Protein AF-0000000066002603 (afdb_homodimer)

Secondary structure (DSSP, 8-state):
---SSSEEEEEEEEE-TTSHHHHHHHHHHHHHHHHHHH-TT-EEEEEEEEETTEEEEEEEEE-SS---HHHHHHHHHHHHT-EEGGGTEETTT-EEEEEEEPPPHHHHHHH--SSGGGPPBSS-EEEEEEEETTSTTS--HHHHHHHHHHHHHHHHHHTSSSTTEEEEEEEEEEEEEETTEEEEEEEEEEEEEE-TT--HHHHHHHHIIIIIHHHHGGGSS--GGGSEEEESTTS---S-HHHHS-EETTTTHHHHTTTTSS---SS--TTB-TTSHHHHHHHHHHHHHHHHHHTTS-SEEEEEEEE-BT-SS-SEEEEE-TTS-SS-HHHHHHHHHHH---SHHHHHHHTT-SSS--GGGSSS-SSS---TT-GGG--TTHHHHHHHHT-/---SSSEEEEEEEEE-TTSHHHHHHHHHHHHHHHHHHH-TT-EEEEEEEEETTEEEEEEEEE-SS---HHHHHHHHHHHHT-EEGGGTEETTT-EEEEEEEPPPHHHHHHH--SSGGGPPBSS-EEEEEEEETTSTTS--HHHHHHHHHHHHHHHHHHTSSSTTEEEEEEEEEEEEEETTEEEEEEEEEEEEEE-TT--HHHHHHHHIIIIIHHHHGGGSS--GGGSEEEESTTS---S-HHHHS-EETTTTHHHHTTTTSS---SS--TTB-TTSHHHHHHHHHHHHHHHHHHTTS-SEEEEEEEE-BT-SS-SEEEEE-TTS-SS-HHHHHHHHHHH---SHHHHHHHTT-SSS--GGGSSS-SSS---TT-GGG--TTHHHHHHHHT-

Foldseek 3Di:
DPALADKDKDKFKFKACQAQQLLFLLLLLLQVQQQLAVFLPKFWQWKWKFAQLEIEIEEAIDGPDDDPSLVSSLVSNVVLPQPDCLQRYHSVRGYYHYYYHHDDPVLVVLQDDPDNLFGAQSAWKKAKAKFFDQDPLRAPPFLLLNLQLNVQLSVCCVVVVPPFFDRTKMKMWMFMDHSRHGAATAEMEIETAGHPPDFPVNQVVCSVVRRVCVRCVVVNRDDPVRYHYHYNVVTHRHHRGNHVDMHIAAPPVCSQHRRPPADGMDGHQRNGALSHCNNLVNLLNNLLQSLCCVLVQANIKMWMFTHDRSGQQTPDIWIDSVPRHPQHRVLLRQLCVVQDDSGSSRSCVQQVRSHSLSSVSSGSYVGSDDDPNSSSSDNPCSVSSVVSSVD/DPALADKDKDKFKFKACQAQQLLFLLLLLLQVQQQLAVFLPKFWQWKWKFAQLEIEIEEAIDGPDDDPSLVSSLVSCVVLPQPDCLQRYHSVRGYYHYYYHHDDPVLVVLQDDPDNLFGAQSAWKKAKAKFFDQDPLRAPPFLLLNLQLNVQLSVCCVVVVPPFFDRTKMKMWMFMDHSRHGAATAEMEIETAGHPPDFPVNQVVCSVVRRVCVRCVVVNRDDPVRYHYHYNVVTHRHHRGNHVDMHIAAPPVCSQHRRPPADGMDRHQRNGALSHCNHLVNLLNNLLQSLCCVLVQANIKMWMFTHHRSGQQTPDIWIDSVPRHPQHRVLLRQLCVVQDDSGSSRSCVQQVRSHSLSSVSSGSYVGSDDDPNSSSSDNPCSVSSVVSSVD

Solvent-accessible surface area (backbone atoms only — not comparable to full-atom values): 36505 Å² total; per-residue (Å²): 74,74,48,61,64,53,69,48,60,48,59,12,39,26,47,19,58,24,24,22,33,28,42,13,12,31,36,17,11,43,55,43,23,51,26,25,67,68,21,55,78,37,44,37,40,35,39,21,40,25,31,67,50,33,39,37,38,34,24,28,48,40,61,90,41,73,72,64,58,64,58,54,43,27,51,46,36,43,71,52,51,33,76,39,64,86,46,31,32,28,34,88,72,40,45,70,46,76,55,75,39,60,56,39,64,48,51,47,56,19,29,59,44,98,48,60,73,53,13,12,26,57,44,60,46,37,21,30,13,45,17,22,73,66,38,98,62,26,30,51,51,33,32,50,51,9,24,50,40,22,51,36,50,50,47,33,35,73,72,48,78,40,73,49,50,48,46,19,30,37,20,30,23,26,27,33,26,51,52,61,34,80,64,31,41,44,32,39,38,40,38,57,21,28,42,84,83,60,46,71,66,55,49,46,51,49,44,46,63,66,24,49,46,69,56,37,50,81,66,73,36,52,46,74,93,68,28,51,76,42,59,37,70,45,54,60,36,44,70,22,27,24,46,41,36,57,8,38,42,26,32,53,52,36,40,33,53,44,21,32,65,38,55,49,46,52,47,47,47,50,10,48,29,57,65,36,39,52,34,40,41,21,41,49,21,26,21,50,14,38,15,41,31,72,46,68,62,18,55,28,22,41,23,40,42,26,35,41,37,32,34,24,60,55,76,42,71,32,31,33,30,62,78,59,31,90,62,52,41,57,49,47,27,50,16,48,59,72,70,46,63,74,22,51,39,48,42,37,58,75,44,59,46,68,52,54,59,48,41,76,39,33,43,63,23,64,50,66,56,85,48,91,78,41,46,42,60,48,62,86,51,23,69,58,42,51,57,42,53,71,105,72,76,48,61,65,54,68,47,60,48,59,12,40,25,46,18,58,23,23,22,33,28,42,12,12,32,36,17,10,42,52,42,22,49,27,24,67,68,22,54,79,38,44,37,40,34,38,20,40,25,32,66,50,33,38,38,38,33,22,27,49,41,63,90,42,74,70,63,57,63,58,52,45,27,52,46,37,42,71,52,52,33,75,38,62,87,47,29,32,27,33,87,72,42,46,71,44,74,54,75,38,61,56,39,65,47,53,46,56,20,28,59,43,97,47,60,73,54,12,12,25,58,45,59,44,37,22,30,13,44,17,23,73,67,37,98,63,27,30,52,50,32,29,52,52,9,23,49,39,22,51,36,50,49,48,34,34,74,72,49,78,40,71,48,50,47,46,19,31,38,22,30,23,27,26,34,26,50,52,59,34,81,65,31,41,44,32,38,37,38,39,58,20,29,43,84,83,60,46,69,67,55,50,46,51,48,43,46,61,65,24,49,44,70,58,37,49,79,65,74,35,52,47,74,93,66,29,51,77,42,59,36,68,45,56,61,37,43,70,21,28,24,47,41,38,56,9,36,42,28,33,52,52,35,40,33,52,45,22,34,63,37,56,50,47,52,47,45,47,49,10,49,30,58,65,36,40,51,34,39,41,22,40,48,21,26,22,49,13,38,16,41,32,72,46,67,61,16,56,26,25,39,22,41,42,27,35,42,36,32,33,25,62,54,76,41,70,34,30,33,31,63,77,58,30,89,61,51,40,58,50,46,27,50,17,49,58,71,72,48,65,75,24,50,42,50,43,36,59,76,44,60,47,67,50,56,59,48,42,76,38,35,43,63,23,64,50,66,57,84,48,91,80,40,46,41,60,48,62,86,51,22,69,58,42,52,58,42,53,70,105

Organism: Oleidesulfovibrio alaskensis (strain ATCC BAA-1058 / DSM 17464 / G20) (NCBI:txid207559)

Sequence (782 aa):
MIPYKGKYHFTSESVTEGHPDKVADQISDAVLDVLLEQDPDSRVACETMVTTGMAIIAGEITTRGYADLPQVVRDTIKEIGYNNSSMGFDWQTCAVLSSIDKQSPDIAQGVDRQDPENQGAGDQGMMFGFACDETPTLMPAPIFWAHQLSQKLTAVRKDGTVDFLRPDGKTQVSFEYVDGRPVRINNVVVSTQHAEQASQTDIIDAIRTHVIRPVLEPSGFFNEKDCEIFINTTGRFVIGGPMGDCGLTGRKIIQDTYGGMGSHGGGAFSGKDPSKVDRSGAYMGRYIAKNVVAAGLAPKCEVQIAYCIGVADPVSVLCTSLGSSDISDEVLTQAVRDVFDLRPYHISKRLDLRRPIYKKSACYGHFGREIPEFSWERTDAVDDLRAAARRMIPYKGKYHFTSESVTEGHPDKVADQISDAVLDVLLEQDPDSRVACETMVTTGMAIIAGEITTRGYADLPQVVRDTIKEIGYNNSSMGFDWQTCAVLSSIDKQSPDIAQGVDRQDPENQGAGDQGMMFGFACDETPTLMPAPIFWAHQLSQKLTAVRKDGTVDFLRPDGKTQVSFEYVDGRPVRINNVVVSTQHAEQASQTDIIDAIRTHVIRPVLEPSGFFNEKDCEIFINTTGRFVIGGPMGDCGLTGRKIIQDTYGGMGSHGGGAFSGKDPSKVDRSGAYMGRYIAKNVVAAGLAPKCEVQIAYCIGVADPVSVLCTSLGSSDISDEVLTQAVRDVFDLRPYHISKRLDLRRPIYKKSACYGHFGREIPEFSWERTDAVDDLRAAARR

Structure (mmCIF, N/CA/C/O backbone):
data_AF-0000000066002603-model_v1
#
loop_
_entity.id
_entity.type
_entity.pdbx_description
1 polymer 'S-adenosylmethionine synthase'
#
loop_
_atom_site.group_PDB
_atom_site.id
_atom_site.type_symbol
_atom_site.label_atom_id
_atom_site.label_alt_id
_atom_site.label_comp_id
_atom_site.label_asym_id
_atom_site.label_entity_id
_atom_site.label_seq_id
_atom_site.pdbx_PDB_ins_code
_atom_site.Cartn_x
_atom_site.Cartn_y
_atom_site.Cartn_z
_atom_site.occupancy
_atom_site.B_iso_or_equiv
_atom_site.auth_seq_id
_atom_site.auth_comp_id
_atom_site.auth_asym_id
_atom_site.auth_atom_id
_atom_site.pdbx_PDB_model_num
ATOM 1 N N . MET A 1 1 ? -15.43 -3.021 1.122 1 45.22 1 MET A N 1
ATOM 2 C CA . MET A 1 1 ? -16.219 -4.125 1.659 1 45.22 1 MET A CA 1
ATOM 3 C C . MET A 1 1 ? -16.766 -5 0.535 1 45.22 1 MET A C 1
ATOM 5 O O . MET A 1 1 ? -17.062 -4.504 -0.555 1 45.22 1 MET A O 1
ATOM 9 N N . ILE A 1 2 ? -16.453 -6.164 0.675 1 58.31 2 ILE A N 1
ATOM 10 C CA . ILE A 1 2 ? -16.938 -7.184 -0.252 1 58.31 2 ILE A CA 1
ATOM 11 C C . ILE A 1 2 ? -18.453 -7.305 -0.152 1 58.31 2 ILE A C 1
ATOM 13 O O . ILE A 1 2 ? -19 -7.359 0.949 1 58.31 2 ILE A O 1
ATOM 17 N N . PRO A 1 3 ? -19.094 -7.102 -1.21 1 60.28 3 PRO A N 1
ATOM 18 C CA . PRO A 1 3 ? -20.547 -7.227 -1.205 1 60.28 3 PRO A CA 1
ATOM 19 C C . PRO A 1 3 ? -21.031 -8.438 -0.421 1 60.28 3 PRO A C 1
ATOM 21 O O . PRO A 1 3 ? -20.391 -9.492 -0.438 1 60.28 3 PRO A O 1
ATOM 24 N N . TYR A 1 4 ? -22.109 -8.195 0.313 1 66.81 4 TYR A N 1
ATOM 25 C CA . TYR A 1 4 ? -22.656 -9.289 1.116 1 66.81 4 TYR A CA 1
ATOM 26 C C . TYR A 1 4 ? -23.766 -10.008 0.375 1 66.81 4 TYR A C 1
ATOM 28 O O . TYR A 1 4 ? -24.172 -11.109 0.767 1 66.81 4 TYR A O 1
ATOM 36 N N . LYS A 1 5 ? -24.109 -9.391 -0.722 1 75.06 5 LYS A N 1
ATOM 37 C CA . LYS A 1 5 ? -25.188 -10.047 -1.456 1 75.06 5 LYS A CA 1
ATOM 38 C C . LYS A 1 5 ? -24.844 -10.164 -2.939 1 75.06 5 LYS A C 1
ATOM 40 O O . LYS A 1 5 ? -24.109 -9.344 -3.48 1 75.06 5 LYS A O 1
ATOM 45 N N . GLY A 1 6 ? -25.359 -11.289 -3.5 1 84.19 6 GLY A N 1
ATOM 46 C CA . GLY A 1 6 ? -25.219 -11.477 -4.938 1 84.19 6 GLY A CA 1
ATOM 47 C C . GLY A 1 6 ? -23.969 -12.25 -5.32 1 84.19 6 GLY A C 1
ATOM 48 O O . GLY A 1 6 ? -23.312 -12.836 -4.461 1 84.19 6 GLY A O 1
ATOM 49 N N . LYS A 1 7 ? -23.844 -12.375 -6.664 1 88.5 7 LYS A N 1
ATOM 50 C CA . LYS A 1 7 ? -22.703 -13.102 -7.223 1 88.5 7 LYS A CA 1
ATOM 51 C C . LYS A 1 7 ? -21.625 -12.141 -7.723 1 88.5 7 LYS A C 1
ATOM 53 O O . LYS A 1 7 ? -21.938 -11.133 -8.359 1 88.5 7 LYS A O 1
ATOM 58 N N . TYR A 1 8 ? -20.391 -12.398 -7.297 1 87.56 8 TYR A N 1
ATOM 59 C CA . TYR A 1 8 ? -19.297 -11.555 -7.754 1 87.56 8 TYR A CA 1
ATOM 60 C C . TYR A 1 8 ? -17.969 -12.297 -7.688 1 87.56 8 TYR A C 1
ATOM 62 O O . TYR A 1 8 ? -17.875 -13.352 -7.047 1 87.56 8 TYR A O 1
ATOM 70 N N . HIS A 1 9 ? -17 -11.797 -8.375 1 90.69 9 HIS A N 1
ATOM 71 C CA . HIS A 1 9 ? -15.648 -12.344 -8.328 1 90.69 9 HIS A CA 1
ATOM 72 C C . HIS A 1 9 ? -14.711 -11.422 -7.551 1 90.69 9 HIS A C 1
ATOM 74 O O . HIS A 1 9 ? -14.836 -10.195 -7.621 1 90.69 9 HIS A O 1
ATOM 80 N N . PHE A 1 10 ? -13.867 -11.992 -6.762 1 92.75 10 PHE A N 1
ATOM 81 C CA . PHE A 1 10 ? -12.812 -11.258 -6.074 1 92.75 10 PHE A CA 1
ATOM 82 C C . PHE A 1 10 ? -11.453 -11.922 -6.281 1 92.75 10 PHE A C 1
ATOM 84 O O . PHE A 1 10 ? -11.344 -13.148 -6.223 1 92.75 10 PHE A O 1
ATOM 91 N N . THR A 1 11 ? -10.484 -11.094 -6.625 1 94.25 11 THR A N 1
ATOM 92 C CA . THR A 1 11 ? -9.164 -11.609 -6.996 1 94.25 11 THR A CA 1
ATOM 93 C C . THR A 1 11 ? -8.094 -11.062 -6.059 1 94.25 11 THR A C 1
ATOM 95 O O . THR A 1 11 ? -8.141 -9.898 -5.66 1 94.25 11 THR A O 1
ATOM 98 N N . SER A 1 12 ? -7.141 -11.883 -5.629 1 96.06 12 SER A N 1
ATOM 99 C CA . SER A 1 12 ? -5.949 -11.477 -4.898 1 96.06 12 SER A CA 1
ATOM 100 C C . SER A 1 12 ? -4.684 -12.062 -5.516 1 96.06 12 SER A C 1
ATOM 102 O O . SER A 1 12 ? -4.742 -13.086 -6.199 1 96.06 12 SER A O 1
ATOM 104 N N . GLU A 1 13 ? -3.623 -11.398 -5.254 1 95.94 13 GLU A N 1
ATOM 105 C CA . GLU A 1 13 ? -2.338 -11.805 -5.816 1 95.94 13 GLU A CA 1
ATOM 106 C C . GLU A 1 13 ? -1.288 -11.984 -4.723 1 95.94 13 GLU A C 1
ATOM 108 O O . GLU A 1 13 ? -1.374 -11.359 -3.664 1 95.94 13 GLU A O 1
ATOM 113 N N . SER A 1 14 ? -0.325 -12.852 -4.961 1 97.31 14 SER A N 1
ATOM 114 C CA . SER A 1 14 ? 0.858 -13.055 -4.129 1 97.31 14 SER A CA 1
ATOM 115 C C . SER A 1 14 ? 2.117 -13.164 -4.984 1 97.31 14 SER A C 1
ATOM 117 O O . SER A 1 14 ? 2.041 -13.461 -6.18 1 97.31 14 SER A O 1
ATOM 119 N N . VAL A 1 15 ? 3.242 -12.883 -4.414 1 97.56 15 VAL A N 1
ATOM 120 C CA . VAL A 1 15 ? 4.52 -13.031 -5.105 1 97.56 15 VAL A CA 1
ATOM 121 C C . VAL A 1 15 ? 5.457 -13.914 -4.273 1 97.56 15 VAL A C 1
ATOM 123 O O . VAL A 1 15 ? 5.277 -14.047 -3.062 1 97.56 15 VAL A O 1
ATOM 126 N N . THR A 1 16 ? 6.363 -14.539 -4.957 1 98.44 16 THR A N 1
ATOM 127 C CA . THR A 1 16 ? 7.297 -15.422 -4.273 1 98.44 16 THR A CA 1
ATOM 128 C C . THR A 1 16 ? 8.406 -14.617 -3.596 1 98.44 16 THR A C 1
ATOM 130 O O . THR A 1 16 ? 8.492 -13.398 -3.775 1 98.44 16 THR A O 1
ATOM 133 N N . GLU A 1 17 ? 9.234 -15.328 -2.865 1 98.38 17 GLU A N 1
ATOM 134 C CA . GLU A 1 17 ? 10.359 -14.727 -2.16 1 98.38 17 GLU A CA 1
ATOM 135 C C . GLU A 1 17 ? 11.375 -14.148 -3.139 1 98.38 17 GLU A C 1
ATOM 137 O O . GLU A 1 17 ? 12.18 -13.281 -2.771 1 98.38 17 GLU A O 1
ATOM 142 N N . GLY A 1 18 ? 11.344 -14.578 -4.383 1 98.19 18 GLY A N 1
ATOM 143 C CA . GLY A 1 18 ? 12.32 -14.117 -5.363 1 98.19 18 GLY A CA 1
ATOM 144 C C . GLY A 1 18 ? 11.906 -12.836 -6.051 1 98.19 18 GLY A C 1
ATOM 145 O O . GLY A 1 18 ? 12.703 -12.211 -6.754 1 98.19 18 GLY A O 1
ATOM 146 N N . HIS A 1 19 ? 10.578 -12.484 -5.898 1 97.62 19 HIS A N 1
ATOM 147 C CA . HIS A 1 19 ? 10.156 -11.203 -6.461 1 97.62 19 HIS A CA 1
ATOM 148 C C . HIS A 1 19 ? 10.992 -10.055 -5.91 1 97.62 19 HIS A C 1
ATOM 150 O O . HIS A 1 19 ? 11.25 -9.992 -4.707 1 97.62 19 HIS A O 1
ATOM 156 N N . PRO A 1 20 ? 11.398 -9.117 -6.727 1 97.38 20 PRO A N 1
ATOM 157 C CA . PRO A 1 20 ? 12.359 -8.094 -6.301 1 97.38 20 PRO A CA 1
ATOM 158 C C . PRO A 1 20 ? 11.875 -7.301 -5.086 1 97.38 20 PRO A C 1
ATOM 160 O O . PRO A 1 20 ? 12.672 -6.988 -4.195 1 97.38 20 PRO A O 1
ATOM 163 N N . ASP A 1 21 ? 10.617 -6.945 -5.062 1 97.69 21 ASP A N 1
ATOM 164 C CA . ASP A 1 21 ? 10.102 -6.234 -3.9 1 97.69 21 ASP A CA 1
ATOM 165 C C . ASP A 1 21 ? 10.25 -7.07 -2.631 1 97.69 21 ASP A C 1
ATOM 167 O O . ASP A 1 21 ? 10.484 -6.527 -1.55 1 97.69 21 ASP A O 1
ATOM 171 N N . LYS A 1 22 ? 10.055 -8.359 -2.748 1 98.38 22 LYS A N 1
ATOM 172 C CA . LYS A 1 22 ? 10.188 -9.227 -1.579 1 98.38 22 LYS A CA 1
ATOM 173 C C . LYS A 1 22 ? 11.656 -9.477 -1.247 1 98.38 22 LYS A C 1
ATOM 175 O O . LYS A 1 22 ? 12.016 -9.664 -0.082 1 98.38 22 LYS A O 1
ATOM 180 N N . VAL A 1 23 ? 12.523 -9.484 -2.295 1 98.62 23 VAL A N 1
ATOM 181 C CA . VAL A 1 23 ? 13.953 -9.5 -2.014 1 98.62 23 VAL A CA 1
ATOM 182 C C . VAL A 1 23 ? 14.32 -8.32 -1.121 1 98.62 23 VAL A C 1
ATOM 184 O O . VAL A 1 23 ? 15.016 -8.484 -0.116 1 98.62 23 VAL A O 1
ATOM 187 N N . ALA A 1 24 ? 13.789 -7.176 -1.46 1 98.62 24 ALA A N 1
ATOM 188 C CA . ALA A 1 24 ? 14.039 -5.969 -0.676 1 98.62 24 ALA A CA 1
ATOM 189 C C . ALA A 1 24 ? 13.477 -6.105 0.735 1 98.62 24 ALA A C 1
ATOM 191 O O . ALA A 1 24 ? 14.148 -5.773 1.714 1 98.62 24 ALA A O 1
ATOM 192 N N . ASP A 1 25 ? 12.25 -6.625 0.872 1 98.62 25 ASP A N 1
ATOM 193 C CA . ASP A 1 25 ? 11.633 -6.828 2.178 1 98.62 25 ASP A CA 1
ATOM 194 C C . ASP A 1 25 ? 12.477 -7.754 3.049 1 98.62 25 ASP A C 1
ATOM 196 O O . ASP A 1 25 ? 12.688 -7.477 4.23 1 98.62 25 ASP A O 1
ATOM 200 N N . GLN A 1 26 ? 12.891 -8.836 2.449 1 98.81 26 GLN A N 1
ATOM 201 C CA . GLN A 1 26 ? 13.641 -9.844 3.189 1 98.81 26 GLN A CA 1
ATOM 202 C C . GLN A 1 26 ? 14.984 -9.289 3.67 1 98.81 26 GLN A C 1
ATOM 204 O O . GLN A 1 26 ? 15.422 -9.594 4.781 1 98.81 26 GLN A O 1
ATOM 209 N N . ILE A 1 27 ? 15.625 -8.531 2.84 1 98.75 27 ILE A N 1
ATOM 210 C C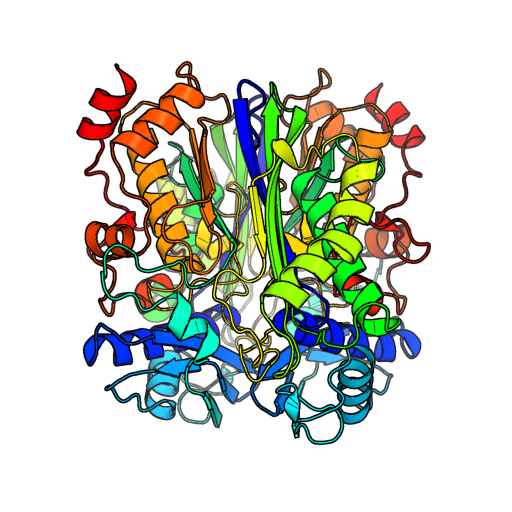A . ILE A 1 27 ? 16.891 -7.926 3.236 1 98.75 27 ILE A CA 1
ATOM 211 C C . ILE A 1 27 ? 16.672 -6.973 4.41 1 98.75 27 ILE A C 1
ATOM 213 O O . ILE A 1 27 ? 17.375 -7.039 5.414 1 98.75 27 ILE A O 1
ATOM 217 N N . SER A 1 28 ? 15.688 -6.121 4.328 1 98.69 28 SER A N 1
ATOM 218 C CA . SER A 1 28 ? 15.391 -5.156 5.379 1 98.69 28 SER A CA 1
ATOM 219 C C . SER A 1 28 ? 15.078 -5.855 6.699 1 98.69 28 SER A C 1
ATOM 221 O O . SER A 1 28 ? 15.594 -5.465 7.75 1 98.69 28 SER A O 1
ATOM 223 N N . ASP A 1 29 ? 14.289 -6.859 6.629 1 98.81 29 ASP A N 1
ATOM 224 C CA . ASP A 1 29 ? 13.898 -7.551 7.855 1 98.81 29 ASP A CA 1
ATOM 225 C C . ASP A 1 29 ? 15.039 -8.414 8.383 1 98.81 29 ASP A C 1
ATOM 227 O O . ASP A 1 29 ? 15.133 -8.656 9.594 1 98.81 29 ASP A O 1
ATOM 231 N N . ALA A 1 30 ? 15.883 -8.922 7.48 1 98.81 30 ALA A N 1
ATOM 232 C CA . ALA A 1 30 ? 17.078 -9.633 7.941 1 98.81 30 ALA A CA 1
ATOM 233 C C . ALA A 1 30 ? 17.969 -8.711 8.758 1 98.81 30 A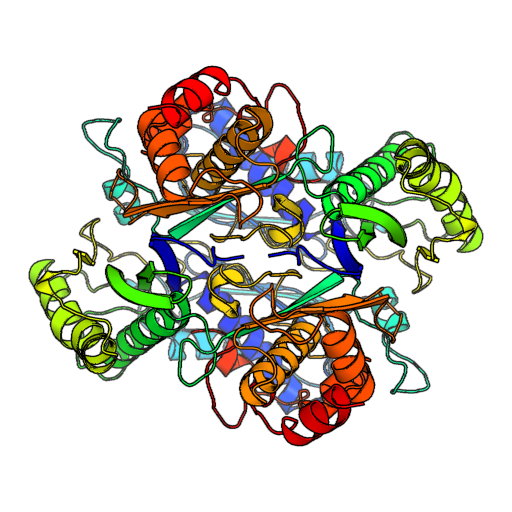LA A C 1
ATOM 235 O O . ALA A 1 30 ? 18.516 -9.125 9.789 1 98.81 30 ALA A O 1
ATOM 236 N N . VAL A 1 31 ? 18.141 -7.508 8.266 1 98.56 31 VAL A N 1
ATOM 237 C CA . VAL A 1 31 ? 18.922 -6.523 9.008 1 98.56 31 VAL A CA 1
ATOM 238 C C . VAL A 1 31 ? 18.297 -6.273 10.367 1 98.56 31 VAL A C 1
ATOM 240 O O . VAL A 1 31 ? 18.984 -6.262 11.391 1 98.56 31 VAL A O 1
ATOM 243 N N . LEU A 1 32 ? 17.016 -6.09 10.383 1 98.62 32 LEU A N 1
ATOM 244 C CA . LEU A 1 32 ? 16.281 -5.871 11.625 1 98.62 32 LEU A CA 1
ATOM 245 C C . LEU A 1 32 ? 16.516 -7.023 12.602 1 98.62 32 LEU A C 1
ATOM 247 O O . LEU A 1 32 ? 16.812 -6.801 13.781 1 98.62 32 LEU A O 1
ATOM 251 N N . ASP A 1 33 ? 16.391 -8.234 12.125 1 98.75 33 ASP A N 1
ATOM 252 C CA . ASP A 1 33 ? 16.516 -9.406 12.984 1 98.75 33 ASP A CA 1
ATOM 253 C C . ASP A 1 33 ? 17.922 -9.5 13.578 1 98.75 33 ASP A C 1
ATOM 255 O O . ASP A 1 33 ? 18.078 -9.812 14.766 1 98.75 33 ASP A O 1
ATOM 259 N N . VAL A 1 34 ? 18.938 -9.234 12.781 1 98.56 34 VAL A N 1
ATOM 260 C CA . VAL A 1 34 ? 20.312 -9.273 13.25 1 98.56 34 VAL A CA 1
ATOM 261 C C . VAL A 1 34 ? 20.5 -8.281 14.398 1 98.56 34 VAL A C 1
ATOM 263 O O . VAL A 1 34 ? 21.156 -8.602 15.398 1 98.56 34 VAL A O 1
ATOM 266 N N . LEU A 1 35 ? 19.891 -7.129 14.25 1 98.31 35 LEU A N 1
ATOM 267 C CA . LEU A 1 35 ? 20.062 -6.07 15.242 1 98.31 35 LEU A CA 1
ATOM 268 C C . LEU A 1 35 ? 19.25 -6.371 16.5 1 98.31 35 LEU A C 1
ATOM 270 O O . LEU A 1 35 ? 19.75 -6.188 17.625 1 98.31 35 LEU A O 1
ATOM 274 N N . LEU A 1 36 ? 18.078 -6.855 16.328 1 98.38 36 LEU A N 1
ATOM 275 C CA . LEU A 1 36 ? 17.219 -7.164 17.469 1 98.38 36 LEU A CA 1
ATOM 276 C C . LEU A 1 36 ? 17.797 -8.328 18.266 1 98.38 36 LEU A C 1
ATOM 278 O O . LEU A 1 36 ? 17.625 -8.391 19.484 1 98.38 36 LEU A O 1
ATOM 282 N N . GLU A 1 37 ? 18.406 -9.25 17.562 1 98.31 37 GLU A N 1
ATOM 283 C CA . GLU A 1 37 ? 19.031 -10.367 18.25 1 98.31 37 GLU A CA 1
ATOM 284 C C . GLU A 1 37 ? 20.094 -9.891 19.25 1 98.31 37 GLU A C 1
ATOM 286 O O . GLU A 1 37 ? 20.25 -10.484 20.312 1 98.31 37 GLU A O 1
ATOM 291 N N . GLN A 1 38 ? 20.766 -8.852 18.938 1 98.06 38 GLN A N 1
ATOM 292 C CA . GLN A 1 38 ? 21.859 -8.32 19.75 1 98.06 38 GLN A CA 1
ATOM 293 C C . GLN A 1 38 ? 21.359 -7.266 20.734 1 98.06 38 GLN A C 1
ATOM 295 O O . GLN A 1 38 ? 21.906 -7.129 21.828 1 98.06 38 GLN A O 1
ATOM 300 N N . ASP A 1 39 ? 20.391 -6.477 20.297 1 97.62 39 ASP A N 1
ATOM 301 C CA . ASP A 1 39 ? 19.844 -5.352 21.047 1 97.62 39 ASP A CA 1
ATOM 302 C C . ASP A 1 39 ? 18.328 -5.246 20.875 1 97.62 39 ASP A C 1
ATOM 304 O O . ASP A 1 39 ? 17.859 -4.578 19.938 1 97.62 39 ASP A O 1
ATOM 308 N N . PRO A 1 40 ? 17.578 -5.758 21.75 1 96.94 40 PRO A N 1
ATOM 309 C CA . PRO A 1 40 ? 16.125 -5.754 21.625 1 96.94 40 PRO A CA 1
ATOM 310 C C . PRO A 1 40 ? 15.539 -4.344 21.594 1 96.94 40 PRO A C 1
ATOM 312 O O . PRO A 1 40 ? 14.375 -4.16 21.219 1 96.94 40 PRO A O 1
ATOM 315 N N . ASP A 1 41 ? 16.281 -3.338 21.922 1 93.75 41 ASP A N 1
ATOM 316 C CA . ASP A 1 41 ? 15.789 -1.965 21.969 1 93.75 41 ASP A CA 1
ATOM 317 C C . ASP A 1 41 ? 16.188 -1.201 20.703 1 93.75 41 ASP A C 1
ATOM 319 O O . ASP A 1 41 ? 16.016 0.018 20.625 1 93.75 41 ASP A O 1
ATOM 323 N N . SER A 1 42 ? 16.734 -1.969 19.766 1 95.75 42 SER A N 1
ATOM 324 C CA . SER A 1 42 ? 17.109 -1.335 18.5 1 95.75 42 SER A CA 1
ATOM 325 C C . SER A 1 42 ? 15.93 -0.605 17.875 1 95.75 42 SER A C 1
ATOM 327 O O . SER A 1 42 ? 14.805 -1.114 17.875 1 95.75 42 SER A O 1
ATOM 329 N N . ARG A 1 43 ? 16.141 0.629 17.453 1 94.69 43 ARG A N 1
ATOM 330 C CA . ARG A 1 43 ? 15.211 1.374 16.609 1 94.69 43 ARG A CA 1
ATOM 331 C C . ARG A 1 43 ? 15.633 1.316 15.148 1 94.69 43 ARG A C 1
ATOM 333 O O . ARG A 1 43 ? 16.703 1.807 14.789 1 94.69 43 ARG A O 1
ATOM 340 N N . VAL A 1 44 ? 14.797 0.704 14.406 1 96.06 44 VAL A N 1
ATOM 341 C CA . VAL A 1 44 ? 15.234 0.391 13.047 1 96.06 44 VAL A CA 1
ATOM 342 C C . VAL A 1 44 ? 14.141 0.79 12.055 1 96.06 44 VAL A C 1
ATOM 344 O O . VAL A 1 44 ? 12.969 0.463 12.242 1 96.06 44 VAL A O 1
ATOM 347 N N . ALA A 1 45 ? 14.43 1.566 11.078 1 96 45 ALA A N 1
ATOM 348 C CA . ALA A 1 45 ? 13.758 1.739 9.789 1 96 45 ALA A CA 1
ATOM 349 C C . ALA A 1 45 ? 14.727 1.501 8.633 1 96 45 ALA A C 1
ATOM 351 O O . ALA A 1 45 ? 15.406 2.426 8.18 1 96 45 ALA A O 1
ATOM 352 N N . CYS A 1 46 ? 14.766 0.289 8.219 1 97.5 46 CYS A N 1
ATOM 353 C CA . CYS A 1 46 ? 15.695 -0.132 7.176 1 97.5 46 CYS A CA 1
ATOM 354 C C . CYS A 1 46 ? 14.984 -0.297 5.84 1 97.5 46 CYS A C 1
ATOM 356 O O . CYS A 1 46 ? 14.023 -1.053 5.734 1 97.5 46 CYS A O 1
ATOM 358 N N . GLU A 1 47 ? 15.43 0.417 4.887 1 97.88 47 GLU A N 1
ATOM 359 C CA . GLU A 1 47 ? 14.891 0.373 3.533 1 97.88 47 GLU A CA 1
ATOM 360 C C . GLU A 1 47 ? 15.898 -0.213 2.553 1 97.88 47 GLU A C 1
ATOM 362 O O . GLU A 1 47 ? 17.109 0.025 2.676 1 97.88 47 GLU A O 1
ATOM 367 N N . THR A 1 48 ? 15.375 -0.965 1.61 1 98.56 48 THR A N 1
ATOM 368 C CA . THR A 1 48 ? 16.234 -1.598 0.611 1 98.56 48 THR A CA 1
ATOM 369 C C . THR A 1 48 ? 15.688 -1.354 -0.795 1 98.56 48 THR A C 1
ATOM 371 O O . THR A 1 48 ? 14.477 -1.415 -1.019 1 98.56 48 THR A O 1
ATOM 374 N N . MET A 1 49 ? 16.531 -0.97 -1.676 1 98.44 49 MET A N 1
ATOM 375 C CA . MET A 1 49 ? 16.297 -0.976 -3.117 1 98.44 49 MET A CA 1
ATOM 376 C C . MET A 1 49 ? 17.188 -2 -3.811 1 98.44 49 MET A C 1
ATOM 378 O O . MET A 1 49 ? 18.391 -2.07 -3.541 1 98.44 49 MET A O 1
ATOM 382 N N . VAL A 1 50 ? 16.594 -2.873 -4.609 1 98.06 50 VAL A N 1
ATOM 383 C CA . VAL A 1 50 ? 17.375 -3.807 -5.402 1 98.06 50 VAL A CA 1
ATOM 384 C C . VAL A 1 50 ? 17.125 -3.559 -6.891 1 98.06 50 VAL A C 1
ATOM 386 O O . VAL A 1 50 ? 16 -3.252 -7.297 1 98.06 50 VAL A O 1
ATOM 389 N N . THR A 1 51 ? 18.141 -3.568 -7.633 1 96.31 51 THR A N 1
ATOM 390 C CA . THR A 1 51 ? 18.109 -3.418 -9.086 1 96.31 51 THR A CA 1
ATOM 391 C C . THR A 1 51 ? 19.203 -4.258 -9.727 1 96.31 51 THR A C 1
ATOM 393 O O . THR A 1 51 ? 19.797 -5.125 -9.078 1 96.31 51 THR A O 1
ATOM 396 N N . THR A 1 52 ? 19.375 -4.148 -11.047 1 93.06 52 THR A N 1
ATOM 397 C CA . THR A 1 52 ? 20.344 -4.969 -11.766 1 93.06 52 THR A CA 1
ATOM 398 C C . THR A 1 52 ? 21.719 -4.898 -11.094 1 93.06 52 THR A C 1
ATOM 400 O O . THR A 1 52 ? 22.359 -3.85 -11.086 1 93.06 52 THR A O 1
ATOM 403 N N . GLY A 1 53 ? 22.094 -6.035 -10.461 1 93.12 53 GLY A N 1
ATOM 404 C CA . GLY A 1 53 ? 23.438 -6.219 -9.953 1 93.12 53 GLY A CA 1
ATOM 405 C C . GLY A 1 53 ? 23.703 -5.48 -8.648 1 93.12 53 GLY A C 1
ATOM 406 O O . GLY A 1 53 ? 24.844 -5.363 -8.211 1 93.12 53 GLY A O 1
ATOM 407 N N . MET A 1 54 ? 22.594 -4.984 -7.988 1 95.5 54 MET A N 1
ATOM 408 C CA . MET A 1 54 ? 22.906 -4.098 -6.871 1 95.5 54 MET A CA 1
ATOM 409 C C . MET A 1 54 ? 21.781 -4.121 -5.832 1 95.5 54 MET A C 1
ATOM 411 O O . MET A 1 54 ? 20.609 -4.195 -6.18 1 95.5 54 MET A O 1
ATOM 415 N N . ALA A 1 55 ? 22.172 -4.082 -4.578 1 97.56 55 ALA A N 1
ATOM 416 C CA . ALA A 1 55 ? 21.312 -3.82 -3.434 1 97.56 55 ALA A CA 1
ATOM 417 C C . ALA A 1 55 ? 21.75 -2.568 -2.684 1 97.56 55 ALA A C 1
ATOM 419 O O . ALA A 1 55 ? 22.938 -2.41 -2.367 1 97.56 55 ALA A O 1
ATOM 420 N N . ILE A 1 56 ? 20.828 -1.661 -2.467 1 97.81 56 ILE A N 1
ATOM 421 C CA . ILE A 1 56 ? 21.094 -0.429 -1.731 1 97.81 56 ILE A CA 1
ATOM 422 C C . ILE A 1 56 ? 20.297 -0.425 -0.427 1 97.81 56 ILE A C 1
ATOM 424 O O . ILE A 1 56 ? 19.078 -0.549 -0.439 1 97.81 56 ILE A O 1
ATOM 428 N N . ILE A 1 57 ? 21.016 -0.323 0.676 1 97.62 57 ILE A N 1
ATOM 429 C CA . ILE A 1 57 ? 20.406 -0.253 1.999 1 97.62 57 ILE A CA 1
ATOM 430 C C . ILE A 1 57 ? 20.453 1.183 2.516 1 97.62 57 ILE A C 1
ATOM 432 O O . ILE A 1 57 ? 21.516 1.817 2.502 1 97.62 57 ILE A O 1
ATOM 436 N N . ALA A 1 58 ? 19.312 1.729 2.885 1 97.19 58 ALA A N 1
ATOM 437 C CA . ALA A 1 58 ? 19.234 3.07 3.459 1 97.19 58 ALA A CA 1
ATOM 438 C C . ALA A 1 58 ? 18.266 3.107 4.637 1 97.19 58 ALA A C 1
ATOM 440 O O . ALA A 1 58 ? 17.578 2.123 4.914 1 97.19 58 ALA A O 1
ATOM 441 N N . GLY A 1 59 ? 18.219 4.172 5.383 1 95.25 59 GLY A N 1
ATOM 442 C CA . GLY A 1 59 ? 17.281 4.355 6.473 1 95.25 59 GLY A CA 1
ATOM 443 C C . GLY A 1 59 ? 17.938 4.785 7.77 1 95.25 59 GLY A C 1
ATOM 444 O O . GLY A 1 59 ? 19.031 5.34 7.758 1 95.25 59 GLY A O 1
ATOM 445 N N . GLU A 1 60 ? 17.203 4.664 8.82 1 93.69 60 GLU A N 1
ATOM 446 C CA . GLU A 1 60 ? 17.625 5.137 10.141 1 93.69 60 GLU A CA 1
ATOM 447 C C . GLU A 1 60 ? 17.75 3.984 11.133 1 93.69 60 GLU A C 1
ATOM 449 O O . GLU A 1 60 ? 16.781 3.24 11.344 1 93.69 60 GLU A O 1
ATOM 454 N N . ILE A 1 61 ? 18.875 3.842 11.734 1 94.81 61 ILE A N 1
ATOM 455 C CA . ILE A 1 61 ? 19.109 2.756 12.68 1 94.81 61 ILE A CA 1
ATOM 456 C C . ILE A 1 61 ? 19.844 3.297 13.906 1 94.81 61 ILE A C 1
ATOM 458 O O . ILE A 1 61 ? 20.875 3.953 13.789 1 94.81 61 ILE A O 1
ATOM 462 N N . THR A 1 62 ? 19.297 3.188 15.023 1 94.31 62 THR A N 1
ATOM 463 C CA . THR A 1 62 ? 19.906 3.41 16.328 1 94.31 62 THR A CA 1
ATOM 464 C C . THR A 1 62 ? 19.969 2.115 17.125 1 94.31 62 THR A C 1
ATOM 466 O O . THR A 1 62 ? 18.922 1.521 17.422 1 94.31 62 THR A O 1
ATOM 469 N N . THR A 1 63 ? 21.188 1.598 17.391 1 95.31 63 THR A N 1
ATOM 470 C CA . THR A 1 63 ? 21.344 0.294 18.016 1 95.31 63 THR A CA 1
ATOM 471 C C . THR A 1 63 ? 22.688 0.185 18.719 1 95.31 63 THR A C 1
ATOM 473 O O . THR A 1 63 ? 23.594 0.985 18.469 1 95.31 63 THR A O 1
ATOM 476 N N . ARG A 1 64 ? 22.766 -0.665 19.719 1 94.31 64 ARG A N 1
ATOM 477 C CA . ARG A 1 64 ? 24.047 -1.056 20.312 1 94.31 64 ARG A CA 1
ATOM 478 C C . ARG A 1 64 ? 24.641 -2.258 19.594 1 94.31 64 ARG A C 1
ATOM 480 O O . ARG A 1 64 ? 25.812 -2.594 19.797 1 94.31 64 ARG A O 1
ATOM 487 N N . GLY A 1 65 ? 23.828 -2.822 18.656 1 94.56 65 GLY A N 1
ATOM 488 C CA . GLY A 1 65 ? 24.281 -3.971 17.891 1 94.56 65 GLY A CA 1
ATOM 489 C C . GLY A 1 65 ? 25.031 -3.586 16.625 1 94.56 65 GLY A C 1
ATOM 490 O O . GLY A 1 65 ? 25.281 -2.404 16.391 1 94.56 65 GLY A O 1
ATOM 491 N N . TYR A 1 66 ? 25.484 -4.652 16.031 1 94.19 66 TYR A N 1
ATOM 492 C CA . TYR A 1 66 ? 26.219 -4.484 14.773 1 94.19 66 TYR A CA 1
ATOM 493 C C . TYR A 1 66 ? 25.703 -5.445 13.703 1 94.19 66 TYR A C 1
ATOM 495 O O . TYR A 1 66 ? 25.422 -6.609 14 1 94.19 66 TYR A O 1
ATOM 503 N N . ALA A 1 67 ? 25.438 -4.855 12.539 1 94.25 67 ALA A N 1
ATOM 504 C CA . ALA A 1 67 ? 25.078 -5.688 11.391 1 94.25 67 ALA A CA 1
ATOM 505 C C . ALA A 1 67 ? 26.078 -5.535 10.258 1 94.25 67 ALA A C 1
ATOM 507 O O . ALA A 1 67 ? 26.312 -4.43 9.758 1 94.25 67 ALA A O 1
ATOM 508 N N . ASP A 1 68 ? 26.766 -6.691 9.906 1 95.69 68 ASP A N 1
ATOM 509 C CA . ASP A 1 68 ? 27.531 -6.719 8.664 1 95.69 68 ASP A CA 1
ATOM 510 C C . ASP A 1 68 ? 26.609 -6.695 7.449 1 95.69 68 ASP A C 1
ATOM 512 O O . ASP A 1 68 ? 26.281 -7.746 6.891 1 95.69 68 ASP A O 1
ATOM 516 N N . LEU A 1 69 ? 26.281 -5.48 7 1 96.38 69 LEU A N 1
ATOM 517 C CA . LEU A 1 69 ? 25.219 -5.293 6.012 1 96.38 69 LEU A CA 1
ATOM 518 C C . LEU A 1 69 ? 25.531 -6.066 4.734 1 96.38 69 LEU A C 1
ATOM 520 O O . LEU A 1 69 ? 24.672 -6.789 4.219 1 96.38 69 LEU A O 1
ATOM 524 N N . PRO A 1 70 ? 26.781 -5.977 4.16 1 96.06 70 PRO A N 1
ATOM 525 C CA . PRO A 1 70 ? 27.062 -6.77 2.959 1 96.06 70 PRO A CA 1
ATOM 526 C C . PRO A 1 70 ? 26.812 -8.258 3.162 1 96.06 70 PRO A C 1
ATOM 528 O O . PRO A 1 70 ? 26.234 -8.922 2.297 1 96.06 70 PRO A O 1
ATOM 531 N N . GLN A 1 71 ? 27.219 -8.727 4.27 1 96.94 71 GLN A N 1
ATOM 532 C CA . GLN A 1 71 ? 27.047 -10.156 4.531 1 96.94 71 GLN A CA 1
ATOM 533 C C . GLN A 1 71 ? 25.578 -10.516 4.695 1 96.94 71 GLN A C 1
ATOM 535 O O . GLN A 1 71 ? 25.125 -11.547 4.199 1 96.94 71 GLN A O 1
ATOM 540 N N . VAL A 1 72 ? 24.812 -9.703 5.461 1 97.94 72 VAL A N 1
ATOM 541 C CA . VAL A 1 72 ? 23.391 -9.938 5.652 1 97.94 72 VAL A CA 1
ATOM 542 C C . VAL A 1 72 ? 22.672 -9.977 4.301 1 97.94 72 VAL A C 1
ATOM 544 O O . VAL A 1 72 ? 21.844 -10.852 4.051 1 97.94 72 VAL A O 1
ATOM 547 N N . VAL A 1 73 ? 23.031 -9.016 3.432 1 98.12 73 VAL A N 1
ATOM 548 C CA . VAL A 1 73 ? 22.438 -8.922 2.104 1 98.12 73 VAL A CA 1
ATOM 549 C C . VAL A 1 73 ? 22.75 -10.18 1.305 1 98.12 73 VAL A C 1
ATOM 551 O O . VAL A 1 73 ? 21.859 -10.82 0.755 1 98.12 73 VAL A O 1
ATOM 554 N N . ARG A 1 74 ? 23.984 -10.578 1.268 1 97.62 74 ARG A N 1
ATOM 555 C CA . ARG A 1 74 ? 24.422 -11.727 0.471 1 97.62 74 ARG A CA 1
ATOM 556 C C . ARG A 1 74 ? 23.797 -13.016 0.986 1 97.62 74 ARG A C 1
ATOM 558 O O . ARG A 1 74 ? 23.344 -13.85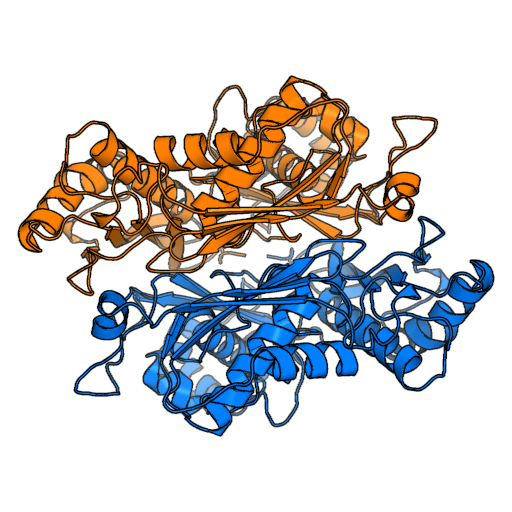2 0.199 1 97.62 74 ARG A O 1
ATOM 565 N N . ASP A 1 75 ? 23.75 -13.18 2.301 1 98.19 75 ASP A N 1
ATOM 566 C CA . ASP A 1 75 ? 23.156 -14.375 2.881 1 98.19 75 ASP A CA 1
ATOM 567 C C . ASP A 1 75 ? 21.672 -14.469 2.529 1 98.19 75 ASP A C 1
ATOM 569 O O . ASP A 1 75 ? 21.156 -15.555 2.238 1 98.19 75 ASP A O 1
ATOM 573 N N . THR A 1 76 ? 21 -13.336 2.586 1 98.56 76 THR A N 1
ATOM 574 C CA . THR A 1 76 ? 19.578 -13.297 2.277 1 98.56 76 THR A CA 1
ATOM 575 C C . THR A 1 76 ? 19.328 -13.672 0.819 1 98.56 76 THR A C 1
ATOM 577 O O . THR A 1 76 ? 18.453 -14.492 0.522 1 98.56 76 THR A O 1
ATOM 580 N N . ILE A 1 77 ? 20.109 -13.078 -0.1 1 98.25 77 ILE A N 1
ATOM 581 C CA . ILE A 1 77 ? 19.953 -13.336 -1.528 1 98.25 77 ILE A CA 1
ATOM 582 C C . ILE A 1 77 ? 20.266 -14.805 -1.819 1 98.25 77 ILE A C 1
ATOM 584 O O . ILE A 1 77 ? 19.578 -15.445 -2.615 1 98.25 77 ILE A O 1
ATOM 588 N N . LYS A 1 78 ? 21.266 -15.352 -1.141 1 98.12 78 LYS A N 1
ATOM 589 C CA . LYS A 1 78 ? 21.625 -16.766 -1.27 1 98.12 78 LYS A CA 1
ATOM 590 C C . LYS A 1 78 ? 20.484 -17.672 -0.828 1 98.12 78 LYS A C 1
ATOM 592 O O . LYS A 1 78 ? 20.141 -18.625 -1.521 1 98.12 78 LYS A O 1
ATOM 597 N N . GLU A 1 79 ? 19.906 -17.344 0.305 1 98.12 79 GLU A N 1
ATOM 598 C CA . GLU A 1 79 ? 18.797 -18.125 0.839 1 98.12 79 GLU A CA 1
ATOM 599 C C . GLU A 1 79 ? 17.609 -18.109 -0.105 1 98.12 79 GLU A C 1
ATOM 601 O O . GLU A 1 79 ? 16.906 -19.109 -0.263 1 98.12 79 GLU A O 1
ATOM 606 N N . ILE A 1 80 ? 17.344 -16.969 -0.727 1 98.06 80 ILE A N 1
ATOM 607 C CA . ILE A 1 80 ? 16.234 -16.828 -1.668 1 98.06 80 ILE A CA 1
ATOM 608 C C . ILE A 1 80 ? 16.469 -17.719 -2.879 1 98.06 80 ILE A C 1
ATOM 610 O O . ILE A 1 80 ? 15.523 -18.328 -3.4 1 98.06 80 ILE A O 1
ATOM 614 N N . GLY A 1 81 ? 17.688 -17.844 -3.338 1 97.44 81 GLY A N 1
ATOM 615 C CA . GLY A 1 81 ? 18 -18.797 -4.398 1 97.44 81 GLY A CA 1
ATOM 616 C C . GLY A 1 81 ? 18.625 -18.141 -5.617 1 97.44 81 GLY A C 1
ATOM 617 O O . GLY A 1 81 ? 18.781 -18.781 -6.66 1 97.44 81 GLY A O 1
ATOM 618 N N . TYR A 1 82 ? 18.969 -16.859 -5.52 1 97 82 TYR A N 1
ATOM 619 C CA . TYR A 1 82 ? 19.734 -16.25 -6.594 1 97 82 TYR A CA 1
ATOM 620 C C . TYR A 1 82 ? 21.219 -16.562 -6.461 1 97 82 TYR A C 1
ATOM 622 O O . TYR A 1 82 ? 22 -15.75 -5.965 1 97 82 TYR A O 1
ATOM 630 N N . ASN A 1 83 ? 21.578 -17.703 -7.035 1 94.19 83 ASN A N 1
ATOM 631 C CA . ASN A 1 83 ? 22.906 -18.281 -6.789 1 94.19 83 ASN A CA 1
ATOM 632 C C . ASN A 1 83 ? 23.734 -18.312 -8.062 1 94.19 83 ASN A C 1
ATOM 634 O O . ASN A 1 83 ? 24.797 -18.938 -8.094 1 94.19 83 ASN A O 1
ATOM 638 N N . ASN A 1 84 ? 23.203 -17.781 -9.047 1 90.69 84 ASN A N 1
ATOM 639 C CA . ASN A 1 84 ? 23.922 -17.734 -10.32 1 90.69 84 ASN A CA 1
ATOM 640 C C . ASN A 1 84 ? 23.5 -16.516 -11.148 1 90.69 84 ASN A C 1
ATOM 642 O O . ASN A 1 84 ? 22.312 -16.172 -11.188 1 90.69 84 ASN A O 1
ATOM 646 N N . SER A 1 85 ? 24.422 -15.961 -11.906 1 86.75 85 SER A N 1
ATOM 647 C CA . SER A 1 85 ? 24.172 -14.742 -12.656 1 86.75 85 SER A CA 1
ATOM 648 C C . SER A 1 85 ? 23.188 -14.984 -13.797 1 86.75 85 SER A C 1
ATOM 650 O O . SER A 1 85 ? 22.484 -14.062 -14.234 1 86.75 85 SER A O 1
ATOM 652 N N . SER A 1 86 ? 23.141 -16.156 -14.203 1 86.44 86 SER A N 1
ATOM 653 C CA . SER A 1 86 ? 22.219 -16.484 -15.281 1 86.44 86 SER A CA 1
ATOM 654 C C . SER A 1 86 ? 20.766 -16.281 -14.852 1 86.44 86 SER A C 1
ATOM 656 O O . SER A 1 86 ? 19.875 -16.203 -15.695 1 86.44 86 SER A O 1
ATOM 658 N N . MET A 1 87 ? 20.562 -16.078 -13.586 1 87.56 87 MET A N 1
ATOM 659 C CA . MET A 1 87 ? 19.219 -15.883 -13.078 1 87.56 87 MET A CA 1
ATOM 660 C C . MET A 1 87 ? 18.875 -14.398 -13.016 1 87.56 87 MET A C 1
ATOM 662 O O . MET A 1 87 ? 17.75 -14.031 -12.68 1 87.56 87 MET A O 1
ATOM 666 N N . GLY A 1 88 ? 19.828 -13.562 -13.305 1 86.5 88 GLY A N 1
ATOM 667 C CA . GLY A 1 88 ? 19.578 -12.133 -13.312 1 86.5 88 GLY A CA 1
ATOM 668 C C . GLY A 1 88 ? 20.047 -11.438 -12.047 1 86.5 88 GLY A C 1
ATOM 669 O O . GLY A 1 88 ? 20 -10.211 -11.953 1 86.5 88 GLY A O 1
ATOM 670 N N . PHE A 1 89 ? 20.484 -12.203 -11.07 1 87.75 89 PHE A N 1
ATOM 671 C CA . PHE A 1 89 ? 20.984 -11.695 -9.797 1 87.75 89 PHE A CA 1
ATOM 672 C C . PHE A 1 89 ? 21.844 -12.742 -9.086 1 87.75 89 PHE A C 1
ATOM 674 O O . PHE A 1 89 ? 21.641 -13.945 -9.281 1 87.75 89 PHE A O 1
ATOM 681 N N . ASP A 1 90 ? 22.844 -12.312 -8.375 1 93.12 90 ASP A N 1
ATOM 682 C CA . ASP A 1 90 ? 23.781 -13.25 -7.773 1 93.12 90 ASP A CA 1
ATOM 683 C C . ASP A 1 90 ? 24.312 -12.719 -6.441 1 93.12 90 ASP A C 1
ATOM 685 O O . ASP A 1 90 ? 24.922 -11.641 -6.391 1 93.12 90 ASP A O 1
ATOM 689 N N . TRP A 1 91 ? 24.172 -13.57 -5.441 1 94.25 91 TRP A N 1
ATOM 690 C CA . TRP A 1 91 ? 24.531 -13.148 -4.094 1 94.25 91 TRP A CA 1
ATOM 691 C C . TRP A 1 91 ? 26.031 -12.891 -3.996 1 94.25 91 TRP A C 1
ATOM 693 O O . TRP A 1 91 ? 26.484 -12.086 -3.178 1 94.25 91 TRP A O 1
ATOM 703 N N . GLN A 1 92 ? 26.812 -13.57 -4.828 1 91.69 92 GLN A N 1
ATOM 704 C CA . GLN A 1 92 ? 28.266 -13.469 -4.723 1 91.69 92 GLN A CA 1
ATOM 705 C C . GLN A 1 92 ? 28.781 -12.195 -5.379 1 91.69 92 GLN A C 1
ATOM 707 O O . GLN A 1 92 ? 29.781 -11.625 -4.938 1 91.69 92 GLN A O 1
ATOM 712 N N . THR A 1 93 ? 28.062 -11.75 -6.391 1 90.44 93 THR A N 1
ATOM 713 C CA . THR A 1 93 ? 28.703 -10.742 -7.23 1 90.44 93 THR A CA 1
ATOM 714 C C . THR A 1 93 ? 27.906 -9.43 -7.18 1 90.44 93 THR A C 1
ATOM 716 O O . THR A 1 93 ? 28.375 -8.406 -7.684 1 90.44 93 THR A O 1
ATOM 719 N N . CYS A 1 94 ? 26.781 -9.422 -6.539 1 92.81 94 CYS A N 1
ATOM 720 C CA . CYS A 1 94 ? 26.031 -8.18 -6.488 1 92.81 94 CYS A CA 1
ATOM 721 C C . CYS A 1 94 ? 26.75 -7.125 -5.66 1 92.81 94 CYS A C 1
ATOM 723 O O . CYS A 1 94 ? 27.438 -7.461 -4.695 1 92.81 94 CYS A O 1
ATOM 725 N N . ALA A 1 95 ? 26.625 -5.832 -6.086 1 94.25 95 ALA A N 1
ATOM 726 C CA . ALA A 1 95 ? 27.125 -4.715 -5.289 1 94.25 95 ALA A CA 1
ATOM 727 C C . ALA A 1 95 ? 26.203 -4.41 -4.117 1 94.25 95 ALA A C 1
ATOM 729 O O . ALA A 1 95 ? 24.984 -4.516 -4.242 1 94.25 95 ALA A O 1
ATOM 730 N N . VAL A 1 96 ? 26.781 -4.082 -2.967 1 95.81 96 VAL A N 1
ATOM 731 C CA . VAL A 1 96 ? 26.031 -3.654 -1.798 1 95.81 96 VAL A CA 1
ATOM 732 C C . VAL A 1 96 ? 26.438 -2.238 -1.402 1 95.81 96 VAL A C 1
ATOM 734 O O . VAL A 1 96 ? 27.609 -1.99 -1.094 1 95.81 96 VAL A O 1
ATOM 737 N N . LEU A 1 97 ? 25.469 -1.334 -1.513 1 94.31 97 LEU A N 1
ATOM 738 C CA . LEU A 1 97 ? 25.672 0.042 -1.069 1 94.31 97 LEU A CA 1
ATOM 739 C C . LEU A 1 97 ? 24.812 0.344 0.161 1 94.31 97 LEU A C 1
ATOM 741 O O . LEU A 1 97 ? 23.719 -0.193 0.306 1 94.31 97 LEU A O 1
ATOM 745 N N . SER A 1 98 ? 25.359 1.115 1.1 1 94.06 98 SER A N 1
ATOM 746 C CA . SER A 1 98 ? 24.578 1.442 2.287 1 94.06 98 SER A CA 1
ATOM 747 C C . SER A 1 98 ? 24.703 2.92 2.641 1 94.06 98 SER A C 1
ATOM 749 O O . SER A 1 98 ? 25.766 3.514 2.484 1 94.06 98 SER A O 1
ATOM 751 N N . SER A 1 99 ? 23.641 3.535 2.914 1 90.25 99 SER A N 1
ATOM 752 C CA . SER A 1 99 ? 23.531 4.871 3.488 1 90.25 99 SER A CA 1
ATOM 753 C C . SER A 1 99 ? 22.609 4.867 4.707 1 90.25 99 SER A C 1
ATOM 755 O O . SER A 1 99 ? 21.391 5.062 4.574 1 90.25 99 SER A O 1
ATOM 757 N N . ILE A 1 100 ? 23.188 4.676 5.883 1 88.25 100 ILE A N 1
ATOM 758 C CA . ILE A 1 100 ? 22.422 4.527 7.113 1 88.25 100 ILE A CA 1
ATOM 759 C C . ILE A 1 100 ? 22.703 5.703 8.047 1 88.25 100 ILE A C 1
ATOM 761 O O . ILE A 1 100 ? 23.875 6.086 8.234 1 88.25 100 ILE A O 1
ATOM 765 N N . ASP A 1 101 ? 21.672 6.242 8.516 1 85.5 101 ASP A N 1
ATOM 766 C CA . ASP A 1 101 ? 21.781 7.32 9.492 1 85.5 101 ASP A CA 1
ATOM 767 C C . ASP A 1 101 ? 21.141 6.918 10.82 1 85.5 101 ASP A C 1
ATOM 769 O O . ASP A 1 101 ? 20.438 5.902 10.906 1 85.5 101 ASP A O 1
ATOM 773 N N . LYS A 1 102 ? 21.484 7.734 11.844 1 83.19 102 LYS A N 1
ATOM 774 C CA . LYS A 1 102 ? 20.812 7.539 13.117 1 83.19 102 LYS A CA 1
ATOM 775 C C . LYS A 1 102 ? 19.375 8.078 13.07 1 83.19 102 LYS A C 1
ATOM 777 O O . LYS A 1 102 ? 19.062 8.953 12.258 1 83.19 102 LYS A O 1
ATOM 782 N N . GLN A 1 103 ? 18.547 7.547 13.906 1 79.94 103 GLN A N 1
ATOM 783 C CA . GLN A 1 103 ? 17.188 8.047 14.008 1 79.94 103 GLN A CA 1
ATOM 784 C C . GLN A 1 103 ? 17.172 9.523 14.391 1 79.94 103 GLN A C 1
ATOM 786 O O . GLN A 1 103 ? 17.938 9.961 15.25 1 79.94 103 GLN A O 1
ATOM 791 N N . SER A 1 104 ? 16.25 10.227 13.773 1 78.81 104 SER A N 1
ATOM 792 C CA . SER A 1 104 ? 16.141 11.641 14.086 1 78.81 104 SER A CA 1
ATOM 793 C C . SER A 1 104 ? 15.859 11.867 15.57 1 78.81 104 SER A C 1
ATOM 795 O O . SER A 1 104 ? 14.977 11.227 16.141 1 78.81 104 SER A O 1
ATOM 797 N N . PRO A 1 105 ? 16.656 12.703 16.203 1 74.06 105 PRO A N 1
ATOM 798 C CA . PRO A 1 105 ? 16.406 13.008 17.609 1 74.06 105 PRO A CA 1
ATOM 799 C C . PRO A 1 105 ? 15.023 13.609 17.844 1 74.06 105 PRO A C 1
ATOM 801 O O . PRO A 1 105 ? 14.43 13.414 18.906 1 74.06 105 PRO A O 1
ATOM 804 N N . ASP A 1 106 ? 14.484 14.266 16.875 1 74.5 106 ASP A N 1
ATOM 805 C CA . ASP A 1 106 ? 13.18 14.914 17.016 1 74.5 106 ASP A CA 1
ATOM 806 C C . ASP A 1 106 ? 12.055 13.875 17.047 1 74.5 106 ASP A C 1
ATOM 808 O O . ASP A 1 106 ? 11.039 14.086 17.719 1 74.5 106 ASP A O 1
ATOM 812 N N . ILE A 1 107 ? 12.258 12.82 16.391 1 71.88 107 ILE A N 1
ATOM 813 C CA . ILE A 1 107 ? 11.305 11.719 16.453 1 71.88 107 ILE A CA 1
ATOM 814 C C . ILE A 1 107 ? 11.516 10.93 17.734 1 71.88 107 ILE A C 1
ATOM 816 O O . ILE A 1 107 ? 10.555 10.555 18.406 1 71.88 107 ILE A O 1
ATOM 820 N N . ALA A 1 108 ? 12.75 10.727 18.094 1 74.38 108 ALA A N 1
ATOM 821 C CA . ALA A 1 108 ? 13.117 9.922 19.266 1 74.38 108 ALA A CA 1
ATOM 822 C C . ALA A 1 108 ? 12.539 10.531 20.531 1 74.38 108 ALA A C 1
ATOM 824 O O . ALA A 1 108 ? 12.141 9.797 21.453 1 74.38 108 ALA A O 1
ATOM 825 N N . GLN A 1 109 ? 12.484 11.812 20.594 1 71.56 109 GLN A N 1
ATOM 826 C CA . GLN A 1 109 ? 11.992 12.508 21.781 1 71.56 109 GLN A CA 1
ATOM 827 C C . GLN A 1 109 ? 10.523 12.188 22.031 1 71.56 109 GLN A C 1
ATOM 829 O O . GLN A 1 109 ? 10.07 12.172 23.172 1 71.56 109 GLN A O 1
ATOM 834 N N . GLY A 1 110 ? 9.805 11.969 20.984 1 72.19 110 GLY A N 1
ATOM 835 C CA . GLY A 1 110 ? 8.391 11.656 21.125 1 72.19 110 GLY A CA 1
ATOM 836 C C . GLY A 1 110 ? 8.133 10.211 21.5 1 72.19 110 GLY A C 1
ATOM 837 O O . GLY A 1 110 ? 7.102 9.891 22.094 1 72.19 110 GLY A O 1
ATOM 838 N N . VAL A 1 111 ? 9.109 9.469 21.234 1 74.44 111 VAL A N 1
ATOM 839 C CA . VAL A 1 111 ? 8.953 8.039 21.453 1 74.44 111 VAL A CA 1
ATOM 840 C C . VAL A 1 111 ? 9.461 7.676 22.859 1 74.44 111 VAL A C 1
ATOM 842 O O . VAL A 1 111 ? 8.844 6.887 23.562 1 74.44 111 VAL A O 1
ATOM 845 N N . ASP A 1 112 ? 10.523 8.359 23.266 1 72.06 112 ASP A N 1
ATOM 846 C CA . ASP A 1 112 ? 11.148 8.055 24.547 1 72.06 112 ASP A CA 1
ATOM 847 C C . ASP A 1 112 ? 10.523 8.859 25.672 1 72.06 112 ASP A C 1
ATOM 849 O O . ASP A 1 112 ? 10.43 10.086 25.594 1 72.06 112 ASP A O 1
ATOM 853 N N . ARG A 1 113 ? 9.828 8.086 26.578 1 72.88 113 ARG A N 1
ATOM 854 C CA . ARG A 1 113 ? 9.273 8.766 27.75 1 72.88 113 ARG A CA 1
ATOM 855 C C . ARG A 1 113 ? 9.867 8.203 29.031 1 72.88 113 ARG A C 1
ATOM 857 O O . ARG A 1 113 ? 10.422 7.102 29.031 1 72.88 113 ARG A O 1
ATOM 864 N N . GLN A 1 114 ? 9.812 9.008 30.062 1 68.69 114 GLN A N 1
ATOM 865 C CA . GLN A 1 114 ? 10.281 8.578 31.375 1 68.69 114 GLN A CA 1
ATOM 866 C C . GLN A 1 114 ? 9.555 7.316 31.828 1 68.69 114 GLN A C 1
ATOM 868 O O . GLN A 1 114 ? 10.18 6.395 32.375 1 68.69 114 GLN A O 1
ATOM 873 N N . ASP A 1 115 ? 8.297 7.301 31.453 1 81.75 115 ASP A N 1
ATOM 874 C CA . ASP A 1 115 ? 7.48 6.117 31.719 1 81.75 115 ASP A CA 1
ATOM 875 C C . ASP A 1 115 ? 7.273 5.309 30.438 1 81.75 115 ASP A C 1
ATOM 877 O O . ASP A 1 115 ? 6.582 5.754 29.516 1 81.75 115 ASP A O 1
ATOM 881 N N . PRO A 1 116 ? 7.883 4.168 30.422 1 81.81 116 PRO A N 1
ATOM 882 C CA . PRO A 1 116 ? 7.812 3.346 29.203 1 81.81 116 PRO A CA 1
ATOM 883 C C . PRO A 1 116 ? 6.383 3.115 28.734 1 81.81 116 PRO A C 1
ATOM 885 O O . PRO A 1 116 ? 6.137 3.012 27.531 1 81.81 116 PRO A O 1
ATOM 888 N N . GLU A 1 117 ? 5.5 3.135 29.672 1 83.12 117 GLU A N 1
ATOM 889 C CA . GLU A 1 117 ? 4.109 2.85 29.328 1 83.12 117 GLU A CA 1
ATOM 890 C C . GLU A 1 117 ? 3.494 3.99 28.516 1 83.12 117 GLU A C 1
ATOM 892 O O . GLU A 1 117 ? 2.479 3.807 27.844 1 83.12 117 GLU A O 1
ATOM 897 N N . ASN A 1 118 ? 4.109 5.102 28.609 1 84.06 118 ASN A N 1
ATOM 898 C CA . ASN A 1 118 ? 3.592 6.266 27.891 1 84.06 118 ASN A CA 1
ATOM 899 C C . ASN A 1 118 ? 4.414 6.562 26.641 1 84.06 118 ASN A C 1
ATOM 901 O O . ASN A 1 118 ? 4.379 7.68 26.125 1 84.06 118 ASN A O 1
ATOM 905 N N . GLN A 1 119 ? 5.098 5.508 26.234 1 84.56 119 GLN A N 1
ATOM 906 C CA . GLN A 1 119 ? 5.781 5.633 24.953 1 84.56 119 GLN A CA 1
ATOM 907 C C . GLN A 1 119 ? 4.812 6.066 23.859 1 84.56 119 GLN A C 1
ATOM 909 O O . GLN A 1 119 ? 3.754 5.457 23.688 1 84.56 119 GLN A O 1
ATOM 914 N N . GLY A 1 120 ? 5.152 7.129 23.188 1 82.44 120 GLY A N 1
ATOM 915 C CA . GLY A 1 120 ? 4.309 7.621 22.109 1 82.44 120 GLY A CA 1
ATOM 916 C C . GLY A 1 120 ? 4.508 6.871 20.797 1 82.44 120 GLY A C 1
ATOM 917 O O . GLY A 1 120 ? 5.504 6.16 20.641 1 82.44 120 GLY A O 1
ATOM 918 N N . ALA A 1 121 ? 3.51 7 20 1 81.44 121 ALA A N 1
ATOM 919 C CA . ALA A 1 121 ? 3.652 6.449 18.656 1 81.44 121 ALA A CA 1
ATOM 920 C C . ALA A 1 121 ? 4.812 7.105 17.922 1 81.44 121 ALA A C 1
ATOM 922 O O . ALA A 1 121 ? 5.031 8.312 18.047 1 81.44 121 ALA A O 1
ATOM 923 N N . GLY A 1 122 ? 5.547 6.355 17.188 1 78.94 122 GLY A N 1
ATOM 924 C CA . GLY A 1 122 ? 6.699 6.855 16.453 1 78.94 122 GLY A CA 1
ATOM 925 C C . GLY A 1 122 ? 6.324 7.602 15.188 1 78.94 122 GLY A C 1
ATOM 926 O O . GLY A 1 122 ? 7.191 8.148 14.5 1 78.94 122 GLY A O 1
ATOM 927 N N . ASP A 1 123 ? 5.023 7.547 14.891 1 83.62 123 ASP A N 1
ATOM 928 C CA . ASP A 1 123 ? 4.469 8.219 13.719 1 83.62 123 ASP A CA 1
ATOM 929 C C . ASP A 1 123 ? 2.955 8.383 13.852 1 83.62 123 ASP A C 1
ATOM 931 O O . ASP A 1 123 ? 2.32 7.711 14.664 1 83.62 123 ASP A O 1
ATOM 935 N N . GLN A 1 124 ? 2.422 9.43 13.188 1 89.38 124 GLN A N 1
ATOM 936 C CA . GLN A 1 124 ? 0.967 9.469 13.07 1 89.38 124 GLN A CA 1
ATOM 937 C C . GLN A 1 124 ? 0.484 8.594 11.922 1 89.38 124 GLN A C 1
ATOM 939 O O . GLN A 1 124 ? 1.23 8.336 10.977 1 89.38 124 GLN A O 1
ATOM 944 N N . GLY A 1 125 ? -0.686 8.031 12.023 1 91 125 GLY A N 1
ATOM 945 C CA . GLY A 1 125 ? -1.259 7.234 10.953 1 91 125 GLY A CA 1
ATOM 946 C C . GLY A 1 125 ? -2.375 6.32 11.422 1 91 125 GLY A C 1
ATOM 947 O O . GLY A 1 125 ? -2.764 6.355 12.586 1 91 125 GLY A O 1
ATOM 948 N N . MET A 1 126 ? -2.906 5.598 10.445 1 92.94 126 MET A N 1
ATOM 949 C CA . MET A 1 126 ? -3.945 4.605 10.711 1 92.94 126 MET A CA 1
ATOM 950 C C . MET A 1 126 ? -3.467 3.203 10.352 1 92.94 126 MET A C 1
ATOM 952 O O . MET A 1 126 ? -2.758 3.021 9.359 1 92.94 126 MET A O 1
ATOM 956 N N . MET A 1 127 ? -3.797 2.307 11.164 1 95.5 127 MET A N 1
ATOM 957 C CA . MET A 1 127 ? -3.512 0.889 10.961 1 95.5 127 MET A CA 1
ATOM 958 C C . MET A 1 127 ? -4.801 0.075 10.922 1 95.5 127 MET A C 1
ATOM 960 O O . MET A 1 127 ? -5.762 0.393 11.625 1 95.5 127 MET A O 1
ATOM 964 N N . PHE A 1 128 ? -4.777 -0.976 10.164 1 95.69 128 PHE A N 1
ATOM 965 C CA . PHE A 1 128 ? -5.969 -1.806 10.016 1 95.69 128 PHE A CA 1
ATOM 966 C C . PHE A 1 128 ? -5.656 -3.264 10.328 1 95.69 128 PHE A C 1
ATOM 968 O O . PHE A 1 128 ? -4.535 -3.725 10.109 1 95.69 128 PHE A O 1
ATOM 975 N N . GLY A 1 129 ? -6.566 -3.939 10.906 1 96.81 129 GLY A N 1
ATOM 976 C CA . GLY A 1 129 ? -6.633 -5.387 11.031 1 96.81 129 GLY A CA 1
ATOM 977 C C . GLY A 1 129 ? -7.891 -5.98 10.422 1 96.81 129 GLY A C 1
ATOM 978 O O . GLY A 1 129 ? -8.914 -5.301 10.32 1 96.81 129 GLY A O 1
ATOM 979 N N . PHE A 1 130 ? -7.801 -7.18 10.008 1 97.12 130 PHE A N 1
ATOM 980 C CA . PHE A 1 130 ? -8.938 -7.824 9.367 1 97.12 130 PHE A CA 1
ATOM 981 C C . PHE A 1 130 ? -8.922 -9.328 9.609 1 97.12 130 PHE A C 1
ATOM 983 O O . PHE A 1 130 ? -7.848 -9.93 9.727 1 97.12 130 PHE A O 1
ATOM 990 N N . ALA A 1 131 ? -10.109 -9.883 9.727 1 98.25 131 ALA A N 1
ATOM 991 C CA . ALA A 1 131 ? -10.289 -11.328 9.797 1 98.25 131 ALA A CA 1
ATOM 992 C C . ALA A 1 131 ? -11.68 -11.734 9.297 1 98.25 131 ALA A C 1
ATOM 994 O O . ALA A 1 131 ? -12.633 -10.953 9.398 1 98.25 131 ALA A O 1
ATOM 995 N N . CYS A 1 132 ? -11.781 -12.852 8.734 1 96.75 132 CYS A N 1
ATOM 996 C CA . CYS A 1 132 ? -13.055 -13.438 8.352 1 96.75 132 CYS A CA 1
ATOM 997 C C . CYS A 1 132 ? -13 -14.953 8.414 1 96.75 132 CYS A C 1
ATOM 999 O O . CYS A 1 132 ? -11.914 -15.539 8.422 1 96.75 132 CYS A O 1
ATOM 1001 N N . ASP A 1 133 ? -14.102 -15.547 8.414 1 97.38 133 ASP A N 1
ATOM 1002 C CA . ASP A 1 133 ? -14.148 -16.984 8.68 1 97.38 133 ASP A CA 1
ATOM 1003 C C . ASP A 1 133 ? -14.172 -17.781 7.375 1 97.38 133 ASP A C 1
ATOM 1005 O O . ASP A 1 133 ? -14.797 -18.828 7.293 1 97.38 133 ASP A O 1
ATOM 1009 N N . GLU A 1 134 ? -13.445 -17.344 6.375 1 96.25 134 GLU A N 1
ATOM 1010 C CA . GLU A 1 134 ? -13.453 -18 5.074 1 96.25 134 GLU A CA 1
ATOM 1011 C C . GLU A 1 134 ? -12.406 -19.109 5.012 1 96.25 134 GLU A C 1
ATOM 1013 O O . GLU A 1 134 ? -12.469 -19.984 4.145 1 96.25 134 GLU A O 1
ATOM 1018 N N . THR A 1 135 ? -11.422 -19.047 5.832 1 97.69 135 THR A N 1
ATOM 1019 C CA . THR A 1 135 ? -10.328 -20.016 5.855 1 97.69 135 THR A CA 1
ATOM 1020 C C . THR A 1 135 ? -10 -20.422 7.289 1 97.69 135 THR A C 1
ATOM 1022 O O . THR A 1 135 ? -10.438 -19.781 8.242 1 97.69 135 THR A O 1
ATOM 1025 N N . PRO A 1 136 ? -9.195 -21.469 7.504 1 96.88 136 PRO A N 1
ATOM 1026 C CA . PRO A 1 136 ? -8.883 -21.953 8.852 1 96.88 136 PRO A CA 1
ATOM 1027 C C . PRO A 1 136 ? -8.109 -20.938 9.68 1 96.88 136 PRO A C 1
ATOM 1029 O O . PRO A 1 136 ? -8.195 -20.922 10.906 1 96.88 136 PRO A O 1
ATOM 1032 N N . THR A 1 137 ? -7.402 -20.062 9.016 1 98.44 137 THR A N 1
ATOM 1033 C CA . THR A 1 137 ? -6.605 -19.078 9.75 1 98.44 137 THR A CA 1
ATOM 1034 C C . THR A 1 137 ? -7.305 -17.734 9.773 1 98.44 137 THR A C 1
ATOM 1036 O O . THR A 1 137 ? -6.684 -16.719 10.086 1 98.44 137 THR A O 1
ATOM 1039 N N . LEU A 1 138 ? -8.57 -17.672 9.32 1 98.62 138 LEU A N 1
ATOM 1040 C CA . LEU A 1 138 ? -9.461 -16.531 9.391 1 98.62 138 LEU A CA 1
ATOM 1041 C C . LEU A 1 138 ? -8.961 -15.398 8.5 1 98.62 138 LEU A C 1
ATOM 1043 O O . LEU A 1 138 ? -8.93 -14.234 8.914 1 98.62 138 LEU A O 1
ATOM 1047 N N . MET A 1 139 ? -8.406 -15.805 7.324 1 98.5 139 MET A N 1
ATOM 1048 C CA . MET A 1 139 ? -8.008 -14.914 6.242 1 98.5 139 MET A CA 1
ATOM 1049 C C . MET A 1 139 ? -9.023 -14.945 5.105 1 98.5 139 MET A C 1
ATOM 1051 O O . MET A 1 139 ? -9.766 -15.914 4.965 1 98.5 139 MET A O 1
ATOM 1055 N N . PRO A 1 140 ? -9.086 -13.859 4.27 1 96.94 140 PRO A N 1
ATOM 1056 C CA . PRO A 1 140 ? -9.867 -13.984 3.037 1 96.94 140 PRO A CA 1
ATOM 1057 C C . PRO A 1 140 ? -9.383 -15.117 2.137 1 96.94 140 PRO A C 1
ATOM 1059 O O . PRO A 1 140 ? -8.18 -15.312 1.985 1 96.94 140 PRO A O 1
ATOM 1062 N N . ALA A 1 141 ? -10.289 -15.836 1.535 1 97.94 141 ALA A N 1
ATOM 1063 C CA . ALA A 1 141 ? -9.969 -17.031 0.76 1 97.94 141 ALA A CA 1
ATOM 1064 C C . ALA A 1 141 ? -9.023 -16.703 -0.392 1 97.94 141 ALA A C 1
ATOM 1066 O O . ALA A 1 141 ? -8.016 -17.391 -0.585 1 97.94 141 ALA A O 1
ATOM 1067 N N . PRO A 1 142 ? -9.242 -15.625 -1.185 1 96.94 142 PRO A N 1
ATOM 1068 C CA . PRO A 1 142 ? -8.391 -15.406 -2.357 1 96.94 142 PRO A CA 1
ATOM 1069 C C . PRO A 1 142 ? -6.922 -15.219 -1.992 1 96.94 142 PRO A C 1
ATOM 1071 O O . PRO A 1 142 ? -6.047 -15.852 -2.588 1 96.94 142 PRO A O 1
ATOM 1074 N N . ILE A 1 143 ? -6.633 -14.414 -0.957 1 97.75 143 ILE A N 1
ATOM 1075 C CA . ILE A 1 143 ? -5.242 -14.125 -0.616 1 97.75 143 ILE A CA 1
ATOM 1076 C C . ILE A 1 143 ? -4.629 -15.336 0.091 1 97.75 143 ILE A C 1
ATOM 1078 O O . ILE A 1 143 ? -3.439 -15.625 -0.078 1 97.75 143 ILE A O 1
ATOM 1082 N N . PHE A 1 144 ? -5.438 -16.062 0.875 1 98.5 144 PHE A N 1
ATOM 1083 C CA . PHE A 1 144 ? -4.969 -17.25 1.57 1 98.5 144 PHE A CA 1
ATOM 1084 C C . PHE A 1 144 ? -4.445 -18.281 0.582 1 98.5 144 PHE A C 1
ATOM 1086 O O . PHE A 1 144 ? -3.326 -18.781 0.731 1 98.5 144 PHE A O 1
ATOM 1093 N N . TRP A 1 145 ? -5.195 -18.516 -0.456 1 98.62 145 TRP A N 1
ATOM 1094 C CA . TRP A 1 145 ? -4.816 -19.547 -1.417 1 98.62 145 TRP A CA 1
ATOM 1095 C C . TRP A 1 145 ? -3.746 -19.031 -2.373 1 98.62 145 TRP A C 1
ATOM 1097 O O . TRP A 1 145 ? -2.885 -19.797 -2.818 1 98.62 145 TRP A O 1
ATOM 1107 N N . ALA A 1 146 ? -3.76 -17.75 -2.711 1 98.31 146 ALA A N 1
ATOM 1108 C CA . ALA A 1 146 ? -2.678 -17.172 -3.51 1 98.31 146 ALA A CA 1
ATOM 1109 C C . ALA A 1 146 ? -1.33 -17.359 -2.818 1 98.31 146 ALA A C 1
ATOM 1111 O O . ALA A 1 146 ? -0.337 -17.703 -3.461 1 98.31 146 ALA A O 1
ATOM 1112 N N . HIS A 1 147 ? -1.319 -17.141 -1.489 1 98.62 147 HIS A N 1
ATOM 1113 C CA . HIS A 1 147 ? -0.098 -17.328 -0.715 1 98.62 147 HIS A CA 1
ATOM 1114 C C . HIS A 1 147 ? 0.336 -18.781 -0.721 1 98.62 147 HIS A C 1
ATOM 1116 O O . HIS A 1 147 ? 1.526 -19.078 -0.84 1 98.62 147 HIS A O 1
ATOM 1122 N N . GLN A 1 148 ? -0.631 -19.672 -0.583 1 98.62 148 GLN A N 1
ATOM 1123 C CA . GLN A 1 148 ? -0.297 -21.094 -0.562 1 98.62 148 GLN A CA 1
ATOM 1124 C C . GLN A 1 148 ? 0.307 -21.531 -1.891 1 98.62 148 GLN A C 1
ATOM 1126 O O . GLN A 1 148 ? 1.234 -22.344 -1.917 1 98.62 148 GLN A O 1
ATOM 1131 N N . LEU A 1 149 ? -0.217 -21 -2.961 1 98.81 149 LEU A N 1
ATOM 1132 C CA . LEU A 1 149 ? 0.343 -21.297 -4.273 1 98.81 149 LEU A CA 1
ATOM 1133 C C . LEU A 1 149 ? 1.774 -20.781 -4.383 1 98.81 149 LEU A C 1
ATOM 1135 O O . LEU A 1 149 ? 2.656 -21.484 -4.875 1 98.81 149 LEU A O 1
ATOM 1139 N N . SER A 1 150 ? 2.031 -19.547 -3.934 1 98.56 150 SER A N 1
ATOM 1140 C CA . SER A 1 150 ? 3.367 -18.969 -4.012 1 98.56 150 SER A CA 1
ATOM 1141 C C . SER A 1 150 ? 4.355 -19.734 -3.133 1 98.56 150 SER A C 1
ATOM 1143 O O . SER A 1 150 ? 5.512 -19.922 -3.514 1 98.56 150 SER A O 1
ATOM 1145 N N . GLN A 1 151 ? 3.908 -20.141 -1.994 1 98.5 151 GLN A N 1
ATOM 1146 C CA . GLN A 1 151 ? 4.742 -20.938 -1.104 1 98.5 151 GLN A CA 1
ATOM 1147 C C . GLN A 1 151 ? 5.105 -22.281 -1.745 1 98.5 151 GLN A C 1
ATOM 1149 O O . GLN A 1 151 ? 6.254 -22.719 -1.662 1 98.5 151 GLN A O 1
ATOM 1154 N N . LYS A 1 152 ? 4.105 -22.906 -2.346 1 98.81 152 LYS A N 1
ATOM 1155 C CA . LYS A 1 152 ? 4.344 -24.203 -3 1 98.81 152 LYS A CA 1
ATOM 1156 C C . LYS A 1 152 ? 5.293 -24.047 -4.188 1 98.81 152 LYS A C 1
ATOM 1158 O O . LYS A 1 152 ? 6.152 -24.891 -4.418 1 98.81 152 LYS A O 1
ATOM 1163 N N . LEU A 1 153 ? 5.078 -22.984 -4.91 1 98.69 153 LEU A N 1
ATOM 1164 C CA . LEU A 1 153 ? 5.953 -22.672 -6.035 1 98.69 153 LEU A CA 1
ATOM 1165 C C . LEU A 1 153 ? 7.406 -22.594 -5.586 1 98.69 153 LEU A C 1
ATOM 1167 O O . LEU A 1 153 ? 8.297 -23.141 -6.242 1 98.69 153 LEU A O 1
ATOM 1171 N N . THR A 1 154 ? 7.668 -21.953 -4.477 1 98.56 154 THR A N 1
ATOM 1172 C CA . THR A 1 154 ? 9.008 -21.828 -3.906 1 98.56 154 THR A CA 1
ATOM 1173 C C . THR A 1 154 ? 9.492 -23.188 -3.402 1 98.56 154 THR A C 1
ATOM 1175 O O . THR A 1 154 ? 10.656 -23.547 -3.607 1 98.56 154 THR A O 1
ATOM 1178 N N . ALA A 1 155 ? 8.633 -23.938 -2.77 1 98.69 155 ALA A N 1
ATOM 1179 C CA . ALA A 1 155 ? 9.008 -25.219 -2.174 1 98.69 155 ALA A CA 1
ATOM 1180 C C . ALA A 1 155 ? 9.477 -26.203 -3.24 1 98.69 155 ALA A C 1
ATOM 1182 O O . ALA A 1 155 ? 10.492 -26.875 -3.061 1 98.69 155 ALA A O 1
ATOM 1183 N N . VAL A 1 156 ? 8.75 -26.281 -4.363 1 98.81 156 VAL A N 1
ATOM 1184 C CA . VAL A 1 156 ? 9.078 -27.266 -5.387 1 98.81 156 VAL A CA 1
ATOM 1185 C C . VAL A 1 156 ? 10.359 -26.859 -6.109 1 98.81 156 VAL A C 1
ATOM 1187 O O . VAL A 1 156 ? 11.07 -27.703 -6.664 1 98.81 156 VAL A O 1
ATOM 1190 N N . ARG A 1 157 ? 10.648 -25.547 -6.145 1 98.44 157 ARG A N 1
ATOM 1191 C CA . ARG A 1 157 ? 11.922 -25.078 -6.668 1 98.44 157 ARG A CA 1
ATOM 1192 C C . ARG A 1 157 ? 13.07 -25.484 -5.746 1 98.44 157 ARG A C 1
ATOM 1194 O O . ARG A 1 157 ? 14.055 -26.062 -6.195 1 98.44 157 ARG A O 1
ATOM 1201 N N . LYS A 1 158 ? 12.914 -25.234 -4.488 1 98.12 158 LYS A N 1
ATOM 1202 C CA . LYS A 1 158 ? 13.992 -25.391 -3.518 1 98.12 158 LYS A CA 1
ATOM 1203 C C . LYS A 1 158 ? 14.289 -26.875 -3.25 1 98.12 158 LYS A C 1
ATOM 1205 O O . LYS A 1 158 ? 15.438 -27.234 -3 1 98.12 158 LYS A O 1
ATOM 1210 N N . ASP A 1 159 ? 13.266 -27.672 -3.283 1 98.19 159 ASP A N 1
ATOM 1211 C CA . ASP A 1 159 ? 13.5 -29.078 -2.965 1 98.19 159 ASP A CA 1
ATOM 1212 C C . ASP A 1 159 ? 13.859 -29.875 -4.219 1 98.19 159 ASP A C 1
ATOM 1214 O O . ASP A 1 159 ? 14.102 -31.078 -4.148 1 98.19 159 ASP A O 1
ATOM 1218 N N . GLY A 1 160 ? 13.828 -29.281 -5.367 1 97.62 160 GLY A N 1
ATOM 1219 C CA . GLY A 1 160 ? 14.312 -29.891 -6.594 1 97.62 160 GLY A CA 1
ATOM 1220 C C . GLY A 1 160 ? 13.25 -30.672 -7.336 1 97.62 160 GLY A C 1
ATOM 1221 O O . GLY A 1 160 ? 13.523 -31.281 -8.367 1 97.62 160 GLY A O 1
ATOM 1222 N N . THR A 1 161 ? 12.016 -30.688 -6.863 1 98.5 161 THR A N 1
ATOM 1223 C CA . THR A 1 161 ? 10.914 -31.344 -7.562 1 98.5 161 THR A CA 1
ATOM 1224 C C . THR A 1 161 ? 10.773 -30.812 -8.984 1 98.5 161 THR A C 1
ATOM 1226 O O . THR A 1 161 ? 10.531 -31.578 -9.922 1 98.5 161 THR A O 1
ATOM 1229 N N . VAL A 1 162 ? 10.867 -29.516 -9.148 1 98.44 162 VAL A N 1
ATOM 1230 C CA . VAL A 1 162 ? 10.922 -28.844 -10.445 1 98.44 162 VAL A CA 1
ATOM 1231 C C . VAL A 1 162 ? 12.234 -28.094 -10.594 1 98.44 162 VAL A C 1
ATOM 1233 O O . VAL A 1 162 ? 12.352 -26.953 -10.141 1 98.44 162 VAL A O 1
ATOM 1236 N N . ASP A 1 163 ? 13.164 -28.547 -11.273 1 96.88 163 ASP A N 1
ATOM 1237 C CA . ASP A 1 163 ? 14.555 -28.109 -11.18 1 96.88 163 ASP A CA 1
ATOM 1238 C C . ASP A 1 163 ? 14.844 -26.953 -12.141 1 96.88 163 ASP A C 1
ATOM 1240 O O . ASP A 1 163 ? 15.938 -26.391 -12.125 1 96.88 163 ASP A O 1
ATOM 1244 N N . PHE A 1 164 ? 13.836 -26.625 -12.992 1 97.56 164 PHE A N 1
ATOM 1245 C CA . PHE A 1 164 ? 14.117 -25.547 -13.93 1 97.56 164 PHE A CA 1
ATOM 1246 C C . PHE A 1 164 ? 13.523 -24.234 -13.438 1 97.56 164 PHE A C 1
ATOM 1248 O O . PHE A 1 164 ? 13.656 -23.203 -14.094 1 97.56 164 PHE A O 1
ATOM 1255 N N . LEU A 1 165 ? 12.852 -24.25 -12.289 1 98.12 165 LEU A N 1
ATOM 1256 C CA . LEU A 1 165 ? 12.273 -23.031 -11.742 1 98.12 165 LEU A CA 1
ATOM 1257 C C . LEU A 1 165 ? 13.359 -22.141 -11.148 1 98.12 165 LEU A C 1
ATOM 1259 O O . LEU A 1 165 ? 14.375 -22.625 -10.664 1 98.12 165 LEU A O 1
ATOM 1263 N N . ARG A 1 166 ? 13.156 -20.875 -11.25 1 97.94 166 ARG A N 1
ATOM 1264 C CA . ARG A 1 166 ? 14 -19.844 -10.648 1 97.94 166 ARG A CA 1
ATOM 1265 C C . ARG A 1 166 ? 13.219 -19.031 -9.625 1 97.94 166 ARG A C 1
ATOM 1267 O O . ARG A 1 166 ? 12.023 -19.25 -9.422 1 97.94 166 ARG A O 1
ATOM 1274 N N . PRO A 1 167 ? 13.828 -18.141 -8.906 1 98.06 167 PRO A N 1
ATOM 1275 C CA . PRO A 1 167 ? 13.25 -17.609 -7.672 1 98.06 167 PRO A CA 1
ATOM 1276 C C . PRO A 1 167 ? 12.031 -16.719 -7.918 1 98.06 167 PRO A C 1
ATOM 1278 O O . PRO A 1 167 ? 11.117 -16.688 -7.09 1 98.06 167 PRO A O 1
ATOM 1281 N N . ASP A 1 168 ? 11.93 -16.016 -8.961 1 97.88 168 ASP A N 1
ATOM 1282 C CA . ASP A 1 168 ? 10.891 -15.016 -9.188 1 97.88 168 ASP A CA 1
ATOM 1283 C C . ASP A 1 168 ? 9.578 -15.672 -9.617 1 97.88 168 ASP A C 1
ATOM 1285 O O . ASP A 1 168 ? 9.578 -16.578 -10.453 1 97.88 168 ASP A O 1
ATOM 1289 N N . GLY A 1 169 ? 8.547 -15.234 -9.055 1 97.56 169 GLY A N 1
ATOM 1290 C CA . GLY A 1 169 ? 7.238 -15.766 -9.398 1 97.56 169 GLY A CA 1
ATOM 1291 C C . GLY A 1 169 ? 6.09 -14.961 -8.828 1 97.56 169 GLY A C 1
ATOM 1292 O O . GLY A 1 169 ? 6.289 -14.148 -7.918 1 97.56 169 GLY A O 1
ATOM 1293 N N . LYS A 1 170 ? 4.859 -15.148 -9.398 1 96.69 170 LYS A N 1
ATOM 1294 C CA . LYS A 1 170 ? 3.609 -14.492 -9.016 1 96.69 170 LYS A CA 1
ATOM 1295 C C . LYS A 1 170 ? 2.426 -15.445 -9.164 1 96.69 170 LYS A C 1
ATOM 1297 O O . LYS A 1 170 ? 2.363 -16.219 -10.117 1 96.69 170 LYS A O 1
ATOM 1302 N N . THR A 1 171 ? 1.555 -15.398 -8.203 1 98.19 171 THR A N 1
ATOM 1303 C CA . THR A 1 171 ? 0.323 -16.172 -8.258 1 98.19 171 THR A CA 1
ATOM 1304 C C . THR A 1 171 ? -0.895 -15.281 -8.055 1 98.19 171 THR A C 1
ATOM 1306 O O . THR A 1 171 ? -0.795 -14.219 -7.434 1 98.19 171 THR A O 1
ATOM 1309 N N . GLN A 1 172 ? -1.974 -15.641 -8.602 1 97.25 172 GLN A N 1
ATOM 1310 C CA . GLN A 1 172 ? -3.234 -14.914 -8.516 1 97.25 172 GLN A CA 1
ATOM 1311 C C . GLN A 1 172 ? -4.422 -15.875 -8.516 1 97.25 172 GLN A C 1
ATOM 1313 O O . GLN A 1 172 ? -4.445 -16.844 -9.281 1 97.25 172 GLN A O 1
ATOM 1318 N N . VAL A 1 173 ? -5.348 -15.656 -7.637 1 97.69 173 VAL A N 1
ATOM 1319 C CA . VAL A 1 173 ? -6.531 -16.5 -7.535 1 97.69 173 VAL A CA 1
ATOM 1320 C C . VAL A 1 173 ? -7.789 -15.641 -7.516 1 97.69 173 VAL A C 1
ATOM 1322 O O . VAL A 1 173 ? -7.871 -14.672 -6.75 1 97.69 173 VAL A O 1
ATOM 1325 N N . SER A 1 174 ? -8.719 -15.953 -8.336 1 96.19 174 SER A N 1
ATOM 1326 C CA . SER A 1 174 ? -10.023 -15.312 -8.352 1 96.19 174 SER A CA 1
ATOM 1327 C C . SER A 1 174 ? -11.117 -16.25 -7.848 1 96.19 174 SER A C 1
ATOM 1329 O O . SER A 1 174 ? -11.258 -17.375 -8.359 1 96.19 174 SER A O 1
ATOM 1331 N N . PHE A 1 175 ? -11.836 -15.867 -6.91 1 96.19 175 PHE A N 1
ATOM 1332 C CA . PHE A 1 175 ? -12.945 -16.641 -6.363 1 96.19 175 PHE A CA 1
ATOM 1333 C C . PHE A 1 175 ? -14.281 -16.094 -6.832 1 96.19 175 PHE A C 1
ATOM 1335 O O . PHE A 1 175 ? -14.445 -14.867 -6.961 1 96.19 175 PHE A O 1
ATOM 1342 N N . GLU A 1 176 ? -15.164 -16.969 -7.098 1 94.5 176 GLU A N 1
ATOM 1343 C CA . GLU A 1 176 ? -16.578 -16.594 -7.164 1 94.5 176 GLU A CA 1
ATOM 1344 C C . GLU A 1 176 ? -17.203 -16.578 -5.773 1 94.5 176 GLU A C 1
ATOM 1346 O O . GLU A 1 176 ? -17.047 -17.531 -5 1 94.5 176 GLU A O 1
ATOM 1351 N N . TYR A 1 177 ? -17.781 -15.492 -5.441 1 93 177 TYR A N 1
ATOM 1352 C CA . TYR A 1 177 ? -18.531 -15.344 -4.191 1 93 177 TYR A CA 1
ATOM 1353 C C . TYR A 1 177 ? -20.031 -15.328 -4.445 1 93 177 TYR A C 1
ATOM 1355 O O . TYR A 1 177 ? -20.484 -14.789 -5.449 1 93 177 TYR A O 1
ATOM 1363 N N . VAL A 1 178 ? -20.781 -16 -3.6 1 93.25 178 VAL A N 1
ATOM 1364 C CA . VAL A 1 178 ? -22.234 -15.93 -3.557 1 93.25 178 VAL A CA 1
ATOM 1365 C C . VAL A 1 178 ? -22.688 -15.523 -2.158 1 93.25 178 VAL A C 1
ATOM 1367 O O . VAL A 1 178 ? -22.391 -16.203 -1.178 1 93.25 178 VAL A O 1
ATOM 1370 N N . ASP A 1 179 ? -23.359 -14.406 -2.064 1 88.44 179 ASP A N 1
ATOM 1371 C CA . ASP A 1 179 ? -23.891 -13.875 -0.813 1 88.44 179 ASP A CA 1
ATOM 1372 C C . ASP A 1 179 ? -22.797 -13.797 0.256 1 88.44 179 ASP A C 1
ATOM 1374 O O . ASP A 1 179 ? -22.984 -14.281 1.376 1 88.44 179 ASP A O 1
ATOM 1378 N N . GLY A 1 180 ? -21.625 -13.367 -0.21 1 86.56 180 GLY A N 1
ATOM 1379 C CA . GLY A 1 180 ? -20.547 -13.047 0.708 1 86.56 180 GLY A CA 1
ATOM 1380 C C . GLY A 1 180 ? -19.688 -14.242 1.062 1 86.56 180 GLY A C 1
ATOM 1381 O O . GLY A 1 180 ? -18.781 -14.141 1.889 1 86.56 180 GLY A O 1
ATOM 1382 N N . ARG A 1 181 ? -19.938 -15.352 0.368 1 92.75 181 ARG A N 1
ATOM 1383 C CA . ARG A 1 181 ? -19.188 -16.562 0.665 1 92.75 181 ARG A CA 1
ATOM 1384 C C . ARG A 1 181 ? -18.453 -17.062 -0.573 1 92.75 181 ARG A C 1
ATOM 1386 O O . ARG A 1 181 ? -19 -17.031 -1.679 1 92.75 181 ARG A O 1
ATOM 1393 N N . PRO A 1 182 ? -17.188 -17.422 -0.354 1 95.88 182 PRO A N 1
ATOM 1394 C CA . PRO A 1 182 ? -16.516 -18.031 -1.5 1 95.88 182 PRO A CA 1
ATOM 1395 C C . PRO A 1 182 ? -17.094 -19.406 -1.863 1 95.88 182 PRO A C 1
ATOM 1397 O O . PRO A 1 182 ? -17.297 -20.234 -0.985 1 95.88 182 PRO A O 1
ATOM 1400 N N . VAL A 1 183 ? -17.281 -19.656 -3.146 1 96.44 183 VAL A N 1
ATOM 1401 C CA . VAL A 1 183 ? -17.953 -20.891 -3.525 1 96.44 183 VAL A CA 1
ATOM 1402 C C . VAL A 1 183 ? -17.047 -21.719 -4.438 1 96.44 183 VAL A C 1
ATOM 1404 O O . VAL A 1 183 ? -17.078 -22.953 -4.406 1 96.44 183 VAL A O 1
ATOM 1407 N N . ARG A 1 184 ? -16.266 -21.047 -5.266 1 97.25 184 ARG A N 1
ATOM 1408 C CA . ARG A 1 184 ? -15.352 -21.781 -6.137 1 97.25 184 ARG A CA 1
ATOM 1409 C C . ARG A 1 184 ? -14.273 -20.859 -6.68 1 97.25 184 ARG A C 1
ATOM 1411 O O . ARG A 1 184 ? -14.461 -19.641 -6.746 1 97.25 184 ARG A O 1
ATOM 1418 N N . ILE A 1 185 ? -13.18 -21.453 -7.098 1 97.88 185 ILE A N 1
ATOM 1419 C CA . ILE A 1 185 ? -12.109 -20.734 -7.77 1 97.88 185 ILE A CA 1
ATOM 1420 C C . ILE A 1 185 ? -12.445 -20.578 -9.25 1 97.88 185 ILE A C 1
ATOM 1422 O O . ILE A 1 185 ? -12.672 -21.562 -9.953 1 97.88 185 ILE A O 1
ATOM 1426 N N . ASN A 1 186 ? -12.492 -19.375 -9.633 1 95.69 186 ASN A N 1
ATOM 1427 C CA . ASN A 1 186 ? -12.859 -19.047 -11.008 1 95.69 186 ASN A CA 1
ATOM 1428 C C . ASN A 1 186 ? -11.648 -19.125 -11.945 1 95.69 186 ASN A C 1
ATOM 1430 O O . ASN A 1 186 ? -11.75 -19.656 -13.047 1 95.69 186 ASN A O 1
ATOM 1434 N N . ASN A 1 187 ? -10.586 -18.562 -11.547 1 95.75 187 ASN A N 1
ATOM 1435 C CA . ASN A 1 187 ? -9.367 -18.656 -12.344 1 95.75 187 ASN A CA 1
ATOM 1436 C C . ASN A 1 187 ? -8.117 -18.562 -11.477 1 95.75 187 ASN A C 1
ATOM 1438 O O . ASN A 1 187 ? -8.188 -18.141 -10.32 1 95.75 187 ASN A O 1
ATOM 1442 N N . VAL A 1 188 ? -7.047 -19.062 -12.031 1 97.69 188 VAL A N 1
ATOM 1443 C CA . VAL A 1 188 ? -5.734 -19.062 -11.398 1 97.69 188 VAL A CA 1
ATOM 1444 C C . VAL A 1 188 ? -4.676 -18.625 -12.406 1 97.69 188 VAL A C 1
ATOM 1446 O O . VAL A 1 188 ? -4.699 -19.031 -13.57 1 97.69 188 VAL A O 1
ATOM 1449 N N . VAL A 1 189 ? -3.846 -17.703 -11.969 1 97.19 189 VAL A N 1
ATOM 1450 C CA . VAL A 1 189 ? -2.723 -17.25 -12.781 1 97.19 189 VAL A CA 1
ATOM 1451 C C . VAL A 1 189 ? -1.409 -17.547 -12.062 1 97.19 189 VAL A C 1
ATOM 1453 O O . VAL A 1 189 ? -1.254 -17.219 -10.883 1 97.19 189 VAL A O 1
ATOM 1456 N N . VAL A 1 190 ? -0.489 -18.188 -12.695 1 98.12 190 VAL A N 1
ATOM 1457 C CA . VAL A 1 190 ? 0.852 -18.422 -12.172 1 98.12 190 VAL A CA 1
ATOM 1458 C C . VAL A 1 190 ? 1.894 -17.969 -13.195 1 98.12 190 VAL A C 1
ATOM 1460 O O . VAL A 1 190 ? 1.914 -18.453 -14.328 1 98.12 190 VAL A O 1
ATOM 1463 N N . SER A 1 191 ? 2.654 -17.016 -12.852 1 96.88 191 SER A N 1
ATOM 1464 C CA . SER A 1 191 ? 3.855 -16.625 -13.586 1 96.88 191 SER A CA 1
ATOM 1465 C C . SER A 1 191 ? 5.117 -17.016 -12.828 1 96.88 191 SER A C 1
ATOM 1467 O O . SER A 1 191 ? 5.266 -16.703 -11.648 1 96.88 191 SER A O 1
ATOM 1469 N N . THR A 1 192 ? 5.992 -17.734 -13.484 1 97.94 192 THR A N 1
ATOM 1470 C CA . THR A 1 192 ? 7.172 -18.219 -12.773 1 97.94 192 THR A CA 1
ATOM 1471 C C . THR A 1 192 ? 8.414 -18.125 -13.648 1 97.94 192 THR A C 1
ATOM 1473 O O . THR A 1 192 ? 8.359 -18.422 -14.844 1 97.94 192 THR A O 1
ATOM 1476 N N . GLN A 1 193 ? 9.438 -17.625 -13.062 1 97.31 193 GLN A N 1
ATOM 1477 C CA . GLN A 1 193 ? 10.75 -17.594 -13.711 1 97.31 193 GLN A CA 1
ATOM 1478 C C . GLN A 1 193 ? 11.273 -19.016 -13.93 1 97.31 193 GLN A C 1
ATOM 1480 O O . GLN A 1 193 ? 11.062 -19.891 -13.094 1 97.31 193 GLN A O 1
ATOM 1485 N N . HIS A 1 194 ? 11.945 -19.156 -15.031 1 97.38 194 HIS A N 1
ATOM 1486 C CA . HIS A 1 194 ? 12.43 -20.5 -15.344 1 97.38 194 HIS A CA 1
ATOM 1487 C C . HIS A 1 194 ? 13.75 -20.453 -16.109 1 97.38 194 HIS A C 1
ATOM 1489 O O . HIS A 1 194 ? 14.125 -19.391 -16.625 1 97.38 194 HIS A O 1
ATOM 1495 N N . ALA A 1 195 ? 14.406 -21.562 -16.109 1 96.25 195 ALA A N 1
ATOM 1496 C CA . ALA A 1 195 ? 15.633 -21.719 -16.891 1 96.25 195 ALA A CA 1
ATOM 1497 C C . ALA A 1 195 ? 15.352 -21.656 -18.391 1 96.25 195 ALA A C 1
ATOM 1499 O O . ALA A 1 195 ? 14.266 -22.031 -18.844 1 96.25 195 ALA A O 1
ATOM 1500 N N . GLU A 1 196 ? 16.328 -21.25 -19.125 1 93.75 196 GLU A N 1
ATOM 1501 C CA . GLU A 1 196 ? 16.188 -20.984 -20.547 1 93.75 196 GLU A CA 1
ATOM 1502 C C . GLU A 1 196 ? 15.789 -22.25 -21.312 1 93.75 196 GLU A C 1
ATOM 1504 O O . GLU A 1 196 ? 15.062 -22.172 -22.312 1 93.75 196 GLU A O 1
ATOM 1509 N N . GLN A 1 197 ? 16.125 -23.328 -20.844 1 94.62 197 GLN A N 1
ATOM 1510 C CA . GLN A 1 197 ? 15.961 -24.578 -21.578 1 94.62 197 GLN A CA 1
ATOM 1511 C C . GLN A 1 197 ? 14.562 -25.141 -21.375 1 94.62 197 GLN A C 1
ATOM 1513 O O . GLN A 1 197 ? 14.148 -26.062 -22.094 1 94.62 197 GLN A O 1
ATOM 1518 N N . ALA A 1 198 ? 13.852 -24.672 -20.406 1 95.94 198 ALA A N 1
ATOM 1519 C CA . ALA A 1 198 ? 12.523 -25.219 -20.109 1 95.94 198 ALA A CA 1
ATOM 1520 C C . ALA A 1 198 ? 11.523 -24.812 -21.188 1 95.94 198 ALA A C 1
ATOM 1522 O O . ALA A 1 198 ? 11.477 -23.656 -21.609 1 95.94 198 ALA A O 1
ATOM 1523 N N . SER A 1 199 ? 10.758 -25.781 -21.672 1 96.69 199 SER A N 1
ATOM 1524 C CA . SER A 1 199 ? 9.727 -25.484 -22.656 1 96.69 199 SER A CA 1
ATOM 1525 C C . SER A 1 199 ? 8.438 -25.031 -21.984 1 96.69 199 SER A C 1
ATOM 1527 O O . SER A 1 199 ? 8.203 -25.328 -20.812 1 96.69 199 SER A O 1
ATOM 1529 N N . GLN A 1 200 ? 7.652 -24.375 -22.766 1 96.31 200 GLN A N 1
ATOM 1530 C CA . GLN A 1 200 ? 6.352 -23.938 -22.266 1 96.31 200 GLN A CA 1
ATOM 1531 C C . GLN A 1 200 ? 5.512 -25.125 -21.797 1 96.31 200 GLN A C 1
ATOM 1533 O O . GLN A 1 200 ? 4.816 -25.031 -20.781 1 96.31 200 GLN A O 1
ATOM 1538 N N . THR A 1 201 ? 5.547 -26.172 -22.516 1 97.5 201 THR A N 1
ATOM 1539 C CA . THR A 1 201 ? 4.789 -27.375 -22.172 1 97.5 201 THR A CA 1
ATOM 1540 C C . THR A 1 201 ? 5.258 -27.938 -20.844 1 97.5 201 THR A C 1
ATOM 1542 O O . THR A 1 201 ? 4.441 -28.328 -20 1 97.5 201 THR A O 1
ATOM 1545 N N . ASP A 1 202 ? 6.582 -27.969 -20.672 1 97.19 202 ASP A N 1
ATOM 1546 C CA . ASP A 1 202 ? 7.148 -28.453 -19.406 1 97.19 202 ASP A CA 1
ATOM 1547 C C . ASP A 1 202 ? 6.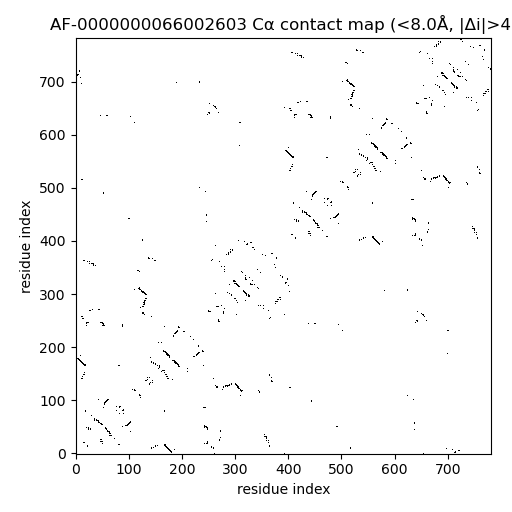68 -27.594 -18.234 1 97.19 202 ASP A C 1
ATOM 1549 O O . ASP A 1 202 ? 6.34 -28.125 -17.172 1 97.19 202 ASP A O 1
ATOM 1553 N N . ILE A 1 203 ? 6.723 -26.344 -18.438 1 98.06 203 ILE A N 1
ATOM 1554 C CA . ILE A 1 203 ? 6.352 -25.406 -17.391 1 98.06 203 ILE A CA 1
ATOM 1555 C C . ILE A 1 203 ? 4.887 -25.609 -17 1 98.06 203 ILE A C 1
ATOM 1557 O O . ILE A 1 203 ? 4.562 -25.734 -15.82 1 98.06 203 ILE A O 1
ATOM 1561 N N . ILE A 1 204 ? 4.02 -25.672 -17.984 1 98.19 204 ILE A N 1
ATOM 1562 C CA . ILE A 1 204 ? 2.586 -25.812 -17.75 1 98.19 204 ILE A CA 1
ATOM 1563 C C . ILE A 1 204 ? 2.311 -27.125 -17.016 1 98.19 204 ILE A C 1
ATOM 1565 O O . ILE A 1 204 ? 1.572 -27.141 -16.031 1 98.19 204 ILE A O 1
ATOM 1569 N N . ASP A 1 205 ? 2.92 -28.141 -17.484 1 98.25 205 ASP A N 1
ATOM 1570 C CA . ASP A 1 205 ? 2.703 -29.453 -16.875 1 98.25 205 ASP A CA 1
ATOM 1571 C C . ASP A 1 205 ? 3.211 -29.484 -15.438 1 98.25 205 ASP A C 1
ATOM 1573 O O . ASP A 1 205 ? 2.531 -30 -14.547 1 98.25 205 ASP A O 1
ATOM 1577 N N . ALA A 1 206 ? 4.398 -28.984 -15.219 1 98.69 206 ALA A N 1
ATOM 1578 C CA . ALA A 1 206 ? 5 -29 -13.891 1 98.69 206 ALA A CA 1
ATOM 1579 C C . ALA A 1 206 ? 4.168 -28.172 -12.906 1 98.69 206 ALA A C 1
ATOM 1581 O O . ALA A 1 206 ? 3.934 -28.609 -11.773 1 98.69 206 ALA A O 1
ATOM 1582 N N . ILE A 1 207 ? 3.754 -26.984 -13.305 1 98.75 207 ILE A N 1
ATOM 1583 C CA . ILE A 1 207 ? 3.023 -26.078 -12.43 1 98.75 207 ILE A CA 1
ATOM 1584 C C . ILE A 1 207 ? 1.649 -26.672 -12.109 1 98.75 207 ILE A C 1
ATOM 1586 O O . ILE A 1 207 ? 1.19 -26.594 -10.969 1 98.75 207 ILE A O 1
ATOM 1590 N N . ARG A 1 208 ? 0.986 -27.266 -13.078 1 98.56 208 ARG A N 1
ATOM 1591 C CA . ARG A 1 208 ? -0.306 -27.891 -12.836 1 98.56 208 ARG A CA 1
ATOM 1592 C C . ARG A 1 208 ? -0.173 -29.047 -11.859 1 98.56 208 ARG A C 1
ATOM 1594 O O . ARG A 1 208 ? -0.952 -29.156 -10.906 1 98.56 208 ARG A O 1
ATOM 1601 N N . THR A 1 209 ? 0.852 -29.828 -12.078 1 98.69 209 THR A N 1
ATOM 1602 C CA . THR A 1 209 ? 1.003 -31.094 -11.375 1 98.69 209 THR A CA 1
ATOM 1603 C C . THR A 1 209 ? 1.559 -30.875 -9.969 1 98.69 209 THR A C 1
ATOM 1605 O O . THR A 1 209 ? 1.12 -31.516 -9.016 1 98.69 209 THR A O 1
ATOM 1608 N N . HIS A 1 210 ? 2.514 -29.953 -9.859 1 98.81 210 HIS A N 1
ATOM 1609 C CA . HIS A 1 210 ? 3.273 -29.906 -8.617 1 98.81 210 HIS A CA 1
ATOM 1610 C C . HIS A 1 210 ? 2.9 -28.672 -7.789 1 98.81 210 HIS A C 1
ATOM 1612 O O . HIS A 1 210 ? 3.256 -28.594 -6.613 1 98.81 210 HIS A O 1
ATOM 1618 N N . VAL A 1 211 ? 2.148 -27.734 -8.328 1 98.88 211 VAL A N 1
ATOM 1619 C CA . VAL A 1 211 ? 1.85 -26.516 -7.59 1 98.88 211 VAL A CA 1
ATOM 1620 C C . VAL A 1 211 ? 0.337 -26.344 -7.465 1 98.88 211 VAL A C 1
ATOM 1622 O O . VAL A 1 211 ? -0.215 -26.453 -6.367 1 98.88 211 VAL A O 1
ATOM 1625 N N . ILE A 1 212 ? -0.39 -26.297 -8.57 1 98.81 212 ILE A N 1
ATOM 1626 C CA . ILE A 1 212 ? -1.802 -25.938 -8.562 1 98.81 212 ILE A CA 1
ATOM 1627 C C . ILE A 1 212 ? -2.625 -27.062 -7.949 1 98.81 212 ILE A C 1
ATOM 1629 O O . ILE A 1 212 ? -3.346 -26.859 -6.969 1 98.81 212 ILE A O 1
ATOM 1633 N N . ARG A 1 213 ? -2.52 -28.297 -8.453 1 98.56 213 ARG A N 1
ATOM 1634 C CA . ARG A 1 213 ? -3.359 -29.406 -8.023 1 98.56 213 ARG A CA 1
ATOM 1635 C C . ARG A 1 213 ? -3.121 -29.75 -6.551 1 98.56 213 ARG A C 1
ATOM 1637 O O . ARG A 1 213 ? -4.066 -29.828 -5.766 1 98.56 213 ARG A O 1
ATOM 1644 N N . PRO A 1 214 ? -1.852 -29.812 -6.133 1 98.5 214 PRO A N 1
ATOM 1645 C CA . PRO A 1 214 ? -1.62 -30.188 -4.734 1 98.5 214 PRO A CA 1
ATOM 1646 C C . PRO A 1 214 ? -2.158 -29.141 -3.752 1 98.5 214 PRO A C 1
ATOM 1648 O O . PRO A 1 214 ? -2.57 -29.5 -2.645 1 98.5 214 PRO A O 1
ATOM 1651 N N . VAL A 1 215 ? -2.18 -27.891 -4.152 1 98.62 215 VAL A N 1
ATOM 1652 C CA . VAL A 1 215 ? -2.588 -26.812 -3.25 1 98.62 215 VAL A CA 1
ATOM 1653 C C . VAL A 1 215 ? -4.105 -26.656 -3.295 1 98.62 215 VAL A C 1
ATOM 1655 O O . VAL A 1 215 ? -4.754 -26.531 -2.254 1 98.62 215 VAL A O 1
ATOM 1658 N N . LEU A 1 216 ? -4.688 -26.672 -4.461 1 98.62 216 LEU A N 1
ATOM 1659 C CA . LEU A 1 216 ? -6.062 -26.203 -4.602 1 98.62 216 LEU A CA 1
ATOM 1660 C C . LEU A 1 216 ? -7.043 -27.375 -4.547 1 98.62 216 LEU A C 1
ATOM 1662 O O . LEU A 1 216 ? -8.203 -27.203 -4.16 1 98.62 216 LEU A O 1
ATOM 1666 N N . GLU A 1 217 ? -6.637 -28.578 -4.945 1 97.44 217 GLU A N 1
ATOM 1667 C CA . GLU A 1 217 ? -7.551 -29.719 -4.957 1 97.44 217 GLU A CA 1
ATOM 1668 C C . GLU A 1 217 ? -8.086 -30 -3.559 1 97.44 217 GLU A C 1
ATOM 1670 O O . GLU A 1 217 ? -9.289 -30.203 -3.381 1 97.44 217 GLU A O 1
ATOM 1675 N N . PRO A 1 218 ? -7.223 -29.969 -2.533 1 96.44 218 PRO A N 1
ATOM 1676 C CA . PRO A 1 218 ? -7.723 -30.266 -1.19 1 96.44 218 PRO A CA 1
ATOM 1677 C C . PRO A 1 218 ? -8.586 -29.156 -0.616 1 96.44 218 PRO A C 1
ATOM 1679 O O . PRO A 1 218 ? -9.211 -29.328 0.434 1 96.44 218 PRO A O 1
ATOM 1682 N N . SER A 1 219 ? -8.641 -28 -1.229 1 95.56 219 SER A N 1
ATOM 1683 C CA . SER A 1 219 ? -9.344 -26.828 -0.703 1 95.56 219 SER A CA 1
ATOM 1684 C C . SER A 1 219 ? -10.859 -27.062 -0.699 1 95.56 219 SER A C 1
ATOM 1686 O O . SER A 1 219 ? -11.578 -26.453 0.102 1 95.56 219 SER A O 1
ATOM 1688 N N . GLY A 1 220 ? -11.352 -27.844 -1.652 1 95.81 220 GLY A N 1
ATOM 1689 C CA . GLY A 1 220 ? -12.781 -28.031 -1.843 1 95.81 220 GLY A CA 1
ATOM 1690 C C . GLY A 1 220 ? -13.398 -26.984 -2.742 1 95.81 220 GLY A C 1
ATOM 1691 O O . GLY A 1 220 ? -14.578 -27.078 -3.092 1 95.81 220 GLY A O 1
ATOM 1692 N N . PHE A 1 221 ? -12.602 -26 -3.176 1 97.56 221 PHE A N 1
ATOM 1693 C CA . PHE A 1 221 ? -13.109 -24.891 -3.988 1 97.56 221 PHE A CA 1
ATOM 1694 C C . PHE A 1 221 ? -12.695 -25.062 -5.445 1 97.56 221 PHE A C 1
ATOM 1696 O O . PHE A 1 221 ? -13.148 -24.328 -6.316 1 97.56 221 PHE A O 1
ATOM 1703 N N . PHE A 1 222 ? -11.852 -26.172 -5.727 1 98.19 222 PHE A N 1
ATOM 1704 C CA . PHE A 1 222 ? -11.164 -26.234 -7.012 1 98.19 222 PHE A CA 1
ATOM 1705 C C . PHE A 1 222 ? -11.695 -27.391 -7.848 1 98.19 222 PHE A C 1
ATOM 1707 O O . PHE A 1 222 ? -11.688 -28.547 -7.402 1 98.19 222 PHE A O 1
ATOM 1714 N N . ASN A 1 223 ? -12.234 -27.062 -8.977 1 97.31 223 ASN A N 1
ATOM 1715 C CA . ASN A 1 223 ? -12.539 -27.969 -10.078 1 97.31 223 ASN A CA 1
ATOM 1716 C C . ASN A 1 223 ? -11.828 -27.531 -11.367 1 97.31 223 ASN A C 1
ATOM 1718 O O . ASN A 1 223 ? -12.195 -26.531 -11.977 1 97.31 223 ASN A O 1
ATOM 1722 N N . GLU A 1 224 ? -10.82 -28.25 -11.758 1 95.69 224 GLU A N 1
ATOM 1723 C CA . GLU A 1 224 ? -9.945 -27.859 -12.859 1 95.69 224 GLU A CA 1
ATOM 1724 C C . GLU A 1 224 ? -10.734 -27.641 -14.141 1 95.69 224 GLU A C 1
ATOM 1726 O O . GLU A 1 224 ? -10.383 -26.781 -14.953 1 95.69 224 GLU A O 1
ATOM 1731 N N . LYS A 1 225 ? -11.836 -28.406 -14.344 1 95.5 225 LYS A N 1
ATOM 1732 C CA . LYS A 1 225 ? -12.641 -28.281 -15.555 1 95.5 225 LYS A CA 1
ATOM 1733 C C . LYS A 1 225 ? -13.391 -26.953 -15.586 1 95.5 225 LYS A C 1
ATOM 1735 O O . LYS A 1 225 ? -13.727 -26.453 -16.656 1 95.5 225 LYS A O 1
ATOM 1740 N N . ASP A 1 226 ? -13.586 -26.391 -14.398 1 95.06 226 ASP A N 1
ATOM 1741 C CA . ASP A 1 226 ? -14.367 -25.172 -14.297 1 95.06 226 ASP A CA 1
ATOM 1742 C C . ASP A 1 226 ? -13.477 -23.984 -13.953 1 95.06 226 ASP A C 1
ATOM 1744 O O . ASP A 1 226 ? -13.969 -22.906 -13.602 1 95.06 226 ASP A O 1
ATOM 1748 N N . CYS A 1 227 ? -12.188 -24.172 -13.938 1 96.81 227 CYS A N 1
ATOM 1749 C CA . CYS A 1 227 ? -11.242 -23.125 -13.562 1 96.81 227 CYS A CA 1
ATOM 1750 C C . CYS A 1 227 ? -10.352 -22.75 -14.742 1 96.81 227 CYS A C 1
ATOM 1752 O O . CYS A 1 227 ? -9.727 -23.625 -15.359 1 96.81 227 CYS A O 1
ATOM 1754 N N . GLU A 1 228 ? -10.398 -21.484 -15.109 1 96.38 228 GLU A N 1
ATOM 1755 C CA . GLU A 1 228 ? -9.438 -21.016 -16.109 1 96.38 228 GLU A CA 1
ATOM 1756 C C . GLU A 1 228 ? -8.031 -20.922 -15.523 1 96.38 228 GLU A C 1
ATOM 1758 O O . GLU A 1 228 ? -7.816 -20.234 -14.523 1 96.38 228 GLU A O 1
ATOM 1763 N N . ILE A 1 229 ? -7.125 -21.641 -16.172 1 97.5 229 ILE A N 1
ATOM 1764 C CA . ILE A 1 229 ? -5.77 -21.703 -15.633 1 97.5 229 ILE A CA 1
ATOM 1765 C C . ILE A 1 229 ? -4.805 -21.031 -16.609 1 97.5 229 ILE A C 1
ATOM 1767 O O . ILE A 1 229 ? -4.715 -21.438 -17.781 1 97.5 229 ILE A O 1
ATOM 1771 N N . PHE A 1 230 ? -4.133 -19.969 -16.141 1 96.56 230 PHE A N 1
ATOM 1772 C CA . PHE A 1 230 ? -3.145 -19.234 -16.922 1 96.56 230 PHE A CA 1
ATOM 1773 C C . PHE A 1 230 ? -1.744 -19.438 -16.359 1 96.56 230 PHE A C 1
ATOM 1775 O O . PHE A 1 230 ? -1.477 -19.094 -15.203 1 96.56 230 PHE A O 1
ATOM 1782 N N . ILE A 1 231 ? -0.891 -20.016 -17.125 1 97.31 231 ILE A N 1
ATOM 1783 C CA . ILE A 1 231 ? 0.482 -20.25 -16.688 1 97.31 231 ILE A CA 1
ATOM 1784 C C . ILE A 1 231 ? 1.453 -19.656 -17.703 1 97.31 231 ILE A C 1
ATOM 1786 O O . ILE A 1 231 ? 1.477 -20.047 -18.875 1 97.31 231 ILE A O 1
ATOM 1790 N N . ASN A 1 232 ? 2.236 -18.672 -17.219 1 95.81 232 ASN A N 1
ATOM 1791 C CA . ASN A 1 232 ? 3.229 -18.016 -18.062 1 95.81 232 ASN A CA 1
ATOM 1792 C C . ASN A 1 232 ? 2.65 -17.641 -19.438 1 95.81 232 ASN A C 1
ATOM 1794 O O . ASN A 1 232 ? 3.211 -18 -20.469 1 95.81 232 ASN A O 1
ATOM 1798 N N . THR A 1 233 ? 1.684 -16.766 -19.406 1 91 233 THR A N 1
ATOM 1799 C CA . THR A 1 233 ? 0.902 -16.453 -20.594 1 91 233 THR A CA 1
ATOM 1800 C C . THR A 1 233 ? 1.722 -15.625 -21.578 1 91 233 THR A C 1
ATOM 1802 O O . THR A 1 233 ? 1.411 -15.578 -22.766 1 91 233 THR A O 1
ATOM 1805 N N . THR A 1 234 ? 2.801 -15.031 -21.078 1 86.5 234 THR A N 1
ATOM 1806 C CA . THR A 1 234 ? 3.668 -14.273 -21.969 1 86.5 234 THR A CA 1
ATOM 1807 C C . THR A 1 234 ? 4.684 -15.188 -22.641 1 86.5 234 THR A C 1
ATOM 1809 O O . THR A 1 234 ? 5.445 -14.75 -23.516 1 86.5 234 THR A O 1
ATOM 1812 N N . GLY A 1 235 ? 4.648 -16.438 -22.219 1 88.25 235 GLY A N 1
ATOM 1813 C CA . GLY A 1 235 ? 5.641 -17.375 -22.719 1 88.25 235 GLY A CA 1
ATOM 1814 C C . GLY A 1 235 ? 6.895 -17.438 -21.875 1 88.25 235 GLY A C 1
ATOM 1815 O O . GLY A 1 235 ? 6.828 -17.75 -20.688 1 88.25 235 GLY A O 1
ATOM 1816 N N . ARG A 1 236 ? 7.867 -16.797 -22.453 1 90.06 236 ARG A N 1
ATOM 1817 C CA . ARG A 1 236 ? 9.18 -16.891 -21.844 1 90.06 236 ARG A CA 1
ATOM 1818 C C . ARG A 1 236 ? 9.289 -15.945 -20.641 1 90.06 236 ARG A C 1
ATOM 1820 O O . ARG A 1 236 ? 8.859 -14.789 -20.719 1 90.06 236 ARG A O 1
ATOM 1827 N N . PHE A 1 237 ? 9.781 -16.469 -19.453 1 92.88 237 PHE A N 1
ATOM 1828 C CA . PHE A 1 237 ? 10.117 -15.711 -18.25 1 92.88 237 PHE A CA 1
ATOM 1829 C C . PHE A 1 237 ? 11.461 -16.156 -17.688 1 92.88 237 PHE A C 1
ATOM 1831 O O . PHE A 1 237 ? 11.516 -16.766 -16.625 1 92.88 237 PHE A O 1
ATOM 1838 N N . VAL A 1 238 ? 12.516 -15.789 -18.406 1 93 238 VAL A N 1
ATOM 1839 C CA . VAL A 1 238 ? 13.867 -16.234 -18.078 1 93 238 VAL A CA 1
ATOM 1840 C C . VAL A 1 238 ? 14.57 -15.148 -17.25 1 93 238 VAL A C 1
ATOM 1842 O O . VAL A 1 238 ? 15.234 -15.445 -16.266 1 93 238 VAL A O 1
ATOM 1845 N N . ILE A 1 239 ? 14.352 -13.906 -17.688 1 89.12 239 ILE A N 1
ATOM 1846 C CA . ILE A 1 239 ? 14.93 -12.773 -16.984 1 89.12 239 ILE A CA 1
ATOM 1847 C C . ILE A 1 239 ? 14 -12.344 -15.852 1 89.12 239 ILE A C 1
ATOM 1849 O O . ILE A 1 239 ? 12.898 -11.844 -16.109 1 89.12 239 ILE A O 1
ATOM 1853 N N . GLY A 1 240 ? 14.422 -12.539 -14.609 1 92 240 GLY A N 1
ATOM 1854 C CA . GLY A 1 240 ? 13.625 -12.156 -13.453 1 92 240 GLY A CA 1
ATOM 1855 C C . GLY A 1 240 ? 14.453 -11.531 -12.344 1 92 240 GLY A C 1
ATOM 1856 O O . GLY A 1 240 ? 15.547 -11.016 -12.594 1 92 240 GLY A O 1
ATOM 1857 N N . GLY A 1 241 ? 13.859 -11.414 -11.258 1 94.19 241 GLY A N 1
ATOM 1858 C CA . GLY A 1 241 ? 14.562 -10.812 -10.133 1 94.19 241 GLY A CA 1
ATOM 1859 C C . GLY A 1 241 ? 14.914 -9.359 -10.352 1 94.19 241 GLY A C 1
ATOM 1860 O O . GLY A 1 241 ? 14.227 -8.656 -11.102 1 94.19 241 GLY A O 1
ATOM 1861 N N . PRO A 1 242 ? 15.883 -8.898 -9.68 1 94.69 242 PRO A N 1
ATOM 1862 C CA . PRO A 1 242 ? 16.25 -7.477 -9.719 1 94.69 242 PRO A CA 1
ATOM 1863 C C . PRO A 1 242 ? 16.75 -7.027 -11.086 1 94.69 242 PRO A C 1
ATOM 1865 O O . PRO A 1 242 ? 16.844 -5.828 -11.352 1 94.69 242 PRO A O 1
ATOM 1868 N N . MET A 1 243 ? 17.125 -7.98 -11.984 1 92.12 243 MET A N 1
ATOM 1869 C CA . MET A 1 243 ? 17.5 -7.641 -13.359 1 92.12 243 MET A CA 1
ATOM 1870 C C . MET A 1 243 ? 16.266 -7.305 -14.188 1 92.12 243 MET A C 1
ATOM 1872 O O . MET A 1 243 ? 16.328 -6.473 -15.094 1 92.12 243 MET A O 1
ATOM 1876 N N . GLY A 1 244 ? 15.141 -7.988 -13.844 1 89.56 244 GLY A N 1
ATOM 1877 C CA . GLY A 1 244 ? 13.898 -7.762 -14.578 1 89.56 244 GLY A CA 1
ATOM 1878 C C . GLY A 1 244 ? 13.117 -6.566 -14.07 1 89.56 244 GLY A C 1
ATOM 1879 O O . GLY A 1 244 ? 12.523 -5.828 -14.859 1 89.56 244 GLY A O 1
ATOM 1880 N N . ASP A 1 245 ? 13.094 -6.418 -12.758 1 91.25 245 ASP A N 1
ATOM 1881 C CA . ASP A 1 245 ? 12.328 -5.348 -12.125 1 91.25 245 ASP A CA 1
ATOM 1882 C C . ASP A 1 245 ? 13.055 -4.809 -10.898 1 91.25 245 ASP A C 1
ATOM 1884 O O . ASP A 1 245 ? 13.633 -5.578 -10.125 1 91.25 245 ASP A O 1
ATOM 1888 N N . CYS A 1 246 ? 12.961 -3.457 -10.773 1 95.19 246 CYS A N 1
ATOM 1889 C CA . CYS A 1 246 ? 13.453 -2.848 -9.539 1 95.19 246 CYS A CA 1
ATOM 1890 C C . CYS A 1 246 ? 12.555 -3.199 -8.359 1 95.19 246 CYS A C 1
ATOM 1892 O O . CYS A 1 246 ? 11.336 -3.287 -8.508 1 95.19 246 CYS A O 1
ATOM 1894 N N . GLY A 1 247 ? 13.172 -3.516 -7.211 1 97.31 247 GLY A N 1
ATOM 1895 C CA . GLY A 1 247 ? 12.422 -3.828 -6.004 1 97.31 247 GLY A CA 1
ATOM 1896 C C . GLY A 1 247 ? 12.656 -2.834 -4.883 1 97.31 247 GLY A C 1
ATOM 1897 O O . GLY A 1 247 ? 13.773 -2.352 -4.695 1 97.31 247 GLY A O 1
ATOM 1898 N N . LEU A 1 248 ? 11.609 -2.492 -4.156 1 98.12 248 LEU A N 1
ATOM 1899 C CA . LEU A 1 248 ? 11.672 -1.583 -3.016 1 98.12 248 LEU A CA 1
ATOM 1900 C C . LEU A 1 248 ? 10.961 -2.184 -1.806 1 98.12 248 LEU A C 1
ATOM 1902 O O . LEU A 1 248 ? 9.906 -2.811 -1.943 1 98.12 248 LEU A O 1
ATOM 1906 N N . THR A 1 249 ? 11.508 -1.984 -0.644 1 97.81 249 THR A N 1
ATOM 1907 C CA . THR A 1 249 ? 10.891 -2.414 0.605 1 97.81 249 THR A CA 1
ATOM 1908 C C . THR A 1 249 ? 9.484 -1.844 0.735 1 97.81 249 THR A C 1
ATOM 1910 O O . THR A 1 249 ? 9.273 -0.642 0.55 1 97.81 249 THR A O 1
ATOM 1913 N N . GLY A 1 250 ? 8.523 -2.67 1.009 1 95.94 250 GLY A N 1
ATOM 1914 C CA . GLY A 1 250 ? 7.211 -2.205 1.423 1 95.94 250 GLY A CA 1
ATOM 1915 C C . GLY A 1 250 ? 6.27 -1.957 0.258 1 95.94 250 GLY A C 1
ATOM 1916 O O . GLY A 1 250 ? 5.18 -1.408 0.438 1 95.94 250 GLY A O 1
ATOM 1917 N N . ARG A 1 251 ? 6.637 -2.475 -0.963 1 95.06 251 ARG A N 1
ATOM 1918 C CA . ARG A 1 251 ? 5.867 -2.15 -2.16 1 95.06 251 ARG A CA 1
ATOM 1919 C C . ARG A 1 251 ? 4.723 -3.139 -2.359 1 95.06 251 ARG A C 1
ATOM 1921 O O . ARG A 1 251 ? 3.838 -2.91 -3.184 1 95.06 251 ARG A O 1
ATOM 1928 N N . LYS A 1 252 ? 4.711 -4.188 -1.651 1 94.56 252 LYS A N 1
ATOM 1929 C CA . LYS A 1 252 ? 3.682 -5.211 -1.794 1 94.56 252 LYS A CA 1
ATOM 1930 C C . LYS A 1 252 ? 2.818 -5.301 -0.539 1 94.56 252 LYS A C 1
ATOM 1932 O O . LYS A 1 252 ? 2.547 -6.398 -0.044 1 94.56 252 LYS A O 1
ATOM 1937 N N . ILE A 1 253 ? 2.391 -4.18 -0.078 1 93.38 253 ILE A N 1
ATOM 1938 C CA . ILE A 1 253 ? 1.733 -4.09 1.222 1 93.38 253 ILE A CA 1
ATOM 1939 C C . ILE A 1 253 ? 0.354 -4.742 1.148 1 93.38 253 ILE A C 1
ATOM 1941 O O . ILE A 1 253 ? -0.125 -5.305 2.133 1 93.38 253 ILE A O 1
ATOM 1945 N N . ILE A 1 254 ? -0.279 -4.789 -0.024 1 93.81 254 ILE A N 1
ATOM 1946 C CA . ILE A 1 254 ? -1.611 -5.367 -0.159 1 93.81 254 ILE A CA 1
ATOM 1947 C C . ILE A 1 254 ? -1.529 -6.887 -0.033 1 93.81 254 ILE A C 1
ATOM 1949 O O . ILE A 1 254 ? -2.387 -7.512 0.595 1 93.81 254 ILE A O 1
ATOM 1953 N N . GLN A 1 255 ? -0.515 -7.492 -0.644 1 93.38 255 GLN A N 1
ATOM 1954 C CA . GLN A 1 255 ? -0.357 -8.938 -0.499 1 93.38 255 GLN A CA 1
ATOM 1955 C C . GLN A 1 255 ? 0.18 -9.297 0.884 1 93.38 255 GLN A C 1
ATOM 1957 O O . GLN A 1 255 ? -0.092 -10.383 1.398 1 93.38 255 GLN A O 1
ATOM 1962 N N . ASP A 1 256 ? 0.887 -8.328 1.535 1 95.62 256 ASP A N 1
ATOM 1963 C CA . ASP A 1 256 ? 1.392 -8.531 2.889 1 95.62 256 ASP A CA 1
ATOM 1964 C C . ASP A 1 256 ? 0.245 -8.641 3.893 1 95.62 256 ASP A C 1
ATOM 1966 O O . ASP A 1 256 ? 0.409 -9.211 4.973 1 95.62 256 ASP A O 1
ATOM 1970 N N . THR A 1 257 ? -0.849 -8.102 3.484 1 95.94 257 THR A N 1
ATOM 1971 C CA . THR A 1 257 ? -1.962 -8.047 4.426 1 95.94 257 THR A CA 1
ATOM 1972 C C . THR A 1 257 ? -3.117 -8.922 3.949 1 95.94 257 THR A C 1
ATOM 1974 O O . THR A 1 257 ? -3.033 -10.148 4.004 1 95.94 257 THR A O 1
ATOM 1977 N N . TYR A 1 258 ? -4.168 -8.281 3.352 1 96.12 258 TYR A N 1
ATOM 1978 C CA . TYR A 1 258 ? -5.395 -9.062 3.234 1 96.12 258 TYR A CA 1
ATOM 1979 C C . TYR A 1 258 ? -5.84 -9.164 1.779 1 96.12 258 TYR A C 1
ATOM 1981 O O . TYR A 1 258 ? -7.016 -9.391 1.498 1 96.12 258 TYR A O 1
ATOM 1989 N N . GLY A 1 259 ? -4.961 -8.906 0.842 1 94.19 259 GLY A N 1
ATOM 1990 C CA . GLY A 1 259 ? -5.195 -9.156 -0.572 1 94.19 259 GLY A CA 1
ATOM 1991 C C . GLY A 1 259 ? -6.25 -8.25 -1.172 1 94.19 259 GLY A C 1
ATOM 1992 O O . GLY A 1 259 ? -6.969 -8.648 -2.094 1 94.19 259 GLY A O 1
ATOM 1993 N N . GLY A 1 260 ? -6.406 -7.133 -0.578 1 92 260 GLY A N 1
ATOM 1994 C CA . GLY A 1 260 ? -7.348 -6.168 -1.118 1 92 260 GLY A CA 1
ATOM 1995 C C . GLY A 1 260 ? -8.703 -6.207 -0.439 1 92 260 GLY A C 1
ATOM 1996 O O . GLY A 1 260 ? -9.508 -5.293 -0.598 1 92 260 GLY A O 1
ATOM 1997 N N . MET A 1 261 ? -8.969 -7.211 0.306 1 91.56 261 MET A N 1
ATOM 1998 C CA . MET A 1 261 ? -10.281 -7.355 0.931 1 91.56 261 MET A CA 1
ATOM 1999 C C . MET A 1 261 ? -10.344 -6.574 2.238 1 91.56 261 MET A C 1
ATOM 2001 O O . MET A 1 261 ? -11.414 -6.105 2.633 1 91.56 261 MET A O 1
ATOM 2005 N N . GLY A 1 262 ? -9.289 -6.477 2.934 1 91.31 262 GLY A N 1
ATOM 2006 C CA . GLY A 1 262 ? -9.195 -5.625 4.109 1 91.31 262 GLY A CA 1
ATOM 2007 C C . GLY A 1 262 ? -8.562 -4.277 3.822 1 91.31 262 GLY A C 1
ATOM 2008 O O . GLY A 1 262 ? -7.754 -4.148 2.9 1 91.31 262 GLY A O 1
ATOM 2009 N N . SER A 1 263 ? -8.961 -3.32 4.598 1 90.88 263 SER A N 1
ATOM 2010 C CA . SER A 1 263 ? -8.375 -1.993 4.449 1 90.88 263 SER A CA 1
ATOM 2011 C C . SER A 1 263 ? -6.91 -1.989 4.875 1 90.88 263 SER A C 1
ATOM 2013 O O . SER A 1 263 ? -6.434 -2.945 5.492 1 90.88 263 SER A O 1
ATOM 2015 N N . HIS A 1 264 ? -6.297 -1.021 4.371 1 88.94 264 HIS A N 1
ATOM 2016 C CA . HIS A 1 264 ? -4.891 -0.858 4.707 1 88.94 264 HIS A CA 1
ATOM 2017 C C . HIS A 1 264 ? -4.566 0.593 5.051 1 88.94 264 HIS A C 1
ATOM 2019 O O . HIS A 1 264 ? -5.207 1.513 4.535 1 88.94 264 HIS A O 1
ATOM 2025 N N . GLY A 1 265 ? -3.684 0.65 5.984 1 85.31 265 GLY A N 1
ATOM 2026 C CA . GLY A 1 265 ? -3.096 1.937 6.324 1 85.31 265 GLY A CA 1
ATOM 2027 C C . GLY A 1 265 ? -1.582 1.901 6.398 1 85.31 265 GLY A C 1
ATOM 2028 O O . GLY A 1 265 ? -0.969 0.853 6.184 1 85.31 265 GLY A O 1
ATOM 2029 N N . GLY A 1 266 ? -0.918 2.959 6.504 1 73.25 266 GLY A N 1
ATOM 2030 C CA . GLY A 1 266 ? 0.517 3.037 6.727 1 73.25 266 GLY A CA 1
ATOM 2031 C C . GLY A 1 266 ? 1.326 2.869 5.453 1 73.25 266 GLY A C 1
ATOM 2032 O O . GLY A 1 266 ? 0.767 2.834 4.355 1 73.25 266 GLY A O 1
ATOM 2033 N N . GLY A 1 267 ? 2.646 2.855 5.594 1 80.31 267 GLY A N 1
ATOM 2034 C CA . GLY A 1 267 ? 3.521 2.824 4.434 1 80.31 267 GLY A CA 1
ATOM 2035 C C . GLY A 1 267 ? 4.129 1.456 4.176 1 80.31 267 GLY A C 1
ATOM 2036 O O . GLY A 1 267 ? 4.102 0.961 3.049 1 80.31 267 GLY A O 1
ATOM 2037 N N . ALA A 1 268 ? 4.75 0.828 5.195 1 91.25 268 ALA A N 1
ATOM 2038 C CA . ALA A 1 268 ? 5.438 -0.453 5.059 1 91.25 268 ALA A CA 1
ATOM 2039 C C . ALA A 1 268 ? 5.578 -1.147 6.41 1 91.25 268 ALA A C 1
ATOM 2041 O O . ALA A 1 268 ? 5.527 -0.498 7.457 1 91.25 268 ALA A O 1
ATOM 2042 N N . PHE A 1 269 ? 5.703 -2.527 6.387 1 96.75 269 PHE A N 1
ATOM 2043 C CA . PHE A 1 269 ? 5.977 -3.299 7.594 1 96.75 269 PHE A CA 1
ATOM 2044 C C . PHE A 1 269 ? 7.457 -3.648 7.688 1 96.75 269 PHE A C 1
ATOM 2046 O O . PHE A 1 269 ? 8.102 -3.389 8.711 1 96.75 269 PHE A O 1
ATOM 2053 N N . SER A 1 270 ? 7.934 -4.145 6.605 1 97.94 270 SER A N 1
ATOM 2054 C CA . SER A 1 270 ? 9.273 -4.727 6.602 1 97.94 270 SER A CA 1
ATOM 2055 C C . SER A 1 270 ? 10.336 -3.668 6.879 1 97.94 270 SER A C 1
ATOM 2057 O O . SER A 1 270 ? 10.242 -2.539 6.395 1 97.94 270 SER A O 1
ATOM 2059 N N . GLY A 1 271 ? 11.297 -4.047 7.66 1 97.88 271 GLY A N 1
ATOM 2060 C CA . GLY A 1 271 ? 12.43 -3.184 7.977 1 97.88 271 GLY A CA 1
ATOM 2061 C C . GLY A 1 271 ? 12.195 -2.32 9.203 1 97.88 271 GLY A C 1
ATOM 2062 O O . GLY A 1 271 ? 13.117 -1.684 9.703 1 97.88 271 GLY A O 1
ATOM 2063 N N . LYS A 1 272 ? 10.992 -2.357 9.758 1 97 272 LYS A N 1
ATOM 2064 C CA . LYS A 1 272 ? 10.648 -1.484 10.883 1 97 272 LYS A CA 1
ATOM 2065 C C . LYS A 1 272 ? 10.625 -2.26 12.195 1 97 272 LYS A C 1
ATOM 2067 O O . LYS A 1 272 ? 10.055 -3.352 12.266 1 97 272 LYS A O 1
ATOM 2072 N N . ASP A 1 273 ? 11.227 -1.687 13.203 1 96.69 273 ASP A N 1
ATOM 2073 C CA . ASP A 1 273 ? 11.117 -2.279 14.531 1 96.69 273 ASP A CA 1
ATOM 2074 C C . ASP A 1 273 ? 9.742 -2.018 15.141 1 96.69 273 ASP A C 1
ATOM 2076 O O . ASP A 1 273 ? 8.969 -1.215 14.617 1 96.69 273 ASP A O 1
ATOM 2080 N N . PRO A 1 274 ? 9.445 -2.643 16.281 1 95.12 274 PRO A N 1
ATOM 2081 C CA . PRO A 1 274 ? 8.078 -2.596 16.797 1 95.12 274 PRO A CA 1
ATOM 2082 C C . PRO A 1 274 ? 7.703 -1.22 17.344 1 95.12 274 PRO A C 1
ATOM 2084 O O . PRO A 1 274 ? 6.535 -0.973 17.656 1 95.12 274 PRO A O 1
ATOM 2087 N N . SER A 1 275 ? 8.609 -0.292 17.516 1 92.62 275 SER A N 1
ATOM 2088 C CA . SER A 1 275 ? 8.25 1.062 17.922 1 92.62 275 SER A CA 1
ATOM 2089 C C . SER A 1 275 ? 7.508 1.796 16.812 1 92.62 275 SER A C 1
ATOM 2091 O O . SER A 1 275 ? 6.859 2.814 17.062 1 92.62 275 SER A O 1
ATOM 2093 N N . LYS A 1 276 ? 7.66 1.347 15.625 1 92.38 276 LYS A N 1
ATOM 2094 C CA . LYS A 1 276 ? 6.91 1.9 14.5 1 92.38 276 LYS A CA 1
ATOM 2095 C C . LYS A 1 276 ? 5.52 1.278 14.414 1 92.38 276 LYS A C 1
ATOM 2097 O O . LYS A 1 276 ? 5.379 0.117 14.023 1 92.38 276 LYS A O 1
ATOM 2102 N N . VAL A 1 277 ? 4.516 2.057 14.602 1 93.19 277 VAL A N 1
ATOM 2103 C CA . VAL A 1 277 ? 3.15 1.568 14.75 1 93.19 277 VAL A CA 1
ATOM 2104 C C . VAL A 1 277 ? 2.635 1.056 13.406 1 93.19 277 VAL A C 1
ATOM 2106 O O . VAL A 1 277 ? 1.688 0.266 13.359 1 93.19 277 VAL A O 1
ATOM 2109 N N . ASP A 1 278 ? 3.295 1.468 12.336 1 93.31 278 ASP A N 1
ATOM 2110 C CA . ASP A 1 278 ? 2.928 0.893 11.039 1 93.31 278 ASP A CA 1
ATOM 2111 C C . ASP A 1 278 ? 2.902 -0.632 11.109 1 93.31 278 ASP A C 1
ATOM 2113 O O . ASP A 1 278 ? 2.008 -1.269 10.547 1 93.31 278 ASP A O 1
ATOM 2117 N N . ARG A 1 279 ? 3.85 -1.177 11.773 1 96.19 279 ARG A N 1
ATOM 2118 C CA . ARG A 1 279 ? 3.949 -2.629 11.891 1 96.19 279 ARG A CA 1
ATOM 2119 C C . ARG A 1 279 ? 3.217 -3.129 13.133 1 96.19 279 ARG A C 1
ATOM 2121 O O . ARG A 1 279 ? 2.283 -3.928 13.031 1 96.19 279 ARG A O 1
ATOM 2128 N N . SER A 1 280 ? 3.596 -2.592 14.32 1 96.75 280 SER A N 1
ATOM 2129 C CA . SER A 1 280 ? 3.053 -3.123 15.57 1 96.75 280 SER A CA 1
ATOM 2130 C C . SER A 1 280 ? 1.551 -2.879 15.672 1 96.75 280 SER A C 1
ATOM 2132 O O . SER A 1 280 ? 0.803 -3.752 16.109 1 96.75 280 SER A O 1
ATOM 2134 N N . GLY A 1 281 ? 1.152 -1.69 15.25 1 96.62 281 GLY A N 1
ATOM 2135 C CA . GLY A 1 281 ? -0.275 -1.408 15.234 1 96.62 281 GLY A CA 1
ATOM 2136 C C . GLY A 1 281 ? -1.052 -2.309 14.297 1 96.62 281 GLY A C 1
ATOM 2137 O O . GLY A 1 281 ? -2.158 -2.744 14.617 1 96.62 281 GLY A O 1
ATOM 2138 N N . ALA A 1 282 ? -0.519 -2.58 13.117 1 97.38 282 ALA A N 1
ATOM 2139 C CA . ALA A 1 282 ? -1.163 -3.48 12.164 1 97.38 282 ALA A CA 1
ATOM 2140 C C . ALA A 1 282 ? -1.227 -4.902 12.703 1 97.38 282 ALA A C 1
ATOM 2142 O O . ALA A 1 282 ? -2.238 -5.59 12.547 1 97.38 282 ALA A O 1
ATOM 2143 N N . TYR A 1 283 ? -0.074 -5.34 13.312 1 98.38 283 TYR A N 1
ATOM 2144 C CA . TYR A 1 283 ? -0.056 -6.664 13.922 1 98.38 283 TYR A CA 1
ATOM 2145 C C . TYR A 1 283 ? -1.115 -6.773 15.016 1 98.38 283 TYR A C 1
ATOM 2147 O O . TYR A 1 283 ? -1.813 -7.785 15.117 1 98.38 283 TYR A O 1
ATOM 2155 N N . MET A 1 284 ? -1.244 -5.719 15.812 1 98.62 284 MET A N 1
ATOM 2156 C CA . MET A 1 284 ? -2.256 -5.695 16.875 1 98.62 284 MET A CA 1
ATOM 2157 C C . MET A 1 284 ? -3.66 -5.711 16.281 1 98.62 284 MET A C 1
ATOM 2159 O O . MET A 1 284 ? -4.547 -6.398 16.781 1 98.62 284 MET A O 1
ATOM 2163 N N . GLY A 1 285 ? -3.879 -4.883 15.242 1 97.94 285 GLY A N 1
ATOM 2164 C CA . GLY A 1 285 ? -5.156 -4.91 14.547 1 97.94 285 GLY A CA 1
ATOM 2165 C C . GLY A 1 285 ? -5.555 -6.297 14.086 1 97.94 285 GLY A C 1
ATOM 2166 O O . GLY A 1 285 ? -6.691 -6.727 14.289 1 97.94 285 GLY A O 1
ATOM 2167 N N . ARG A 1 286 ? -4.637 -7 13.461 1 98.75 286 ARG A N 1
ATOM 2168 C CA . ARG A 1 286 ? -4.867 -8.383 13.047 1 98.75 286 ARG A CA 1
ATOM 2169 C C . ARG A 1 286 ? -5.211 -9.266 14.242 1 98.75 286 ARG A C 1
ATOM 2171 O O . ARG A 1 286 ? -6.168 -10.039 14.188 1 98.75 286 ARG A O 1
ATOM 2178 N N . TYR A 1 287 ? -4.43 -9.109 15.266 1 98.88 287 TYR A N 1
ATOM 2179 C CA . TYR A 1 287 ? -4.633 -9.898 16.469 1 98.88 287 TYR A CA 1
ATOM 2180 C C . TYR A 1 287 ? -6.043 -9.703 17.016 1 98.88 287 TYR A C 1
ATOM 2182 O O . TYR A 1 287 ? -6.73 -10.68 17.328 1 98.88 287 TYR A O 1
ATOM 2190 N N . ILE A 1 288 ? -6.48 -8.5 17.094 1 98.88 288 ILE A N 1
ATOM 2191 C CA . ILE A 1 288 ? -7.801 -8.164 17.625 1 98.88 288 ILE A CA 1
ATOM 2192 C C . ILE A 1 288 ? -8.883 -8.734 16.703 1 98.88 288 ILE A C 1
ATOM 2194 O O . ILE A 1 288 ? -9.781 -9.445 17.156 1 98.88 288 ILE A O 1
ATOM 2198 N N . ALA A 1 289 ? -8.812 -8.453 15.43 1 98.62 289 ALA A N 1
ATOM 2199 C CA . ALA A 1 289 ? -9.82 -8.906 14.477 1 98.62 289 ALA A CA 1
ATOM 2200 C C . ALA A 1 289 ? -9.953 -10.43 14.492 1 98.62 289 ALA A C 1
ATOM 2202 O O . ALA A 1 289 ? -11.062 -10.961 14.477 1 98.62 289 ALA A O 1
ATOM 2203 N N . LYS A 1 290 ? -8.758 -11.07 14.5 1 98.88 290 LYS A N 1
ATOM 2204 C CA . LYS A 1 290 ? -8.75 -12.531 14.5 1 98.88 290 LYS A CA 1
ATOM 2205 C C . LYS A 1 290 ? -9.438 -13.078 15.75 1 98.88 290 LYS A C 1
ATOM 2207 O O . LYS A 1 290 ? -10.203 -14.039 15.68 1 98.88 290 LYS A O 1
ATOM 2212 N N . ASN A 1 291 ? -9.188 -12.484 16.875 1 98.94 291 ASN A N 1
ATOM 2213 C CA . ASN A 1 291 ? -9.805 -12.93 18.125 1 98.94 291 ASN A CA 1
ATOM 2214 C C . ASN A 1 291 ? -11.297 -12.625 18.141 1 98.94 291 ASN A C 1
ATOM 2216 O O . ASN A 1 291 ? -12.078 -13.391 18.719 1 98.94 291 ASN A O 1
ATOM 2220 N N . VAL A 1 292 ? -11.742 -11.562 17.562 1 98.75 292 VAL A N 1
ATOM 2221 C CA . VAL A 1 292 ? -13.164 -11.234 17.484 1 98.75 292 VAL A CA 1
ATOM 2222 C C . VAL A 1 292 ? -13.898 -12.305 16.672 1 98.75 292 VAL A C 1
ATOM 2224 O O . VAL A 1 292 ? -14.953 -12.789 17.094 1 98.75 292 VAL A O 1
ATOM 2227 N N . VAL A 1 293 ? -13.359 -12.656 15.523 1 98.56 293 VAL A N 1
ATOM 2228 C CA . VAL A 1 293 ? -13.984 -13.656 14.672 1 98.56 293 VAL A CA 1
ATOM 2229 C C . VAL A 1 293 ? -13.922 -15.023 15.352 1 98.56 293 VAL A C 1
ATOM 2231 O O . VAL A 1 293 ? -14.906 -15.773 15.367 1 98.56 293 VAL A O 1
ATOM 2234 N N . ALA A 1 294 ? -12.758 -15.328 15.938 1 98.75 294 ALA A N 1
ATOM 2235 C CA . ALA A 1 294 ? -12.586 -16.609 16.625 1 98.75 294 ALA A CA 1
ATOM 2236 C C . ALA A 1 294 ? -13.547 -16.719 17.812 1 98.75 294 ALA A C 1
ATOM 2238 O O . ALA A 1 294 ? -13.969 -17.828 18.156 1 98.75 294 ALA A O 1
ATOM 2239 N N . ALA A 1 295 ? -13.891 -15.633 18.391 1 98.62 295 ALA A N 1
ATOM 2240 C CA . ALA A 1 295 ? -14.789 -15.609 19.531 1 98.62 295 ALA A CA 1
ATOM 2241 C C . ALA A 1 295 ? -16.234 -15.82 19.109 1 98.62 295 ALA A C 1
ATOM 2243 O O . ALA A 1 295 ? -17.125 -16 19.953 1 98.62 295 ALA A O 1
ATOM 2244 N N . GLY A 1 296 ? -16.516 -15.82 17.828 1 98 296 GLY A N 1
ATOM 2245 C CA . GLY A 1 296 ? -17.875 -15.984 17.328 1 98 296 GLY A CA 1
ATOM 2246 C C . GLY A 1 296 ? -18.703 -14.719 17.422 1 98 296 GLY A C 1
ATOM 2247 O O . GLY A 1 296 ? -19.938 -14.773 17.359 1 98 296 GLY A O 1
ATOM 2248 N N . LEU A 1 297 ? -18.047 -13.586 17.625 1 97.81 297 LEU A N 1
ATOM 2249 C CA . LEU A 1 297 ? -18.766 -12.328 17.797 1 97.81 297 LEU A CA 1
ATOM 2250 C C . LEU A 1 297 ? -19.188 -11.758 16.453 1 97.81 297 LEU A C 1
ATOM 2252 O O . LEU A 1 297 ? -20.156 -11 16.359 1 97.81 297 LEU A O 1
ATOM 2256 N N . ALA A 1 298 ? -18.453 -12.078 15.43 1 95.44 298 ALA A N 1
ATOM 2257 C CA . ALA A 1 298 ? -18.766 -11.68 14.062 1 95.44 298 ALA A CA 1
ATOM 2258 C C . ALA A 1 298 ? -18.094 -12.602 13.055 1 95.44 298 ALA A C 1
ATOM 2260 O O . ALA A 1 298 ? -16.953 -13.039 13.25 1 95.44 298 ALA A O 1
ATOM 2261 N N . PRO A 1 299 ? -18.75 -12.914 11.945 1 95.19 299 PRO A N 1
ATOM 2262 C CA . PRO A 1 299 ? -18.109 -13.711 10.898 1 95.19 299 PRO A CA 1
ATOM 2263 C C . PRO A 1 299 ? -16.969 -12.969 10.211 1 95.19 299 PRO A C 1
ATOM 2265 O O . PRO A 1 299 ? -16.047 -13.602 9.68 1 95.19 299 PRO A O 1
ATOM 2268 N N . LYS A 1 300 ? -17.062 -11.648 10.141 1 94.56 300 LYS A N 1
ATOM 2269 C CA . LYS A 1 300 ? -16.062 -10.742 9.586 1 94.56 300 LYS A CA 1
ATOM 2270 C C . LYS A 1 300 ? -15.805 -9.57 10.523 1 94.56 300 LYS A C 1
ATOM 2272 O O . LYS A 1 300 ? -16.734 -9.07 11.172 1 94.56 300 LYS A O 1
ATOM 2277 N N . CYS A 1 301 ? -14.547 -9.148 10.562 1 95.94 301 CYS A N 1
ATOM 2278 C CA . CYS A 1 301 ? -14.211 -8.062 11.469 1 95.94 301 CYS A CA 1
ATOM 2279 C C . CYS A 1 301 ? -13.078 -7.215 10.914 1 95.94 301 CYS A C 1
ATOM 2281 O O . CYS A 1 301 ? -12.086 -7.754 10.414 1 95.94 301 CYS A O 1
ATOM 2283 N N . GLU A 1 302 ? -13.219 -5.969 10.898 1 95.44 302 GLU A N 1
ATOM 2284 C CA . GLU A 1 302 ? -12.156 -5.008 10.609 1 95.44 302 GLU A CA 1
ATOM 2285 C C . GLU A 1 302 ? -11.922 -4.082 11.805 1 95.44 302 GLU A C 1
ATOM 2287 O O . GLU A 1 302 ? -12.867 -3.645 12.453 1 95.44 302 GLU A O 1
ATOM 2292 N N . VAL A 1 303 ? -10.688 -3.838 12.078 1 96.56 303 VAL A N 1
ATOM 2293 C CA . VAL A 1 303 ? -10.281 -2.953 13.164 1 96.56 303 VAL A CA 1
ATOM 2294 C C . VAL A 1 303 ? -9.453 -1.799 12.602 1 96.56 303 VAL A C 1
ATOM 2296 O O . VAL A 1 303 ? -8.57 -2.008 11.766 1 96.56 303 VAL A O 1
ATOM 2299 N N . GLN A 1 304 ? -9.734 -0.612 12.953 1 95 304 GLN A N 1
ATOM 2300 C CA . GLN A 1 304 ? -8.906 0.551 12.664 1 95 304 GLN A CA 1
ATOM 2301 C C . GLN A 1 304 ? -8.391 1.202 13.945 1 95 304 GLN A C 1
ATOM 2303 O O . GLN A 1 304 ? -9.164 1.435 14.875 1 95 304 GLN A O 1
ATOM 2308 N N . ILE A 1 305 ? -7.133 1.423 13.992 1 96 305 ILE A N 1
ATOM 2309 C CA . ILE A 1 305 ? -6.492 2.17 15.07 1 96 305 ILE A CA 1
ATOM 2310 C C . ILE A 1 305 ? -5.758 3.379 14.5 1 96 305 ILE A C 1
ATOM 2312 O O . ILE A 1 305 ? -4.988 3.25 13.547 1 96 305 ILE A O 1
ATOM 2316 N N . ALA A 1 306 ? -5.957 4.512 15 1 94.56 306 ALA A N 1
ATOM 2317 C CA . ALA A 1 306 ? -5.266 5.715 14.547 1 94.56 306 ALA A CA 1
ATOM 2318 C C . ALA A 1 306 ? -4.453 6.344 15.672 1 94.56 306 ALA A C 1
ATOM 2320 O O . ALA A 1 306 ? -4.906 6.391 16.812 1 94.56 306 ALA A O 1
ATOM 2321 N N . TYR A 1 307 ? -3.287 6.766 15.336 1 93.44 307 TYR A N 1
ATOM 2322 C CA . TYR A 1 307 ? -2.391 7.359 16.328 1 93.44 307 TYR A CA 1
ATOM 2323 C C . TYR A 1 307 ? -1.976 8.766 15.906 1 93.44 307 TYR A C 1
ATOM 2325 O O . TYR A 1 307 ? -1.938 9.078 14.711 1 93.44 307 TYR A O 1
ATOM 2333 N N . CYS A 1 308 ? -1.774 9.555 16.859 1 90.44 308 CYS A N 1
ATOM 2334 C CA . CYS A 1 308 ? -1.029 10.805 16.734 1 90.44 308 CYS A CA 1
ATOM 2335 C C . CYS A 1 308 ? 0.415 10.625 17.188 1 90.44 308 CYS A C 1
ATOM 2337 O O . CYS A 1 308 ? 0.678 9.961 18.188 1 90.44 308 CYS A O 1
ATOM 2339 N N . ILE A 1 309 ? 1.27 11.125 16.391 1 86.62 309 ILE A N 1
ATOM 2340 C CA . ILE A 1 309 ? 2.684 10.977 16.719 1 86.62 309 ILE A CA 1
ATOM 2341 C C . ILE A 1 309 ? 2.951 11.508 18.125 1 86.62 309 ILE A C 1
ATOM 2343 O O . ILE A 1 309 ? 2.418 12.547 18.516 1 86.62 309 ILE A O 1
ATOM 2347 N N . GLY A 1 310 ? 3.684 10.781 18.938 1 85.31 310 GLY A N 1
ATOM 2348 C CA . GLY A 1 310 ? 4.113 11.195 20.25 1 85.31 310 GLY A CA 1
ATOM 2349 C C . GLY A 1 310 ? 3.037 11.023 21.312 1 85.31 310 GLY A C 1
ATOM 2350 O O . GLY A 1 310 ? 3.271 11.289 22.5 1 85.31 310 GLY A O 1
ATOM 2351 N N . VAL A 1 311 ? 1.914 10.648 20.906 1 87.94 311 VAL A N 1
ATOM 2352 C CA . VAL A 1 311 ? 0.813 10.406 21.828 1 87.94 311 VAL A CA 1
ATOM 2353 C C . VAL A 1 311 ? 0.596 8.898 22 1 87.94 311 VAL A C 1
ATOM 2355 O O . VAL A 1 311 ? 0.461 8.18 21.016 1 87.94 311 VAL A O 1
ATOM 2358 N N . ALA A 1 312 ? 0.594 8.469 23.219 1 89.38 312 ALA A N 1
ATOM 2359 C CA . ALA A 1 312 ? 0.541 7.031 23.469 1 89.38 312 ALA A CA 1
ATOM 2360 C C . ALA A 1 312 ? -0.844 6.469 23.172 1 89.38 312 ALA A C 1
ATOM 2362 O O . ALA A 1 312 ? -0.97 5.453 22.484 1 89.38 312 ALA A O 1
ATOM 2363 N N . ASP A 1 313 ? -1.823 7.176 23.625 1 92.88 313 ASP A N 1
ATOM 2364 C CA . ASP A 1 313 ? -3.184 6.691 23.406 1 92.88 313 ASP A CA 1
ATOM 2365 C C . ASP A 1 313 ? -3.607 6.879 21.953 1 92.88 313 ASP A C 1
ATOM 2367 O O . ASP A 1 313 ? -3.332 7.914 21.344 1 92.88 313 ASP A O 1
ATOM 2371 N N . PRO A 1 314 ? -4.242 5.836 21.391 1 94.81 314 PRO A N 1
ATOM 2372 C CA . PRO A 1 314 ? -4.805 6.066 20.047 1 94.81 314 PRO A CA 1
ATOM 2373 C C . PRO A 1 314 ? -5.871 7.16 20.047 1 94.81 314 PRO A C 1
ATOM 2375 O O . PRO A 1 314 ? -6.621 7.305 21.016 1 94.81 314 PRO A O 1
ATOM 2378 N N . VAL A 1 315 ? -5.934 7.844 18.953 1 91.5 315 VAL A N 1
ATOM 2379 C CA . VAL A 1 315 ? -6.898 8.93 18.844 1 91.5 315 VAL A CA 1
ATOM 2380 C C . VAL A 1 315 ? -8.242 8.383 18.375 1 91.5 315 VAL A C 1
ATOM 2382 O O . VAL A 1 315 ? -9.273 9.047 18.516 1 91.5 315 VAL A O 1
ATOM 2385 N N . SER A 1 316 ? -8.219 7.207 17.812 1 91.56 316 SER A N 1
ATOM 2386 C CA . SER A 1 316 ? -9.469 6.562 17.422 1 91.56 316 SER A CA 1
ATOM 2387 C C . SER A 1 316 ? -9.305 5.051 17.312 1 91.56 316 SER A C 1
ATOM 2389 O O . SER A 1 316 ? -8.219 4.562 16.984 1 91.56 316 SER A O 1
ATOM 2391 N N . VAL A 1 317 ? -10.344 4.344 17.688 1 94.25 317 VAL A N 1
ATOM 2392 C CA . VAL A 1 317 ? -10.438 2.895 17.547 1 94.25 317 VAL A CA 1
ATOM 2393 C C . VAL A 1 317 ? -11.812 2.516 17 1 94.25 317 VAL A C 1
ATOM 2395 O O . VAL A 1 317 ? -12.836 3.055 17.438 1 94.25 317 VAL A O 1
ATOM 2398 N N . LEU A 1 318 ? -11.836 1.704 16.016 1 93.56 318 LEU A N 1
ATOM 2399 C CA . LEU A 1 318 ? -13.07 1.163 15.453 1 93.56 318 LEU A CA 1
ATOM 2400 C C . LEU A 1 318 ? -12.953 -0.342 15.234 1 93.56 318 LEU A C 1
ATOM 2402 O O . LEU A 1 318 ? -11.992 -0.812 14.625 1 93.56 318 LEU A O 1
ATOM 2406 N N . CYS A 1 319 ? -13.844 -1.05 15.836 1 95.38 319 CYS A N 1
ATOM 2407 C CA . CYS A 1 319 ? -14.047 -2.459 15.516 1 95.38 319 CYS A CA 1
ATOM 2408 C C . CYS A 1 319 ? -15.406 -2.68 14.867 1 95.38 319 CYS A C 1
ATOM 2410 O O . CYS A 1 319 ? -16.438 -2.387 15.469 1 95.38 319 CYS A O 1
ATOM 2412 N N . THR A 1 320 ? -15.398 -3.27 13.672 1 92.75 320 THR A N 1
ATOM 2413 C CA . THR A 1 320 ? -16.641 -3.398 12.922 1 92.75 320 THR A CA 1
ATOM 2414 C C . THR A 1 320 ? -16.797 -4.805 12.344 1 92.75 320 THR A C 1
ATOM 2416 O O . THR A 1 320 ? -15.812 -5.402 11.906 1 92.75 320 THR A O 1
ATOM 2419 N N . SER A 1 321 ? -18.047 -5.262 12.414 1 91.5 321 SER A N 1
ATOM 2420 C CA . SER A 1 321 ? -18.359 -6.535 11.773 1 91.5 321 SER A CA 1
ATOM 2421 C C . SER A 1 321 ? -18.703 -6.34 10.297 1 91.5 321 SER A C 1
ATOM 2423 O O . SER A 1 321 ? -19 -7.309 9.594 1 91.5 321 SER A O 1
ATOM 2425 N N . LEU A 1 322 ? -18.641 -5.031 9.883 1 84.75 322 LEU A N 1
ATOM 2426 C CA . LEU A 1 322 ? -19.016 -4.668 8.516 1 84.75 322 LEU A CA 1
ATOM 2427 C C . LEU A 1 322 ? -20.406 -5.195 8.172 1 84.75 322 LEU A C 1
ATOM 2429 O O . LEU A 1 322 ? -20.641 -5.676 7.062 1 84.75 322 LEU A O 1
ATOM 2433 N N . GLY A 1 323 ? -21.266 -5.246 9.125 1 81.62 323 GLY A N 1
ATOM 2434 C CA . GLY A 1 323 ? -22.656 -5.629 8.938 1 81.62 323 GLY A CA 1
ATOM 2435 C C . GLY A 1 323 ? -22.875 -7.133 9 1 81.62 323 GLY A C 1
ATOM 2436 O O . GLY A 1 323 ? -23.984 -7.609 8.797 1 81.62 323 GLY A O 1
ATOM 2437 N N . SER A 1 324 ? -21.922 -7.883 9.336 1 86.44 324 SER A N 1
ATOM 2438 C CA . SER A 1 324 ? -22.016 -9.336 9.297 1 86.44 324 SER A CA 1
ATOM 2439 C C . SER A 1 324 ? -22.531 -9.898 10.617 1 86.44 324 SER A C 1
ATOM 2441 O O . SER A 1 324 ? -22.812 -11.094 10.719 1 86.44 324 SER A O 1
ATOM 2443 N N . SER A 1 325 ? -22.609 -9.078 11.617 1 90.25 325 SER A N 1
ATOM 2444 C CA . SER A 1 325 ? -23.031 -9.523 12.938 1 90.25 325 SER A CA 1
ATOM 2445 C C . SER A 1 325 ? -24.203 -8.695 13.453 1 90.25 325 SER A C 1
ATOM 2447 O O . SER A 1 325 ? -24.391 -7.555 13.039 1 90.25 325 SER A O 1
ATOM 2449 N N . ASP A 1 326 ? -24.969 -9.305 14.344 1 90.44 326 ASP A N 1
ATOM 2450 C CA . ASP A 1 326 ? -26.062 -8.586 14.992 1 90.44 326 ASP A CA 1
ATOM 2451 C C . ASP A 1 326 ? -25.547 -7.738 16.156 1 90.44 326 ASP A C 1
ATOM 2453 O O . ASP A 1 326 ? -26.25 -6.836 16.625 1 90.44 326 ASP A O 1
ATOM 2457 N N . ILE A 1 327 ? -24.375 -8.055 16.641 1 92.75 327 ILE A N 1
ATOM 2458 C CA . ILE A 1 327 ? -23.766 -7.219 17.656 1 92.75 327 ILE A CA 1
ATOM 2459 C C . ILE A 1 327 ? -23.344 -5.883 17.047 1 92.75 327 ILE A C 1
ATOM 2461 O O . ILE A 1 327 ? -22.703 -5.844 15.992 1 92.75 327 ILE A O 1
ATOM 2465 N N . SER A 1 328 ? -23.734 -4.809 17.656 1 90.81 328 SER A N 1
ATOM 2466 C CA . SER A 1 328 ? -23.422 -3.496 17.094 1 90.81 328 SER A CA 1
ATOM 2467 C C . SER A 1 328 ? -21.922 -3.215 17.109 1 90.81 328 SER A C 1
ATOM 2469 O O . SER A 1 328 ? -21.219 -3.713 17.984 1 90.81 328 SER A O 1
ATOM 2471 N N . ASP A 1 329 ? -21.469 -2.412 16.219 1 91.44 329 ASP A N 1
ATOM 2472 C CA . ASP A 1 329 ? -20.062 -2.033 16.156 1 91.44 329 ASP A CA 1
ATOM 2473 C C . ASP A 1 329 ? -19.656 -1.24 17.391 1 91.44 329 ASP A C 1
ATOM 2475 O O . ASP A 1 329 ? -18.484 -1.285 17.812 1 91.44 329 ASP A O 1
ATOM 2479 N N . GLU A 1 330 ? -20.594 -0.516 17.984 1 92.12 330 GLU A N 1
ATOM 2480 C CA . GLU A 1 330 ? -20.328 0.198 19.219 1 92.12 330 GLU A CA 1
ATOM 2481 C C . GLU A 1 330 ? -19.953 -0.768 20.344 1 92.12 330 GLU A C 1
ATOM 2483 O O . GLU A 1 330 ? -19.016 -0.528 21.094 1 92.12 330 GLU A O 1
ATOM 2488 N N . VAL A 1 331 ? -20.719 -1.854 20.406 1 95.12 331 VAL A N 1
ATOM 2489 C CA . VAL A 1 331 ? -20.469 -2.867 21.422 1 95.12 331 VAL A CA 1
ATOM 2490 C C . VAL A 1 331 ? -19.125 -3.547 21.156 1 95.12 331 VAL A C 1
ATOM 2492 O O . VAL A 1 331 ? -18.328 -3.754 22.078 1 95.12 331 VAL A O 1
ATOM 2495 N N . LEU A 1 332 ? -18.859 -3.891 19.906 1 96 332 LEU A N 1
ATOM 2496 C CA . LEU A 1 332 ? -17.594 -4.516 19.531 1 96 332 LEU A CA 1
ATOM 2497 C C . LEU A 1 332 ? -16.422 -3.602 19.875 1 96 332 LEU A C 1
ATOM 2499 O O . LEU A 1 332 ? -15.422 -4.051 20.422 1 96 332 LEU A O 1
ATOM 2503 N N . THR A 1 333 ? -16.562 -2.326 19.531 1 95.81 333 THR A N 1
ATOM 2504 C CA . THR A 1 333 ? -15.492 -1.354 19.766 1 95.81 333 THR A CA 1
ATOM 2505 C C . THR A 1 333 ? -15.234 -1.198 21.266 1 95.81 333 THR A C 1
ATOM 2507 O O . THR A 1 333 ? -14.078 -1.153 21.688 1 95.81 333 THR A O 1
ATOM 2510 N N . GLN A 1 334 ? -16.266 -1.121 22.016 1 96.44 334 GLN A N 1
ATOM 2511 C CA . GLN A 1 334 ? -16.109 -0.99 23.469 1 96.44 334 GLN A CA 1
ATOM 2512 C C . GLN A 1 334 ? -15.461 -2.234 24.062 1 96.44 334 GLN A C 1
ATOM 2514 O O . GLN A 1 334 ? -14.609 -2.133 24.953 1 96.44 334 GLN A O 1
ATOM 2519 N N . ALA A 1 335 ? -15.891 -3.416 23.578 1 98.25 335 ALA A N 1
ATOM 2520 C CA . ALA A 1 335 ? -15.281 -4.66 24.047 1 98.25 335 ALA A CA 1
ATOM 2521 C C . ALA A 1 335 ? -13.781 -4.664 23.781 1 98.25 335 ALA A C 1
ATOM 2523 O O . ALA A 1 335 ? -12.992 -5.078 24.641 1 98.25 335 ALA A O 1
ATOM 2524 N N . VAL A 1 336 ? -13.383 -4.23 22.609 1 98.19 336 VAL A N 1
ATOM 2525 C CA . VAL A 1 336 ? -11.969 -4.164 22.234 1 98.19 336 VAL A CA 1
ATOM 2526 C C . VAL A 1 336 ? -11.227 -3.213 23.156 1 98.19 336 VAL A C 1
ATOM 2528 O O . VAL A 1 336 ? -10.133 -3.529 23.641 1 98.19 336 VAL A O 1
ATOM 2531 N N . ARG A 1 337 ? -11.797 -2.088 23.484 1 97.12 337 ARG A N 1
ATOM 2532 C CA . ARG A 1 337 ? -11.164 -1.098 24.344 1 97.12 337 ARG A CA 1
ATOM 2533 C C . ARG A 1 337 ? -11.047 -1.617 25.781 1 97.12 337 ARG A C 1
ATOM 2535 O O . ARG A 1 337 ? -10.086 -1.299 26.484 1 97.12 337 ARG A O 1
ATOM 2542 N N . ASP A 1 338 ? -11.969 -2.416 26.172 1 97.88 338 ASP A N 1
ATOM 2543 C CA . ASP A 1 338 ? -11.969 -2.973 27.516 1 97.88 338 ASP A CA 1
ATOM 2544 C C . ASP A 1 338 ? -10.891 -4.039 27.672 1 97.88 338 ASP A C 1
ATOM 2546 O O . ASP A 1 338 ? -10.297 -4.18 28.75 1 97.88 338 ASP A O 1
ATOM 2550 N N . VAL A 1 339 ? -10.648 -4.754 26.641 1 98.44 339 VAL A N 1
ATOM 2551 C CA . VAL A 1 339 ? -9.812 -5.949 26.734 1 98.44 339 VAL A CA 1
ATOM 2552 C C . VAL A 1 339 ? -8.359 -5.59 26.422 1 98.44 339 VAL A C 1
ATOM 2554 O O . VAL A 1 339 ? -7.438 -6.176 26.984 1 98.44 339 VAL A O 1
ATOM 2557 N N . PHE A 1 340 ? -8.148 -4.641 25.547 1 98.5 340 PHE A N 1
ATOM 2558 C CA . PHE A 1 340 ? -6.801 -4.418 25.031 1 98.5 340 PHE A CA 1
ATOM 2559 C C . PHE A 1 340 ? -6.316 -3.014 25.375 1 98.5 340 PHE A C 1
ATOM 2561 O O . PHE A 1 340 ? -7.059 -2.041 25.219 1 98.5 340 PHE A O 1
ATOM 2568 N N . ASP A 1 341 ? -5.129 -2.914 25.891 1 97.62 341 ASP A N 1
ATOM 2569 C CA . ASP A 1 341 ? -4.402 -1.649 25.953 1 97.62 341 ASP A CA 1
ATOM 2570 C C . ASP A 1 341 ? -3.668 -1.37 24.641 1 97.62 341 ASP A C 1
ATOM 2572 O O . ASP A 1 341 ? -2.719 -2.074 24.297 1 97.62 341 ASP A O 1
ATOM 2576 N N . LEU A 1 342 ? -4.074 -0.32 23.938 1 97.5 342 LEU A N 1
ATOM 2577 C CA . LEU A 1 342 ? -3.631 -0.119 22.562 1 97.5 342 LEU A CA 1
ATOM 2578 C C . LEU A 1 342 ? -2.512 0.915 22.5 1 97.5 342 LEU A C 1
ATOM 2580 O O . LEU A 1 342 ? -2.18 1.413 21.422 1 97.5 342 LEU A O 1
ATOM 2584 N N . ARG A 1 343 ? -1.932 1.253 23.672 1 95.88 343 ARG A N 1
ATOM 2585 C CA . ARG A 1 343 ? -0.709 2.051 23.672 1 95.88 343 ARG A CA 1
ATOM 2586 C C . ARG A 1 343 ? 0.473 1.24 23.156 1 95.88 343 ARG A C 1
ATOM 2588 O O . ARG A 1 343 ? 0.587 0.046 23.438 1 95.88 343 ARG A O 1
ATOM 2595 N N . PRO A 1 344 ? 1.385 1.839 22.391 1 94.38 344 PRO A N 1
ATOM 2596 C CA . PRO A 1 344 ? 2.461 1.133 21.688 1 94.38 344 PRO A CA 1
ATOM 2597 C C . PRO A 1 344 ? 3.266 0.22 22.609 1 94.38 344 PRO A C 1
ATOM 2599 O O . PRO A 1 344 ? 3.588 -0.911 22.234 1 94.38 344 PRO A O 1
ATOM 2602 N N . TYR A 1 345 ? 3.555 0.667 23.812 1 94.44 345 TYR A N 1
ATOM 2603 C CA . TYR A 1 345 ? 4.316 -0.134 24.75 1 94.44 345 TYR A CA 1
ATOM 2604 C C . TYR A 1 345 ? 3.596 -1.439 25.062 1 94.44 345 TYR A C 1
ATOM 2606 O O . TYR A 1 345 ? 4.207 -2.512 25.062 1 94.44 345 TYR A O 1
ATOM 2614 N N . HIS A 1 346 ? 2.359 -1.368 25.312 1 96.31 346 HIS A N 1
ATOM 2615 C CA . HIS A 1 346 ? 1.578 -2.533 25.719 1 96.31 346 HIS A CA 1
ATOM 2616 C C . HIS A 1 346 ? 1.347 -3.473 24.531 1 96.31 346 HIS A C 1
ATOM 2618 O O . HIS A 1 346 ? 1.271 -4.691 24.719 1 96.31 346 HIS A O 1
ATOM 2624 N N . ILE A 1 347 ? 1.229 -2.939 23.328 1 97.44 347 ILE A N 1
ATOM 2625 C CA . ILE A 1 347 ? 1.14 -3.771 22.141 1 97.44 347 ILE A CA 1
ATOM 2626 C C . ILE A 1 347 ? 2.396 -4.629 22.016 1 97.44 347 ILE A C 1
ATOM 2628 O O . ILE A 1 347 ? 2.309 -5.844 21.812 1 97.44 347 ILE A O 1
ATOM 2632 N N . SER A 1 348 ? 3.541 -3.977 22.125 1 96.38 348 SER A N 1
ATOM 2633 C CA . SER A 1 348 ? 4.816 -4.676 22 1 96.38 348 SER A CA 1
ATOM 2634 C C . SER A 1 348 ? 4.945 -5.777 23.047 1 96.38 348 SER A C 1
ATOM 2636 O O . SER A 1 348 ? 5.477 -6.852 22.766 1 96.38 348 SER A O 1
ATOM 2638 N N . LYS A 1 349 ? 4.457 -5.5 24.219 1 96.69 349 LYS A N 1
ATOM 2639 C CA . LYS A 1 349 ? 4.523 -6.473 25.312 1 96.69 349 LYS A CA 1
ATOM 2640 C C . LYS A 1 349 ? 3.543 -7.621 25.078 1 96.69 349 LYS A C 1
ATOM 2642 O O . LYS A 1 349 ? 3.914 -8.789 25.188 1 96.69 349 LYS A O 1
ATOM 2647 N N . ARG A 1 350 ? 2.332 -7.297 24.781 1 97.5 350 ARG A N 1
ATOM 2648 C CA . ARG A 1 350 ? 1.285 -8.297 24.578 1 97.5 350 ARG A CA 1
ATOM 2649 C C . ARG A 1 350 ? 1.677 -9.281 23.484 1 97.5 350 ARG A C 1
ATOM 2651 O O . ARG A 1 350 ? 1.471 -10.492 23.641 1 97.5 350 ARG A O 1
ATOM 2658 N N . LEU A 1 351 ? 2.26 -8.758 22.422 1 98.44 351 LEU A N 1
ATOM 2659 C CA . LEU A 1 351 ? 2.578 -9.594 21.281 1 98.44 351 LEU A CA 1
ATOM 2660 C C . LEU A 1 351 ? 4.039 -10.031 21.297 1 98.44 351 LEU A C 1
ATOM 2662 O O . LEU A 1 351 ? 4.512 -10.703 20.391 1 98.44 351 LEU A O 1
ATOM 2666 N N . ASP A 1 352 ? 4.781 -9.625 22.297 1 98.25 352 ASP A N 1
ATOM 2667 C CA . ASP A 1 352 ? 6.184 -10 22.453 1 98.25 352 ASP A CA 1
ATOM 2668 C C . ASP A 1 352 ? 6.969 -9.727 21.172 1 98.25 352 ASP A C 1
ATOM 2670 O O . ASP A 1 352 ? 7.59 -10.633 20.609 1 98.25 352 ASP A O 1
ATOM 2674 N N . LEU A 1 353 ? 7.039 -8.43 20.828 1 98.31 353 LEU A N 1
ATOM 2675 C CA . LEU A 1 353 ? 7.473 -8.094 19.469 1 98.31 353 LEU A CA 1
ATOM 2676 C C . LEU A 1 353 ? 8.961 -7.773 19.438 1 98.31 353 LEU A C 1
ATOM 2678 O O . LEU A 1 353 ? 9.57 -7.727 18.375 1 98.31 353 LEU A O 1
ATOM 2682 N N . ARG A 1 354 ? 9.602 -7.523 20.5 1 97.56 354 ARG A N 1
ATOM 2683 C CA . ARG A 1 354 ? 11.016 -7.16 20.5 1 97.56 354 ARG A CA 1
ATOM 2684 C C . ARG A 1 354 ? 11.898 -8.398 20.438 1 97.56 354 ARG A C 1
ATOM 2686 O O . ARG A 1 354 ? 12.711 -8.625 21.344 1 97.56 354 ARG A O 1
ATOM 2693 N N . ARG A 1 355 ? 11.742 -9.18 19.375 1 98 355 ARG A N 1
ATOM 2694 C CA . ARG A 1 355 ? 12.453 -10.414 19.078 1 98 355 ARG A CA 1
ATOM 2695 C C . ARG A 1 355 ? 12.844 -10.477 17.594 1 98 355 ARG A C 1
ATOM 2697 O O . ARG A 1 355 ? 12.266 -9.773 16.766 1 98 355 ARG A O 1
ATOM 2704 N N . PRO A 1 356 ? 13.891 -11.164 17.266 1 98.38 356 PRO A N 1
ATOM 2705 C CA . PRO A 1 356 ? 14.289 -11.312 15.867 1 98.38 356 PRO A CA 1
ATOM 2706 C C . PRO A 1 356 ? 13.414 -12.312 15.102 1 98.38 356 PRO A C 1
ATOM 2708 O O . PRO A 1 356 ? 13.875 -13.398 14.742 1 98.38 356 PRO A O 1
ATOM 2711 N N . ILE A 1 357 ? 12.219 -11.984 14.719 1 98.31 357 ILE A N 1
ATOM 2712 C CA . ILE A 1 357 ? 11.234 -12.906 14.172 1 98.31 357 ILE A CA 1
ATOM 2713 C C . ILE A 1 357 ? 10.711 -12.367 12.844 1 98.31 357 ILE A C 1
ATOM 2715 O O . ILE A 1 357 ? 9.789 -12.938 12.25 1 98.31 357 ILE A O 1
ATOM 2719 N N . TYR A 1 358 ? 11.312 -11.336 12.289 1 98.56 358 TYR A N 1
ATOM 2720 C CA . TYR A 1 358 ? 10.625 -10.539 11.281 1 98.56 358 TYR A CA 1
ATOM 2721 C C . TYR A 1 358 ? 10.969 -11.031 9.875 1 98.56 358 TYR A C 1
ATOM 2723 O O . TYR A 1 358 ? 10.148 -10.922 8.961 1 98.56 358 TYR A O 1
ATOM 2731 N N . LYS A 1 359 ? 12.133 -11.57 9.625 1 98.31 359 LYS A N 1
ATOM 2732 C CA . LYS A 1 359 ? 12.492 -12.078 8.312 1 98.31 359 LYS A CA 1
ATOM 2733 C C . LYS A 1 359 ? 11.469 -13.102 7.82 1 98.31 359 LYS A C 1
ATOM 2735 O O . LYS A 1 359 ? 11.148 -13.148 6.629 1 98.31 359 LYS A O 1
ATOM 2740 N N . LYS A 1 360 ? 10.898 -13.875 8.688 1 97.31 360 LYS A N 1
ATOM 2741 C CA . LYS A 1 360 ? 9.922 -14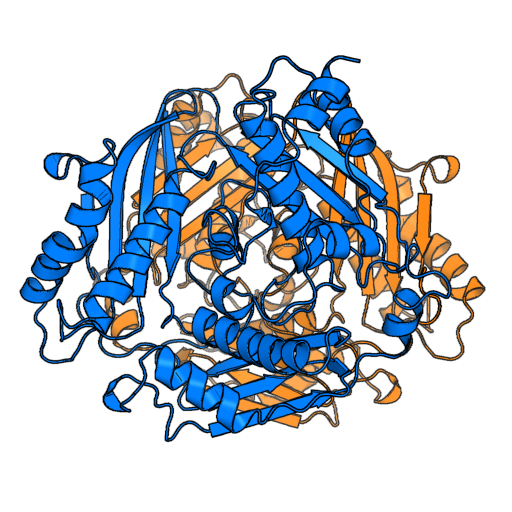.914 8.352 1 97.31 360 LYS A CA 1
ATOM 2742 C C . LYS A 1 360 ? 8.633 -14.297 7.812 1 97.31 360 LYS A C 1
ATOM 2744 O O . LYS A 1 360 ? 7.879 -14.945 7.09 1 97.31 360 LYS A O 1
ATOM 2749 N N . SER A 1 361 ? 8.367 -13.062 8.156 1 97.69 361 SER A N 1
ATOM 2750 C CA . SER A 1 361 ? 7.117 -12.422 7.75 1 97.69 361 SER A CA 1
ATOM 2751 C C . SER A 1 361 ? 7.285 -11.664 6.438 1 97.69 361 SER A C 1
ATOM 2753 O O . SER A 1 361 ? 6.301 -11.203 5.852 1 97.69 361 SER A O 1
ATOM 2755 N N . ALA A 1 362 ? 8.484 -11.586 5.922 1 97.75 362 ALA A N 1
ATOM 2756 C CA . ALA A 1 362 ? 8.812 -10.688 4.824 1 97.75 362 ALA A CA 1
ATOM 2757 C C . ALA A 1 362 ? 8.219 -11.18 3.508 1 97.75 362 ALA A C 1
ATOM 2759 O O . ALA A 1 362 ? 8.195 -10.445 2.518 1 97.75 362 ALA A O 1
ATOM 2760 N N . CYS A 1 363 ? 7.703 -12.422 3.459 1 96.81 363 CYS A N 1
ATOM 2761 C CA . CYS A 1 363 ? 7.074 -12.977 2.268 1 96.81 363 CYS A CA 1
ATOM 2762 C C . CYS A 1 363 ? 5.891 -13.867 2.641 1 96.81 363 CYS A C 1
ATOM 2764 O O . CYS A 1 363 ? 5.762 -14.273 3.793 1 96.81 363 CYS A O 1
ATOM 2766 N N . TYR A 1 364 ? 4.973 -14.047 1.678 1 97.5 364 TYR A N 1
ATOM 2767 C CA . TYR A 1 364 ? 3.836 -14.953 1.769 1 97.5 364 TYR A CA 1
ATOM 2768 C C . TYR A 1 364 ? 2.82 -14.453 2.791 1 97.5 364 TYR A C 1
ATOM 2770 O O . TYR A 1 364 ? 2.1 -15.25 3.398 1 97.5 364 TYR A O 1
ATOM 2778 N N . GLY A 1 365 ? 2.873 -13.133 3.09 1 96.69 365 GLY A N 1
ATOM 2779 C CA . GLY A 1 365 ? 1.904 -12.508 3.977 1 96.69 365 GLY A CA 1
ATOM 2780 C C . GLY A 1 365 ? 2.4 -12.375 5.406 1 96.69 365 GLY A C 1
ATOM 2781 O O . GLY A 1 365 ? 3.004 -13.305 5.945 1 96.69 365 GLY A O 1
ATOM 2782 N N . HIS A 1 366 ? 2.18 -11.258 5.98 1 97.88 366 HIS A N 1
ATOM 2783 C CA . HIS A 1 366 ? 2.467 -11.055 7.395 1 97.88 366 HIS A CA 1
ATOM 2784 C C . HIS A 1 366 ? 1.405 -11.711 8.273 1 97.88 366 HIS A C 1
ATOM 2786 O O . HIS A 1 366 ? 1.619 -11.906 9.469 1 97.88 366 HIS A O 1
ATOM 2792 N N . PHE A 1 367 ? 0.296 -12.062 7.707 1 98.38 367 PHE A N 1
ATOM 2793 C CA . PHE A 1 367 ? -0.852 -12.602 8.43 1 98.38 367 PHE A CA 1
ATOM 2794 C C . PHE A 1 367 ? -1.294 -13.93 7.828 1 98.38 367 PHE A C 1
ATOM 2796 O O . PHE A 1 367 ? -0.931 -14.258 6.695 1 98.38 367 PHE A O 1
ATOM 2803 N N . GLY A 1 368 ? -1.977 -14.727 8.57 1 97.88 368 GLY A N 1
ATOM 2804 C CA . GLY A 1 368 ? -2.58 -15.953 8.078 1 97.88 368 GLY A CA 1
ATOM 2805 C C . GLY A 1 368 ? -1.706 -17.172 8.289 1 97.88 368 GLY A C 1
ATOM 2806 O O . GLY A 1 368 ? -2.111 -18.297 7.973 1 97.88 368 GLY A O 1
ATOM 2807 N N . ARG A 1 369 ? -0.52 -17.031 8.781 1 97.62 369 ARG A N 1
ATOM 2808 C CA . ARG A 1 369 ? 0.378 -18.141 9.102 1 97.62 369 ARG A CA 1
ATOM 2809 C C . ARG A 1 369 ? 0.497 -18.328 10.609 1 97.62 369 ARG A C 1
ATOM 2811 O O . ARG A 1 369 ? 0.935 -17.422 11.32 1 97.62 369 ARG A O 1
ATOM 2818 N N . GLU A 1 370 ? 0.171 -19.484 11.016 1 97.44 370 GLU A N 1
ATOM 2819 C CA . GLU A 1 370 ? 0.141 -19.75 12.453 1 97.44 370 GLU A CA 1
ATOM 2820 C C . GLU A 1 370 ? 1.393 -20.5 12.906 1 97.44 370 GLU A C 1
ATOM 2822 O O . GLU A 1 370 ? 1.329 -21.672 13.227 1 97.44 370 GLU A O 1
ATOM 2827 N N . ILE A 1 371 ? 2.48 -19.797 12.961 1 96.5 371 ILE A N 1
ATOM 2828 C CA . ILE A 1 371 ? 3.748 -20.312 13.453 1 96.5 371 ILE A CA 1
ATOM 2829 C C . ILE A 1 371 ? 4.059 -19.703 14.82 1 96.5 371 ILE A C 1
ATOM 2831 O O . ILE A 1 371 ? 3.527 -18.641 15.164 1 96.5 371 ILE A O 1
ATOM 2835 N N . PRO A 1 372 ? 4.84 -20.297 15.594 1 96.5 372 PRO A N 1
ATOM 2836 C CA . PRO A 1 372 ? 5.059 -19.875 16.984 1 96.5 372 PRO A CA 1
ATOM 2837 C C . PRO A 1 372 ? 5.543 -18.422 17.094 1 96.5 372 PRO A C 1
ATOM 2839 O O . PRO A 1 372 ? 5.227 -17.734 18.062 1 96.5 372 PRO A O 1
ATOM 2842 N N . GLU A 1 373 ? 6.25 -17.969 16.109 1 97.06 373 GLU A N 1
ATOM 2843 C CA . GLU A 1 373 ? 6.84 -16.641 16.156 1 97.06 373 GLU A CA 1
ATOM 2844 C C . GLU A 1 373 ? 5.777 -15.562 15.953 1 97.06 373 GLU A C 1
ATOM 2846 O O . GLU A 1 373 ? 5.934 -14.43 16.422 1 97.06 373 GLU A O 1
ATOM 2851 N N . PHE A 1 374 ? 4.691 -15.922 15.25 1 98.44 374 PHE A N 1
ATOM 2852 C CA . PHE A 1 374 ? 3.682 -14.938 14.891 1 98.44 374 PHE A CA 1
ATOM 2853 C C . PHE A 1 374 ? 2.604 -14.844 15.961 1 98.44 374 PHE A C 1
ATOM 2855 O O . PHE A 1 374 ? 1.48 -15.312 15.766 1 98.44 374 PHE A O 1
ATOM 2862 N N . SER A 1 375 ? 2.934 -14.172 17.016 1 98.56 375 SER A N 1
ATOM 2863 C CA . SER A 1 375 ? 2.057 -14.055 18.172 1 98.56 375 SER A CA 1
ATOM 2864 C C . SER A 1 375 ? 0.756 -13.344 17.812 1 98.56 375 SER A C 1
ATOM 2866 O O . SER A 1 375 ? -0.28 -13.57 18.438 1 98.56 375 SER A O 1
ATOM 2868 N N . TRP A 1 376 ? 0.756 -12.539 16.812 1 98.75 376 TRP A N 1
ATOM 2869 C CA . TRP A 1 376 ? -0.426 -11.781 16.406 1 98.75 376 TRP A CA 1
ATOM 2870 C C . TRP A 1 376 ? -1.44 -12.695 15.727 1 98.75 376 TRP A C 1
ATOM 2872 O O . TRP A 1 376 ? -2.545 -12.258 15.391 1 98.75 376 TRP A O 1
ATOM 2882 N N . GLU A 1 377 ? -1.079 -13.945 15.516 1 98.81 377 GLU A N 1
ATOM 2883 C CA . GLU A 1 377 ? -1.993 -14.898 14.898 1 98.81 377 GLU A CA 1
ATOM 2884 C C . GLU A 1 377 ? -2.645 -15.797 15.945 1 98.81 377 GLU A C 1
ATOM 2886 O O . GLU A 1 377 ? -3.471 -16.656 15.617 1 98.81 377 GLU A O 1
ATOM 2891 N N . ARG A 1 378 ? -2.324 -15.57 17.203 1 98.69 378 ARG A N 1
ATOM 2892 C CA . ARG A 1 378 ? -2.916 -16.359 18.281 1 98.69 378 ARG A CA 1
ATOM 2893 C C . ARG A 1 378 ? -4.352 -15.914 18.547 1 98.69 378 ARG A C 1
ATOM 2895 O O . ARG A 1 378 ? -4.742 -14.805 18.203 1 98.69 378 ARG A O 1
ATOM 2902 N N . THR A 1 379 ? -5.152 -16.766 19.109 1 98.69 379 THR A N 1
ATOM 2903 C CA . THR A 1 379 ? -6.535 -16.469 19.469 1 98.69 379 THR A CA 1
ATOM 2904 C C . THR A 1 379 ? -6.758 -16.688 20.969 1 98.69 379 THR A C 1
ATOM 2906 O O . THR A 1 379 ? -7.711 -17.359 21.359 1 98.69 379 THR A O 1
ATOM 2909 N N . ASP A 1 380 ? -5.914 -16.078 21.719 1 98.62 380 ASP A N 1
ATOM 2910 C CA . ASP A 1 380 ? -5.918 -16.328 23.156 1 98.62 380 ASP A CA 1
ATOM 2911 C C . ASP A 1 380 ? -6.684 -15.242 23.906 1 98.62 380 ASP A C 1
ATOM 2913 O O . ASP A 1 380 ? -6.586 -15.133 25.125 1 98.62 380 ASP A O 1
ATOM 2917 N N . ALA A 1 381 ? -7.391 -14.367 23.25 1 98.62 381 ALA A N 1
ATOM 2918 C CA . ALA A 1 381 ? -8.188 -13.328 23.891 1 98.62 381 AL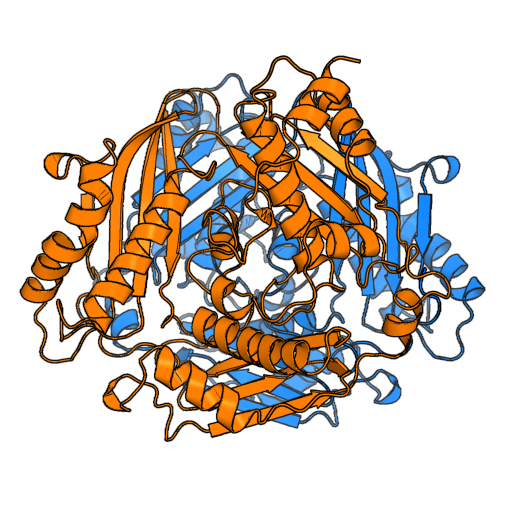A A CA 1
ATOM 2919 C C . ALA A 1 381 ? -9.68 -13.57 23.688 1 98.62 381 ALA A C 1
ATOM 2921 O O . ALA A 1 381 ? -10.5 -12.695 23.969 1 98.62 381 ALA A O 1
ATOM 2922 N N . VAL A 1 382 ? -10.047 -14.75 23.203 1 98.56 382 VAL A N 1
ATOM 2923 C CA . VAL A 1 382 ? -11.414 -15.102 22.828 1 98.56 382 VAL A CA 1
ATOM 2924 C C . VAL A 1 382 ? -12.336 -14.961 24.031 1 98.56 382 VAL A C 1
ATOM 2926 O O . VAL A 1 382 ? -13.375 -14.305 23.953 1 98.56 382 VAL A O 1
ATOM 2929 N N . ASP A 1 383 ? -11.977 -15.531 25.172 1 98.5 383 ASP A N 1
ATOM 2930 C CA . ASP A 1 383 ? -12.828 -15.523 26.344 1 98.5 383 ASP A CA 1
ATOM 2931 C C . ASP A 1 383 ? -13 -14.109 26.906 1 98.5 383 ASP A C 1
ATOM 2933 O O . ASP A 1 383 ? -14.086 -13.734 27.328 1 98.5 383 ASP A O 1
ATOM 2937 N N . ASP A 1 384 ? -11.961 -13.398 26.875 1 98.5 384 ASP A N 1
ATOM 2938 C CA . ASP A 1 384 ? -12.016 -12.016 27.359 1 98.5 384 ASP A CA 1
ATOM 2939 C C . ASP A 1 384 ? -12.977 -11.18 26.516 1 98.5 384 ASP A C 1
ATOM 2941 O O . ASP A 1 384 ? -13.758 -10.398 27.047 1 98.5 384 ASP A O 1
ATOM 2945 N N . LEU A 1 385 ? -12.914 -11.344 25.219 1 98.69 385 LEU A N 1
ATOM 2946 C CA . LEU A 1 385 ? -13.758 -10.578 24.297 1 98.69 385 LEU A CA 1
ATOM 2947 C C . LEU A 1 385 ? -15.219 -10.977 24.438 1 98.69 385 LEU A C 1
ATOM 2949 O O . LEU A 1 385 ? -16.109 -10.125 24.406 1 98.69 385 LEU A O 1
ATOM 2953 N N . ARG A 1 386 ? -15.453 -12.258 24.641 1 98.06 386 ARG A N 1
ATOM 2954 C CA . ARG A 1 386 ? -16.812 -12.734 24.844 1 98.06 386 ARG A CA 1
ATOM 2955 C C . ARG A 1 386 ? -17.406 -12.125 26.109 1 98.06 386 ARG A C 1
ATOM 2957 O O . ARG A 1 386 ? -18.562 -11.688 26.125 1 98.06 386 ARG A O 1
ATOM 2964 N N . ALA A 1 387 ? -16.672 -12.109 27.141 1 98.06 387 ALA A N 1
ATOM 2965 C CA . ALA A 1 387 ? -17.109 -11.547 28.406 1 98.06 387 ALA A CA 1
ATOM 2966 C C . ALA A 1 387 ? -17.391 -10.055 28.281 1 98.06 387 ALA A C 1
ATOM 2968 O O . ALA A 1 387 ? -18.391 -9.555 28.812 1 98.06 387 ALA A O 1
ATOM 2969 N N . ALA A 1 388 ? -16.531 -9.391 27.594 1 97.88 388 ALA A N 1
ATOM 2970 C CA . ALA A 1 388 ? -16.656 -7.941 27.453 1 97.88 388 ALA A CA 1
ATOM 2971 C C . ALA A 1 388 ? -17.844 -7.57 26.578 1 97.88 388 ALA A C 1
ATOM 2973 O O . ALA A 1 388 ? -18.5 -6.551 26.797 1 97.88 388 ALA A O 1
ATOM 2974 N N . ALA A 1 389 ? -18.109 -8.359 25.562 1 96.25 389 ALA A N 1
ATOM 2975 C CA . ALA A 1 389 ? -19.156 -8.055 24.594 1 96.25 389 ALA A CA 1
ATOM 2976 C C . ALA A 1 389 ? -20.547 -8.344 25.188 1 96.25 389 ALA A C 1
ATOM 2978 O O . ALA A 1 389 ? -21.562 -7.871 24.672 1 96.25 389 ALA A O 1
ATOM 2979 N N . ARG A 1 390 ? -20.641 -9.055 26.266 1 90.62 390 ARG A N 1
ATOM 2980 C CA . ARG A 1 390 ? -21.906 -9.383 26.922 1 90.62 390 ARG A CA 1
ATOM 2981 C C . ARG A 1 390 ? -22.297 -8.289 27.906 1 90.62 390 ARG A C 1
ATOM 2983 O O . ARG A 1 390 ? -23.453 -8.227 28.344 1 90.62 390 ARG A O 1
ATOM 2990 N N . ARG A 1 391 ? -21.531 -7.402 28.266 1 78.81 391 ARG A N 1
ATOM 2991 C CA . ARG A 1 391 ? -21.844 -6.344 29.219 1 78.81 391 ARG A CA 1
ATOM 2992 C C . ARG A 1 391 ? -22.641 -5.227 28.562 1 78.81 391 ARG A C 1
ATOM 2994 O O . ARG A 1 391 ? -22.438 -4.922 27.375 1 78.81 391 ARG A O 1
ATOM 3001 N N . MET B 1 1 ? -15.016 -2.059 4.117 1 44.78 1 MET B N 1
ATOM 3002 C CA . MET B 1 1 ? -16.281 -1.331 4 1 44.78 1 MET B CA 1
ATOM 3003 C C . MET B 1 1 ? -16.625 -0.617 5.305 1 44.78 1 MET B C 1
ATOM 3005 O O . MET B 1 1 ? -16.297 -1.111 6.391 1 44.78 1 MET B O 1
ATOM 3009 N N . ILE B 1 2 ? -16.766 0.585 5.145 1 57.84 2 ILE B N 1
ATOM 3010 C CA . ILE B 1 2 ? -17.156 1.449 6.25 1 57.84 2 ILE B CA 1
ATOM 3011 C C . ILE B 1 2 ? -18.562 1.073 6.723 1 57.84 2 ILE B C 1
ATOM 3013 O O . ILE B 1 2 ? -19.469 0.872 5.906 1 57.84 2 ILE B O 1
ATOM 3017 N N . PRO B 1 3 ? -18.672 0.755 7.914 1 59.81 3 PRO B N 1
ATOM 3018 C CA . PRO B 1 3 ? -19.984 0.413 8.453 1 59.81 3 PRO B CA 1
ATOM 3019 C C . PRO B 1 3 ? -21.078 1.358 7.965 1 59.81 3 PRO B C 1
ATOM 3021 O O . PRO B 1 3 ? -20.844 2.557 7.797 1 59.81 3 PRO B O 1
ATOM 3024 N N . TYR B 1 4 ? -22.219 0.737 7.668 1 66.69 4 TYR B N 1
ATOM 3025 C CA . TYR B 1 4 ? -23.328 1.544 7.172 1 66.69 4 TYR B CA 1
ATOM 3026 C C . TYR B 1 4 ? -24.266 1.93 8.305 1 66.69 4 TYR B C 1
ATOM 3028 O O . TYR B 1 4 ? -25.109 2.809 8.133 1 66.69 4 TYR B O 1
ATOM 3036 N N . LYS B 1 5 ? -23.969 1.322 9.414 1 74.88 5 LYS B N 1
ATOM 3037 C CA . LYS B 1 5 ? -24.859 1.652 10.523 1 74.88 5 LYS B CA 1
ATOM 3038 C C . LYS B 1 5 ? -24.078 1.96 11.789 1 74.88 5 LYS B C 1
ATOM 3040 O O . LYS B 1 5 ? -22.969 1.452 11.984 1 74.88 5 LYS B O 1
ATOM 3045 N N . GLY B 1 6 ? -24.672 2.898 12.562 1 84.25 6 GLY B N 1
ATOM 3046 C CA . GLY B 1 6 ? -24.109 3.205 13.859 1 84.25 6 GLY B CA 1
ATOM 3047 C C . GLY B 1 6 ? -23.125 4.355 13.82 1 84.25 6 GLY B C 1
ATOM 3048 O O . GLY B 1 6 ? -23.016 5.066 12.82 1 84.25 6 GLY B O 1
ATOM 3049 N N . LYS B 1 7 ? -22.578 4.602 15.039 1 88.88 7 LYS B N 1
ATOM 3050 C CA . LYS B 1 7 ? -21.609 5.684 15.203 1 88.88 7 LYS B CA 1
ATOM 3051 C C . LYS B 1 7 ? -20.172 5.141 15.234 1 88.88 7 LYS B C 1
ATOM 3053 O O . LYS B 1 7 ? -19.906 4.129 15.883 1 88.88 7 LYS B O 1
ATOM 3058 N N . TYR B 1 8 ? -19.312 5.742 14.406 1 87.94 8 TYR B N 1
ATOM 3059 C CA . TYR B 1 8 ? -17.922 5.312 14.398 1 87.94 8 TYR B CA 1
ATOM 3060 C C . TYR B 1 8 ? -17.016 6.43 13.906 1 87.94 8 TYR B C 1
ATOM 3062 O O . TYR B 1 8 ? -17.484 7.418 13.336 1 87.94 8 TYR B O 1
ATOM 3070 N N . HIS B 1 9 ? -15.766 6.297 14.164 1 90.88 9 HIS B N 1
ATOM 3071 C CA . HIS B 1 9 ? -14.758 7.23 13.664 1 90.88 9 HIS B CA 1
ATOM 3072 C C . HIS B 1 9 ? -13.922 6.605 12.555 1 90.88 9 HIS B C 1
ATOM 3074 O O . HIS B 1 9 ? -13.625 5.406 12.594 1 90.88 9 HIS B O 1
ATOM 3080 N N . PHE B 1 10 ? -13.633 7.363 11.547 1 92.81 10 PHE B N 1
ATOM 3081 C CA . PHE B 1 10 ? -12.719 6.953 10.484 1 92.81 10 PHE B CA 1
ATOM 3082 C C . PHE B 1 10 ? -11.664 8.023 10.242 1 92.81 10 PHE B C 1
ATOM 3084 O O . PHE B 1 10 ? -11.969 9.219 10.219 1 92.81 10 PHE B O 1
ATOM 3091 N N . THR B 1 11 ? -10.43 7.566 10.164 1 94.31 11 THR B N 1
ATOM 3092 C CA . THR B 1 11 ? -9.297 8.484 10.078 1 94.31 11 THR B CA 1
ATOM 3093 C C . THR B 1 11 ? -8.508 8.25 8.789 1 94.31 11 THR B C 1
ATOM 3095 O O . THR B 1 11 ? -8.328 7.109 8.367 1 94.31 11 THR B O 1
ATOM 3098 N N . SER B 1 12 ? -8.086 9.297 8.102 1 96.12 12 SER B N 1
ATOM 3099 C CA . SER B 1 12 ? -7.164 9.242 6.973 1 96.12 12 SER B CA 1
ATOM 3100 C C . SER B 1 12 ? -6.02 10.234 7.141 1 96.12 12 SER B C 1
ATOM 3102 O O . SER B 1 12 ? -6.152 11.227 7.863 1 96.12 12 SER B O 1
ATOM 3104 N N . GLU B 1 13 ? -4.969 9.938 6.465 1 96 13 GLU B N 1
ATOM 3105 C CA . GLU B 1 13 ? -3.768 10.766 6.559 1 96 13 GLU B CA 1
ATOM 3106 C C . GLU B 1 13 ? -3.289 11.195 5.176 1 96 13 GLU B C 1
ATOM 3108 O O . GLU B 1 13 ? -3.549 10.516 4.18 1 96 13 GLU B O 1
ATOM 3113 N N . SER B 1 14 ? -2.623 12.328 5.109 1 97.31 14 SER B N 1
ATOM 3114 C CA . SER B 1 14 ? -1.944 12.852 3.926 1 97.31 14 SER B CA 1
ATOM 3115 C C . SER B 1 14 ? -0.568 13.406 4.277 1 97.31 14 SER B C 1
ATOM 3117 O O . SER B 1 14 ? -0.306 13.742 5.434 1 97.31 14 SER B O 1
ATOM 3119 N N . VAL B 1 15 ? 0.307 13.453 3.328 1 97.62 15 VAL B N 1
ATOM 3120 C CA . VAL B 1 15 ? 1.632 14.031 3.523 1 97.62 15 VAL B CA 1
ATOM 3121 C C . VAL B 1 15 ? 1.884 15.109 2.471 1 97.62 15 VAL B C 1
ATOM 3123 O O . VAL B 1 15 ? 1.259 15.102 1.408 1 97.62 15 VAL B O 1
ATOM 3126 N N . THR B 1 16 ? 2.727 16.031 2.828 1 98.44 16 THR B N 1
ATOM 3127 C CA . THR B 1 16 ? 3.027 17.125 1.909 1 98.44 16 THR B CA 1
ATOM 3128 C C . THR B 1 16 ? 4.012 16.672 0.835 1 98.44 16 THR B C 1
ATOM 3130 O O . THR B 1 16 ? 4.535 15.555 0.896 1 98.44 16 THR B O 1
ATOM 3133 N N . GLU B 1 17 ? 4.262 17.562 -0.096 1 98.38 17 GLU B N 1
ATOM 3134 C CA . GLU B 1 17 ? 5.191 17.297 -1.191 1 98.38 17 GLU B CA 1
ATOM 3135 C C . GLU B 1 17 ? 6.617 17.141 -0.675 1 98.38 17 GLU B C 1
ATOM 3137 O O . GLU B 1 17 ? 7.465 16.547 -1.354 1 98.38 17 GLU B O 1
ATOM 3142 N N . GLY B 1 18 ? 6.891 17.609 0.52 1 98.19 18 GLY B N 1
ATOM 3143 C CA . GLY B 1 18 ? 8.242 17.547 1.062 1 98.19 18 GLY B CA 1
ATOM 3144 C C . GLY B 1 18 ? 8.531 16.234 1.777 1 98.19 18 GLY B C 1
ATOM 3145 O O . GLY B 1 18 ? 9.68 15.945 2.107 1 98.19 18 GLY B O 1
ATOM 3146 N N . HIS B 1 19 ? 7.418 15.469 2.084 1 97.62 19 HIS B N 1
ATOM 3147 C CA . HIS B 1 19 ? 7.648 14.164 2.684 1 97.62 19 HIS B CA 1
ATOM 3148 C C . HIS B 1 19 ? 8.555 13.305 1.803 1 97.62 19 HIS B C 1
ATOM 3150 O O . HIS B 1 19 ? 8.375 13.266 0.582 1 97.62 19 HIS B O 1
ATOM 3156 N N . PRO B 1 20 ? 9.5 12.594 2.359 1 97.38 20 PRO B N 1
ATOM 3157 C CA . PRO B 1 20 ? 10.516 11.906 1.559 1 97.38 20 PRO B CA 1
ATOM 3158 C C . PRO B 1 20 ? 9.906 10.93 0.551 1 97.38 20 PRO B C 1
ATOM 3160 O O . PRO B 1 20 ? 10.383 10.828 -0.581 1 97.38 20 PRO B O 1
ATOM 3163 N N . ASP B 1 21 ? 8.906 10.188 0.953 1 97.69 21 ASP B N 1
ATOM 3164 C CA . ASP B 1 21 ? 8.258 9.281 0.011 1 97.69 21 ASP B CA 1
ATOM 3165 C C . ASP B 1 21 ? 7.672 10.039 -1.177 1 97.69 21 ASP B C 1
ATOM 3167 O O . ASP B 1 21 ? 7.676 9.547 -2.303 1 97.69 21 ASP B O 1
ATOM 3171 N N . LYS B 1 22 ? 7.137 11.203 -0.919 1 98.38 22 LYS B N 1
ATOM 3172 C CA . LYS B 1 22 ? 6.566 12 -2.006 1 98.38 22 LYS B CA 1
ATOM 3173 C C . LYS B 1 22 ? 7.66 12.68 -2.822 1 98.38 22 LYS B C 1
ATOM 3175 O O . LYS B 1 22 ? 7.5 12.898 -4.023 1 98.38 22 LYS B O 1
ATOM 3180 N N . VAL B 1 23 ? 8.789 13.031 -2.148 1 98.62 23 VAL B N 1
ATOM 3181 C CA . VAL B 1 23 ? 9.945 13.484 -2.92 1 98.62 23 VAL B CA 1
ATOM 3182 C C . VAL B 1 23 ? 10.32 12.422 -3.953 1 98.62 23 VAL B C 1
ATOM 3184 O O . VAL B 1 23 ? 10.523 12.734 -5.129 1 98.62 23 VAL B O 1
ATOM 3187 N N . ALA B 1 24 ? 10.336 11.188 -3.523 1 98.62 24 ALA B N 1
ATOM 3188 C CA . ALA B 1 24 ? 10.656 10.078 -4.418 1 98.62 24 ALA B CA 1
ATOM 3189 C C . ALA B 1 24 ? 9.609 9.945 -5.523 1 98.62 24 ALA B C 1
ATOM 3191 O O . ALA B 1 24 ? 9.961 9.789 -6.695 1 98.62 24 ALA B O 1
ATOM 3192 N N . ASP B 1 25 ? 8.328 10.047 -5.184 1 98.62 25 ASP B N 1
ATOM 3193 C CA . ASP B 1 25 ? 7.25 9.961 -6.164 1 98.62 25 ASP B CA 1
ATOM 3194 C C . ASP B 1 25 ? 7.387 11.055 -7.223 1 98.62 25 ASP B C 1
ATOM 3196 O O . ASP B 1 25 ? 7.242 10.797 -8.414 1 98.62 25 ASP B O 1
ATOM 3200 N N . GLN B 1 26 ? 7.629 12.258 -6.75 1 98.81 26 GLN B N 1
ATOM 3201 C CA . GLN B 1 26 ? 7.707 13.406 -7.645 1 98.81 26 GLN B CA 1
ATOM 3202 C C . GLN B 1 26 ? 8.891 13.273 -8.602 1 98.81 26 GLN B C 1
ATOM 3204 O O . GLN B 1 26 ? 8.781 13.633 -9.781 1 98.81 26 GLN B O 1
ATOM 3209 N N . ILE B 1 27 ? 9.992 12.797 -8.102 1 98.75 27 ILE B N 1
ATOM 3210 C CA . ILE B 1 27 ? 11.156 12.602 -8.961 1 98.75 27 ILE B CA 1
ATOM 3211 C C . ILE B 1 27 ? 10.836 11.562 -10.031 1 98.75 27 ILE B C 1
ATOM 3213 O O . ILE B 1 27 ? 11.078 11.789 -11.219 1 98.75 27 ILE B O 1
ATOM 3217 N N . SER B 1 28 ? 10.273 10.445 -9.656 1 98.69 28 SER B N 1
ATOM 3218 C CA . SER B 1 28 ? 9.938 9.375 -10.586 1 98.69 28 SER B CA 1
ATOM 3219 C C . SER B 1 28 ? 8.977 9.859 -11.672 1 98.69 28 SER B C 1
ATOM 3221 O O . SER B 1 28 ? 9.18 9.586 -12.852 1 98.69 28 SER B O 1
ATOM 3223 N N . ASP B 1 29 ? 7.988 10.57 -11.25 1 98.81 29 ASP B N 1
ATOM 3224 C CA . ASP B 1 29 ? 6.992 11.031 -12.219 1 98.81 29 ASP B CA 1
ATOM 3225 C C . ASP B 1 29 ? 7.535 12.18 -13.062 1 98.81 29 ASP B C 1
ATOM 3227 O O . ASP B 1 29 ? 7.113 12.367 -14.211 1 98.81 29 ASP B O 1
ATOM 3231 N N . ALA B 1 30 ? 8.445 12.977 -12.492 1 98.81 30 ALA B N 1
ATOM 3232 C CA . ALA B 1 30 ? 9.102 14 -13.305 1 98.81 30 ALA B CA 1
ATOM 3233 C C . ALA B 1 30 ? 9.898 13.367 -14.445 1 98.81 30 ALA B C 1
ATOM 3235 O O . ALA B 1 30 ? 9.875 13.859 -15.57 1 98.81 30 ALA B O 1
ATOM 3236 N N . VAL B 1 31 ? 10.594 12.297 -14.117 1 98.56 31 VAL B N 1
ATOM 3237 C CA . VAL B 1 31 ? 11.328 11.57 -15.148 1 98.56 31 VAL B CA 1
ATOM 3238 C C . VAL B 1 31 ? 10.359 11.047 -16.203 1 98.56 31 VAL B C 1
ATOM 3240 O O . VAL B 1 31 ? 10.609 11.195 -17.406 1 98.56 31 VAL B O 1
ATOM 3243 N N . LEU B 1 32 ? 9.297 10.484 -15.789 1 98.62 32 LEU B N 1
ATOM 3244 C CA . LEU B 1 32 ? 8.273 9.969 -16.688 1 98.62 32 LEU B CA 1
ATOM 3245 C C . LEU B 1 32 ? 7.766 11.07 -17.609 1 98.62 32 LEU B C 1
ATOM 3247 O O . LEU B 1 32 ? 7.676 10.883 -18.828 1 98.62 32 LEU B O 1
ATOM 3251 N N . ASP B 1 33 ? 7.445 12.203 -17.047 1 98.75 33 ASP B N 1
ATOM 3252 C CA . ASP B 1 33 ? 6.883 13.305 -17.828 1 98.75 33 ASP B CA 1
ATOM 3253 C C . ASP B 1 33 ? 7.879 13.805 -18.875 1 98.75 33 ASP B C 1
ATOM 3255 O O . ASP B 1 33 ? 7.5 14.07 -20.016 1 98.75 33 ASP B O 1
ATOM 3259 N N . VAL B 1 34 ? 9.141 13.922 -18.516 1 98.62 34 VAL B N 1
ATOM 3260 C CA . VAL B 1 34 ? 10.18 14.367 -19.438 1 98.62 34 VAL B CA 1
ATOM 3261 C C . VAL B 1 34 ? 10.25 13.414 -20.625 1 98.62 34 VAL B C 1
ATOM 3263 O O . VAL B 1 34 ? 10.359 13.859 -21.781 1 98.62 34 VAL B O 1
ATOM 3266 N N . LEU B 1 35 ? 10.125 12.133 -20.344 1 98.31 35 LEU B N 1
ATOM 3267 C CA . LEU B 1 35 ? 10.25 11.125 -21.391 1 98.31 35 LEU B CA 1
ATOM 3268 C C . LEU B 1 35 ? 8.992 11.078 -22.266 1 98.31 35 LEU B C 1
ATOM 3270 O O . LEU B 1 35 ? 9.086 10.992 -23.484 1 98.31 35 LEU B O 1
ATOM 3274 N N . LEU B 1 36 ? 7.867 11.188 -21.656 1 98.38 36 LEU B N 1
ATOM 3275 C CA . LEU B 1 36 ? 6.617 11.141 -22.391 1 98.38 36 LEU B CA 1
ATOM 3276 C C . LEU B 1 36 ? 6.469 12.383 -23.281 1 98.38 36 LEU B C 1
ATOM 3278 O O . LEU B 1 36 ? 5.859 12.312 -24.344 1 98.38 36 LEU B O 1
ATOM 3282 N N . GLU B 1 37 ? 6.984 13.484 -22.781 1 98.38 37 GLU B N 1
ATOM 3283 C CA . GLU B 1 37 ? 6.934 14.703 -23.578 1 98.38 37 GLU B CA 1
ATOM 3284 C C . GLU B 1 37 ? 7.656 14.516 -24.906 1 98.38 37 GLU B C 1
ATOM 3286 O O . GLU B 1 37 ? 7.238 15.07 -25.938 1 98.38 37 GLU B O 1
ATOM 3291 N N . GLN B 1 38 ? 8.68 13.758 -24.938 1 98.06 38 GLN B N 1
ATOM 3292 C CA . GLN B 1 38 ? 9.523 13.555 -26.109 1 98.06 38 GLN B CA 1
ATOM 3293 C C . GLN B 1 38 ? 9.07 12.336 -26.906 1 98.06 38 GLN B C 1
ATOM 3295 O O . GLN B 1 38 ? 9.195 12.305 -28.125 1 98.06 38 GLN B O 1
ATOM 3300 N N . ASP B 1 39 ? 8.609 11.305 -26.188 1 97.62 39 ASP B N 1
ATOM 3301 C CA . ASP B 1 39 ? 8.219 10.023 -26.766 1 97.62 39 ASP B CA 1
ATOM 3302 C C . ASP B 1 39 ? 6.984 9.461 -26.062 1 97.62 39 ASP B C 1
ATOM 3304 O O . ASP B 1 39 ? 7.105 8.734 -25.078 1 97.62 39 ASP B O 1
ATOM 3308 N N . PRO B 1 40 ? 5.848 9.656 -26.594 1 96.94 40 PRO B N 1
ATOM 3309 C CA . PRO B 1 40 ? 4.613 9.203 -25.953 1 96.94 40 PRO B CA 1
ATOM 3310 C C . PRO B 1 40 ? 4.547 7.688 -25.797 1 96.94 40 PRO B C 1
ATOM 3312 O O . PRO B 1 40 ? 3.721 7.172 -25.047 1 96.94 40 PRO B O 1
ATOM 3315 N N . ASP B 1 41 ? 5.41 6.949 -26.438 1 93.75 41 ASP B N 1
ATOM 3316 C CA . ASP B 1 41 ? 5.395 5.492 -26.375 1 93.75 41 ASP B CA 1
ATOM 3317 C C . ASP B 1 41 ? 6.434 4.973 -25.375 1 93.75 41 ASP B C 1
ATOM 3319 O O . ASP B 1 41 ? 6.691 3.768 -25.312 1 93.75 41 ASP B O 1
ATOM 3323 N N . SER B 1 42 ? 7.016 5.926 -24.656 1 95.69 42 SER B N 1
ATOM 3324 C CA . SER B 1 42 ? 7.988 5.52 -23.641 1 95.69 42 SER B CA 1
ATOM 3325 C C . SER B 1 42 ? 7.395 4.492 -22.688 1 95.69 42 SER B C 1
ATOM 3327 O O . SER B 1 42 ? 6.246 4.625 -22.266 1 95.69 42 SER B O 1
ATOM 3329 N N . ARG B 1 43 ? 8.117 3.414 -22.438 1 94.62 43 ARG B N 1
ATOM 3330 C CA . ARG B 1 43 ? 7.836 2.467 -21.375 1 94.62 43 ARG B CA 1
ATOM 3331 C C . ARG B 1 43 ? 8.711 2.738 -20.156 1 94.62 43 ARG B C 1
ATOM 3333 O O . ARG B 1 43 ? 9.938 2.633 -20.234 1 94.62 43 ARG B O 1
ATOM 3340 N N . VAL B 1 44 ? 8.039 3.096 -19.125 1 96.06 44 VAL B N 1
ATOM 3341 C CA . VAL B 1 44 ? 8.805 3.609 -18 1 96.06 44 VAL B CA 1
ATOM 3342 C C . VAL B 1 44 ? 8.328 2.945 -16.703 1 96.06 44 VAL B C 1
ATOM 3344 O O . VAL B 1 44 ? 7.125 2.879 -16.438 1 96.06 44 VAL B O 1
ATOM 3347 N N . ALA B 1 45 ? 9.18 2.359 -15.945 1 96 45 ALA B N 1
ATOM 3348 C CA . ALA B 1 45 ? 9.102 2.062 -14.516 1 96 45 ALA B CA 1
ATOM 3349 C C . ALA B 1 45 ? 10.289 2.662 -13.766 1 96 45 ALA B C 1
ATOM 3351 O O . ALA B 1 45 ? 11.344 2.025 -13.648 1 96 45 ALA B O 1
ATOM 3352 N N . CYS B 1 46 ? 10.094 3.854 -13.328 1 97.5 46 CYS B N 1
ATOM 3353 C CA . CYS B 1 46 ? 11.156 4.609 -12.672 1 97.5 46 CYS B CA 1
ATOM 3354 C C . CYS B 1 46 ? 10.953 4.625 -11.164 1 97.5 46 CYS B C 1
ATOM 3356 O O . CYS B 1 46 ? 9.906 5.051 -10.672 1 97.5 46 CYS B O 1
ATOM 3358 N N . GLU B 1 47 ? 11.914 4.137 -10.477 1 97.88 47 GLU B N 1
ATOM 3359 C CA . GLU B 1 47 ? 11.898 4.094 -9.016 1 97.88 47 GLU B CA 1
ATOM 3360 C C . GLU B 1 47 ? 12.961 5.023 -8.43 1 97.88 47 GLU B C 1
ATOM 3362 O O . GLU B 1 47 ? 14.047 5.172 -8.984 1 97.88 47 GLU B O 1
ATOM 3367 N N . THR B 1 48 ? 12.594 5.637 -7.316 1 98.56 48 THR B N 1
ATOM 3368 C CA . THR B 1 48 ? 13.5 6.562 -6.652 1 98.56 48 THR B CA 1
ATOM 3369 C C . THR B 1 48 ? 13.602 6.246 -5.16 1 98.56 48 THR B C 1
ATOM 3371 O O . THR B 1 48 ? 12.594 5.938 -4.52 1 98.56 48 THR B O 1
ATOM 3374 N N . MET B 1 49 ? 14.781 6.188 -4.668 1 98.44 49 MET B N 1
ATOM 3375 C CA . MET B 1 49 ? 15.086 6.207 -3.24 1 98.44 49 MET B CA 1
ATOM 3376 C C . MET B 1 49 ? 15.789 7.5 -2.85 1 98.44 49 MET B C 1
ATOM 3378 O O . MET B 1 49 ? 16.719 7.93 -3.527 1 98.44 49 MET B O 1
ATOM 3382 N N . VAL B 1 50 ? 15.266 8.195 -1.84 1 98.12 50 VAL B N 1
ATOM 3383 C CA . VAL B 1 50 ? 15.953 9.375 -1.323 1 98.12 50 VAL B CA 1
ATOM 3384 C C . VAL B 1 50 ? 16.344 9.148 0.136 1 98.12 50 VAL B C 1
ATOM 3386 O O . VAL B 1 50 ? 15.594 8.523 0.896 1 98.12 50 VAL B O 1
ATOM 3389 N N . THR B 1 51 ? 17.484 9.516 0.477 1 96.38 51 THR B N 1
ATOM 3390 C CA . THR B 1 51 ? 18.031 9.445 1.829 1 96.38 51 THR B CA 1
ATOM 3391 C C . THR B 1 51 ? 18.953 10.633 2.096 1 96.38 51 THR B C 1
ATOM 3393 O O . THR B 1 51 ? 18.969 11.602 1.334 1 96.38 51 THR B O 1
ATOM 3396 N N . THR B 1 52 ? 19.609 10.648 3.262 1 93.06 52 THR B N 1
ATOM 3397 C CA . THR B 1 52 ? 20.453 11.781 3.637 1 93.06 52 THR B CA 1
ATOM 3398 C C . THR B 1 52 ? 21.438 12.109 2.518 1 93.06 52 THR B C 1
ATOM 3400 O O . THR B 1 52 ? 22.344 11.32 2.223 1 93.06 52 THR B O 1
ATOM 3403 N N . GLY B 1 53 ? 21.188 13.266 1.854 1 93.12 53 GLY B N 1
ATOM 3404 C CA . GLY B 1 53 ? 22.141 13.836 0.913 1 93.12 53 GLY B CA 1
ATOM 3405 C C . GLY B 1 53 ? 22.141 13.148 -0.436 1 93.12 53 GLY B C 1
ATOM 3406 O O . GLY B 1 53 ? 23.016 13.375 -1.261 1 93.12 53 GLY B O 1
ATOM 3407 N N . MET B 1 54 ? 21.078 12.289 -0.694 1 95.5 54 MET B N 1
ATOM 3408 C CA . MET B 1 54 ? 21.234 11.484 -1.902 1 95.5 54 MET B CA 1
ATOM 3409 C C . MET B 1 54 ? 19.875 11.086 -2.473 1 95.5 54 MET B C 1
ATOM 3411 O O . MET B 1 54 ? 18.938 10.812 -1.721 1 95.5 54 MET B O 1
ATOM 3415 N N . ALA B 1 55 ? 19.797 11.102 -3.783 1 97.56 55 ALA B N 1
ATOM 3416 C CA . ALA B 1 55 ? 18.703 10.508 -4.555 1 97.56 55 ALA B CA 1
ATOM 3417 C C . ALA B 1 55 ? 19.219 9.414 -5.484 1 97.56 55 ALA B C 1
ATOM 3419 O O . ALA B 1 55 ? 20.188 9.617 -6.215 1 97.56 55 ALA B O 1
ATOM 3420 N N . ILE B 1 56 ? 18.625 8.25 -5.418 1 97.81 56 ILE B N 1
ATOM 3421 C CA . ILE B 1 56 ? 18.984 7.125 -6.27 1 97.81 56 ILE B CA 1
ATOM 3422 C C . ILE B 1 56 ? 17.828 6.789 -7.203 1 97.81 56 ILE B C 1
ATOM 3424 O O . ILE B 1 56 ? 16.719 6.516 -6.75 1 97.81 56 ILE B O 1
ATOM 3428 N N . ILE B 1 57 ? 18.094 6.848 -8.492 1 97.56 57 ILE B N 1
ATOM 3429 C CA . ILE B 1 57 ? 17.109 6.508 -9.508 1 97.56 57 ILE B CA 1
ATOM 3430 C C . ILE B 1 57 ? 17.422 5.129 -10.086 1 97.56 57 ILE B C 1
ATOM 3432 O O . ILE B 1 57 ? 18.562 4.855 -10.477 1 97.56 57 ILE B O 1
ATOM 3436 N N . ALA B 1 58 ? 16.453 4.242 -10.07 1 97.19 58 ALA B N 1
ATOM 3437 C CA . ALA B 1 58 ? 16.594 2.91 -10.656 1 97.19 58 ALA B CA 1
ATOM 3438 C C . ALA B 1 58 ? 15.336 2.502 -11.414 1 97.19 58 ALA B C 1
ATOM 3440 O O . ALA B 1 58 ? 14.328 3.213 -11.383 1 97.19 58 ALA B O 1
ATOM 3441 N N . GLY B 1 59 ? 15.367 1.419 -12.141 1 95.25 59 GLY B N 1
ATOM 3442 C CA . GLY B 1 59 ? 14.203 0.883 -12.828 1 95.25 59 GLY B CA 1
ATOM 3443 C C . GLY B 1 59 ? 14.453 0.605 -14.297 1 95.25 59 GLY B C 1
ATOM 3444 O O . GLY B 1 59 ? 15.594 0.421 -14.711 1 95.25 59 GLY B O 1
ATOM 3445 N N . GLU B 1 60 ? 13.391 0.44 -15.016 1 93.69 60 GLU B N 1
ATOM 3446 C CA . GLU B 1 60 ? 13.438 0.044 -16.422 1 93.69 60 GLU B CA 1
ATOM 3447 C C . GLU B 1 60 ? 12.828 1.117 -17.312 1 93.69 60 GLU B C 1
ATOM 3449 O O . GLU B 1 60 ? 11.672 1.511 -17.125 1 93.69 60 GLU B O 1
ATOM 3454 N N . ILE B 1 61 ? 13.562 1.561 -18.281 1 94.81 61 ILE B N 1
ATOM 3455 C CA . ILE B 1 61 ? 13.102 2.609 -19.172 1 94.81 61 ILE B CA 1
ATOM 3456 C C . ILE B 1 61 ? 13.469 2.252 -20.609 1 94.81 61 ILE B C 1
ATOM 3458 O O . ILE B 1 61 ? 14.633 1.968 -20.906 1 94.81 61 ILE B O 1
ATOM 3462 N N . THR B 1 62 ? 12.562 2.117 -21.453 1 94.38 62 THR B N 1
ATOM 3463 C CA . THR B 1 62 ? 12.711 2.023 -22.906 1 94.38 62 THR B CA 1
ATOM 3464 C C . THR B 1 62 ? 12.07 3.221 -23.594 1 94.38 62 THR B C 1
ATOM 3466 O O . THR B 1 62 ? 10.859 3.441 -23.469 1 94.38 62 THR B O 1
ATOM 3469 N N . THR B 1 63 ? 12.891 4.082 -24.25 1 95.31 63 THR B N 1
ATOM 3470 C CA . THR B 1 63 ? 12.383 5.328 -24.812 1 95.31 63 THR B CA 1
ATOM 3471 C C . THR B 1 63 ? 13.289 5.812 -25.938 1 95.31 63 THR B C 1
ATOM 3473 O O . THR B 1 63 ? 14.43 5.355 -26.078 1 95.31 63 THR B O 1
ATOM 3476 N N . ARG B 1 64 ? 12.734 6.578 -26.844 1 94.38 64 ARG B N 1
ATOM 3477 C CA . ARG B 1 64 ? 13.516 7.312 -27.828 1 94.38 64 ARG B CA 1
ATOM 3478 C C . ARG B 1 64 ? 13.922 8.68 -27.297 1 94.38 64 ARG B C 1
ATOM 3480 O O . ARG B 1 64 ? 14.773 9.359 -27.875 1 94.38 64 ARG B O 1
ATOM 3487 N N . GLY B 1 65 ? 13.375 9.016 -26.094 1 94.56 65 GLY B N 1
ATOM 3488 C CA . GLY B 1 65 ? 13.688 10.289 -25.484 1 94.56 65 GLY B CA 1
ATOM 3489 C C . GLY B 1 65 ? 14.914 10.234 -24.578 1 94.56 65 GLY B C 1
ATOM 3490 O O . GLY B 1 65 ? 15.602 9.219 -24.531 1 94.56 65 GLY B O 1
ATOM 3491 N N . TYR B 1 66 ? 15.195 11.43 -24.109 1 94.12 66 TYR B N 1
ATOM 3492 C CA . TYR B 1 66 ? 16.328 11.578 -23.219 1 94.12 66 TYR B CA 1
ATOM 3493 C C . TYR B 1 66 ? 15.953 12.391 -21.984 1 94.12 66 TYR B C 1
ATOM 3495 O O . TYR B 1 66 ? 15.234 13.383 -22.094 1 94.12 66 TYR B O 1
ATOM 3503 N N . ALA B 1 67 ? 16.328 11.828 -20.844 1 94.25 67 ALA B N 1
ATOM 3504 C CA . ALA B 1 67 ? 16.156 12.57 -19.594 1 94.25 67 ALA B CA 1
ATOM 3505 C C . ALA B 1 67 ? 17.5 12.812 -18.906 1 94.25 67 ALA B C 1
ATOM 3507 O O . ALA B 1 67 ? 18.219 11.867 -18.578 1 94.25 67 ALA B O 1
ATOM 3508 N N . ASP B 1 68 ? 17.844 14.148 -18.75 1 95.69 68 ASP B N 1
ATOM 3509 C CA . ASP B 1 68 ? 18.953 14.492 -17.859 1 95.69 68 ASP B CA 1
ATOM 3510 C C . ASP B 1 68 ? 18.578 14.25 -16.406 1 95.69 68 ASP B C 1
ATOM 3512 O O . ASP B 1 68 ? 18.156 15.172 -15.711 1 95.69 68 ASP B O 1
ATOM 3516 N N . LEU B 1 69 ? 18.844 13.016 -15.953 1 96.38 69 LEU B N 1
ATOM 3517 C CA . LEU B 1 69 ? 18.328 12.562 -14.664 1 96.38 69 LEU B CA 1
ATOM 3518 C C . LEU B 1 69 ? 18.812 13.477 -13.539 1 96.38 69 LEU B C 1
ATOM 3520 O O . LEU B 1 69 ? 18.016 13.922 -12.711 1 96.38 69 LEU B O 1
ATOM 3524 N N . PRO B 1 70 ? 20.141 13.82 -13.445 1 96.06 70 PRO B N 1
ATOM 3525 C CA . PRO B 1 70 ? 20.562 14.727 -12.375 1 96.06 70 PRO B CA 1
ATOM 3526 C C . PRO B 1 70 ? 19.812 16.047 -12.391 1 96.06 70 PRO B C 1
ATOM 3528 O O . PRO B 1 70 ? 19.391 16.547 -11.336 1 96.06 70 PRO B O 1
ATOM 3531 N N . GLN B 1 71 ? 19.609 16.547 -13.539 1 96.94 71 GLN B N 1
ATOM 3532 C CA . GLN B 1 71 ? 18.922 17.828 -13.641 1 96.94 71 GLN B CA 1
ATOM 3533 C C . GLN B 1 71 ? 17.453 17.703 -13.25 1 96.94 71 GLN B C 1
ATOM 3535 O O . GLN B 1 71 ? 16.906 18.562 -12.562 1 96.94 71 GLN B O 1
ATOM 3540 N N . VAL B 1 72 ? 16.766 16.641 -13.734 1 97.94 72 VAL B N 1
ATOM 3541 C CA . VAL B 1 72 ? 15.375 16.406 -13.391 1 97.94 72 VAL B CA 1
ATOM 3542 C C . VAL B 1 72 ? 15.227 16.297 -11.875 1 97.94 72 VAL B C 1
ATOM 3544 O O . VAL B 1 72 ? 14.305 16.875 -11.297 1 97.94 72 VAL B O 1
ATOM 3547 N N . VAL B 1 73 ? 16.156 15.555 -11.258 1 98.12 73 VAL B N 1
ATOM 3548 C CA . VAL B 1 73 ? 16.125 15.359 -9.812 1 98.12 73 VAL B CA 1
ATOM 3549 C C . VAL B 1 73 ? 16.297 16.703 -9.102 1 98.12 73 VAL B C 1
ATOM 3551 O O . VAL B 1 73 ? 15.5 17.062 -8.234 1 98.12 73 VAL B O 1
ATOM 3554 N N . ARG B 1 74 ? 17.25 17.469 -9.484 1 97.56 74 ARG B N 1
ATOM 3555 C CA . ARG B 1 74 ? 17.562 18.734 -8.828 1 97.56 74 ARG B CA 1
ATOM 3556 C C . ARG B 1 74 ? 16.438 19.734 -9.008 1 97.56 74 ARG B C 1
ATOM 3558 O O . ARG B 1 74 ? 16.047 20.438 -8.062 1 97.56 74 ARG B O 1
ATOM 3565 N N . ASP B 1 75 ? 15.867 19.797 -10.203 1 98.19 75 ASP B N 1
ATOM 3566 C CA . ASP B 1 75 ? 14.758 20.703 -10.461 1 98.19 75 ASP B CA 1
ATOM 3567 C C . ASP B 1 75 ? 13.547 20.344 -9.602 1 98.19 75 ASP B C 1
ATOM 3569 O O . ASP B 1 75 ? 12.859 21.234 -9.078 1 98.19 75 ASP B O 1
ATOM 3573 N N . THR B 1 76 ? 13.297 19.062 -9.477 1 98.56 76 THR B N 1
ATOM 3574 C CA . THR B 1 76 ? 12.164 18.594 -8.688 1 98.56 76 THR B CA 1
ATOM 3575 C C . THR B 1 76 ? 12.352 18.953 -7.215 1 98.56 76 THR B C 1
ATOM 3577 O O . THR B 1 76 ? 11.43 19.469 -6.578 1 98.56 76 THR B O 1
ATOM 3580 N N . ILE B 1 77 ? 13.547 18.703 -6.676 1 98.25 77 ILE B N 1
ATOM 3581 C CA . ILE B 1 77 ? 13.844 18.984 -5.277 1 98.25 77 ILE B CA 1
ATOM 3582 C C . ILE B 1 77 ? 13.758 20.484 -5.027 1 98.25 77 ILE B C 1
ATOM 3584 O O . ILE B 1 77 ? 13.234 20.922 -4 1 98.25 77 ILE B O 1
ATOM 3588 N N . LYS B 1 78 ? 14.227 21.281 -5.98 1 98.12 78 LYS B N 1
ATOM 3589 C CA . LYS B 1 78 ? 14.148 22.734 -5.906 1 98.12 78 LYS B CA 1
ATOM 3590 C C . LYS B 1 78 ? 12.703 23.203 -5.859 1 98.12 78 LYS B C 1
ATOM 3592 O O . LYS B 1 78 ? 12.344 24.047 -5.031 1 98.12 78 LYS B O 1
ATOM 3597 N N . GLU B 1 79 ? 11.898 22.641 -6.727 1 98.12 79 GLU B N 1
ATOM 3598 C CA . GLU B 1 79 ? 10.484 23.016 -6.785 1 98.12 79 GLU B CA 1
ATOM 3599 C C . GLU B 1 79 ? 9.773 22.672 -5.48 1 98.12 79 GLU B C 1
ATOM 3601 O O . GLU B 1 79 ? 8.898 23.406 -5.027 1 98.12 79 GLU B O 1
ATOM 3606 N N . ILE B 1 80 ? 10.117 21.547 -4.875 1 98.06 80 ILE B N 1
ATOM 3607 C CA . ILE B 1 80 ? 9.523 21.109 -3.613 1 98.06 80 ILE B CA 1
ATOM 3608 C C . ILE B 1 80 ? 9.875 22.109 -2.512 1 98.06 80 ILE B C 1
ATOM 3610 O O . ILE B 1 80 ? 9.039 22.422 -1.656 1 98.06 80 ILE B O 1
ATOM 3614 N N . GLY B 1 81 ? 11.078 22.641 -2.512 1 97.5 81 GLY B N 1
ATOM 3615 C CA . GLY B 1 81 ? 11.43 23.703 -1.571 1 97.5 81 GLY B CA 1
ATOM 3616 C C . GLY B 1 81 ? 12.625 23.359 -0.702 1 97.5 81 GLY B C 1
ATOM 3617 O O . GLY B 1 81 ? 12.93 24.062 0.254 1 97.5 81 GLY B O 1
ATOM 3618 N N . TYR B 1 82 ? 13.281 22.25 -0.992 1 97 82 TYR B N 1
ATOM 3619 C CA . TYR B 1 82 ? 14.539 21.953 -0.302 1 97 82 TYR B CA 1
ATOM 3620 C C . TYR B 1 82 ? 15.695 22.719 -0.932 1 97 82 TYR B C 1
ATOM 3622 O O . TYR B 1 82 ? 16.453 22.156 -1.719 1 97 82 TYR B O 1
ATOM 3630 N N . ASN B 1 83 ? 15.852 23.953 -0.46 1 94.19 83 ASN B N 1
ATOM 3631 C CA . ASN B 1 83 ? 16.75 24.906 -1.118 1 94.19 83 ASN B CA 1
ATOM 3632 C C . ASN B 1 83 ? 17.938 25.266 -0.227 1 94.19 83 ASN B C 1
ATOM 3634 O O . ASN B 1 83 ? 18.688 26.203 -0.531 1 94.19 83 ASN B O 1
ATOM 3638 N N . ASN B 1 84 ? 17.969 24.641 0.845 1 90.5 84 ASN B N 1
ATOM 3639 C CA . ASN B 1 84 ? 19.062 24.891 1.782 1 90.5 84 ASN B CA 1
ATOM 3640 C C . ASN B 1 84 ? 19.359 23.656 2.633 1 90.5 84 ASN B C 1
ATOM 3642 O O . ASN B 1 84 ? 18.438 22.953 3.066 1 90.5 84 ASN B O 1
ATOM 3646 N N . SER B 1 85 ? 20.609 23.453 2.973 1 86.44 85 SER B N 1
ATOM 3647 C CA . SER B 1 85 ? 21.031 22.25 3.691 1 86.44 85 SER B CA 1
ATOM 3648 C C . SER B 1 85 ? 20.484 22.25 5.117 1 86.44 85 SER B C 1
ATOM 3650 O O . SER B 1 85 ? 20.312 21.188 5.711 1 86.44 85 SER B O 1
ATOM 3652 N N . SER B 1 86 ? 20.234 23.375 5.582 1 86.44 86 SER B N 1
ATOM 3653 C CA . SER B 1 86 ? 19.703 23.453 6.938 1 86.44 86 SER B CA 1
ATOM 3654 C C . SER B 1 86 ? 18.328 22.781 7.035 1 86.44 86 SER B C 1
ATOM 3656 O O . SER B 1 86 ? 17.859 22.469 8.133 1 86.44 86 SER B O 1
ATOM 3658 N N . MET B 1 87 ? 17.781 22.469 5.91 1 87.44 87 MET B N 1
ATOM 3659 C CA . MET B 1 87 ? 16.469 21.828 5.902 1 87.44 87 MET B CA 1
ATOM 3660 C C . MET B 1 87 ? 16.594 20.297 5.863 1 87.44 87 MET B C 1
ATOM 3662 O O . MET B 1 87 ? 15.602 19.578 5.906 1 87.44 87 MET B O 1
ATOM 3666 N N . GLY B 1 88 ? 17.797 19.828 5.746 1 86.38 88 GLY B N 1
ATOM 3667 C CA . GLY B 1 88 ? 18.016 18.391 5.746 1 86.38 88 GLY B CA 1
ATOM 3668 C C . GLY B 1 88 ? 18.203 17.812 4.355 1 86.38 88 GLY B C 1
ATOM 3669 O O . GLY B 1 88 ? 18.516 16.625 4.207 1 86.38 88 GLY B O 1
ATOM 3670 N N . PHE B 1 89 ? 18.047 18.641 3.346 1 87.75 89 PHE B N 1
ATOM 3671 C CA . PHE B 1 89 ? 18.188 18.234 1.95 1 87.75 89 PHE B CA 1
ATOM 3672 C C . PHE B 1 89 ? 18.359 19.453 1.056 1 87.75 89 PHE B C 1
ATOM 3674 O O . PHE B 1 89 ? 17.875 20.547 1.38 1 87.75 89 PHE B O 1
ATOM 3681 N N . ASP B 1 90 ? 19.141 19.344 0.008 1 93.19 90 ASP B N 1
ATOM 3682 C CA . ASP B 1 90 ? 19.469 20.484 -0.834 1 93.19 90 ASP B CA 1
ATOM 3683 C C . ASP B 1 90 ? 19.625 20.062 -2.295 1 93.19 90 ASP B C 1
ATOM 3685 O O . ASP B 1 90 ? 20.484 19.234 -2.619 1 93.19 90 ASP B O 1
ATOM 3689 N N . TRP B 1 91 ? 18.875 20.766 -3.117 1 94.25 91 TRP B N 1
ATOM 3690 C CA . TRP B 1 91 ? 18.859 20.406 -4.531 1 94.25 91 TRP B CA 1
ATOM 3691 C C . TRP B 1 91 ? 20.219 20.625 -5.172 1 94.25 91 TRP B C 1
ATOM 3693 O O . TRP B 1 91 ? 20.578 19.953 -6.137 1 94.25 91 TRP B O 1
ATOM 3703 N N . GLN B 1 92 ? 20.984 21.578 -4.633 1 91.75 92 GLN B N 1
ATOM 3704 C CA . GLN B 1 92 ? 22.25 21.938 -5.258 1 91.75 92 GLN B CA 1
ATOM 3705 C C . GLN B 1 92 ? 23.344 20.922 -4.906 1 91.75 92 GLN B C 1
ATOM 3707 O O . GLN B 1 92 ? 24.234 20.672 -5.707 1 91.75 92 GLN B O 1
ATOM 3712 N N . THR B 1 93 ? 23.203 20.344 -3.738 1 90.56 93 THR B N 1
ATOM 3713 C CA . THR B 1 93 ? 24.375 19.625 -3.242 1 90.56 93 THR B CA 1
ATOM 3714 C C . THR B 1 93 ? 24.078 18.141 -3.092 1 90.56 93 THR B C 1
ATOM 3716 O O . THR B 1 93 ? 24.984 17.344 -2.85 1 90.56 93 THR B O 1
ATOM 3719 N N . CYS B 1 94 ? 22.859 17.734 -3.291 1 92.88 94 CYS B N 1
ATOM 3720 C CA . CYS B 1 94 ? 22.562 16.312 -3.143 1 92.88 94 CYS B CA 1
ATOM 3721 C C . CYS B 1 94 ? 23.25 15.492 -4.234 1 92.88 94 CYS B C 1
ATOM 3723 O O . CYS B 1 94 ? 23.406 15.969 -5.363 1 92.88 94 CYS B O 1
ATOM 3725 N N . ALA B 1 95 ? 23.688 14.258 -3.861 1 94.31 95 ALA B N 1
ATOM 3726 C CA . ALA B 1 95 ? 24.203 13.312 -4.848 1 94.31 95 ALA B CA 1
ATOM 3727 C C . ALA B 1 95 ? 23.078 12.656 -5.625 1 94.31 95 ALA B C 1
ATOM 3729 O O . ALA B 1 95 ? 22.016 12.375 -5.07 1 94.31 95 ALA B O 1
ATOM 3730 N N . VAL B 1 96 ? 23.281 12.453 -6.926 1 95.81 96 VAL B N 1
ATOM 3731 C CA . VAL B 1 96 ? 22.328 11.734 -7.766 1 95.81 96 VAL B CA 1
ATOM 3732 C C . VAL B 1 96 ? 23 10.5 -8.367 1 95.81 96 VAL B C 1
ATOM 3734 O O . VAL B 1 96 ? 24 10.617 -9.086 1 95.81 96 VAL B O 1
ATOM 3737 N N . LEU B 1 97 ? 22.469 9.344 -7.977 1 94.31 97 LEU B N 1
ATOM 3738 C CA . LEU B 1 97 ? 22.922 8.078 -8.539 1 94.31 97 LEU B CA 1
ATOM 3739 C C . LEU B 1 97 ? 21.828 7.449 -9.398 1 94.31 97 LEU B C 1
ATOM 3741 O O . LEU B 1 97 ? 20.641 7.598 -9.109 1 94.31 97 LEU B O 1
ATOM 3745 N N . SER B 1 98 ? 22.219 6.836 -10.523 1 94.06 98 SER B N 1
ATOM 3746 C CA . SER B 1 98 ? 21.219 6.211 -11.375 1 94.06 98 SER B CA 1
ATOM 3747 C C . SER B 1 98 ? 21.656 4.824 -11.828 1 94.06 98 SER B C 1
ATOM 3749 O O . SER B 1 98 ? 22.844 4.605 -12.094 1 94.06 98 SER B O 1
ATOM 3751 N N . SER B 1 99 ? 20.812 3.896 -11.734 1 90.19 99 SER B N 1
ATOM 3752 C CA . SER B 1 99 ? 20.922 2.555 -12.305 1 90.19 99 SER B CA 1
ATOM 3753 C C . SER B 1 99 ? 19.672 2.193 -13.109 1 90.19 99 SER B C 1
ATOM 3755 O O . SER B 1 99 ? 18.719 1.631 -12.57 1 90.19 99 SER B O 1
ATOM 3757 N N . ILE B 1 100 ? 19.719 2.49 -14.398 1 88.31 100 ILE B N 1
ATOM 3758 C CA . ILE B 1 100 ? 18.547 2.312 -15.266 1 88.31 100 ILE B CA 1
ATOM 3759 C C . ILE B 1 100 ? 18.844 1.232 -16.297 1 88.31 100 ILE B C 1
ATOM 3761 O O . ILE B 1 100 ? 19.906 1.225 -16.922 1 88.31 100 ILE B O 1
ATOM 3765 N N . ASP B 1 101 ? 17.922 0.375 -16.406 1 85.31 101 ASP B N 1
ATOM 3766 C CA . ASP B 1 101 ? 18 -0.672 -17.422 1 85.31 101 ASP B CA 1
ATOM 3767 C C . ASP B 1 101 ? 16.844 -0.573 -18.406 1 85.31 101 ASP B C 1
ATOM 3769 O O . ASP B 1 101 ? 15.883 0.16 -18.172 1 85.31 101 ASP B O 1
ATOM 3773 N N . LYS B 1 102 ? 17.047 -1.305 -19.531 1 83 102 LYS B N 1
ATOM 3774 C CA . LYS B 1 102 ? 15.93 -1.406 -20.469 1 83 102 LYS B CA 1
ATOM 3775 C C . LYS B 1 102 ? 14.859 -2.369 -19.953 1 83 102 LYS B C 1
ATOM 3777 O O . LYS B 1 102 ? 15.148 -3.252 -19.141 1 83 102 LYS B O 1
ATOM 3782 N N . GLN B 1 103 ? 13.664 -2.189 -20.391 1 79.81 103 GLN B N 1
ATOM 3783 C CA . GLN B 1 103 ? 12.586 -3.105 -20.047 1 79.81 103 GLN B CA 1
ATOM 3784 C C . GLN B 1 103 ? 12.906 -4.531 -20.484 1 79.81 103 GLN B C 1
ATOM 3786 O O . GLN B 1 103 ? 13.414 -4.742 -21.594 1 79.81 103 GLN B O 1
ATOM 3791 N N . SER B 1 104 ? 12.539 -5.434 -19.641 1 78.25 104 SER B N 1
ATOM 3792 C CA . SER B 1 104 ? 12.781 -6.832 -19.984 1 78.25 104 SER B CA 1
ATOM 3793 C C . SER B 1 104 ? 12.086 -7.219 -21.281 1 78.25 104 SER B C 1
ATOM 3795 O O . SER B 1 104 ? 10.898 -6.922 -21.453 1 78.25 104 SER B O 1
ATOM 3797 N N . PRO B 1 105 ? 12.828 -7.797 -22.203 1 73.38 105 PRO B N 1
ATOM 3798 C CA . PRO B 1 105 ? 12.203 -8.25 -23.438 1 73.38 105 PRO B CA 1
ATOM 3799 C C . PRO B 1 105 ? 11.086 -9.266 -23.203 1 73.38 105 PRO B C 1
ATOM 3801 O O . PRO B 1 105 ? 10.133 -9.328 -23.984 1 73.38 105 PRO B O 1
ATOM 3804 N N . ASP B 1 106 ? 11.164 -10 -22.156 1 74 106 ASP B N 1
ATOM 3805 C CA . ASP B 1 106 ? 10.172 -11.031 -21.844 1 74 106 ASP B CA 1
ATOM 3806 C C . ASP B 1 106 ? 8.844 -10.406 -21.438 1 74 106 ASP B C 1
ATOM 3808 O O . ASP B 1 106 ? 7.773 -10.945 -21.734 1 74 106 ASP B O 1
ATOM 3812 N N . ILE B 1 107 ? 8.93 -9.305 -20.812 1 71.81 107 ILE B N 1
ATOM 3813 C CA . ILE B 1 107 ? 7.727 -8.562 -20.453 1 71.81 107 ILE B CA 1
ATOM 3814 C C . ILE B 1 107 ? 7.203 -7.82 -21.688 1 71.81 107 ILE B C 1
ATOM 3816 O O . ILE B 1 107 ? 6 -7.809 -21.938 1 71.81 107 ILE B O 1
ATOM 3820 N N . ALA B 1 108 ? 8.094 -7.262 -22.438 1 73.5 108 ALA B N 1
ATOM 3821 C CA . ALA B 1 108 ? 7.75 -6.461 -23.609 1 73.5 108 ALA B CA 1
ATOM 3822 C C . ALA B 1 108 ? 6.977 -7.289 -24.625 1 73.5 108 ALA B C 1
ATOM 3824 O O . ALA B 1 108 ? 6.066 -6.781 -25.297 1 73.5 108 ALA B O 1
ATOM 3825 N N . GLN B 1 109 ? 7.312 -8.531 -24.75 1 71.25 109 GLN B N 1
ATOM 3826 C CA . GLN B 1 109 ? 6.676 -9.414 -25.719 1 71.25 109 GLN B CA 1
ATOM 3827 C C . GLN B 1 109 ? 5.191 -9.594 -25.406 1 71.25 109 GLN B C 1
ATOM 3829 O O . GLN B 1 109 ? 4.379 -9.781 -26.312 1 71.25 109 GLN B O 1
ATOM 3834 N N . GLY B 1 110 ? 4.867 -9.555 -24.172 1 71.81 110 GLY B N 1
ATOM 3835 C CA . GLY B 1 110 ? 3.479 -9.719 -23.766 1 71.81 110 GLY B CA 1
ATOM 3836 C C . GLY B 1 110 ? 2.66 -8.445 -23.938 1 71.81 110 GLY B C 1
ATOM 3837 O O . GLY B 1 110 ? 1.44 -8.508 -24.109 1 71.81 110 GLY B O 1
ATOM 3838 N N . VAL B 1 111 ? 3.383 -7.414 -23.984 1 74.25 111 VAL B N 1
ATOM 3839 C CA . VAL B 1 111 ? 2.703 -6.125 -24.062 1 74.25 111 VAL B CA 1
ATOM 3840 C C . VAL B 1 111 ? 2.545 -5.703 -25.516 1 74.25 111 VAL B C 1
ATOM 3842 O O . VAL B 1 111 ? 1.491 -5.195 -25.906 1 74.25 111 VAL B O 1
ATOM 3845 N N . ASP B 1 112 ? 3.545 -6.023 -26.328 1 72 112 ASP B N 1
ATOM 3846 C CA . ASP B 1 112 ? 3.541 -5.605 -27.734 1 72 112 ASP B CA 1
ATOM 3847 C C . ASP B 1 112 ? 2.854 -6.648 -28.609 1 72 112 ASP B C 1
ATOM 3849 O O . ASP B 1 112 ? 3.205 -7.828 -28.578 1 72 112 ASP B O 1
ATOM 3853 N N . ARG B 1 113 ? 1.675 -6.203 -29.156 1 72.75 113 ARG B N 1
ATOM 3854 C CA . ARG B 1 113 ? 0.997 -7.09 -30.094 1 72.75 113 ARG B CA 1
ATOM 3855 C C . ARG B 1 113 ? 0.882 -6.449 -31.469 1 72.75 113 ARG B C 1
ATOM 3857 O O . ARG B 1 113 ? 1.018 -5.23 -31.594 1 72.75 113 ARG B O 1
ATOM 3864 N N . GLN B 1 114 ? 0.715 -7.27 -32.469 1 68.38 114 GLN B N 1
ATOM 3865 C CA . GLN B 1 114 ? 0.529 -6.789 -33.812 1 68.38 114 GLN B CA 1
ATOM 3866 C C . GLN B 1 114 ? -0.668 -5.848 -33.906 1 68.38 114 GLN B C 1
ATOM 3868 O O . GLN B 1 114 ? -0.598 -4.809 -34.562 1 68.38 114 GLN B O 1
ATOM 3873 N N . ASP B 1 115 ? -1.655 -6.215 -33.125 1 81.38 115 ASP B N 1
ATOM 3874 C CA . ASP B 1 115 ? -2.832 -5.359 -33 1 81.38 115 ASP B CA 1
ATOM 3875 C C . ASP B 1 115 ? -2.809 -4.582 -31.672 1 81.38 115 ASP B C 1
ATOM 3877 O O . ASP B 1 115 ? -2.943 -5.168 -30.594 1 81.38 115 ASP B O 1
ATOM 3881 N N . PRO B 1 116 ? -2.637 -3.316 -31.812 1 81.31 116 PRO B N 1
ATOM 3882 C CA . PRO B 1 116 ? -2.523 -2.486 -30.609 1 81.31 116 PRO B CA 1
ATOM 3883 C C . PRO B 1 116 ? -3.682 -2.693 -29.641 1 81.31 116 PRO B C 1
ATOM 3885 O O . PRO B 1 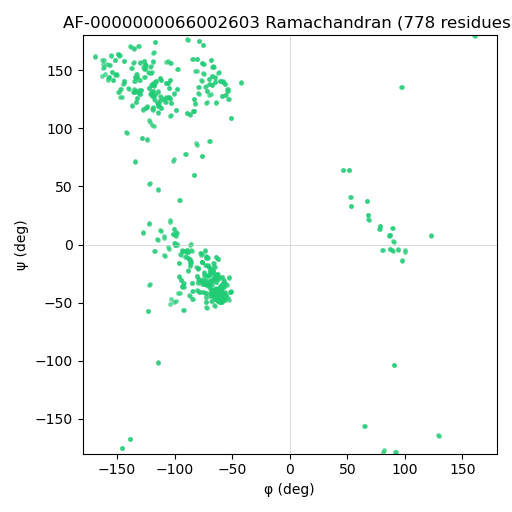116 ? -3.496 -2.6 -28.422 1 81.31 116 PRO B O 1
ATOM 3888 N N . GLU B 1 117 ? -4.781 -3.049 -30.203 1 82.81 117 GLU B N 1
ATOM 3889 C CA . GLU B 1 117 ? -5.969 -3.197 -29.359 1 82.81 117 GLU B CA 1
ATOM 3890 C C . GLU B 1 117 ? -5.855 -4.426 -28.469 1 82.81 117 GLU B C 1
ATOM 3892 O O . GLU B 1 117 ? -6.562 -4.527 -27.453 1 82.81 117 GLU B O 1
ATOM 3897 N N . ASN B 1 118 ? -4.996 -5.285 -28.828 1 83.88 118 ASN B N 1
ATOM 3898 C CA . ASN B 1 118 ? -4.828 -6.508 -28.047 1 83.88 118 ASN B CA 1
ATOM 3899 C C . ASN B 1 118 ? -3.568 -6.457 -27.188 1 83.88 118 ASN B C 1
ATOM 3901 O O . ASN B 1 118 ? -3.064 -7.496 -26.766 1 83.88 118 ASN B O 1
ATOM 3905 N N . GLN B 1 119 ? -3.158 -5.223 -27.016 1 84.38 119 GLN B N 1
ATOM 3906 C CA . GLN B 1 119 ? -2.062 -5.051 -26.062 1 84.38 119 GLN B CA 1
ATOM 3907 C C . GLN B 1 119 ? -2.391 -5.695 -24.719 1 84.38 119 GLN B C 1
ATOM 3909 O O . GLN B 1 119 ? -3.447 -5.434 -24.141 1 84.38 119 GLN B O 1
ATOM 3914 N N . GLY B 1 120 ? -1.519 -6.559 -24.281 1 82.19 120 GLY B N 1
ATOM 3915 C CA . GLY B 1 120 ? -1.728 -7.223 -23 1 82.19 120 GLY B CA 1
ATOM 3916 C C . GLY B 1 120 ? -1.329 -6.371 -21.812 1 82.19 120 GLY B C 1
ATOM 3917 O O . GLY B 1 120 ? -0.621 -5.371 -21.969 1 82.19 120 GLY B O 1
ATOM 3918 N N . ALA B 1 121 ? -1.885 -6.762 -20.719 1 81 121 ALA B N 1
ATOM 3919 C CA . ALA B 1 121 ? -1.461 -6.109 -19.484 1 81 121 ALA B CA 1
ATOM 3920 C C . ALA B 1 121 ? 0.03 -6.32 -19.234 1 81 121 ALA B C 1
ATOM 3922 O O . ALA B 1 121 ? 0.562 -7.402 -19.5 1 81 121 ALA B O 1
ATOM 3923 N N . GLY B 1 122 ? 0.697 -5.32 -18.766 1 77.81 122 GLY B N 1
ATOM 3924 C CA . GLY B 1 122 ? 2.129 -5.383 -18.531 1 77.81 122 GLY B CA 1
ATOM 3925 C C . GLY B 1 122 ? 2.486 -6.137 -17.266 1 77.81 122 GLY B C 1
ATOM 3926 O O . GLY B 1 122 ? 3.664 -6.34 -16.969 1 77.81 122 GLY B O 1
ATOM 3927 N N . ASP B 1 123 ? 1.431 -6.484 -16.516 1 83.44 123 ASP B N 1
ATOM 3928 C CA . ASP B 1 123 ? 1.574 -7.238 -15.273 1 83.44 123 ASP B CA 1
ATOM 3929 C C . ASP B 1 123 ? 0.247 -7.867 -14.852 1 83.44 123 ASP B C 1
ATOM 3931 O O . ASP B 1 123 ? -0.815 -7.465 -15.336 1 83.44 123 ASP B O 1
ATOM 3935 N N . GLN B 1 124 ? 0.344 -8.992 -14.125 1 89.06 124 GLN B N 1
ATOM 3936 C CA . GLN B 1 124 ? -0.881 -9.484 -13.492 1 89.06 124 GLN B CA 1
ATOM 3937 C C . GLN B 1 124 ? -1.173 -8.727 -12.203 1 89.06 124 GLN B C 1
ATOM 3939 O O . GLN B 1 124 ? -0.261 -8.188 -11.57 1 89.06 124 GLN B O 1
ATOM 3944 N N . GLY B 1 125 ? -2.418 -8.578 -11.844 1 90.94 125 GLY B N 1
ATOM 3945 C CA . GLY B 1 125 ? -2.793 -7.938 -10.594 1 90.94 125 GLY B CA 1
ATOM 3946 C C . GLY B 1 125 ? -4.23 -7.449 -10.586 1 90.94 125 GLY B C 1
ATOM 3947 O O . GLY B 1 125 ? -4.977 -7.68 -11.539 1 90.94 125 GLY B O 1
ATOM 3948 N N . MET B 1 126 ? -4.582 -6.863 -9.445 1 92.88 126 MET B N 1
ATOM 3949 C CA . MET B 1 126 ? -5.902 -6.266 -9.273 1 92.88 126 MET B CA 1
ATOM 3950 C C . MET B 1 126 ? -5.797 -4.766 -9.023 1 92.88 126 MET B C 1
ATOM 3952 O O . MET B 1 126 ? -4.875 -4.309 -8.344 1 92.88 126 MET B O 1
ATOM 3956 N N . MET B 1 127 ? -6.66 -4.078 -9.602 1 95.62 127 MET B N 1
ATOM 3957 C CA . MET B 1 127 ? -6.785 -2.633 -9.43 1 95.62 127 MET B CA 1
ATOM 3958 C C . MET B 1 127 ? -8.164 -2.266 -8.891 1 95.62 127 MET B C 1
ATOM 3960 O O . MET B 1 127 ? -9.156 -2.908 -9.219 1 95.62 127 MET B O 1
ATOM 3964 N N . PHE B 1 128 ? -8.195 -1.223 -8.125 1 95.69 128 PHE B N 1
ATOM 3965 C CA . PHE B 1 128 ? -9.453 -0.803 -7.512 1 95.69 128 PHE B CA 1
ATOM 3966 C C . PHE B 1 128 ? -9.75 0.659 -7.828 1 95.69 128 PHE B C 1
ATOM 3968 O O . PHE B 1 128 ? -8.828 1.464 -7.98 1 95.69 128 PHE B O 1
ATOM 3975 N N . GLY B 1 129 ? -10.969 0.977 -8.016 1 96.81 129 GLY B N 1
ATOM 3976 C CA . GLY B 1 129 ? -11.523 2.322 -8.016 1 96.81 129 GLY B CA 1
ATOM 3977 C C . GLY B 1 129 ? -12.602 2.523 -6.965 1 96.81 129 GLY B C 1
ATOM 3978 O O . GLY B 1 129 ? -13.25 1.564 -6.547 1 96.81 129 GLY B O 1
ATOM 3979 N N . PHE B 1 130 ? -12.75 3.715 -6.547 1 97.06 130 PHE B N 1
ATOM 3980 C CA . PHE B 1 130 ? -13.727 4.008 -5.504 1 97.06 130 PHE B CA 1
ATOM 3981 C C . PHE B 1 130 ? -14.266 5.426 -5.648 1 97.06 130 PHE B C 1
ATOM 3983 O O . PHE B 1 130 ? -13.555 6.324 -6.098 1 97.06 130 PHE B O 1
ATOM 3990 N N . ALA B 1 131 ? -15.531 5.566 -5.289 1 98.19 131 ALA B N 1
ATOM 3991 C CA . ALA B 1 131 ? -16.172 6.875 -5.203 1 98.19 131 ALA B CA 1
ATOM 3992 C C . ALA B 1 131 ? -17.344 6.852 -4.223 1 98.19 131 ALA B C 1
ATOM 3994 O O . ALA B 1 131 ? -17.969 5.809 -4.023 1 98.19 131 ALA B O 1
ATOM 3995 N N . CYS B 1 132 ? -17.578 7.906 -3.6 1 96.75 132 CYS B N 1
ATOM 3996 C CA . CYS B 1 132 ? -18.75 8.086 -2.752 1 96.75 132 CYS B CA 1
ATOM 3997 C C . CYS B 1 132 ? -19.203 9.539 -2.738 1 96.75 132 CYS B C 1
ATOM 3999 O O . CYS B 1 132 ? -18.422 10.438 -3.092 1 96.75 132 CYS B O 1
ATOM 4001 N N . ASP B 1 133 ? -20.359 9.758 -2.312 1 97.38 133 ASP B N 1
ATOM 4002 C CA . ASP B 1 133 ? -20.938 11.086 -2.451 1 97.38 133 ASP B CA 1
ATOM 4003 C C . ASP B 1 133 ? -20.734 11.906 -1.179 1 97.38 133 ASP B C 1
ATOM 4005 O O . ASP B 1 133 ? -21.609 12.711 -0.815 1 97.38 133 ASP B O 1
ATOM 4009 N N . GLU B 1 134 ? -19.609 11.789 -0.53 1 96.31 134 GLU B N 1
ATOM 4010 C CA . GLU B 1 134 ? -19.359 12.484 0.727 1 96.31 134 GLU B CA 1
ATOM 4011 C C . GLU B 1 134 ? -18.766 13.867 0.482 1 96.31 134 GLU B C 1
ATOM 4013 O O . GLU B 1 134 ? -18.781 14.727 1.367 1 96.31 134 GLU B O 1
ATOM 4018 N N . THR B 1 135 ? -18.172 14.062 -0.64 1 97.69 135 THR B N 1
ATOM 4019 C CA . THR B 1 135 ? -17.531 15.328 -0.99 1 97.69 135 THR B CA 1
ATOM 4020 C C . THR B 1 135 ? -17.891 15.734 -2.418 1 97.69 135 THR B C 1
ATOM 4022 O O . THR B 1 135 ? -18.406 14.93 -3.188 1 97.69 135 THR B O 1
ATOM 4025 N N . PRO B 1 136 ? -17.578 16.969 -2.844 1 96.88 136 PRO B N 1
ATOM 4026 C CA . PRO B 1 136 ? -17.922 17.453 -4.184 1 96.88 136 PRO B CA 1
ATOM 4027 C C . PRO B 1 136 ? -17.219 16.672 -5.293 1 96.88 136 PRO B C 1
ATOM 4029 O O . PRO B 1 136 ? -17.734 16.578 -6.41 1 96.88 136 PRO B O 1
ATOM 4032 N N . THR B 1 137 ? -16.094 16.109 -4.973 1 98.44 137 THR B N 1
ATOM 4033 C CA . THR B 1 137 ? -15.344 15.391 -6 1 98.44 137 THR B CA 1
ATOM 4034 C C . THR B 1 137 ? -15.547 13.883 -5.863 1 98.44 137 THR B C 1
ATOM 4036 O O . THR B 1 137 ? -14.797 13.102 -6.445 1 98.44 137 THR B O 1
ATOM 4039 N N . LEU B 1 138 ? -16.484 13.469 -4.988 1 98.62 138 LEU B N 1
ATOM 4040 C CA . LEU B 1 138 ? -16.922 12.086 -4.812 1 98.62 138 LEU B CA 1
ATOM 4041 C C . LEU B 1 138 ? -15.812 11.227 -4.227 1 98.62 138 LEU B C 1
ATOM 4043 O O . LEU B 1 138 ? -15.57 10.117 -4.699 1 98.62 138 LEU B O 1
ATOM 4047 N N . MET B 1 139 ? -15.047 11.859 -3.301 1 98.5 139 MET B N 1
ATOM 4048 C CA . MET B 1 139 ? -14.023 11.203 -2.486 1 98.5 139 MET B CA 1
ATOM 4049 C C . MET B 1 139 ? -14.523 10.977 -1.063 1 98.5 139 MET B C 1
ATOM 4051 O O . MET B 1 139 ? -15.438 11.672 -0.608 1 98.5 139 MET B O 1
ATOM 4055 N N . PRO B 1 140 ? -13.945 9.984 -0.325 1 96.94 140 PRO B N 1
ATOM 4056 C CA . PRO B 1 140 ? -14.227 9.922 1.11 1 96.94 140 PRO B CA 1
ATOM 4057 C C . PRO B 1 140 ? -13.836 11.203 1.845 1 96.94 140 PRO B C 1
ATOM 4059 O O . PRO B 1 140 ? -12.789 11.781 1.562 1 96.94 140 PRO B O 1
ATOM 4062 N N . ALA B 1 141 ? -14.641 11.633 2.771 1 97.94 141 ALA B N 1
ATOM 4063 C CA . ALA B 1 141 ? -14.461 12.914 3.451 1 97.94 141 ALA B CA 1
ATOM 4064 C C . ALA B 1 141 ? -13.117 12.977 4.172 1 97.94 141 ALA B C 1
ATOM 4066 O O . ALA B 1 141 ? -12.375 13.945 4.031 1 97.94 141 ALA B O 1
ATOM 4067 N N . PRO B 1 142 ? -12.688 11.93 4.922 1 97 142 PRO B N 1
ATOM 4068 C CA . PRO B 1 142 ? -11.453 12.062 5.699 1 97 142 PRO B CA 1
ATOM 4069 C C . PRO B 1 142 ? -10.234 12.32 4.824 1 97 142 PRO B C 1
ATOM 4071 O O . PRO B 1 142 ? -9.453 13.234 5.105 1 97 142 PRO B O 1
ATOM 4074 N N . ILE B 1 143 ? -10.086 11.586 3.709 1 97.81 143 ILE B N 1
ATOM 4075 C CA . ILE B 1 143 ? -8.898 11.734 2.879 1 97.81 143 ILE B CA 1
ATOM 4076 C C . ILE B 1 143 ? -8.992 13.031 2.074 1 97.81 143 ILE B C 1
ATOM 4078 O O . ILE B 1 143 ? -7.977 13.688 1.826 1 97.81 143 ILE B O 1
ATOM 4082 N N . PHE B 1 144 ? -10.203 13.414 1.678 1 98.5 144 PHE B N 1
ATOM 4083 C CA . PHE B 1 144 ? -10.414 14.648 0.932 1 98.5 144 PHE B CA 1
ATOM 4084 C C . PHE B 1 144 ? -9.93 15.852 1.728 1 98.5 144 PHE B C 1
ATOM 4086 O O . PHE B 1 144 ? -9.156 16.672 1.217 1 98.5 144 PHE B O 1
ATOM 4093 N N . TRP B 1 145 ? -10.297 15.906 2.979 1 98.62 145 TRP B N 1
ATOM 4094 C CA . TRP B 1 145 ? -9.945 17.062 3.803 1 98.62 145 TRP B CA 1
ATOM 4095 C C . TRP B 1 145 ? -8.5 16.969 4.285 1 98.62 145 TRP B C 1
ATOM 4097 O O . TRP B 1 145 ? -7.824 17.984 4.441 1 98.62 145 TRP B O 1
ATOM 4107 N N . ALA B 1 146 ? -7.984 15.758 4.523 1 98.31 146 ALA B N 1
ATOM 4108 C CA . ALA B 1 146 ? -6.57 15.602 4.852 1 98.31 146 ALA B CA 1
ATOM 4109 C C . ALA B 1 146 ? -5.684 16.156 3.738 1 98.31 146 ALA B C 1
ATOM 4111 O O . ALA B 1 146 ? -4.691 16.828 4.004 1 98.31 146 ALA B O 1
ATOM 4112 N N . HIS B 1 147 ? -6.074 15.867 2.48 1 98.62 147 HIS B N 1
ATOM 4113 C CA . HIS B 1 147 ? -5.332 16.391 1.335 1 98.62 147 HIS B CA 1
ATOM 4114 C C . HIS B 1 147 ? -5.406 17.906 1.271 1 98.62 147 HIS B C 1
ATOM 4116 O O . HIS B 1 147 ? -4.41 18.562 0.974 1 98.62 147 HIS B O 1
ATOM 4122 N N . GLN B 1 148 ? -6.582 18.438 1.545 1 98.62 148 GLN B N 1
ATOM 4123 C CA . GLN B 1 148 ? -6.742 19.891 1.489 1 98.62 148 GLN B CA 1
ATOM 4124 C C . GLN B 1 148 ? -5.875 20.578 2.541 1 98.62 148 GLN B C 1
ATOM 4126 O O . GLN B 1 148 ? -5.305 21.641 2.285 1 98.62 148 GLN B O 1
ATOM 4131 N N . LEU B 1 149 ? -5.789 19.953 3.697 1 98.81 149 LEU B N 1
ATOM 4132 C CA . LEU B 1 149 ? -4.922 20.484 4.742 1 98.81 149 LEU B CA 1
ATOM 4133 C C . LEU B 1 149 ? -3.461 20.453 4.305 1 98.81 149 LEU B C 1
ATOM 4135 O O . LEU B 1 149 ? -2.73 21.438 4.492 1 98.81 149 LEU B O 1
ATOM 4139 N N . SER B 1 150 ? -3.02 19.359 3.717 1 98.62 150 SER B N 1
ATOM 4140 C CA . SER B 1 150 ? -1.634 19.219 3.277 1 98.62 150 SER B CA 1
ATOM 4141 C C . SER B 1 150 ? -1.316 20.203 2.156 1 98.62 150 SER B C 1
ATOM 4143 O O . SER B 1 150 ? -0.223 20.781 2.115 1 98.62 150 SER B O 1
ATOM 4145 N N . GLN B 1 151 ? -2.244 20.406 1.272 1 98.5 151 GLN B N 1
ATOM 4146 C CA . GLN B 1 151 ? -2.076 21.375 0.195 1 98.5 151 GLN B CA 1
ATOM 4147 C C . GLN B 1 151 ? -1.947 22.781 0.746 1 98.5 151 GLN B C 1
ATOM 4149 O O . GLN B 1 151 ? -1.104 23.562 0.287 1 98.5 151 GLN B O 1
ATOM 4154 N N . LYS B 1 152 ? -2.807 23.109 1.702 1 98.81 152 LYS B N 1
ATOM 4155 C CA . LYS B 1 152 ? -2.766 24.438 2.305 1 98.81 152 LYS B CA 1
ATOM 4156 C C . LYS B 1 152 ? -1.463 24.656 3.068 1 98.81 152 LYS B C 1
ATOM 4158 O O . LYS B 1 152 ? -0.891 25.75 3.029 1 98.81 152 LYS B O 1
ATOM 4163 N N . LEU B 1 153 ? -1.063 23.609 3.75 1 98.69 153 LEU B N 1
ATOM 4164 C CA . LEU B 1 153 ? 0.203 23.672 4.473 1 98.69 153 LEU B CA 1
ATOM 4165 C C . LEU B 1 153 ? 1.351 24.016 3.533 1 98.69 153 LEU B C 1
ATOM 4167 O O . LEU B 1 153 ? 2.193 24.859 3.865 1 98.69 153 LEU B O 1
ATOM 4171 N N . THR B 1 154 ? 1.384 23.438 2.369 1 98.62 154 THR B N 1
ATOM 4172 C CA . THR B 1 154 ? 2.395 23.719 1.355 1 98.62 154 THR B CA 1
ATOM 4173 C C . THR B 1 154 ? 2.219 25.125 0.792 1 98.62 154 THR B C 1
ATOM 4175 O O . THR B 1 154 ? 3.199 25.844 0.595 1 98.62 154 THR B O 1
ATOM 4178 N N . ALA B 1 155 ? 1.008 25.516 0.554 1 98.69 155 ALA B N 1
ATOM 4179 C CA . ALA B 1 155 ? 0.724 26.812 -0.056 1 98.69 155 ALA B CA 1
ATOM 4180 C C . ALA B 1 155 ? 1.211 27.953 0.83 1 98.69 155 ALA B C 1
ATOM 4182 O O . ALA B 1 155 ? 1.825 28.906 0.343 1 98.69 155 ALA B O 1
ATOM 4183 N N . VAL B 1 156 ? 0.94 27.891 2.133 1 98.81 156 VAL B N 1
ATOM 4184 C CA . VAL B 1 156 ? 1.282 28.984 3.033 1 98.81 156 VAL B CA 1
ATOM 4185 C C . VAL B 1 156 ? 2.795 29.047 3.227 1 98.81 156 VAL B C 1
ATOM 4187 O O . VAL B 1 156 ? 3.346 30.094 3.549 1 98.81 156 VAL B O 1
ATOM 4190 N N . ARG B 1 157 ? 3.467 27.875 3.08 1 98.44 157 ARG B N 1
ATOM 4191 C CA . ARG B 1 157 ? 4.926 27.859 3.084 1 98.44 157 ARG B CA 1
ATOM 4192 C C . ARG B 1 157 ? 5.48 28.562 1.843 1 98.44 157 ARG B C 1
ATOM 4194 O O . ARG B 1 157 ? 6.32 29.453 1.948 1 98.44 157 ARG B O 1
ATOM 4201 N N . LYS B 1 158 ? 4.969 28.219 0.718 1 98.12 158 LYS B N 1
ATOM 4202 C CA . LYS B 1 158 ? 5.527 28.641 -0.561 1 98.12 158 LYS B CA 1
ATOM 4203 C C . LYS B 1 158 ? 5.227 30.109 -0.826 1 98.12 158 LYS B C 1
ATOM 4205 O O . LYS B 1 158 ? 6.031 30.812 -1.444 1 98.12 158 LYS B O 1
ATOM 4210 N N . ASP B 1 159 ? 4.082 30.562 -0.386 1 98.19 159 ASP B N 1
ATOM 4211 C CA . ASP B 1 159 ? 3.736 31.953 -0.682 1 98.19 159 ASP B CA 1
ATOM 4212 C C . ASP B 1 159 ? 4.25 32.875 0.407 1 98.19 159 ASP B C 1
ATOM 4214 O O . ASP B 1 159 ? 4.055 34.094 0.33 1 98.19 159 ASP B O 1
ATOM 4218 N N . GLY B 1 160 ? 4.809 32.375 1.456 1 97.62 160 GLY B N 1
ATOM 4219 C CA . GLY B 1 160 ? 5.484 33.188 2.465 1 97.62 160 GLY B CA 1
ATOM 4220 C C . GLY B 1 160 ? 4.562 33.625 3.582 1 97.62 160 GLY B C 1
ATOM 4221 O O . GLY B 1 160 ? 4.98 34.375 4.484 1 97.62 160 GLY B O 1
ATOM 4222 N N . THR B 1 161 ? 3.303 33.219 3.582 1 98.5 161 THR B N 1
ATOM 4223 C CA . THR B 1 161 ? 2.377 33.562 4.664 1 98.5 161 THR B CA 1
ATOM 4224 C C . THR B 1 161 ? 2.926 33.062 6.004 1 98.5 161 THR B C 1
ATOM 4226 O O . THR B 1 161 ? 2.805 33.781 7.012 1 98.5 161 THR B O 1
ATOM 4229 N N . VAL B 1 162 ? 3.477 31.891 6.047 1 98.44 162 VAL B N 1
ATOM 4230 C CA . VAL B 1 162 ? 4.191 31.359 7.203 1 98.44 162 VAL B CA 1
ATOM 4231 C C . VAL B 1 162 ? 5.641 31.062 6.82 1 98.44 162 VAL B C 1
ATOM 4233 O O . VAL B 1 162 ? 5.941 29.984 6.297 1 98.44 162 VAL B O 1
ATOM 4236 N N . ASP B 1 163 ? 6.555 31.828 7.168 1 96.88 163 ASP B N 1
ATOM 4237 C CA . ASP B 1 163 ? 7.879 31.844 6.551 1 96.88 163 ASP B CA 1
ATOM 4238 C C . ASP B 1 163 ? 8.836 30.906 7.273 1 96.88 163 ASP B C 1
ATOM 4240 O O . ASP B 1 163 ? 9.969 30.703 6.832 1 96.88 163 ASP B O 1
ATOM 4244 N N . PHE B 1 164 ? 8.359 30.328 8.398 1 97.56 164 PHE B N 1
ATOM 4245 C CA . PHE B 1 164 ? 9.281 29.438 9.109 1 97.56 164 PHE B CA 1
ATOM 4246 C C . PHE B 1 164 ? 8.992 27.984 8.781 1 97.56 164 PHE B C 1
ATOM 4248 O O . PHE B 1 164 ? 9.672 27.078 9.281 1 97.56 164 PHE B O 1
ATOM 4255 N N . LEU B 1 165 ? 7.988 27.703 7.945 1 98.12 165 LEU B N 1
ATOM 4256 C CA . LEU B 1 165 ? 7.676 26.328 7.57 1 98.12 165 LEU B CA 1
ATOM 4257 C C . LEU B 1 165 ? 8.703 25.797 6.574 1 98.12 165 LEU B C 1
ATOM 4259 O O . LEU B 1 165 ? 9.273 26.562 5.793 1 98.12 165 LEU B O 1
ATOM 4263 N N . ARG B 1 166 ? 8.953 24.547 6.664 1 97.94 166 ARG B N 1
ATOM 4264 C CA . ARG B 1 166 ? 9.805 23.797 5.746 1 97.94 166 ARG B CA 1
ATOM 4265 C C . ARG B 1 166 ? 9.008 22.719 5.016 1 97.94 166 ARG B C 1
ATOM 4267 O O . ARG B 1 166 ? 7.816 22.547 5.266 1 97.94 166 ARG B O 1
ATOM 4274 N N . PRO B 1 167 ? 9.578 22.031 4.078 1 98.06 167 PRO B N 1
ATOM 4275 C CA . PRO B 1 167 ? 8.789 21.281 3.098 1 98.06 167 PRO B CA 1
ATOM 4276 C C . PRO B 1 167 ? 8.086 20.062 3.705 1 98.06 167 PRO B C 1
ATOM 4278 O O . PRO B 1 167 ? 7.004 19.688 3.254 1 98.06 167 PRO B O 1
ATOM 4281 N N . ASP B 1 168 ? 8.586 19.422 4.68 1 97.88 168 ASP B N 1
ATOM 4282 C CA . ASP B 1 168 ? 8.062 18.172 5.195 1 97.88 168 ASP B CA 1
ATOM 4283 C C . ASP B 1 168 ? 6.855 18.406 6.098 1 97.88 168 ASP B C 1
ATOM 4285 O O . ASP B 1 168 ? 6.867 19.312 6.934 1 97.88 168 ASP B O 1
ATOM 4289 N N . GLY B 1 169 ? 5.879 17.625 5.914 1 97.62 169 GLY B N 1
ATOM 4290 C CA . GLY B 1 169 ? 4.688 17.734 6.738 1 97.62 169 GLY B CA 1
ATOM 4291 C C . GLY B 1 169 ? 3.727 16.578 6.562 1 97.62 169 GLY B C 1
ATOM 4292 O O . GLY B 1 169 ? 3.84 15.812 5.602 1 97.62 169 GLY B O 1
ATOM 4293 N N . LYS B 1 170 ? 2.795 16.391 7.547 1 96.69 170 LYS B N 1
ATOM 4294 C CA . LYS B 1 170 ? 1.766 15.359 7.594 1 96.69 170 LYS B CA 1
ATOM 4295 C C . LYS B 1 170 ? 0.477 15.898 8.211 1 96.69 170 LYS B C 1
ATOM 4297 O O . LYS B 1 170 ? 0.517 16.672 9.172 1 96.69 170 LYS B O 1
ATOM 4302 N N . THR B 1 171 ? -0.623 15.516 7.621 1 98.25 171 THR B N 1
ATOM 4303 C CA . THR B 1 171 ? -1.934 15.875 8.156 1 98.25 171 THR B CA 1
ATOM 4304 C C . THR B 1 171 ? -2.795 14.625 8.344 1 98.25 171 THR B C 1
ATOM 4306 O O . THR B 1 171 ? -2.594 13.617 7.668 1 98.25 171 THR B O 1
ATOM 4309 N N . GLN B 1 172 ? -3.668 14.664 9.258 1 97.31 172 GLN B N 1
ATOM 4310 C CA . GLN B 1 172 ? -4.582 13.57 9.586 1 97.31 172 GLN B CA 1
ATOM 4311 C C . GLN B 1 172 ? -5.926 14.109 10.07 1 97.31 172 GLN B C 1
ATOM 4313 O O . GLN B 1 172 ? -5.977 15.062 10.844 1 97.31 172 GLN B O 1
ATOM 4318 N N . VAL B 1 173 ? -6.988 13.562 9.555 1 97.69 173 VAL B N 1
ATOM 4319 C CA . VAL B 1 173 ? -8.328 13.992 9.93 1 97.69 173 VAL B CA 1
ATOM 4320 C C . VAL B 1 173 ? -9.172 12.773 10.305 1 97.69 173 VAL B C 1
ATOM 4322 O O . VAL B 1 173 ? -9.211 11.781 9.562 1 97.69 173 VAL B O 1
ATOM 4325 N N . SER B 1 174 ? -9.797 12.828 11.43 1 96.25 174 SER B N 1
ATOM 4326 C CA . SER B 1 174 ? -10.742 11.805 11.867 1 96.25 174 SER B CA 1
ATOM 4327 C C . SER B 1 174 ? -12.172 12.328 11.844 1 96.25 174 SER B C 1
ATOM 4329 O O . SER B 1 174 ? -12.469 13.367 12.438 1 96.25 174 SER B O 1
ATOM 4331 N N . PHE B 1 175 ? -13.016 11.68 11.195 1 96.31 175 PHE B N 1
ATOM 4332 C CA . PHE B 1 175 ? -14.43 12.039 11.125 1 96.31 175 PHE B CA 1
ATOM 4333 C C . PHE B 1 175 ? -15.266 11.117 12.008 1 96.31 175 PHE B C 1
ATOM 4335 O O . PHE B 1 175 ? -14.984 9.922 12.109 1 96.31 175 PHE B O 1
ATOM 4342 N N . GLU B 1 176 ? -16.219 11.695 12.625 1 94.75 176 GLU B N 1
ATOM 4343 C CA . GLU B 1 176 ? -17.328 10.898 13.164 1 94.75 176 GLU B CA 1
ATOM 4344 C C . GLU B 1 176 ? -18.375 10.609 12.086 1 94.75 176 GLU B C 1
ATOM 4346 O O . GLU B 1 176 ? -18.797 11.508 11.367 1 94.75 176 GLU B O 1
ATOM 4351 N N . TYR B 1 177 ? -18.656 9.367 11.914 1 93.12 177 TYR B N 1
ATOM 4352 C CA . TYR B 1 177 ? -19.703 8.914 11.008 1 93.12 177 TYR B CA 1
ATOM 4353 C C . TYR B 1 177 ? -20.922 8.453 11.773 1 93.12 177 TYR B C 1
ATOM 4355 O O . TYR B 1 177 ? -20.812 7.852 12.844 1 93.12 177 TYR B O 1
ATOM 4363 N N . VAL B 1 178 ? -22.094 8.797 11.297 1 93.31 178 VAL B N 1
ATOM 4364 C CA . VAL B 1 178 ? -23.375 8.273 11.773 1 93.31 178 VAL B CA 1
ATOM 4365 C C . VAL B 1 178 ? -24.141 7.664 10.602 1 93.31 178 VAL B C 1
ATOM 4367 O O . VAL B 1 178 ? -24.453 8.352 9.625 1 93.31 178 VAL B O 1
ATOM 4370 N N . ASP B 1 179 ? -24.406 6.391 10.688 1 88.5 179 ASP B N 1
ATOM 4371 C CA . ASP B 1 179 ? -25.156 5.645 9.672 1 88.5 179 ASP B CA 1
ATOM 4372 C C . ASP B 1 179 ? -24.547 5.852 8.289 1 88.5 179 ASP B C 1
ATOM 4374 O O . ASP B 1 179 ? -25.266 6.18 7.336 1 88.5 179 ASP B O 1
ATOM 4378 N N . GLY B 1 180 ? -23.219 5.832 8.289 1 86.44 180 GLY B N 1
ATOM 4379 C CA . GLY B 1 180 ? -22.5 5.812 7.031 1 86.44 180 GLY B CA 1
ATOM 4380 C C . GLY B 1 180 ? -22.25 7.195 6.461 1 86.44 180 GLY B C 1
ATOM 4381 O O . GLY B 1 180 ? -21.719 7.336 5.355 1 86.44 180 GLY B O 1
ATOM 4382 N N . ARG B 1 181 ? -22.562 8.219 7.254 1 92.69 181 ARG B N 1
ATOM 4383 C CA . ARG B 1 181 ? -22.375 9.586 6.781 1 92.69 181 ARG B CA 1
ATOM 4384 C C . ARG B 1 181 ? -21.453 10.367 7.703 1 92.69 181 ARG B C 1
ATOM 4386 O O . ARG B 1 181 ? -21.531 10.234 8.93 1 92.69 181 ARG B O 1
ATOM 4393 N N . PRO B 1 182 ? -20.531 11.086 7.07 1 95.88 182 PRO B N 1
ATOM 4394 C CA . PRO B 1 182 ? -19.734 11.945 7.938 1 95.88 182 PRO B CA 1
ATOM 4395 C C . PRO B 1 182 ? -20.547 13.078 8.562 1 95.88 182 PRO B C 1
ATOM 4397 O O . PRO B 1 182 ? -21.297 13.758 7.863 1 95.88 182 PRO B O 1
ATOM 4400 N N . VAL B 1 183 ? -20.328 13.344 9.844 1 96.5 183 VAL B N 1
ATOM 4401 C CA . VAL B 1 183 ? -21.188 14.328 10.508 1 96.5 183 VAL B CA 1
ATOM 4402 C C . VAL B 1 183 ? -20.312 15.453 11.086 1 96.5 183 VAL B C 1
ATOM 4404 O O . VAL B 1 183 ? -20.75 16.609 11.141 1 96.5 183 VAL B O 1
ATOM 4407 N N . ARG B 1 184 ? -19.141 15.109 11.547 1 97.31 184 ARG B N 1
ATOM 4408 C CA . ARG B 1 184 ? -18.25 16.141 12.078 1 97.31 184 ARG B CA 1
ATOM 4409 C C . ARG B 1 184 ? -16.812 15.633 12.141 1 97.31 184 ARG B C 1
ATOM 4411 O O . ARG B 1 184 ? -16.562 14.43 12.203 1 97.31 184 ARG B O 1
ATOM 4418 N N . ILE B 1 185 ? -15.898 16.578 12.18 1 97.94 185 ILE B N 1
ATOM 4419 C CA . ILE B 1 185 ? -14.484 16.266 12.391 1 97.94 185 ILE B CA 1
ATOM 4420 C C . ILE B 1 185 ? -14.203 16.094 13.883 1 97.94 185 ILE B C 1
ATOM 4422 O O . ILE B 1 185 ? -14.469 17 14.672 1 97.94 185 ILE B O 1
ATOM 4426 N N . ASN B 1 186 ? -13.727 14.961 14.172 1 95.94 186 ASN B N 1
ATOM 4427 C CA . ASN B 1 186 ? -13.461 14.617 15.562 1 95.94 186 ASN B CA 1
ATOM 4428 C C . ASN B 1 186 ? -12.094 15.125 16.016 1 95.94 186 ASN B C 1
ATOM 4430 O O . ASN B 1 186 ? -11.953 15.664 17.109 1 95.94 186 ASN B O 1
ATOM 4434 N N . ASN B 1 187 ? -11.125 14.898 15.234 1 95.94 187 ASN B N 1
ATOM 4435 C CA . ASN B 1 187 ? -9.797 15.414 15.555 1 95.94 187 ASN B CA 1
ATOM 4436 C C . ASN B 1 187 ? -8.969 15.672 14.297 1 95.94 187 ASN B C 1
ATOM 4438 O O . ASN B 1 187 ? -9.305 15.18 13.219 1 95.94 187 ASN B O 1
ATOM 4442 N N . VAL B 1 188 ? -7.988 16.5 14.469 1 97.75 188 VAL B N 1
ATOM 4443 C CA . VAL B 1 188 ? -7.055 16.891 13.414 1 97.75 188 VAL B CA 1
ATOM 4444 C C . VAL B 1 188 ? -5.625 16.859 13.945 1 97.75 188 VAL B C 1
ATOM 4446 O O . VAL B 1 188 ? -5.363 17.297 15.07 1 97.75 188 VAL B O 1
ATOM 4449 N N . VAL B 1 189 ? -4.754 16.219 13.188 1 97.31 189 VAL B N 1
ATOM 4450 C CA . VAL B 1 189 ? -3.334 16.203 13.516 1 97.31 189 VAL B CA 1
ATOM 4451 C C . VAL B 1 189 ? -2.527 16.844 12.398 1 97.31 189 VAL B C 1
ATOM 4453 O O . VAL B 1 189 ? -2.705 16.516 11.227 1 97.31 189 VAL B O 1
ATOM 4456 N N . VAL B 1 190 ? -1.697 17.781 12.703 1 98.19 190 VAL B N 1
ATOM 4457 C CA . VAL B 1 190 ? -0.778 18.406 11.75 1 98.19 190 VAL B CA 1
ATOM 4458 C C . VAL B 1 190 ? 0.644 18.359 12.305 1 98.19 190 VAL B C 1
ATOM 4460 O O . VAL B 1 190 ? 0.914 18.891 13.383 1 98.19 190 VAL B O 1
ATOM 4463 N N . SER B 1 191 ? 1.49 17.672 11.656 1 96.94 191 SER B N 1
ATOM 4464 C CA . SER B 1 191 ? 2.93 17.734 11.891 1 96.94 191 SER B CA 1
ATOM 4465 C C . SER B 1 191 ? 3.645 18.453 10.758 1 96.94 191 SER B C 1
ATOM 4467 O O . SER B 1 191 ? 3.451 18.141 9.586 1 96.94 191 SER B O 1
ATOM 4469 N N . THR B 1 192 ? 4.43 19.453 11.109 1 97.94 192 THR B N 1
ATOM 4470 C CA . THR B 1 192 ? 5.059 20.234 10.055 1 97.94 192 THR B CA 1
ATOM 4471 C C . THR B 1 192 ? 6.496 20.594 10.43 1 97.94 192 THR B C 1
ATOM 4473 O O . THR B 1 192 ? 6.777 20.938 11.578 1 97.94 192 THR B O 1
ATOM 4476 N N . GLN B 1 193 ? 7.344 20.406 9.484 1 97.38 193 GLN B N 1
ATOM 4477 C CA . GLN B 1 193 ? 8.734 20.828 9.617 1 97.38 193 GLN B CA 1
ATOM 4478 C C . GLN B 1 193 ? 8.836 22.344 9.719 1 97.38 193 GLN B C 1
ATOM 4480 O O . GLN B 1 193 ? 8.078 23.062 9.07 1 97.38 193 GLN B O 1
ATOM 4485 N N . HIS B 1 194 ? 9.766 22.766 10.523 1 97.38 194 HIS B N 1
ATOM 4486 C CA . HIS B 1 194 ? 9.883 24.203 10.727 1 97.38 194 HIS B CA 1
ATOM 4487 C C . HIS B 1 194 ? 11.336 24.609 10.961 1 97.38 194 HIS B C 1
ATOM 4489 O O . HIS B 1 194 ? 12.18 23.766 11.25 1 97.38 194 HIS B O 1
ATOM 4495 N N . ALA B 1 195 ? 11.562 25.875 10.812 1 96.31 195 ALA B N 1
ATOM 4496 C CA . ALA B 1 195 ? 12.867 26.453 11.109 1 96.31 195 ALA B CA 1
ATOM 4497 C C . ALA B 1 195 ? 13.172 26.375 12.602 1 96.31 195 ALA B C 1
ATOM 4499 O O . ALA B 1 195 ? 12.258 26.438 13.43 1 96.31 195 ALA B O 1
ATOM 4500 N N . GLU B 1 196 ? 14.422 26.344 12.922 1 93.81 196 GLU B N 1
ATOM 4501 C CA . GLU B 1 196 ? 14.883 26.141 14.289 1 93.81 196 GLU B CA 1
ATOM 4502 C C . GLU B 1 196 ? 14.406 27.266 15.211 1 93.81 196 GLU B C 1
ATOM 4504 O O . GLU B 1 196 ? 14.148 27.031 16.391 1 93.81 196 GLU B O 1
ATOM 4509 N N . GLN B 1 197 ? 14.203 28.359 14.711 1 94.62 197 GLN B N 1
ATOM 4510 C CA . GLN B 1 197 ? 13.922 29.531 15.539 1 94.62 197 GLN B CA 1
ATOM 4511 C C . GLN B 1 197 ? 12.438 29.625 15.875 1 94.62 197 GLN B C 1
ATOM 4513 O O . GLN B 1 197 ? 12.047 30.406 16.75 1 94.62 197 GLN B O 1
ATOM 4518 N N . ALA B 1 198 ? 11.617 28.891 15.195 1 95.94 198 ALA B N 1
ATOM 4519 C CA . ALA B 1 198 ? 10.18 28.984 15.43 1 95.94 198 ALA B CA 1
ATOM 4520 C C . ALA B 1 198 ? 9.805 28.344 16.766 1 95.94 198 ALA B C 1
ATOM 4522 O O . ALA B 1 198 ? 10.273 27.266 17.109 1 95.94 198 ALA B O 1
ATOM 4523 N N . SER B 1 199 ? 9.008 29.062 17.547 1 96.62 199 SER B N 1
ATOM 4524 C CA . SER B 1 199 ? 8.539 28.516 18.812 1 96.62 199 SER B CA 1
ATOM 4525 C C . SER B 1 199 ? 7.309 27.641 18.609 1 96.62 199 SER B C 1
ATOM 4527 O O . SER B 1 199 ? 6.594 27.781 17.625 1 96.62 199 SER B O 1
ATOM 4529 N N . GLN B 1 200 ? 7.094 26.828 19.562 1 96.31 200 GLN B N 1
ATOM 4530 C CA . GLN B 1 200 ? 5.914 25.969 19.547 1 96.31 200 GLN B CA 1
ATOM 4531 C C . GLN B 1 200 ? 4.633 26.797 19.469 1 96.31 200 GLN B C 1
ATOM 4533 O O . GLN B 1 200 ? 3.689 26.438 18.766 1 96.31 200 GLN B O 1
ATOM 4538 N N . THR B 1 201 ? 4.59 27.844 20.203 1 97.5 201 THR B N 1
ATOM 4539 C CA . THR B 1 201 ? 3.42 28.719 20.219 1 97.5 201 THR B CA 1
ATOM 4540 C C . THR B 1 201 ? 3.18 29.328 18.844 1 97.5 201 THR B C 1
ATOM 4542 O O . THR B 1 201 ? 2.041 29.391 18.375 1 97.5 201 THR B O 1
ATOM 4545 N N . ASP B 1 202 ? 4.273 29.75 18.203 1 97.19 202 ASP B N 1
ATOM 4546 C CA . ASP B 1 202 ? 4.172 30.312 16.859 1 97.19 202 ASP B CA 1
ATOM 4547 C C . ASP B 1 202 ? 3.613 29.297 15.875 1 97.19 202 ASP B C 1
ATOM 4549 O O . ASP B 1 202 ? 2.771 29.625 15.039 1 97.19 202 ASP B O 1
ATOM 4553 N N . ILE B 1 203 ? 4.113 28.141 15.984 1 98.06 203 ILE B N 1
ATOM 4554 C CA . ILE B 1 203 ? 3.713 27.062 15.078 1 98.06 203 ILE B CA 1
ATOM 4555 C C . ILE B 1 203 ? 2.223 26.766 15.25 1 98.06 203 ILE B C 1
ATOM 4557 O O . ILE B 1 203 ? 1.475 26.719 14.273 1 98.06 203 ILE B O 1
ATOM 4561 N N . ILE B 1 204 ? 1.787 26.609 16.469 1 98.19 204 ILE B N 1
ATOM 4562 C CA . ILE B 1 204 ? 0.399 26.281 16.781 1 98.19 204 ILE B CA 1
ATOM 4563 C C . ILE B 1 204 ? -0.519 27.391 16.266 1 98.19 204 ILE B C 1
ATOM 4565 O O . ILE B 1 204 ? -1.525 27.125 15.609 1 98.19 204 ILE B O 1
ATOM 4569 N N . ASP B 1 205 ? -0.134 28.578 16.547 1 98.31 205 ASP B N 1
ATOM 4570 C CA . ASP B 1 205 ? -0.952 29.719 16.141 1 98.31 205 ASP B CA 1
ATOM 4571 C C . ASP B 1 205 ? -1.027 29.828 14.625 1 98.31 205 ASP B C 1
ATOM 4573 O O . ASP B 1 205 ? -2.102 30.047 14.062 1 98.31 205 ASP B O 1
ATOM 4577 N N . ALA B 1 206 ? 0.1 29.703 13.969 1 98.69 206 ALA B N 1
ATOM 4578 C CA . ALA B 1 206 ? 0.153 29.828 12.516 1 98.69 206 ALA B CA 1
ATOM 4579 C C . ALA B 1 206 ? -0.67 28.734 11.844 1 98.69 206 ALA B C 1
ATOM 4581 O O . ALA B 1 206 ? -1.414 29 10.898 1 98.69 206 ALA B O 1
ATOM 4582 N N . ILE B 1 207 ? -0.527 27.5 12.289 1 98.75 207 ILE B N 1
ATOM 4583 C CA . ILE B 1 207 ? -1.196 26.359 11.68 1 98.75 207 ILE B CA 1
ATOM 4584 C C . ILE B 1 207 ? -2.703 26.469 11.906 1 98.75 207 ILE B C 1
ATOM 4586 O O . ILE B 1 207 ? -3.492 26.188 11 1 98.75 207 ILE B O 1
ATOM 4590 N N . ARG B 1 208 ? -3.127 26.875 13.086 1 98.56 208 ARG B N 1
ATOM 4591 C CA . ARG B 1 208 ? -4.551 27.062 13.359 1 98.56 208 ARG B CA 1
ATOM 4592 C C . ARG B 1 208 ? -5.145 28.141 12.461 1 98.56 208 ARG B C 1
ATOM 4594 O O . ARG B 1 208 ? -6.203 27.938 11.859 1 98.56 208 ARG B O 1
ATOM 4601 N N . THR B 1 209 ? -4.398 29.203 12.344 1 98.69 209 THR B N 1
ATOM 4602 C CA . THR B 1 209 ? -4.918 30.406 11.711 1 98.69 209 THR B CA 1
ATOM 4603 C C . THR B 1 209 ? -4.855 30.297 10.188 1 98.69 209 THR B C 1
ATOM 4605 O O . THR B 1 209 ? -5.781 30.703 9.492 1 98.69 209 THR B O 1
ATOM 4608 N N . HIS B 1 210 ? -3.758 29.703 9.688 1 98.81 210 HIS B N 1
ATOM 4609 C CA . HIS B 1 210 ? -3.512 29.828 8.258 1 98.81 210 HIS B CA 1
ATOM 4610 C C . HIS B 1 210 ? -3.746 28.5 7.543 1 98.81 210 HIS B C 1
ATOM 4612 O O . HIS B 1 210 ? -3.816 28.453 6.312 1 98.81 210 HIS B O 1
ATOM 4618 N N . VAL B 1 211 ? -3.939 27.406 8.273 1 98.88 211 VAL B N 1
ATOM 4619 C CA . VAL B 1 211 ? -4.078 26.109 7.613 1 98.88 211 VAL B CA 1
ATOM 4620 C C . VAL B 1 211 ? -5.402 25.469 8.016 1 98.88 211 VAL B C 1
ATOM 4622 O O . VAL B 1 211 ? -6.312 25.328 7.195 1 98.88 211 VAL B O 1
ATOM 4625 N N . ILE B 1 212 ? -5.633 25.266 9.305 1 98.81 212 ILE B N 1
ATOM 4626 C CA . ILE B 1 212 ? -6.766 24.469 9.773 1 98.81 212 ILE B CA 1
ATOM 4627 C C . ILE B 1 212 ? -8.062 25.25 9.57 1 98.81 212 ILE B C 1
ATOM 4629 O O . ILE B 1 212 ? -8.977 24.766 8.898 1 98.81 212 ILE B O 1
ATOM 4633 N N . ARG B 1 213 ? -8.18 26.484 10.062 1 98.56 213 ARG B N 1
ATOM 4634 C CA . ARG B 1 213 ? -9.422 27.25 10.031 1 98.56 213 ARG B CA 1
ATOM 4635 C C . ARG B 1 213 ? -9.836 27.547 8.594 1 98.56 213 ARG B C 1
ATOM 4637 O O . ARG B 1 213 ? -10.969 27.281 8.203 1 98.56 213 ARG B O 1
ATOM 4644 N N . PRO B 1 214 ? -8.883 27.984 7.754 1 98.5 214 PRO B N 1
ATOM 4645 C CA . PRO B 1 214 ? -9.297 28.328 6.391 1 98.5 214 PRO B CA 1
ATOM 4646 C C . PRO B 1 214 ? -9.789 27.125 5.602 1 98.5 214 PRO B C 1
ATOM 4648 O O . PRO B 1 214 ? -10.648 27.25 4.73 1 98.5 214 PRO B O 1
ATOM 4651 N N . VAL B 1 215 ? -9.273 25.938 5.914 1 98.62 215 VAL B N 1
ATOM 4652 C CA . VAL B 1 215 ? -9.609 24.75 5.152 1 98.62 215 VAL B CA 1
ATOM 4653 C C . VAL B 1 215 ? -10.883 24.109 5.719 1 98.62 215 VAL B C 1
ATOM 4655 O O . VAL B 1 215 ? -11.781 23.734 4.969 1 98.62 215 VAL B O 1
ATOM 4658 N N . LEU B 1 216 ? -10.984 24.016 7.012 1 98.62 216 LEU B N 1
ATOM 4659 C CA . LEU B 1 216 ? -12 23.141 7.602 1 98.62 216 LEU B CA 1
ATOM 4660 C C . LEU B 1 216 ? -13.25 23.938 7.969 1 98.62 216 LEU B C 1
ATOM 4662 O O . LEU B 1 216 ? -14.352 23.391 8.008 1 98.62 216 LEU B O 1
ATOM 4666 N N . GLU B 1 217 ? -13.125 25.25 8.266 1 97.44 217 GLU B N 1
ATOM 4667 C CA . GLU B 1 217 ? -14.289 26.031 8.664 1 97.44 217 GLU B CA 1
ATOM 4668 C C . GLU B 1 217 ? -15.344 26.047 7.57 1 97.44 217 GLU B C 1
ATOM 4670 O O . GLU B 1 217 ? -16.531 25.859 7.84 1 97.44 217 GLU B O 1
ATOM 4675 N N . PRO B 1 218 ? -14.938 26.234 6.297 1 96.44 218 PRO B N 1
ATOM 4676 C CA . PRO B 1 218 ? -15.953 26.281 5.242 1 96.44 218 PRO B CA 1
ATOM 4677 C C . PRO B 1 218 ? -16.562 24.906 4.945 1 96.44 218 PRO B C 1
ATOM 4679 O O . PRO B 1 218 ? -17.531 24.812 4.195 1 96.44 218 PRO B O 1
ATOM 4682 N N . SER B 1 219 ? -16.031 23.828 5.477 1 95.56 219 SER B N 1
ATOM 4683 C CA . SER B 1 219 ? -16.469 22.484 5.172 1 95.56 219 SER B CA 1
ATOM 4684 C C . SER B 1 219 ? -17.875 22.219 5.715 1 95.56 219 SER B C 1
ATOM 4686 O O . SER B 1 219 ? -18.594 21.375 5.191 1 95.56 219 SER B O 1
ATOM 4688 N N . GLY B 1 220 ? -18.219 22.875 6.816 1 95.88 220 GLY B N 1
ATOM 4689 C CA . GLY B 1 220 ? -19.469 22.609 7.512 1 95.88 220 GLY B CA 1
ATOM 4690 C C . GLY B 1 220 ? -19.375 21.484 8.516 1 95.88 220 GLY B C 1
ATOM 4691 O O . GLY B 1 220 ? -20.312 21.219 9.266 1 95.88 220 GLY B O 1
ATOM 4692 N N . PHE B 1 221 ? -18.203 20.828 8.586 1 97.62 221 PHE B N 1
ATOM 4693 C CA . PHE B 1 221 ? -18.016 19.672 9.461 1 97.62 221 PHE B CA 1
ATOM 4694 C C . PHE B 1 221 ? -17.172 20.047 10.68 1 97.62 221 PHE B C 1
ATOM 4696 O O . PHE B 1 221 ? -17.031 19.25 11.609 1 97.62 221 PHE B O 1
ATOM 4703 N N . PHE B 1 222 ? -16.703 21.375 10.719 1 98.19 222 PHE B N 1
ATOM 4704 C CA . PHE B 1 222 ? -15.656 21.719 11.672 1 98.19 222 PHE B CA 1
ATOM 4705 C C . PHE B 1 222 ? -16.188 22.703 12.711 1 98.19 222 PHE B C 1
ATOM 4707 O O . PHE B 1 222 ? -16.703 23.766 12.367 1 98.19 222 PHE B O 1
ATOM 4714 N N . ASN B 1 223 ? -16.156 22.297 13.93 1 97.38 223 ASN B N 1
ATOM 4715 C CA . 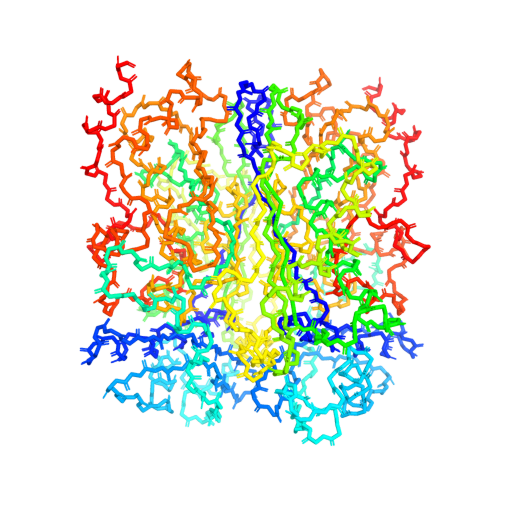ASN B 1 223 ? -16.312 23.109 15.125 1 97.38 223 ASN B CA 1
ATOM 4716 C C . ASN B 1 223 ? -15.094 23.016 16.047 1 97.38 223 ASN B C 1
ATOM 4718 O O . ASN B 1 223 ? -14.891 21.984 16.688 1 97.38 223 ASN B O 1
ATOM 4722 N N . GLU B 1 224 ? -14.297 24.016 16.094 1 95.75 224 GLU B N 1
ATOM 4723 C CA . GLU B 1 224 ? -13.008 23.984 16.781 1 95.75 224 GLU B CA 1
ATOM 4724 C C . GLU B 1 224 ? -13.18 23.609 18.25 1 95.75 224 GLU B C 1
ATOM 4726 O O . GLU B 1 224 ? -12.312 22.953 18.828 1 95.75 224 GLU B O 1
ATOM 4731 N N . LYS B 1 225 ? -14.32 24 18.875 1 95.56 225 LYS B N 1
ATOM 4732 C CA . LYS B 1 225 ? -14.562 23.719 20.281 1 95.56 225 LYS B CA 1
ATOM 4733 C C . LYS B 1 225 ? -14.789 22.219 20.5 1 95.56 225 LYS B C 1
ATOM 4735 O O . LYS B 1 225 ? -14.562 21.703 21.594 1 95.56 225 LYS B O 1
ATOM 4740 N N . ASP B 1 226 ? -15.195 21.562 19.422 1 95.12 226 ASP B N 1
ATOM 4741 C CA . ASP B 1 226 ? -15.539 20.141 19.531 1 95.12 226 ASP B CA 1
ATOM 4742 C C . ASP B 1 226 ? -14.5 19.266 18.828 1 95.12 226 ASP B C 1
ATOM 4744 O O . ASP B 1 226 ? -14.719 18.078 18.625 1 95.12 226 ASP B O 1
ATOM 4748 N N . CYS B 1 227 ? -13.438 19.859 18.359 1 96.94 227 CYS B N 1
ATOM 4749 C CA . CYS B 1 227 ? -12.406 19.141 17.625 1 96.94 227 CYS B CA 1
ATOM 4750 C C . CYS B 1 227 ? -11.086 19.125 18.391 1 96.94 227 CYS B C 1
ATOM 4752 O O . CYS B 1 227 ? -10.594 20.188 18.797 1 96.94 227 CYS B O 1
ATOM 4754 N N . GLU B 1 228 ? -10.602 17.938 18.672 1 96.5 228 GLU B N 1
ATOM 4755 C CA . GLU B 1 228 ? -9.258 17.859 19.234 1 96.5 228 GLU B CA 1
ATOM 4756 C C . GLU B 1 228 ? -8.195 18.172 18.188 1 96.5 228 GLU B C 1
ATOM 4758 O O . GLU B 1 228 ? -8.141 17.531 17.141 1 96.5 228 GLU B O 1
ATOM 4763 N N . ILE B 1 229 ? -7.398 19.188 18.5 1 97.56 229 ILE B N 1
ATOM 4764 C CA . ILE B 1 229 ? -6.406 19.625 17.531 1 97.56 229 ILE B CA 1
ATOM 4765 C C . ILE B 1 229 ? -5.004 19.344 18.062 1 97.56 229 ILE B C 1
ATOM 4767 O O . ILE B 1 229 ? -4.637 19.828 19.141 1 97.56 229 ILE B O 1
ATOM 4771 N N . PHE B 1 230 ? -4.25 18.531 17.312 1 96.69 230 PHE B N 1
ATOM 4772 C CA . PHE B 1 230 ? -2.871 18.188 17.641 1 96.69 230 PHE B CA 1
ATOM 4773 C C . PHE B 1 230 ? -1.905 18.797 16.625 1 96.69 230 PHE B C 1
ATOM 4775 O O . PHE B 1 230 ? -1.97 18.484 15.438 1 96.69 230 PHE B O 1
ATOM 4782 N N . ILE B 1 231 ? -1.062 19.656 17.078 1 97.44 231 ILE B N 1
ATOM 4783 C CA . ILE B 1 231 ? -0.081 20.297 16.203 1 97.44 231 ILE B CA 1
ATOM 4784 C C . ILE B 1 231 ? 1.323 20.078 16.766 1 97.44 231 ILE B C 1
ATOM 4786 O O . ILE B 1 231 ? 1.632 20.531 17.875 1 97.44 231 ILE B O 1
ATOM 4790 N N . ASN B 1 232 ? 2.145 19.375 15.977 1 95.88 232 ASN B N 1
ATOM 4791 C CA . ASN B 1 232 ? 3.525 19.125 16.375 1 95.88 232 ASN B CA 1
ATOM 4792 C C . ASN B 1 232 ? 3.613 18.672 17.828 1 95.88 232 ASN B C 1
ATOM 4794 O O . ASN B 1 232 ? 4.355 19.25 18.625 1 95.88 232 ASN B O 1
ATOM 4798 N N . THR B 1 233 ? 3.035 17.531 18.094 1 91.19 233 THR B N 1
ATOM 4799 C CA . THR B 1 233 ? 2.865 17.062 19.469 1 91.19 233 THR B CA 1
ATOM 4800 C C . THR B 1 233 ? 4.199 16.594 20.047 1 91.19 233 THR B C 1
ATOM 4802 O O . THR B 1 233 ? 4.359 16.531 21.266 1 91.19 233 THR B O 1
ATOM 4805 N N . THR B 1 234 ? 5.152 16.344 19.172 1 86.81 234 THR B N 1
ATOM 4806 C CA . THR B 1 234 ? 6.473 15.961 19.656 1 86.81 234 THR B CA 1
ATOM 4807 C C . THR B 1 234 ? 7.316 17.188 19.984 1 86.81 234 THR B C 1
ATOM 4809 O O . THR B 1 234 ? 8.43 17.062 20.5 1 86.81 234 THR B O 1
ATOM 4812 N N . GLY B 1 235 ? 6.754 18.328 19.672 1 88.25 235 GLY B N 1
ATOM 4813 C CA . GLY B 1 235 ? 7.5 19.562 19.844 1 88.25 235 GLY B CA 1
ATOM 4814 C C . GLY B 1 235 ? 8.289 19.953 18.609 1 88.25 235 GLY B C 1
ATOM 4815 O O . GLY B 1 235 ? 7.711 20.203 17.547 1 88.25 235 GLY B O 1
ATOM 4816 N N . ARG B 1 236 ? 9.547 19.688 18.766 1 90.12 236 ARG B N 1
ATOM 4817 C CA . ARG B 1 236 ? 10.469 20.141 17.734 1 90.12 236 ARG B CA 1
ATOM 4818 C C . ARG B 1 236 ? 10.43 19.203 16.516 1 90.12 236 ARG B C 1
ATOM 4820 O O . ARG B 1 236 ? 10.438 17.984 16.672 1 90.12 236 ARG B O 1
ATOM 4827 N N . PHE B 1 237 ? 10.266 19.797 15.258 1 92.94 237 PHE B N 1
ATOM 4828 C CA . PHE B 1 237 ? 10.375 19.109 13.977 1 92.94 237 PHE B CA 1
ATOM 4829 C C . PHE B 1 237 ? 11.219 19.906 12.992 1 92.94 237 PHE B C 1
ATOM 4831 O O . PHE B 1 237 ? 10.695 20.453 12.016 1 92.94 237 PHE B O 1
ATOM 4838 N N . VAL B 1 238 ? 12.523 19.953 13.266 1 93.25 238 VAL B N 1
ATOM 4839 C CA . VAL B 1 238 ? 13.461 20.766 12.5 1 93.25 238 VAL B CA 1
ATOM 4840 C C . VAL B 1 238 ? 14.125 19.906 11.422 1 93.25 238 VAL B C 1
ATOM 4842 O O . VAL B 1 238 ? 14.258 20.344 10.273 1 93.25 238 VAL B O 1
ATOM 4845 N N . ILE B 1 239 ? 14.477 18.688 11.852 1 89.56 239 ILE B N 1
ATOM 4846 C CA . ILE B 1 239 ? 15.086 17.75 10.914 1 89.56 239 ILE B CA 1
ATOM 4847 C C . ILE B 1 239 ? 14 16.984 10.172 1 89.56 239 ILE B C 1
ATOM 4849 O O . ILE B 1 239 ? 13.281 16.188 10.766 1 89.56 239 ILE B O 1
ATOM 4853 N N . GLY B 1 240 ? 13.875 17.234 8.852 1 92.19 240 GLY B N 1
ATOM 4854 C CA . GLY B 1 240 ? 12.883 16.562 8.031 1 92.19 240 GLY B CA 1
ATOM 4855 C C . GLY B 1 240 ? 13.414 16.156 6.668 1 92.19 240 GLY B C 1
ATOM 4856 O O . GLY B 1 240 ? 14.625 16.016 6.484 1 92.19 240 GLY B O 1
ATOM 4857 N N . GLY B 1 241 ? 12.547 15.805 5.852 1 94.31 241 GLY B N 1
ATOM 4858 C CA . GLY B 1 241 ? 12.953 15.398 4.516 1 94.31 241 GLY B CA 1
ATOM 4859 C C . GLY B 1 241 ? 13.797 14.133 4.508 1 94.31 241 GLY B C 1
ATOM 4860 O O . GLY B 1 241 ? 13.688 13.305 5.414 1 94.31 241 GLY B O 1
ATOM 4861 N N . PRO B 1 242 ? 14.562 13.961 3.516 1 94.69 242 PRO B N 1
ATOM 4862 C CA . PRO B 1 242 ? 15.344 12.734 3.334 1 94.69 242 PRO B CA 1
ATOM 4863 C C . PRO B 1 242 ? 16.422 12.555 4.406 1 94.69 242 PRO B C 1
ATOM 4865 O O . PRO B 1 242 ? 16.953 11.461 4.562 1 94.69 242 PRO B O 1
ATOM 4868 N N . MET B 1 243 ? 16.766 13.625 5.168 1 92.25 243 MET B N 1
ATOM 4869 C CA . MET B 1 243 ? 17.688 13.508 6.297 1 92.25 243 MET B CA 1
ATOM 4870 C C . MET B 1 243 ? 17 12.852 7.488 1 92.25 243 MET B C 1
ATOM 4872 O O . MET B 1 243 ? 17.641 12.133 8.258 1 92.25 243 MET B O 1
ATOM 4876 N N . GLY B 1 244 ? 15.672 13.109 7.609 1 89.69 244 GLY B N 1
ATOM 4877 C CA . GLY B 1 244 ? 14.922 12.555 8.719 1 89.69 244 GLY B CA 1
ATOM 4878 C C . GLY B 1 244 ? 14.43 11.141 8.453 1 89.69 244 GLY B C 1
ATOM 4879 O O . GLY B 1 244 ? 14.414 10.305 9.359 1 89.69 244 GLY B O 1
ATOM 4880 N N . ASP B 1 245 ? 13.984 10.922 7.227 1 91.38 245 ASP B N 1
ATOM 4881 C CA . ASP B 1 245 ? 13.422 9.633 6.844 1 91.38 245 ASP B CA 1
ATOM 4882 C C . ASP B 1 245 ? 13.797 9.281 5.406 1 91.38 245 ASP B C 1
ATOM 4884 O O . ASP B 1 245 ? 13.781 10.141 4.523 1 91.38 245 ASP B O 1
ATOM 4888 N N . CYS B 1 246 ? 14.102 7.957 5.242 1 95.25 246 CYS B N 1
ATOM 4889 C CA . CYS B 1 246 ? 14.281 7.465 3.881 1 95.25 246 CYS B CA 1
ATOM 4890 C C . CYS B 1 246 ? 12.961 7.441 3.127 1 95.25 246 CYS B C 1
ATOM 4892 O O . CYS B 1 246 ? 11.914 7.148 3.707 1 95.25 246 CYS B O 1
ATOM 4894 N N . GLY B 1 247 ? 12.992 7.863 1.847 1 97.31 247 GLY B N 1
ATOM 4895 C CA . GLY B 1 247 ? 11.805 7.844 1.012 1 97.31 247 GLY B CA 1
ATOM 4896 C C . GLY B 1 247 ? 11.922 6.91 -0.177 1 97.31 247 GLY B C 1
ATOM 4897 O O . GLY B 1 247 ? 12.992 6.797 -0.778 1 97.31 247 GLY B O 1
ATOM 4898 N N . LEU B 1 248 ? 10.852 6.215 -0.502 1 98.12 248 LEU B N 1
ATOM 4899 C CA . LEU B 1 248 ? 10.781 5.309 -1.644 1 98.12 248 LEU B CA 1
ATOM 4900 C C . LEU B 1 248 ? 9.539 5.59 -2.484 1 98.12 248 LEU B C 1
ATOM 4902 O O . LEU B 1 248 ? 8.469 5.863 -1.944 1 98.12 248 LEU B O 1
ATOM 4906 N N . THR B 1 249 ? 9.672 5.5 -3.779 1 97.75 249 THR B N 1
ATOM 4907 C CA . THR B 1 249 ? 8.547 5.641 -4.695 1 97.75 249 THR B CA 1
ATOM 4908 C C . THR B 1 249 ? 7.445 4.645 -4.352 1 97.75 249 THR B C 1
ATOM 4910 O O . THR B 1 249 ? 7.707 3.451 -4.184 1 97.75 249 THR B O 1
ATOM 4913 N N . GLY B 1 250 ? 6.238 5.113 -4.211 1 95.94 250 GLY B N 1
ATOM 4914 C CA . GLY B 1 250 ? 5.082 4.234 -4.16 1 95.94 250 GLY B CA 1
ATOM 4915 C C . GLY B 1 250 ? 4.746 3.773 -2.752 1 95.94 250 GLY B C 1
ATOM 4916 O O . GLY B 1 250 ? 3.904 2.893 -2.564 1 95.94 250 GLY B O 1
ATOM 4917 N N . ARG B 1 251 ? 5.348 4.457 -1.722 1 95.12 251 ARG B N 1
ATOM 4918 C CA . ARG B 1 251 ? 5.199 3.98 -0.351 1 95.12 251 ARG B CA 1
ATOM 4919 C C . ARG B 1 251 ? 3.951 4.566 0.301 1 95.12 251 ARG B C 1
ATOM 4921 O O . ARG B 1 251 ? 3.543 4.129 1.38 1 95.12 251 ARG B O 1
ATOM 4928 N N . LYS B 1 252 ? 3.344 5.516 -0.292 1 94.62 252 LYS B N 1
ATOM 4929 C CA . LYS B 1 252 ? 2.162 6.168 0.268 1 94.62 252 LYS B CA 1
ATOM 4930 C C . LYS B 1 252 ? 0.929 5.902 -0.592 1 94.62 252 LYS B C 1
ATOM 4932 O O . LYS B 1 252 ? 0.162 6.824 -0.883 1 94.62 252 LYS B O 1
ATOM 4937 N N . ILE B 1 253 ? 0.743 4.684 -0.947 1 93.31 253 ILE B N 1
ATOM 4938 C CA . ILE B 1 253 ? -0.269 4.312 -1.931 1 93.31 253 ILE B CA 1
ATOM 4939 C C . ILE B 1 253 ? -1.661 4.5 -1.334 1 93.31 253 ILE B C 1
ATOM 4941 O O . ILE B 1 253 ? -2.611 4.824 -2.049 1 93.31 253 ILE B O 1
ATOM 4945 N N . ILE B 1 254 ? -1.814 4.418 -0.009 1 93.94 254 ILE B N 1
ATOM 4946 C CA . ILE B 1 254 ? -3.121 4.559 0.626 1 93.94 254 ILE B CA 1
ATOM 4947 C C . ILE B 1 254 ? -3.57 6.016 0.568 1 93.94 254 ILE B C 1
ATOM 4949 O O . ILE B 1 254 ? -4.746 6.301 0.323 1 93.94 254 ILE B O 1
ATOM 4953 N N . GLN B 1 255 ? -2.648 6.941 0.813 1 93.44 255 GLN B N 1
ATOM 4954 C CA . GLN B 1 255 ? -3.014 8.352 0.709 1 93.44 255 GLN B CA 1
ATOM 4955 C C . GLN B 1 255 ? -3.145 8.781 -0.75 1 93.44 255 GLN B C 1
ATOM 4957 O O . GLN B 1 255 ? -3.904 9.695 -1.067 1 93.44 255 GLN B O 1
ATOM 4962 N N . ASP B 1 256 ? -2.451 8.039 -1.666 1 95.69 256 ASP B N 1
ATOM 4963 C CA . ASP B 1 256 ? -2.557 8.312 -3.096 1 95.69 256 ASP B CA 1
ATOM 4964 C C . ASP B 1 256 ? -3.957 7.996 -3.615 1 95.69 256 ASP B C 1
ATOM 4966 O O . ASP B 1 256 ? -4.375 8.523 -4.645 1 95.69 256 ASP B O 1
ATOM 4970 N N . THR B 1 257 ? -4.609 7.176 -2.869 1 95.94 257 THR B N 1
ATOM 4971 C CA . THR B 1 257 ? -5.91 6.719 -3.35 1 95.94 257 THR B CA 1
ATOM 4972 C C . THR B 1 257 ? -7.027 7.215 -2.439 1 95.94 257 THR B C 1
ATOM 4974 O O . THR B 1 257 ? -7.355 8.406 -2.443 1 95.94 257 THR B O 1
ATOM 4977 N N . TYR B 1 258 ? -7.539 6.312 -1.56 1 96.06 258 TYR B N 1
ATOM 4978 C CA . TYR B 1 258 ? -8.82 6.668 -0.963 1 96.06 258 TYR B CA 1
ATOM 4979 C C . TYR B 1 258 ? -8.727 6.711 0.557 1 96.06 258 TYR B C 1
ATOM 4981 O O . TYR B 1 258 ? -9.734 6.57 1.255 1 96.06 258 TYR B O 1
ATOM 4989 N N . GLY B 1 259 ? -7.535 6.793 1.099 1 94.25 259 GLY B N 1
ATOM 4990 C CA . GLY B 1 259 ? -7.309 7.039 2.514 1 94.25 259 GLY B CA 1
ATOM 4991 C C . GLY B 1 259 ? -7.742 5.883 3.396 1 94.25 259 GLY B C 1
ATOM 4992 O O . GLY B 1 259 ? -8.172 6.09 4.535 1 94.25 259 GLY B O 1
ATOM 4993 N N . GLY B 1 260 ? -7.75 4.742 2.838 1 92 260 GLY B N 1
ATOM 4994 C CA . GLY B 1 260 ? -8.086 3.562 3.619 1 92 260 GLY B CA 1
ATOM 4995 C C . GLY B 1 260 ? -9.531 3.137 3.469 1 92 260 GLY B C 1
ATOM 4996 O O . GLY B 1 260 ? -9.898 2.025 3.855 1 92 260 GLY B O 1
ATOM 4997 N N . MET B 1 261 ? -10.344 3.957 2.924 1 91.56 261 MET B N 1
ATOM 4998 C CA . MET B 1 261 ? -11.758 3.643 2.812 1 91.56 261 MET B CA 1
ATOM 4999 C C . MET B 1 261 ? -12.039 2.807 1.568 1 91.56 261 MET B C 1
ATOM 5001 O O . MET B 1 261 ? -12.977 2.002 1.552 1 91.56 261 MET B O 1
ATOM 5005 N N . GLY B 1 262 ? -11.32 3.002 0.537 1 91.31 262 GLY B N 1
ATOM 5006 C CA . GLY B 1 262 ? -11.391 2.156 -0.644 1 91.31 262 GLY B CA 1
ATOM 5007 C C . GLY B 1 262 ? -10.312 1.093 -0.683 1 91.31 262 GLY B C 1
ATOM 5008 O O . GLY B 1 262 ? -9.234 1.276 -0.117 1 91.31 262 GLY B O 1
ATOM 5009 N N . SER B 1 263 ? -10.633 0.008 -1.323 1 90.88 263 SER B N 1
ATOM 5010 C CA . SER B 1 263 ? -9.648 -1.056 -1.471 1 90.88 263 SER B CA 1
ATOM 5011 C C . SER B 1 263 ? -8.508 -0.625 -2.385 1 90.88 263 SER B C 1
ATOM 5013 O O . SER B 1 263 ? -8.602 0.392 -3.074 1 90.88 263 SER B O 1
ATOM 5015 N N . HIS B 1 264 ? -7.48 -1.329 -2.178 1 89.12 264 HIS B N 1
ATOM 5016 C CA . HIS B 1 264 ? -6.301 -1.051 -2.99 1 89.12 264 HIS B CA 1
ATOM 5017 C C . HIS B 1 264 ? -5.684 -2.338 -3.525 1 89.12 264 HIS B C 1
ATOM 5019 O O . HIS B 1 264 ? -5.773 -3.389 -2.885 1 89.12 264 HIS B O 1
ATOM 5025 N N . GLY B 1 265 ? -5.219 -2.158 -4.719 1 85.75 265 GLY B N 1
ATOM 5026 C CA . GLY B 1 265 ? -4.406 -3.199 -5.328 1 85.75 265 GLY B CA 1
ATOM 5027 C C . GLY B 1 265 ? -3.125 -2.674 -5.945 1 85.75 265 GLY B C 1
ATOM 5028 O O . GLY B 1 265 ? -2.861 -1.47 -5.91 1 85.75 265 GLY B O 1
ATOM 5029 N N . GLY B 1 266 ? -2.252 -3.482 -6.355 1 74.94 266 GLY B N 1
ATOM 5030 C CA . GLY B 1 266 ? -1.042 -3.094 -7.066 1 74.94 266 GLY B CA 1
ATOM 5031 C C . GLY B 1 266 ? 0.062 -2.613 -6.145 1 74.94 266 GLY B C 1
ATOM 5032 O O . GLY B 1 266 ? -0.088 -2.639 -4.918 1 74.94 266 GLY B O 1
ATOM 5033 N N . GLY B 1 267 ? 1.186 -2.223 -6.734 1 80.94 267 GLY B N 1
ATOM 5034 C CA . GLY B 1 267 ? 2.355 -1.866 -5.949 1 80.94 267 GLY B CA 1
ATOM 5035 C C . GLY B 1 267 ? 2.57 -0.368 -5.848 1 80.94 267 GLY B C 1
ATOM 5036 O O . GLY B 1 267 ? 2.861 0.152 -4.766 1 80.94 267 GLY B O 1
ATOM 5037 N N . ALA B 1 268 ? 2.482 0.364 -6.984 1 91.38 268 ALA B N 1
ATOM 5038 C CA . ALA B 1 268 ? 2.746 1.8 -7.027 1 91.38 268 ALA B CA 1
ATOM 5039 C C . ALA B 1 268 ? 2.164 2.426 -8.289 1 91.38 268 ALA B C 1
ATOM 5041 O O . ALA B 1 268 ? 1.929 1.731 -9.281 1 91.38 268 ALA B O 1
ATOM 5042 N N . PHE B 1 269 ? 1.879 3.771 -8.227 1 96.75 269 PHE B N 1
ATOM 5043 C CA . PHE B 1 269 ? 1.447 4.52 -9.398 1 96.75 269 PHE B CA 1
ATOM 5044 C C . PHE B 1 269 ? 2.605 5.312 -9.992 1 96.75 269 PHE B C 1
ATOM 5046 O O . PHE B 1 269 ? 2.891 5.203 -11.188 1 96.75 269 PHE B O 1
ATOM 5053 N N . SER B 1 270 ? 3.256 6 -9.133 1 97.94 270 SER B N 1
ATOM 5054 C CA . SER B 1 270 ? 4.254 6.973 -9.57 1 97.94 270 SER B CA 1
ATOM 5055 C C . SER B 1 270 ? 5.422 6.285 -10.266 1 97.94 270 SER B C 1
ATOM 5057 O O . SER B 1 270 ? 5.863 5.215 -9.844 1 97.94 270 SER B O 1
ATOM 5059 N N . GLY B 1 271 ? 5.879 6.902 -11.312 1 97.88 271 GLY B N 1
ATOM 5060 C CA . GLY B 1 271 ? 7.027 6.422 -12.062 1 97.88 271 GLY B CA 1
ATOM 5061 C C . GLY B 1 271 ? 6.656 5.457 -13.172 1 97.88 271 GLY B C 1
ATOM 5062 O O . GLY B 1 271 ? 7.492 5.105 -14 1 97.88 271 GLY B O 1
ATOM 5063 N N . LYS B 1 272 ? 5.383 5.086 -13.266 1 97 272 LYS B N 1
ATOM 5064 C CA . LYS B 1 272 ? 4.957 4.082 -14.242 1 97 272 LYS B CA 1
ATOM 5065 C C . LYS B 1 272 ? 4.227 4.73 -15.414 1 97 272 LYS B C 1
ATOM 5067 O O . LYS B 1 272 ? 3.354 5.578 -15.211 1 97 272 LYS B O 1
ATOM 5072 N N . ASP B 1 273 ? 4.578 4.316 -16.594 1 96.62 273 ASP B N 1
ATOM 5073 C CA . ASP B 1 273 ? 3.826 4.762 -17.766 1 96.62 273 ASP B CA 1
ATOM 5074 C C . ASP B 1 273 ? 2.482 4.043 -17.859 1 96.62 273 ASP B C 1
ATOM 5076 O O . ASP B 1 273 ? 2.24 3.072 -17.141 1 96.62 273 ASP B O 1
ATOM 5080 N N . PRO B 1 274 ? 1.617 4.477 -18.781 1 95.06 274 PRO B N 1
ATOM 5081 C CA . PRO B 1 274 ? 0.243 3.969 -18.781 1 95.06 274 PRO B CA 1
ATOM 5082 C C . PRO B 1 274 ? 0.154 2.514 -19.234 1 95.06 274 PRO B C 1
ATOM 5084 O O . PRO B 1 274 ? -0.904 1.891 -19.125 1 95.06 274 PRO B O 1
ATOM 5087 N N . SER B 1 275 ? 1.194 1.921 -19.781 1 92.56 275 SER B N 1
ATOM 5088 C CA . SER B 1 275 ? 1.16 0.501 -20.109 1 92.56 275 SER B CA 1
ATOM 5089 C C . SER B 1 275 ? 1.134 -0.363 -18.859 1 92.56 275 SER B C 1
ATOM 5091 O O . SER B 1 275 ? 0.798 -1.548 -18.922 1 92.56 275 SER B O 1
ATOM 5093 N N . LYS B 1 276 ? 1.541 0.177 -17.781 1 92.38 276 LYS B N 1
ATOM 5094 C CA . LYS B 1 276 ? 1.457 -0.518 -16.5 1 92.38 276 LYS B CA 1
ATOM 5095 C C . LYS B 1 276 ? 0.071 -0.363 -15.875 1 92.38 276 LYS B C 1
ATOM 5097 O O . LYS B 1 276 ? -0.28 0.714 -15.391 1 92.38 276 LYS B O 1
ATOM 5102 N N . VAL B 1 277 ? -0.637 -1.423 -15.742 1 93.12 277 VAL B N 1
ATOM 5103 C CA . VAL B 1 277 ? -2.047 -1.401 -15.367 1 93.12 277 VAL B CA 1
ATOM 5104 C C . VAL B 1 277 ? -2.182 -1.001 -13.898 1 93.12 277 VAL B C 1
ATOM 5106 O O . VAL B 1 277 ? -3.246 -0.55 -13.469 1 93.12 277 VAL B O 1
ATOM 5109 N N . ASP B 1 278 ? -1.085 -1.114 -13.164 1 93.25 278 ASP B N 1
ATOM 5110 C CA . ASP B 1 278 ? -1.128 -0.611 -11.797 1 93.25 278 ASP B CA 1
ATOM 5111 C C . ASP B 1 278 ? -1.652 0.822 -11.75 1 93.25 278 ASP B C 1
ATOM 5113 O O . ASP B 1 278 ? -2.432 1.178 -10.867 1 93.25 278 ASP B O 1
ATOM 5117 N N . ARG B 1 279 ? -1.235 1.59 -12.688 1 96.25 279 ARG B N 1
ATOM 5118 C CA . ARG B 1 279 ? -1.647 2.988 -12.742 1 96.25 279 ARG B CA 1
ATOM 5119 C C . ARG B 1 279 ? -2.889 3.162 -13.609 1 96.25 279 ARG B C 1
ATOM 5121 O O . ARG B 1 279 ? -3.926 3.629 -13.133 1 96.25 279 ARG B O 1
ATOM 5128 N N . SER B 1 280 ? -2.809 2.703 -14.883 1 96.75 280 SER B N 1
ATOM 5129 C CA . SER B 1 280 ? -3.895 2.963 -15.82 1 96.75 280 SER B CA 1
ATOM 5130 C C . SER B 1 280 ? -5.176 2.254 -15.398 1 96.75 280 SER B C 1
ATOM 5132 O O . SER B 1 280 ? -6.266 2.82 -15.5 1 96.75 280 SER B O 1
ATOM 5134 N N . GLY B 1 281 ? -5.008 1.026 -14.938 1 96.56 281 GLY B N 1
ATOM 5135 C CA . GLY B 1 281 ? -6.172 0.31 -14.43 1 96.56 281 GLY B CA 1
ATOM 5136 C C . GLY B 1 281 ? -6.805 0.971 -13.227 1 96.56 281 GLY B C 1
ATOM 5137 O O . GLY B 1 281 ? -8.031 1.02 -13.109 1 96.56 281 GLY B O 1
ATOM 5138 N N . ALA B 1 282 ? -6 1.461 -12.297 1 97.44 282 ALA B N 1
ATOM 5139 C CA . ALA B 1 282 ? -6.508 2.164 -11.125 1 97.44 282 ALA B CA 1
ATOM 5140 C C . ALA B 1 282 ? -7.207 3.461 -11.523 1 97.44 282 ALA B C 1
ATOM 5142 O O . ALA B 1 282 ? -8.258 3.803 -10.969 1 97.44 282 ALA B O 1
ATOM 5143 N N . TYR B 1 283 ? -6.547 4.203 -12.469 1 98.38 283 TYR B N 1
ATOM 5144 C CA . TYR B 1 283 ? -7.164 5.426 -12.961 1 98.38 283 TYR B CA 1
ATOM 5145 C C . TYR B 1 283 ? -8.516 5.133 -13.602 1 98.38 283 TYR B C 1
ATOM 5147 O O . TYR B 1 283 ? -9.484 5.867 -13.383 1 98.38 283 TYR B O 1
ATOM 5155 N N . MET B 1 284 ? -8.586 4.051 -14.367 1 98.62 284 MET B N 1
ATOM 5156 C CA . MET B 1 284 ? -9.844 3.648 -14.992 1 98.62 284 MET B CA 1
ATOM 5157 C C . MET B 1 284 ? -10.875 3.256 -13.938 1 98.62 284 MET B C 1
ATOM 5159 O O . MET B 1 284 ? -12.055 3.598 -14.055 1 98.62 284 MET B O 1
ATOM 5163 N N . GLY B 1 285 ? -10.438 2.463 -12.945 1 98 285 GLY B N 1
ATOM 5164 C CA . GLY B 1 285 ? -11.328 2.127 -11.852 1 98 285 GLY B CA 1
ATOM 5165 C C . GLY B 1 285 ? -11.945 3.344 -11.188 1 98 285 GLY B C 1
ATOM 5166 O O . GLY B 1 285 ? -13.156 3.381 -10.953 1 98 285 GLY B O 1
ATOM 5167 N N . ARG B 1 286 ? -11.133 4.336 -10.898 1 98.75 286 ARG B N 1
ATOM 5168 C CA . ARG B 1 286 ? -11.617 5.594 -10.336 1 98.75 286 ARG B CA 1
ATOM 5169 C C . ARG B 1 286 ? -12.625 6.258 -11.273 1 98.75 286 ARG B C 1
ATOM 5171 O O . ARG B 1 286 ? -13.688 6.699 -10.844 1 98.75 286 ARG B O 1
ATOM 5178 N N . TYR B 1 287 ? -12.258 6.297 -12.516 1 98.88 287 TYR B N 1
ATOM 5179 C CA . TYR B 1 287 ? -13.117 6.906 -13.523 1 98.88 287 TYR B CA 1
ATOM 5180 C C . TYR B 1 287 ? -14.492 6.254 -13.547 1 98.88 287 TYR B C 1
ATOM 5182 O O . TYR B 1 287 ? -15.516 6.941 -13.531 1 98.88 287 TYR B O 1
ATOM 5190 N N . ILE B 1 288 ? -14.523 4.969 -13.539 1 98.88 288 ILE B N 1
ATOM 5191 C CA . ILE B 1 288 ? -15.766 4.203 -13.578 1 98.88 288 ILE B CA 1
ATOM 5192 C C . ILE B 1 288 ? -16.562 4.461 -12.305 1 98.88 288 ILE B C 1
ATOM 5194 O O . ILE B 1 288 ? -17.75 4.82 -12.367 1 98.88 288 ILE B O 1
ATOM 5198 N N . ALA B 1 289 ? -15.969 4.285 -11.156 1 98.62 289 ALA B N 1
ATOM 5199 C CA . ALA B 1 289 ? -16.656 4.453 -9.883 1 98.62 289 ALA B CA 1
ATOM 5200 C C . ALA B 1 289 ? -17.25 5.852 -9.758 1 98.62 289 ALA B C 1
ATOM 5202 O O . ALA B 1 289 ? -18.391 6.012 -9.32 1 98.62 289 ALA B O 1
ATOM 5203 N N . LYS B 1 290 ? -16.406 6.84 -10.148 1 98.88 290 LYS B N 1
ATOM 5204 C CA . LYS B 1 290 ? -16.859 8.227 -10.07 1 98.88 290 LYS B CA 1
ATOM 5205 C C . LYS B 1 290 ? -18.078 8.453 -10.961 1 98.88 290 LYS B C 1
ATOM 5207 O O . LYS B 1 290 ? -19.031 9.133 -10.555 1 98.88 290 LYS B O 1
ATOM 5212 N N . ASN B 1 291 ? -18.078 7.902 -12.125 1 98.94 291 ASN B N 1
ATOM 5213 C CA . ASN B 1 291 ? -19.203 8.062 -13.047 1 98.94 291 ASN B CA 1
ATOM 5214 C C . ASN B 1 291 ? -20.438 7.305 -12.555 1 98.94 291 ASN B C 1
ATOM 5216 O O . ASN B 1 291 ? -21.562 7.754 -12.766 1 98.94 291 ASN B O 1
ATOM 5220 N N . VAL B 1 292 ? -20.281 6.188 -11.93 1 98.69 292 VAL B N 1
ATOM 5221 C CA . VAL B 1 292 ? -21.406 5.434 -11.375 1 98.69 292 VAL B CA 1
ATOM 5222 C C . VAL B 1 292 ? -22.094 6.262 -10.289 1 98.69 292 VAL B C 1
ATOM 5224 O O . VAL B 1 292 ? -23.312 6.367 -10.273 1 98.69 292 VAL B O 1
ATOM 5227 N N . VAL B 1 293 ? -21.328 6.832 -9.391 1 98.56 293 VAL B N 1
ATOM 5228 C CA . VAL B 1 293 ? -21.891 7.637 -8.312 1 98.56 293 VAL B CA 1
ATOM 5229 C C . VAL B 1 293 ? -22.5 8.914 -8.883 1 98.56 293 VAL B C 1
ATOM 5231 O O . VAL B 1 293 ? -23.609 9.312 -8.5 1 98.56 293 VAL B O 1
ATOM 5234 N N . ALA B 1 294 ? -21.781 9.531 -9.828 1 98.75 294 ALA B N 1
ATOM 5235 C CA . ALA B 1 294 ? -22.281 10.75 -10.461 1 98.75 294 ALA B CA 1
ATOM 5236 C C . ALA B 1 294 ? -23.578 10.5 -11.211 1 98.75 294 ALA B C 1
ATOM 5238 O O . ALA B 1 294 ? -24.422 11.391 -11.32 1 98.75 294 ALA B O 1
ATOM 5239 N N . ALA B 1 295 ? -23.75 9.328 -11.688 1 98.56 295 ALA B N 1
ATOM 5240 C CA . ALA B 1 295 ? -24.938 8.953 -12.445 1 98.56 295 ALA B CA 1
ATOM 5241 C C . ALA B 1 295 ? -26.125 8.727 -11.516 1 98.56 295 ALA B C 1
ATOM 5243 O O . ALA B 1 295 ? -27.266 8.562 -11.977 1 98.56 295 ALA B O 1
ATOM 5244 N N . GLY B 1 296 ? -25.922 8.703 -10.234 1 98 296 GLY B N 1
ATOM 5245 C CA . GLY B 1 296 ? -26.984 8.461 -9.273 1 98 296 GLY B CA 1
ATOM 5246 C C . GLY B 1 296 ? -27.359 6.996 -9.148 1 98 296 GLY B C 1
ATOM 5247 O O . GLY B 1 296 ? -28.438 6.668 -8.641 1 98 296 GLY B O 1
ATOM 5248 N N . LEU B 1 297 ? -26.5 6.121 -9.641 1 97.81 297 LEU B N 1
ATOM 5249 C CA . LEU B 1 297 ? -26.797 4.691 -9.617 1 97.81 297 LEU B CA 1
ATOM 5250 C C . LEU B 1 297 ? -26.5 4.102 -8.242 1 97.81 297 LEU B C 1
ATOM 5252 O O . LEU B 1 297 ? -27.078 3.086 -7.859 1 97.81 297 LEU B O 1
ATOM 5256 N N . ALA B 1 298 ? -25.594 4.695 -7.531 1 95.38 298 ALA B N 1
ATOM 5257 C CA . ALA B 1 298 ? -25.25 4.293 -6.168 1 95.38 298 ALA B CA 1
ATOM 5258 C C . ALA B 1 298 ? -24.594 5.441 -5.406 1 95.38 298 ALA B C 1
ATOM 5260 O O . ALA B 1 298 ? -23.797 6.195 -5.973 1 95.38 298 ALA B O 1
ATOM 5261 N N . PRO B 1 299 ? -24.891 5.598 -4.121 1 95.12 299 PRO B N 1
ATOM 5262 C CA . PRO B 1 299 ? -24.203 6.613 -3.32 1 95.12 299 PRO B CA 1
ATOM 5263 C C . PRO B 1 299 ? -22.719 6.312 -3.131 1 95.12 299 PRO B C 1
ATOM 5265 O O . PRO B 1 299 ? -21.906 7.23 -2.928 1 95.12 299 PRO B O 1
ATOM 5268 N N . LYS B 1 300 ? -22.359 5.039 -3.109 1 94.5 300 LYS B N 1
ATOM 5269 C CA . LYS B 1 300 ? -21 4.531 -3.008 1 94.5 300 LYS B CA 1
ATOM 5270 C C . LYS B 1 300 ? -20.734 3.439 -4.043 1 94.5 300 LYS B C 1
ATOM 5272 O O . LYS B 1 300 ? -21.625 2.641 -4.348 1 94.5 300 LYS B O 1
ATOM 5277 N N . CYS B 1 301 ? -19.5 3.432 -4.543 1 95.88 301 CYS B N 1
ATOM 5278 C CA . CYS B 1 301 ? -19.188 2.451 -5.574 1 95.88 301 CYS B CA 1
ATOM 5279 C C . CYS B 1 301 ? -17.734 2.041 -5.508 1 95.88 301 CYS B C 1
ATOM 5281 O O . CYS B 1 301 ? -16.844 2.891 -5.363 1 95.88 301 CYS B O 1
ATOM 5283 N N . GLU B 1 302 ? -17.453 0.814 -5.52 1 95.44 302 GLU B N 1
ATOM 5284 C CA . GLU B 1 302 ? -16.125 0.252 -5.688 1 95.44 302 GLU B CA 1
ATOM 5285 C C . GLU B 1 302 ? -16.047 -0.619 -6.938 1 95.44 302 GLU B C 1
ATOM 5287 O O . GLU B 1 302 ? -16.969 -1.371 -7.238 1 95.44 302 GLU B O 1
ATOM 5292 N N . VAL B 1 303 ? -14.984 -0.477 -7.648 1 96.5 303 VAL B N 1
ATOM 5293 C CA . VAL B 1 303 ? -14.727 -1.249 -8.859 1 96.5 303 VAL B CA 1
ATOM 5294 C C . VAL B 1 303 ? -13.438 -2.049 -8.703 1 96.5 303 VAL B C 1
ATOM 5296 O O . VAL B 1 303 ? -12.43 -1.525 -8.219 1 96.5 303 VAL B O 1
ATOM 5299 N N . GLN B 1 304 ? -13.445 -3.291 -8.992 1 94.94 304 GLN B N 1
ATOM 5300 C CA . GLN B 1 304 ? -12.242 -4.117 -9.078 1 94.94 304 GLN B CA 1
ATOM 5301 C C . GLN B 1 304 ? -12.039 -4.648 -10.492 1 94.94 304 GLN B C 1
ATOM 5303 O O . GLN B 1 304 ? -12.977 -5.164 -11.109 1 94.94 304 GLN B O 1
ATOM 5308 N N . ILE B 1 305 ? -10.875 -4.461 -11.008 1 95.94 305 ILE B N 1
ATOM 5309 C CA . ILE B 1 305 ? -10.461 -5.031 -12.281 1 95.94 305 ILE B CA 1
ATOM 5310 C C . ILE B 1 305 ? -9.234 -5.914 -12.078 1 95.94 305 ILE B C 1
ATOM 5312 O O . ILE B 1 305 ? -8.258 -5.496 -11.445 1 95.94 305 ILE B O 1
ATOM 5316 N N . ALA B 1 306 ? -9.227 -7.086 -12.547 1 94.44 306 ALA B N 1
ATOM 5317 C CA . ALA B 1 306 ? -8.078 -7.98 -12.438 1 94.44 306 ALA B CA 1
ATOM 5318 C C . ALA B 1 306 ? -7.566 -8.391 -13.812 1 94.44 306 ALA B C 1
ATOM 5320 O O . ALA B 1 306 ? -8.352 -8.641 -14.727 1 94.44 306 ALA B O 1
ATOM 5321 N N . TYR B 1 307 ? -6.285 -8.391 -13.938 1 93.5 307 TYR B N 1
ATOM 5322 C CA . TYR B 1 307 ? -5.66 -8.727 -15.211 1 93.5 307 TYR B CA 1
ATOM 5323 C C . TYR B 1 307 ? -4.703 -9.906 -15.055 1 93.5 307 TYR B C 1
ATOM 5325 O O . TYR B 1 307 ? -4.148 -10.125 -13.977 1 93.5 307 TYR B O 1
ATOM 5333 N N . CYS B 1 308 ? -4.609 -10.656 -16.062 1 90.19 308 CYS B N 1
ATOM 5334 C CA . CYS B 1 308 ? -3.516 -11.594 -16.281 1 90.19 308 CYS B CA 1
ATOM 5335 C C . CYS B 1 308 ? -2.461 -10.992 -17.219 1 90.19 308 CYS B C 1
ATOM 5337 O O . CYS B 1 308 ? -2.797 -10.344 -18.203 1 90.19 308 CYS B O 1
ATOM 5339 N N . ILE B 1 309 ? -1.27 -11.148 -16.797 1 86.56 309 ILE B N 1
ATOM 5340 C CA . ILE B 1 309 ? -0.185 -10.586 -17.594 1 86.56 309 ILE B CA 1
ATOM 5341 C C . ILE B 1 309 ? -0.282 -11.086 -19.031 1 86.56 309 ILE B C 1
ATOM 5343 O O . ILE B 1 309 ? -0.566 -12.266 -19.266 1 86.56 309 ILE B O 1
ATOM 5347 N N . GLY B 1 310 ? -0.15 -10.219 -20.016 1 85 310 GLY B N 1
ATOM 5348 C CA . GLY B 1 310 ? -0.114 -10.555 -21.438 1 85 310 GLY B CA 1
ATOM 5349 C C . GLY B 1 310 ? -1.489 -10.797 -22.016 1 85 310 GLY B C 1
ATOM 5350 O O . GLY B 1 310 ? -1.62 -11.047 -23.219 1 85 310 GLY B O 1
ATOM 5351 N N . VAL B 1 311 ? -2.451 -10.766 -21.219 1 87.94 311 VAL B N 1
ATOM 5352 C CA . VAL B 1 311 ? -3.824 -10.938 -21.672 1 87.94 311 VAL B CA 1
ATOM 5353 C C . VAL B 1 311 ? -4.547 -9.594 -21.656 1 87.94 311 VAL B C 1
ATOM 5355 O O . VAL B 1 311 ? -4.547 -8.891 -20.656 1 87.94 311 VAL B O 1
ATOM 5358 N N . ALA B 1 312 ? -5.125 -9.25 -22.766 1 89.44 312 ALA B N 1
ATOM 5359 C CA . ALA B 1 312 ? -5.715 -7.926 -22.906 1 89.44 312 ALA B CA 1
ATOM 5360 C C . ALA B 1 312 ? -7.004 -7.809 -22.094 1 89.44 312 ALA B C 1
ATOM 5362 O O . ALA B 1 312 ? -7.188 -6.844 -21.344 1 89.44 312 ALA B O 1
ATOM 5363 N N . ASP B 1 313 ? -7.801 -8.805 -22.219 1 92.81 313 ASP B N 1
ATOM 5364 C CA . ASP B 1 313 ? -9.07 -8.766 -21.5 1 92.81 313 ASP B CA 1
ATOM 5365 C C . ASP B 1 313 ? -8.875 -8.984 -20 1 92.81 313 ASP B C 1
ATOM 5367 O O . ASP B 1 313 ? -8.086 -9.844 -19.594 1 92.81 313 ASP B O 1
ATOM 5371 N N . PRO B 1 314 ? -9.562 -8.18 -19.188 1 94.69 314 PRO B N 1
ATOM 5372 C CA . PRO B 1 314 ? -9.508 -8.492 -17.766 1 94.69 314 PRO B CA 1
ATOM 5373 C C . PRO B 1 314 ? -10.109 -9.859 -17.438 1 94.69 314 PRO B C 1
ATOM 5375 O O . PRO B 1 314 ? -11.062 -10.289 -18.094 1 94.69 314 PRO B O 1
ATOM 5378 N N . VAL B 1 315 ? -9.562 -10.469 -16.438 1 91.31 315 VAL B N 1
ATOM 5379 C CA . VAL B 1 315 ? -10.039 -11.797 -16.078 1 91.31 315 VAL B CA 1
ATOM 5380 C C . VAL B 1 315 ? -11.227 -11.672 -15.125 1 91.31 315 VAL B C 1
ATOM 5382 O O . VAL B 1 315 ? -11.984 -12.633 -14.938 1 91.31 315 VAL B O 1
ATOM 5385 N N . SER B 1 316 ? -11.383 -10.516 -14.531 1 91.38 316 SER B N 1
ATOM 5386 C CA . SER B 1 316 ? -12.539 -10.273 -13.68 1 91.38 316 SER B CA 1
ATOM 5387 C C . SER B 1 316 ? -12.836 -8.781 -13.562 1 91.38 316 SER B C 1
ATOM 5389 O O . SER B 1 316 ? -11.914 -7.957 -13.594 1 91.38 316 SER B O 1
ATOM 5391 N N . VAL B 1 317 ? -14.102 -8.461 -13.492 1 94.19 317 VAL B N 1
ATOM 5392 C CA . VAL B 1 317 ? -14.594 -7.109 -13.242 1 94.19 317 VAL B CA 1
ATOM 5393 C C . VAL B 1 317 ? -15.727 -7.152 -12.227 1 94.19 317 VAL B C 1
ATOM 5395 O O . VAL B 1 317 ? -16.609 -8.008 -12.305 1 94.19 317 VAL B O 1
ATOM 5398 N N . LEU B 1 318 ? -15.641 -6.316 -11.242 1 93.5 318 LEU B N 1
ATOM 5399 C CA . LEU B 1 318 ? -16.703 -6.156 -10.25 1 93.5 318 LEU B CA 1
ATOM 5400 C C . LEU B 1 318 ? -17 -4.684 -10 1 93.5 318 LEU B C 1
ATOM 5402 O O . LEU B 1 318 ? -16.078 -3.896 -9.758 1 93.5 318 LEU B O 1
ATOM 5406 N N . CYS B 1 319 ? -18.219 -4.336 -10.203 1 95.25 319 CYS B N 1
ATOM 5407 C CA . CYS B 1 319 ? -18.734 -3.047 -9.75 1 95.25 319 CYS B CA 1
ATOM 5408 C C . CYS B 1 319 ? -19.766 -3.225 -8.641 1 95.25 319 CYS B C 1
ATOM 5410 O O . CYS B 1 319 ? -20.797 -3.861 -8.852 1 95.25 319 CYS B O 1
ATOM 5412 N N . THR B 1 320 ? -19.531 -2.584 -7.496 1 92.56 320 THR B N 1
ATOM 5413 C CA . THR B 1 320 ? -20.391 -2.812 -6.352 1 92.56 320 THR B CA 1
ATOM 5414 C C . THR B 1 320 ? -20.766 -1.492 -5.68 1 92.56 320 THR B C 1
ATOM 5416 O O . THR B 1 320 ? -19.938 -0.587 -5.582 1 92.56 320 THR B O 1
ATOM 5419 N N . SER B 1 321 ? -22.031 -1.461 -5.27 1 91.31 321 SER B N 1
ATOM 5420 C CA . SER B 1 321 ? -22.484 -0.317 -4.484 1 91.31 321 SER B CA 1
ATOM 5421 C C . SER B 1 321 ? -22.203 -0.517 -3.002 1 91.31 321 SER B C 1
ATOM 5423 O O . SER B 1 321 ? -22.5 0.353 -2.184 1 91.31 321 SER B O 1
ATOM 5425 N N . LEU B 1 322 ? -21.594 -1.707 -2.707 1 84.38 322 LEU B N 1
ATOM 5426 C CA . LEU B 1 322 ? -21.312 -2.082 -1.323 1 84.38 322 LEU B CA 1
ATOM 5427 C C . LEU B 1 322 ? -22.578 -1.999 -0.476 1 84.38 322 LEU B C 1
ATOM 5429 O O . LEU B 1 322 ? -22.531 -1.552 0.672 1 84.38 322 LEU B O 1
ATOM 5433 N N . GLY B 1 323 ? -23.672 -2.277 -1.041 1 81.31 323 GLY B N 1
ATOM 5434 C CA . GLY B 1 323 ? -24.953 -2.338 -0.349 1 81.31 323 GLY B CA 1
ATOM 5435 C C . GLY B 1 323 ? -25.641 -0.988 -0.242 1 81.31 323 GLY B C 1
ATOM 5436 O O . GLY B 1 323 ? -26.703 -0.872 0.374 1 81.31 323 GLY B O 1
ATOM 5437 N N . SER B 1 324 ? -25.172 -0.002 -0.864 1 86.19 324 SER B N 1
ATOM 5438 C CA . SER B 1 324 ? -25.703 1.349 -0.704 1 86.19 324 SER B CA 1
ATOM 5439 C C . SER B 1 324 ? -26.797 1.636 -1.724 1 86.19 324 SER B C 1
ATOM 5441 O O . SER B 1 324 ? -27.469 2.672 -1.651 1 86.19 324 SER B O 1
ATOM 5443 N N . SER B 1 325 ? -26.953 0.774 -2.684 1 90.06 325 SER B N 1
ATOM 5444 C CA . SER B 1 325 ? -27.938 0.987 -3.74 1 90.06 325 SER B CA 1
ATOM 5445 C C . SER B 1 325 ? -28.891 -0.199 -3.857 1 90.06 325 SER B C 1
ATOM 5447 O O . SER B 1 325 ? -28.547 -1.317 -3.471 1 90.06 325 SER B O 1
ATOM 5449 N N . ASP B 1 326 ? -30.078 0.085 -4.375 1 90.25 326 ASP B N 1
ATOM 5450 C CA . ASP B 1 326 ? -31.047 -0.977 -4.641 1 90.25 326 ASP B CA 1
ATOM 5451 C C . ASP B 1 326 ? -30.719 -1.695 -5.949 1 90.25 326 ASP B C 1
ATOM 5453 O O . ASP B 1 326 ? -31.219 -2.795 -6.199 1 90.25 326 ASP B O 1
ATOM 5457 N N . ILE B 1 327 ? -29.969 -1.056 -6.797 1 92.56 327 ILE B N 1
ATOM 5458 C CA . ILE B 1 327 ? -29.516 -1.715 -8.016 1 92.56 327 ILE B CA 1
ATOM 5459 C C . ILE B 1 327 ? -28.531 -2.818 -7.672 1 92.56 327 ILE B C 1
ATOM 5461 O O . ILE B 1 327 ? -27.578 -2.592 -6.918 1 92.56 327 ILE B O 1
ATOM 5465 N N . SER B 1 328 ? -28.734 -3.988 -8.172 1 90.62 328 SER B N 1
ATOM 5466 C CA . SER B 1 328 ? -27.859 -5.102 -7.828 1 90.62 328 SER B CA 1
ATOM 5467 C C . SER B 1 328 ? -26.469 -4.898 -8.398 1 90.62 328 SER B C 1
ATOM 5469 O O . SER B 1 328 ? -26.297 -4.258 -9.438 1 90.62 328 SER B O 1
ATOM 5471 N N . ASP B 1 329 ? -25.484 -5.469 -7.766 1 91.25 329 ASP B N 1
ATOM 5472 C CA . ASP B 1 329 ? -24.109 -5.383 -8.234 1 91.25 329 ASP B CA 1
ATOM 5473 C C . ASP B 1 329 ? -23.938 -6.074 -9.586 1 91.25 329 ASP B C 1
ATOM 5475 O O . ASP B 1 329 ? -23.078 -5.695 -10.383 1 91.25 329 ASP B O 1
ATOM 5479 N N . GLU B 1 330 ? -24.75 -7.086 -9.836 1 91.94 330 GLU B N 1
ATOM 5480 C CA . GLU B 1 330 ? -24.734 -7.75 -11.133 1 91.94 330 GLU B CA 1
ATOM 5481 C C . GLU B 1 330 ? -25.109 -6.789 -12.25 1 91.94 330 GLU B C 1
ATOM 5483 O O . GLU B 1 330 ? -24.469 -6.762 -13.305 1 91.94 330 GLU B O 1
ATOM 5488 N N . VAL B 1 331 ? -26.156 -6.012 -11.977 1 95.06 331 VAL B N 1
ATOM 5489 C CA . VAL B 1 331 ? -26.609 -5.027 -12.953 1 95.06 331 VAL B CA 1
ATOM 5490 C C . VAL B 1 331 ? -25.547 -3.947 -13.133 1 95.06 331 VAL B C 1
ATOM 5492 O O . VAL B 1 331 ? -25.234 -3.553 -14.266 1 95.06 331 VAL B O 1
ATOM 5495 N N . LEU B 1 332 ? -24.969 -3.457 -12.047 1 95.88 332 LEU B N 1
ATOM 5496 C CA . LEU B 1 332 ? -23.922 -2.445 -12.117 1 95.88 332 LEU B CA 1
ATOM 5497 C C . LEU B 1 332 ? -22.719 -2.963 -12.898 1 95.88 332 LEU B C 1
ATOM 5499 O O . LEU B 1 332 ? -22.172 -2.254 -13.75 1 95.88 332 LEU B O 1
ATOM 5503 N N . THR B 1 333 ? -22.312 -4.191 -12.602 1 95.75 333 THR B N 1
ATOM 5504 C CA . THR B 1 333 ? -21.156 -4.793 -13.258 1 95.75 333 THR B CA 1
ATOM 5505 C C . THR B 1 333 ? -21.406 -4.945 -14.758 1 95.75 333 THR B C 1
ATOM 5507 O O . THR B 1 333 ? -20.531 -4.652 -15.57 1 95.75 333 THR B O 1
ATOM 5510 N N . GLN B 1 334 ? -22.562 -5.387 -15.109 1 96.38 334 GLN B N 1
ATOM 5511 C CA . GLN B 1 334 ? -22.906 -5.547 -16.516 1 96.38 334 GLN B CA 1
ATOM 5512 C C . GLN B 1 334 ? -22.938 -4.199 -17.234 1 96.38 334 GLN B C 1
ATOM 5514 O O . GLN B 1 334 ? -22.469 -4.078 -18.375 1 96.38 334 GLN B O 1
ATOM 5519 N N . ALA B 1 335 ? -23.5 -3.186 -16.562 1 98.25 335 ALA B N 1
ATOM 5520 C CA . ALA B 1 335 ? -23.531 -1.845 -17.141 1 98.25 335 ALA B CA 1
ATOM 5521 C C . ALA B 1 335 ? -22.109 -1.351 -17.438 1 98.25 335 ALA B C 1
ATOM 5523 O O . ALA B 1 335 ? -21.859 -0.763 -18.484 1 98.25 335 ALA B O 1
ATOM 5524 N N . VAL B 1 336 ? -21.203 -1.576 -16.5 1 98.19 336 VAL B N 1
ATOM 5525 C CA . VAL B 1 336 ? -19.812 -1.172 -16.656 1 98.19 336 VAL B CA 1
ATOM 5526 C C . VAL B 1 336 ? -19.188 -1.896 -17.844 1 98.19 336 VAL B C 1
ATOM 5528 O O . VAL B 1 336 ? -18.5 -1.281 -18.656 1 98.19 336 VAL B O 1
ATOM 5531 N N . ARG B 1 337 ? -19.453 -3.154 -18 1 97.12 337 ARG B N 1
ATOM 5532 C CA . ARG B 1 337 ? -18.891 -3.947 -19.094 1 97.12 337 ARG B CA 1
ATOM 5533 C C . ARG B 1 337 ? -19.469 -3.5 -20.438 1 97.12 337 ARG B C 1
ATOM 5535 O O . ARG B 1 337 ? -18.766 -3.539 -21.453 1 97.12 337 ARG B O 1
ATOM 5542 N N . ASP B 1 338 ? -20.672 -3.059 -20.422 1 97.88 338 ASP B N 1
ATOM 5543 C CA . ASP B 1 338 ? -21.312 -2.611 -21.656 1 97.88 338 ASP B CA 1
ATOM 5544 C C . ASP B 1 338 ? -20.75 -1.268 -22.109 1 97.88 338 ASP B C 1
ATOM 5546 O O . ASP B 1 338 ? -20.656 -1.01 -23.312 1 97.88 338 ASP B O 1
ATOM 5550 N N . VAL B 1 339 ? -20.406 -0.455 -21.188 1 98.44 339 VAL B N 1
ATOM 5551 C CA . VAL B 1 339 ? -20.078 0.932 -21.5 1 98.44 339 VAL B CA 1
ATOM 5552 C C . VAL B 1 339 ? -18.578 1.064 -21.75 1 98.44 339 VAL B C 1
ATOM 5554 O O . VAL B 1 339 ? -18.141 1.878 -22.578 1 98.44 339 VAL B O 1
ATOM 5557 N N . PHE B 1 340 ? -17.766 0.284 -21.062 1 98.5 340 PHE B N 1
ATOM 5558 C CA . PHE B 1 340 ? -16.328 0.524 -21.078 1 98.5 340 PHE B CA 1
ATOM 5559 C C . PHE B 1 340 ? -15.594 -0.676 -21.656 1 98.5 340 PHE B C 1
ATOM 5561 O O . PHE B 1 340 ? -15.883 -1.82 -21.297 1 98.5 340 PHE B O 1
ATOM 5568 N N . ASP B 1 341 ? -14.703 -0.423 -22.562 1 97.62 341 ASP B N 1
ATOM 5569 C CA . ASP B 1 341 ? -13.688 -1.398 -22.953 1 97.62 341 ASP B CA 1
ATOM 5570 C C . ASP B 1 341 ? -12.484 -1.352 -22 1 97.62 341 ASP B C 1
ATOM 5572 O O . ASP B 1 341 ? -11.75 -0.364 -21.984 1 97.62 341 ASP B O 1
ATOM 5576 N N . LEU B 1 342 ? -12.266 -2.439 -21.266 1 97.44 342 LEU B N 1
ATOM 5577 C CA . LEU B 1 342 ? -11.32 -2.404 -20.156 1 97.44 342 LEU B CA 1
ATOM 5578 C C . LEU B 1 342 ? -9.984 -3.021 -20.547 1 97.44 342 LEU B C 1
ATOM 5580 O O . LEU B 1 342 ? -9.148 -3.314 -19.688 1 97.44 342 LEU B O 1
ATOM 5584 N N . ARG B 1 343 ? -9.781 -3.227 -21.859 1 95.88 343 ARG B N 1
ATOM 5585 C CA . ARG B 1 343 ? -8.453 -3.598 -22.344 1 95.88 343 ARG B CA 1
ATOM 5586 C C . ARG B 1 343 ? -7.488 -2.426 -22.234 1 95.88 343 ARG B C 1
ATOM 5588 O O . ARG B 1 343 ? -7.863 -1.275 -22.469 1 95.88 343 ARG B O 1
ATOM 5595 N N . PRO B 1 344 ? -6.215 -2.664 -21.875 1 94.25 344 PRO B N 1
ATOM 5596 C CA . PRO B 1 344 ? -5.242 -1.615 -21.562 1 94.25 344 PRO B CA 1
ATOM 5597 C C . PRO B 1 344 ? -5.148 -0.554 -22.656 1 94.25 344 PRO B C 1
ATOM 5599 O O . PRO B 1 344 ? -5.09 0.642 -22.359 1 94.25 344 PRO B O 1
ATOM 5602 N N . TYR B 1 345 ? -5.184 -0.959 -23.906 1 94.31 345 TYR B N 1
ATOM 5603 C CA . TYR B 1 345 ? -5.109 -0.019 -25.016 1 94.31 345 TYR B CA 1
ATOM 5604 C C . TYR B 1 345 ? -6.266 0.971 -24.984 1 94.31 345 TYR B C 1
ATOM 5606 O O . TYR B 1 345 ? -6.062 2.18 -25.125 1 94.31 345 TYR B O 1
ATOM 5614 N N . HIS B 1 346 ? -7.422 0.509 -24.766 1 96.31 346 HIS B N 1
ATOM 5615 C CA . HIS B 1 346 ? -8.617 1.342 -24.797 1 96.31 346 HIS B CA 1
ATOM 5616 C C . HIS B 1 346 ? -8.695 2.229 -23.562 1 96.31 346 HIS B C 1
ATOM 5618 O O . HIS B 1 346 ? -9.211 3.35 -23.625 1 96.31 346 HIS B O 1
ATOM 5624 N N . ILE B 1 347 ? -8.203 1.748 -22.422 1 97.44 347 ILE B N 1
ATOM 5625 C CA . ILE B 1 347 ? -8.117 2.576 -21.219 1 97.44 347 ILE B CA 1
ATOM 5626 C C . ILE B 1 347 ? -7.234 3.793 -21.5 1 97.44 347 ILE B C 1
ATOM 5628 O O . ILE B 1 347 ? -7.625 4.926 -21.219 1 97.44 347 ILE B O 1
ATOM 5632 N N . SER B 1 348 ? -6.07 3.537 -22.062 1 96.38 348 SER B N 1
ATOM 5633 C CA . SER B 1 348 ? -5.125 4.605 -22.359 1 96.38 348 SER B CA 1
ATOM 5634 C C . SER B 1 348 ? -5.73 5.629 -23.312 1 96.38 348 SER B C 1
ATOM 5636 O O . SER B 1 348 ? -5.5 6.832 -23.172 1 96.38 348 SER B O 1
ATOM 5638 N N . LYS B 1 349 ? -6.496 5.145 -24.25 1 96.62 349 LYS B N 1
ATOM 5639 C CA . LYS B 1 349 ? -7.133 6.027 -25.234 1 96.62 349 LYS B CA 1
ATOM 5640 C C . LYS B 1 349 ? -8.273 6.816 -24.594 1 96.62 349 LYS B C 1
ATOM 5642 O O . LYS B 1 349 ? -8.359 8.031 -24.766 1 96.62 349 LYS B O 1
ATOM 5647 N N . ARG B 1 350 ? -9.125 6.148 -23.906 1 97.44 350 ARG B N 1
ATOM 5648 C CA . ARG B 1 350 ? -10.289 6.77 -23.281 1 97.44 350 ARG B CA 1
ATOM 5649 C C . ARG B 1 350 ? -9.867 7.898 -22.344 1 97.44 350 ARG B C 1
ATOM 5651 O O . ARG B 1 350 ? -10.477 8.969 -22.328 1 97.44 350 ARG B O 1
ATOM 5658 N N . LEU B 1 351 ? -8.805 7.645 -21.594 1 98.44 351 LEU B N 1
ATOM 5659 C CA . LEU B 1 351 ? -8.375 8.602 -20.578 1 98.44 351 LEU B CA 1
ATOM 5660 C C . LEU B 1 351 ? -7.238 9.477 -21.094 1 98.44 351 LEU B C 1
ATOM 5662 O O . LEU B 1 351 ? -6.711 10.32 -20.375 1 98.44 351 LEU B O 1
ATOM 5666 N N . ASP B 1 352 ? -6.812 9.273 -22.312 1 98.25 352 ASP B N 1
ATOM 5667 C CA . ASP B 1 352 ? -5.75 10.055 -22.938 1 98.25 352 ASP B CA 1
ATOM 5668 C C . ASP B 1 352 ? -4.516 10.117 -22.047 1 98.25 352 ASP B C 1
ATOM 5670 O O . ASP B 1 352 ? -4.059 11.203 -21.688 1 98.25 352 ASP B O 1
ATOM 5674 N N . LEU B 1 353 ? -3.924 8.93 -21.828 1 98.31 353 LEU B N 1
ATOM 5675 C CA . LEU B 1 353 ? -2.957 8.828 -20.734 1 98.31 353 LEU B CA 1
ATOM 5676 C C . LEU B 1 353 ? -1.533 9 -21.25 1 98.31 353 LEU B C 1
ATOM 5678 O O . LEU B 1 353 ? -0.604 9.211 -20.469 1 98.31 353 LEU B O 1
ATOM 5682 N N . ARG B 1 354 ? -1.266 8.898 -22.484 1 97.56 354 ARG B N 1
ATOM 5683 C CA . ARG B 1 354 ? 0.092 9 -23 1 97.56 354 ARG B CA 1
ATOM 5684 C C . ARG B 1 354 ? 0.498 10.461 -23.188 1 97.56 354 ARG B C 1
ATOM 5686 O O . ARG B 1 354 ? 0.812 10.883 -24.312 1 97.56 354 ARG B O 1
ATOM 5693 N N . ARG B 1 355 ? 0.486 11.211 -22.094 1 98 355 ARG B N 1
ATOM 5694 C CA . ARG B 1 355 ? 0.829 12.625 -21.984 1 98 355 ARG B CA 1
ATOM 5695 C C . ARG B 1 355 ? 1.682 12.891 -20.75 1 98 355 ARG B C 1
ATOM 5697 O O . ARG B 1 355 ? 1.682 12.094 -19.812 1 98 355 ARG B O 1
ATOM 5704 N N . PRO B 1 356 ? 2.506 13.898 -20.781 1 98.38 356 PRO B N 1
ATOM 5705 C CA . PRO B 1 356 ? 3.311 14.25 -19.594 1 98.38 356 PRO B CA 1
ATOM 5706 C C . PRO B 1 356 ? 2.5 14.961 -18.516 1 98.38 356 PRO B C 1
ATOM 5708 O O . PRO B 1 356 ? 2.697 16.156 -18.281 1 98.38 356 PRO B O 1
ATOM 5711 N N . ILE B 1 357 ? 1.682 14.289 -17.75 1 98.31 357 ILE B N 1
ATOM 5712 C CA . ILE B 1 357 ? 0.721 14.891 -16.828 1 98.31 357 ILE B CA 1
ATOM 5713 C C . ILE B 1 357 ? 0.901 14.289 -15.438 1 98.31 357 ILE B C 1
ATOM 5715 O O . ILE B 1 357 ? 0.117 14.57 -14.523 1 98.31 357 ILE B O 1
ATOM 5719 N N . TYR B 1 358 ? 1.953 13.539 -15.203 1 98.56 358 TYR B N 1
ATOM 5720 C CA . TYR B 1 358 ? 1.959 12.625 -14.07 1 98.56 358 TYR B CA 1
ATOM 5721 C C . TYR B 1 358 ? 2.605 13.281 -12.852 1 98.56 358 TYR B C 1
ATOM 5723 O O . TYR B 1 358 ? 2.242 12.977 -11.711 1 98.56 358 TYR B O 1
ATOM 5731 N N . LYS B 1 359 ? 3.547 14.172 -13.008 1 98.31 359 LYS B N 1
ATOM 5732 C CA . LYS B 1 359 ? 4.172 14.852 -11.875 1 98.31 359 LYS B CA 1
ATOM 5733 C C . LYS B 1 359 ? 3.127 15.523 -10.992 1 98.31 359 LYS B C 1
ATOM 5735 O O . LYS B 1 359 ? 3.254 15.531 -9.766 1 98.31 359 LYS B O 1
ATOM 5740 N N . LYS B 1 360 ? 2.072 16.031 -11.547 1 97.38 360 LYS B N 1
ATOM 5741 C CA . LYS B 1 360 ? 1.01 16.719 -10.828 1 97.38 360 LYS B CA 1
ATOM 5742 C C . LYS B 1 360 ? 0.255 15.766 -9.906 1 97.38 360 LYS B C 1
ATOM 5744 O O . LYS B 1 360 ? -0.36 16.188 -8.93 1 97.38 360 LYS B O 1
ATOM 5749 N N . SER B 1 361 ? 0.291 14.492 -10.203 1 97.75 361 SER B N 1
ATOM 5750 C CA . SER B 1 361 ? -0.467 13.516 -9.422 1 97.75 361 SER B CA 1
ATOM 5751 C C . SER B 1 361 ? 0.378 12.93 -8.297 1 97.75 361 SER B C 1
ATOM 5753 O O . SER B 1 361 ? -0.138 12.227 -7.434 1 97.75 361 SER B O 1
ATOM 5755 N N . ALA B 1 362 ? 1.655 13.266 -8.242 1 97.75 362 ALA B N 1
ATOM 5756 C CA . ALA B 1 362 ? 2.613 12.57 -7.387 1 97.75 362 ALA B CA 1
ATOM 5757 C C . ALA B 1 362 ? 2.396 12.93 -5.922 1 97.75 362 ALA B C 1
ATOM 5759 O O . ALA B 1 362 ? 2.945 12.273 -5.027 1 97.75 362 ALA B O 1
ATOM 5760 N N . CYS B 1 363 ? 1.568 13.945 -5.617 1 96.81 363 CYS B N 1
ATOM 5761 C CA . CYS B 1 363 ? 1.26 14.344 -4.25 1 96.81 363 CYS B CA 1
ATOM 5762 C C . CYS B 1 363 ? -0.192 14.789 -4.125 1 96.81 363 CYS B C 1
ATOM 5764 O O . CYS B 1 363 ? -0.849 15.07 -5.133 1 96.81 363 CYS B O 1
ATOM 5766 N N . TYR B 1 364 ? -0.715 14.742 -2.896 1 97.5 364 TYR B N 1
ATOM 5767 C CA . TYR B 1 364 ? -2.035 15.234 -2.523 1 97.5 364 TYR B CA 1
ATOM 5768 C C . TYR B 1 364 ? -3.133 14.383 -3.148 1 97.5 364 TYR B C 1
ATOM 5770 O O . TYR B 1 364 ? -4.23 14.875 -3.418 1 97.5 364 TYR B O 1
ATOM 5778 N N . GLY B 1 365 ? -2.781 13.125 -3.521 1 96.62 365 GLY B N 1
ATOM 5779 C CA . GLY B 1 365 ? -3.75 12.18 -4.043 1 96.62 365 GLY B CA 1
ATOM 5780 C C . GLY B 1 365 ? -3.779 12.125 -5.559 1 96.62 365 GLY B C 1
ATOM 5781 O O . GLY B 1 365 ? -3.738 13.164 -6.223 1 96.62 365 GLY B O 1
ATOM 5782 N N . HIS B 1 366 ? -3.818 10.961 -6.082 1 97.88 366 HIS B N 1
ATOM 5783 C CA . HIS B 1 366 ? -4 10.773 -7.516 1 97.88 366 HIS B CA 1
ATOM 5784 C C . HIS B 1 366 ? -5.453 11.008 -7.922 1 97.88 366 HIS B C 1
ATOM 5786 O O . HIS B 1 366 ? -5.75 11.195 -9.102 1 97.88 366 HIS B O 1
ATOM 5792 N N . PHE B 1 367 ? -6.34 11.023 -6.969 1 98.38 367 PHE B N 1
ATOM 5793 C CA . PHE B 1 367 ? -7.777 11.133 -7.203 1 98.38 367 PHE B CA 1
ATOM 5794 C C . PHE B 1 367 ? -8.367 12.289 -6.402 1 98.38 367 PHE B C 1
ATOM 5796 O O . PHE B 1 367 ? -7.75 12.773 -5.453 1 98.38 367 PHE B O 1
ATOM 5803 N N . GLY B 1 368 ? -9.484 12.789 -6.805 1 97.88 368 GLY B N 1
ATOM 5804 C CA . GLY B 1 368 ? -10.219 13.789 -6.055 1 97.88 368 GLY B CA 1
ATOM 5805 C C . GLY B 1 368 ? -9.906 15.211 -6.484 1 97.88 368 GLY B C 1
ATOM 5806 O O . GLY B 1 368 ? -10.5 16.172 -5.973 1 97.88 368 GLY B O 1
ATOM 5807 N N . ARG B 1 369 ? -9 15.406 -7.387 1 97.69 369 ARG B N 1
ATOM 5808 C CA . ARG B 1 369 ? -8.664 16.719 -7.934 1 97.69 369 ARG B CA 1
ATOM 5809 C C . ARG B 1 369 ? -9.156 16.844 -9.375 1 97.69 369 ARG B C 1
ATOM 5811 O O . ARG B 1 369 ? -8.742 16.078 -10.25 1 97.69 369 ARG B O 1
ATOM 5818 N N . GLU B 1 370 ? -9.945 17.812 -9.578 1 97.5 370 GLU B N 1
ATOM 5819 C CA . GLU B 1 370 ? -10.57 17.969 -10.891 1 97.5 370 GLU B CA 1
ATOM 5820 C C . GLU B 1 370 ? -9.867 19.047 -11.711 1 97.5 370 GLU B C 1
ATOM 5822 O O . GLU B 1 370 ? -10.422 20.109 -11.953 1 97.5 370 GLU B O 1
ATOM 5827 N N . ILE B 1 371 ? -8.695 18.734 -12.164 1 96.5 371 ILE B N 1
ATOM 5828 C CA . ILE B 1 371 ? -7.922 19.594 -13.047 1 96.5 371 ILE B CA 1
ATOM 5829 C C . ILE B 1 371 ? -7.941 19.031 -14.469 1 96.5 371 ILE B C 1
ATOM 5831 O O . ILE B 1 371 ? -8.203 17.844 -14.672 1 96.5 371 ILE B O 1
ATOM 5835 N N . PRO B 1 372 ? -7.711 19.797 -15.43 1 96.44 372 PRO B N 1
ATOM 5836 C CA . PRO B 1 372 ? -7.887 19.391 -16.828 1 96.44 372 PRO B CA 1
ATOM 5837 C C . PRO B 1 372 ? -7.051 18.172 -17.203 1 96.44 372 PRO B C 1
ATOM 5839 O O . PRO B 1 372 ? -7.465 17.359 -18.031 1 96.44 372 PRO B O 1
ATOM 5842 N N . GLU B 1 373 ? -5.941 18.016 -16.578 1 97.06 373 GLU B N 1
ATOM 5843 C CA . GLU B 1 373 ? -5.023 16.922 -16.906 1 97.06 373 GLU B CA 1
ATOM 5844 C C . GLU B 1 373 ? -5.543 15.586 -16.406 1 97.06 373 GLU B C 1
ATOM 5846 O O . GLU B 1 373 ? -5.219 14.539 -16.969 1 97.06 373 GLU B O 1
ATOM 5851 N N . PHE B 1 374 ? -6.367 15.625 -15.344 1 98.38 374 PHE B N 1
ATOM 5852 C CA . PHE B 1 374 ? -6.812 14.391 -14.703 1 98.38 374 PHE B CA 1
ATOM 5853 C C . PHE B 1 374 ? -8.117 13.898 -15.328 1 98.38 374 PHE B C 1
ATOM 5855 O O . PHE B 1 374 ? -9.18 14 -14.711 1 98.38 374 PHE B O 1
ATOM 5862 N N . SER B 1 375 ? -7.996 13.305 -16.453 1 98.56 375 SER B N 1
ATOM 5863 C CA . SER B 1 375 ? -9.141 12.844 -17.234 1 98.56 375 SER B CA 1
ATOM 5864 C C . SER B 1 375 ? -9.93 11.781 -16.484 1 98.56 375 SER B C 1
ATOM 5866 O O . SER B 1 375 ? -11.133 11.633 -16.688 1 98.56 375 SER B O 1
ATOM 5868 N N . TRP B 1 376 ? -9.32 11.078 -15.602 1 98.75 376 TRP B N 1
ATOM 5869 C CA . TRP B 1 376 ? -9.977 10.016 -14.852 1 98.75 376 TRP B CA 1
ATOM 5870 C C . TRP B 1 376 ? -10.914 10.594 -13.797 1 98.75 376 TRP B C 1
ATOM 5872 O O . TRP B 1 376 ? -11.633 9.859 -13.117 1 98.75 376 TRP B O 1
ATOM 5882 N N . GLU B 1 377 ? -10.906 11.914 -13.656 1 98.81 377 GLU B N 1
ATOM 5883 C CA . GLU B 1 377 ? -11.797 12.57 -12.703 1 98.81 377 GLU B CA 1
ATOM 5884 C C . GLU B 1 377 ? -13.023 13.148 -13.398 1 98.81 377 GLU B C 1
ATOM 5886 O O . GLU B 1 377 ? -13.898 13.719 -12.742 1 98.81 377 GLU B O 1
ATOM 5891 N N . ARG B 1 378 ? -13.117 12.961 -14.695 1 98.69 378 ARG B N 1
ATOM 5892 C CA . ARG B 1 378 ? -14.266 13.461 -15.445 1 98.69 378 ARG B CA 1
ATOM 5893 C C . ARG B 1 378 ? -15.492 12.578 -15.219 1 98.69 378 ARG B C 1
ATOM 5895 O O . ARG B 1 378 ? -15.359 11.414 -14.82 1 98.69 378 ARG B O 1
ATOM 5902 N N . THR B 1 379 ? -16.656 13.102 -15.398 1 98.62 379 THR B N 1
ATOM 5903 C CA . THR B 1 379 ? -17.906 12.367 -15.266 1 98.62 379 THR B CA 1
ATOM 5904 C C . THR B 1 379 ? -18.703 12.422 -16.562 1 98.62 379 THR B C 1
ATOM 5906 O O . THR B 1 379 ? -19.891 12.742 -16.562 1 98.62 379 THR B O 1
ATOM 5909 N N . ASP B 1 380 ? -18.031 12.055 -17.609 1 98.62 380 ASP B N 1
ATOM 5910 C CA . ASP B 1 380 ? -18.625 12.203 -18.938 1 98.62 380 ASP B CA 1
ATOM 5911 C C . ASP B 1 380 ? -19.219 10.883 -19.422 1 98.62 380 ASP B C 1
ATOM 5913 O O . ASP B 1 380 ? -19.531 10.742 -20.609 1 98.62 380 ASP B O 1
ATOM 5917 N N . ALA B 1 381 ? -19.344 9.867 -18.609 1 98.62 381 ALA B N 1
ATOM 5918 C CA . ALA B 1 381 ? -19.953 8.602 -18.984 1 98.62 381 ALA B CA 1
ATOM 5919 C C . ALA B 1 381 ? -21.266 8.375 -18.25 1 98.62 381 ALA B C 1
ATOM 5921 O O . ALA B 1 381 ? -21.812 7.27 -18.281 1 98.62 381 ALA B O 1
ATOM 5922 N N . VAL B 1 382 ? -21.797 9.406 -17.609 1 98.56 382 VAL B N 1
ATOM 5923 C CA . VAL B 1 382 ? -22.969 9.336 -16.75 1 98.56 382 VAL B CA 1
ATOM 5924 C C . VAL B 1 382 ? -24.172 8.844 -17.547 1 98.56 382 VAL B C 1
ATOM 5926 O O . VAL B 1 382 ? -24.859 7.898 -17.141 1 98.56 382 VAL B O 1
ATOM 5929 N N . ASP B 1 383 ? -24.438 9.43 -18.703 1 98.5 383 ASP B N 1
ATOM 5930 C CA . ASP B 1 383 ? -25.609 9.094 -19.5 1 98.5 383 ASP B CA 1
ATOM 5931 C C . ASP B 1 383 ? -25.5 7.664 -20.047 1 98.5 383 ASP B C 1
ATOM 5933 O O . ASP B 1 383 ? -26.5 6.938 -20.062 1 98.5 383 ASP B O 1
ATOM 5937 N N . ASP B 1 384 ? -24.359 7.301 -20.438 1 98.5 384 ASP B N 1
ATOM 5938 C CA . ASP B 1 384 ? -24.141 5.949 -20.938 1 98.5 384 ASP B CA 1
ATOM 5939 C C . ASP B 1 384 ? -24.422 4.906 -19.859 1 98.5 384 ASP B C 1
ATOM 5941 O O . ASP B 1 384 ? -25.062 3.889 -20.125 1 98.5 384 ASP B O 1
ATOM 5945 N N . LEU B 1 385 ? -23.969 5.16 -18.656 1 98.69 385 LEU B N 1
ATOM 5946 C CA . LEU B 1 385 ? -24.141 4.223 -17.562 1 98.69 385 LEU B CA 1
ATOM 5947 C C . LEU B 1 385 ? -25.609 4.137 -17.156 1 98.69 385 LEU B C 1
ATOM 5949 O O . LEU B 1 385 ? -26.109 3.051 -16.844 1 98.69 385 LEU B O 1
ATOM 5953 N N . ARG B 1 386 ? -26.281 5.273 -17.172 1 98.06 386 ARG B N 1
ATOM 5954 C CA . ARG B 1 386 ? -27.703 5.277 -16.859 1 98.06 386 ARG B CA 1
ATOM 5955 C C . ARG B 1 386 ? -28.484 4.445 -17.859 1 98.06 386 ARG B C 1
ATOM 5957 O O . ARG B 1 386 ? -29.375 3.668 -17.484 1 98.06 386 ARG B O 1
ATOM 5964 N N . ALA B 1 387 ? -28.188 4.598 -19.078 1 98.06 387 ALA B N 1
ATOM 5965 C CA . ALA B 1 387 ? -28.859 3.852 -20.141 1 98.06 387 ALA B CA 1
ATOM 5966 C C . ALA B 1 387 ? -28.578 2.354 -20.016 1 98.06 387 ALA B C 1
ATOM 5968 O O . ALA B 1 387 ? -29.5 1.537 -20.188 1 98.06 387 ALA B O 1
ATOM 5969 N N . ALA B 1 388 ? -27.375 2.027 -19.719 1 97.81 388 ALA B N 1
ATOM 5970 C CA . ALA B 1 388 ? -26.969 0.625 -19.641 1 97.81 388 ALA B CA 1
ATOM 5971 C C . ALA B 1 388 ? -27.594 -0.045 -18.406 1 97.81 388 ALA B C 1
ATOM 5973 O O . ALA B 1 388 ? -27.922 -1.231 -18.438 1 97.81 388 ALA B O 1
ATOM 5974 N N . ALA B 1 389 ? -27.719 0.691 -17.328 1 96.25 389 ALA B N 1
ATOM 5975 C CA . ALA B 1 389 ? -28.203 0.127 -16.062 1 96.25 389 ALA B CA 1
ATOM 5976 C C . ALA B 1 389 ? -29.719 -0.07 -16.109 1 96.25 389 ALA B C 1
ATOM 5978 O O . ALA B 1 389 ? -30.281 -0.801 -15.289 1 96.25 389 ALA B O 1
ATOM 5979 N N . ARG B 1 390 ? -30.406 0.508 -17.031 1 90.44 390 ARG B N 1
ATOM 5980 C CA . ARG B 1 390 ? -31.859 0.384 -17.188 1 90.44 390 ARG B CA 1
ATOM 5981 C C . ARG B 1 390 ? -32.219 -0.834 -18.031 1 90.44 390 ARG B C 1
ATOM 5983 O O . ARG B 1 390 ? -33.375 -1.282 -18.031 1 90.44 390 ARG B O 1
ATOM 5990 N N . ARG B 1 391 ? -31.391 -1.47 -18.688 1 78.44 391 ARG B N 1
ATOM 5991 C CA . ARG B 1 391 ? -31.672 -2.625 -19.531 1 78.44 391 ARG B CA 1
ATOM 5992 C C . ARG B 1 391 ? -31.797 -3.896 -18.703 1 78.44 391 ARG B C 1
ATOM 5994 O O . ARG B 1 391 ? -31.125 -4.043 -17.672 1 78.44 391 ARG B O 1
#

Radius of gyration: 24.06 Å; Cα contacts (8 Å, |Δi|>4): 2116; chains: 2; bounding box: 61×65×66 Å

Nearest PDB structures (foldseek):
  5t8s-assembly1_A  TM=9.718E-01  e=1.237E-59  Neisseria gonorrhoeae FA 1090
  5t8t-assembly1_A  TM=9.754E-01  e=2.419E-58  Neisseria gonorrhoeae FA 1090
  8xj2-assembly1_A  TM=9.720E-01  e=3.335E-53  Homo sapiens
  6vcx-assembly1_A  TM=9.528E-01  e=5.547E-51  Arabidopsis thaliana
  6ltw-assembly1_A  TM=9.553E-01  e=7.275E-49  Cryptosporidium hominis

InterPro domains:
  IPR002133 S-adenosylmethionine synthetase [MF_00086] (6-389)
  IPR002133 S-adenosylmethionine synthetase [PIRSF000497] (7-388)
  IPR002133 S-adenosylmethionine synthetase [PTHR11964] (7-382)
  IPR002133 S-adenosylmethionine synthetase [TIGR01034] (10-388)
  IPR022628 S-adenosylmethionine synthetase, N-terminal [PF00438] (8-105)
  IPR022629 S-adenosylmethionine synthetase, central domain [PF02772] (119-237)
  IPR022630 S-adenosylmethionine synthetase, C-terminal [PF02773] (239-378)
  IPR022631 S-adenosylmethionine synthetase, conserved site [PS00376] (120-130)
  IPR022631 S-adenosylmethionine synthetase, conserved site [PS00377] (265-273)
  IPR022636 S-adenosylmethionine synthetase superfamily [SSF55973] (7-113)
  IPR022636 S-adenosylmethionine synthetase superfamily [SSF55973] (114-238)
  IPR022636 S-adenosylmethionine synthetase superfamily [SSF55973] (239-387)

pLDDT: mean 94.16, std 6.85, range [44.78, 98.94]